Protein AF-0000000078035314 (afdb_homodimer)

Nearest PDB structures (foldseek):
  6imp-assembly2_B  TM=7.629E-01  e=1.984E-11  Vibrio vulnificus MO6-24/O
  6ii2-assembly4_D  TM=7.619E-01  e=1.037E-09  Vibrio vulnificus
  6ii2-assembly3_C  TM=6.905E-01  e=7.722E-10  Vibrio vulnificus
  6ii2-assembly2_B  TM=7.703E-01  e=7.285E-09  Vibrio vulnificus
  6ii2-assembly1_A  TM=7.257E-01  e=4.284E-08  Vibrio vulnificus

Foldseek 3Di:
DPCPPPPVNVVVVVVVVVVVVLVVLLVLCLPPVSVQCVAQVQVQAQQPPHDVQPCVVLPDDQQQKEWEWFAFPVGKIWIKIKGAQPQQCVVCVVVSNPDDGGYDDDPCPHPSLVLQQVDPQAAEEEEFEAGHHFCRHDCNVLLLNLQCVVPRNHYMYMYIDFDSHDPIHDGDDLVRLLRVSVRVVCCCCPVSVDAQLRYEYEYAERGLLSVLLNQLVQLPDPPHGHHLEYEYEQYAQWVLVLLCAFDDPLPRNSCVVCNVVVVVSVVSVVSNRHISNNLVSLLSSLLSQLPDPDQLRAYEYEYEYACQASGHHCVRVLSSLQSNLQSLDPVGDDSVRVVVVCVVDWAQDVQQAIKDKDDGSHYIYIYGYGHDQYRDRCSSDNVVNVSSVVSSVSSVVSD/DPCPPPPVNVVVVVVVVVVVVLVVLLVLCLDPVSVQCVAQVQVQAQQPPHDVQPCVVLPDDQQQKEWEWFAFPVGKIWIKIKGAQPQQCVVCVVVSNPDDGGYDDDPCPHPSLVLQQVDPQAAEEEEFEAGHHFCRHDCNVLLLNLQCVVPRNHYMYMYIDFDSHDPIHDGDDLVRLLRVSVRVVCCCCPVSVDAQLRYEYEYAERGLLSVLLNQLVQCPDPPHRHHLEYEYEQYAQWVLVLLCAFDDPLPRNSCVVCNVVVVSSVVSVVSNRHISNNLVSLLSSLLSQLPDPDQLRAYEYEYEYACQASGHHCVRVLSSLQSNQQSLDPVGDDSVRVVVVCVVDWAQDVQQAIKDKDDGSHYIYIYGYGHDQYRDRCSSDNVVNVSSVVSSVSSVVSD

pLDDT: mean 91.91, std 10.88, range [31.5, 98.94]

Organism: NCBI:txid1051616

Radius of gyration: 28.89 Å; Cα contacts (8 Å, |Δi|>4): 1685; chains: 2; bounding box: 53×87×94 Å

Sequence (798 aa):
MGSSHSPLAITFYVLAGSLASYATFIGLLTIPFFQNQVIYLNRVTLTWFQDVAIPERWGFLHNQVTPFTLDTSDGETLHAWHILPLGLYQKYEQRLVEEPSGIAPNISKTLGFELLRDDPDARLVIYLHGAAGTLGSGWRPASYRAMYAASPSNIHTVAIDYRGFGASTGTPSEEGLLTDALTLVNWALKEARIPPSRIVIFGQSLGTAVGIALTEYLAALPQPILLSGMVLVAPFADVELLTATYRVAGTIPLLDPLAHFPRLLALLNTFILSKWPSKDKLARFIRRVESLADDSARYHINIIHAEDDYDIPWSHSEQVFWHAVNAATPMGISFEDLEKEKENSKQHLGAGGWVATKQGNRGFIREEIVKWGLHDKVMSYPVVSLAILRAFEAGEAGKMGSSHSPLAITFYVLAGSLASYATFIGLLTIPFFQNQVIYLNRVTLTWFQDVAIPERWGFLHNQVTPFTLDTSDGETLHAWHILPLGLYQKYEQRLVEEPSGIAPNISKTLGFELLRDDPDARLVIYLHGAAGTLGSGWRPASYRAMYAASPSNIHTVAIDYRGFGASTGTPSEEGLLTDALTLVNWALKEARIPPSRIVIFGQSLGTAVGIALTEYLAALPQPILLSGMVLVAPFADVELLTATYRVAGTIPLLDPLAHFPRLLALLNTFILSKWPSKDKLARFIRRVESLADDSARYHINIIHAEDDYDIPWSHSEQVFWHAVNAATPMGISFEDLEKEKENSKQHLGAGGWVATKQGNRGFIREEIVKWGLHDKVMSYPVVSLAILRAFEAGEAGK

Solvent-accessible surface area (backbone atoms only — not comparable to full-atom values): 39384 Å² total; per-residue (Å²): 133,80,82,69,70,49,72,65,52,52,50,49,50,51,50,50,47,51,52,49,50,48,50,49,51,56,55,42,45,60,35,67,70,50,34,42,47,69,66,38,26,32,86,47,32,77,46,81,96,53,61,78,53,45,50,24,71,70,35,40,50,57,60,35,48,42,22,30,71,44,71,37,96,86,73,37,42,26,34,32,39,41,35,58,17,53,30,41,42,63,75,43,38,74,64,39,60,70,45,87,76,46,62,36,92,52,56,82,77,35,68,71,41,45,58,46,42,72,35,93,75,40,29,37,34,42,41,32,60,39,57,34,22,36,74,71,17,85,46,43,48,52,20,60,54,19,61,11,25,51,44,13,67,37,30,32,37,37,37,52,27,47,40,31,12,59,86,11,38,69,65,68,44,67,70,50,42,38,46,46,50,49,41,53,52,47,42,40,44,67,72,38,53,44,57,46,45,38,28,33,40,38,13,30,35,52,8,21,37,43,47,34,50,43,50,26,52,35,48,67,37,96,73,56,47,58,45,11,18,37,36,28,32,40,35,57,32,24,41,65,62,39,50,61,59,28,24,51,88,58,69,44,45,76,34,41,78,40,63,78,33,58,68,58,42,51,54,52,51,70,49,48,79,65,46,59,54,26,26,59,38,39,16,50,33,43,38,50,52,63,66,47,86,56,87,66,50,51,45,30,41,36,36,34,30,18,63,54,14,49,51,55,55,44,64,27,42,52,51,30,48,47,35,38,50,29,38,47,33,94,87,51,65,53,69,68,58,48,52,55,49,39,74,73,64,41,47,74,38,70,72,33,27,37,37,39,74,48,77,38,93,34,32,41,40,35,41,36,40,25,48,41,29,35,69,54,56,38,50,41,19,56,68,43,15,50,48,50,53,50,23,45,51,54,27,53,67,63,98,131,80,81,69,70,48,72,67,53,52,52,48,48,51,50,50,47,50,51,48,50,48,50,49,51,56,54,44,44,60,36,67,70,50,34,42,46,68,68,37,25,34,84,48,31,79,45,82,97,52,60,78,52,46,50,24,70,71,35,39,51,57,60,37,47,42,22,28,72,46,71,36,96,87,73,36,42,27,33,32,40,42,35,56,15,55,31,42,42,63,76,43,39,72,63,39,58,72,44,88,76,46,63,36,92,53,55,83,76,36,67,71,42,46,59,46,41,71,35,93,74,41,29,36,34,42,42,32,60,40,56,34,23,36,73,70,19,86,46,44,48,52,20,59,55,20,61,13,25,52,44,13,68,38,30,32,37,38,36,53,24,47,38,32,12,60,86,11,37,68,64,69,45,66,69,50,40,38,48,45,52,49,41,52,51,46,41,40,44,67,73,38,54,45,57,47,46,37,29,32,38,37,13,30,36,53,8,20,37,43,46,34,49,43,51,27,52,36,49,66,38,95,72,57,48,57,45,11,18,36,36,28,32,43,35,56,32,24,41,66,60,39,50,60,58,29,24,49,88,60,69,45,44,77,33,42,76,40,61,77,33,59,66,58,41,51,54,52,50,70,48,49,77,66,46,59,54,26,26,60,37,40,16,51,34,44,37,50,52,62,66,48,86,58,85,67,51,51,47,30,40,37,38,35,30,18,63,52,13,50,53,56,55,43,64,27,41,53,50,30,48,46,34,39,51,28,38,47,32,94,88,50,64,54,70,68,57,49,52,54,49,41,74,73,62,38,48,75,38,71,72,34,26,37,37,37,73,47,78,40,92,34,31,41,40,34,42,36,42,26,49,41,30,34,72,55,55,39,52,41,17,55,68,43,16,50,48,51,51,50,22,45,51,54,28,53,66,64,100

Secondary structure (DSSP, 8-state):
------HHHHHHHHHHHHHHHHHHHHHHTTSHHHHHHHHT-TT--S-TT--TT-GGGGT--TTTEEEEEEE-TTS-EEEEEEE--HHHHHHTHHHHHHS--SS-S-GGGSHHHHHHHS-TT-EEEEEE--SSS-TTSTTHHHHHHHHTTT-TTTEEEEEEPPTTSTT--S---HHHHHHHHHHHHHIIIIIS---GGGEEEEEETHHHHHHHHHHHHHHHSSS----SEEEEES--S-HHHHHHH-EETTTEETTHHHHT-HHHHHHHHHH------HHHHHHHHHHHHHH-S-TT--EEEEEEEETT-SSS-THHHHHHHHHHHHHH-TT---HHHHHHHHHHHPEE-GGG-EEEEEE-SSEEEEEEEESS-TTTGGGGSHHHHHHHHHHHHHHHHT-/------HHHHHHHHHHHHHHHHHHHHHHTTSHHHHHHHHT-TT--S-TT--TT-GGGGT--TTTEEEEEEE-TTS-EEEEEEE--HHHHHHTHHHHHHS--SS-S-GGGSHHHHHHHS-TT-EEEEEE--SSS-TTSTTHHHHHHHHTTT-TTTEEEEEEPPTTSTT--S---HHHHHHHHHHHHHIIIIIS---GGGEEEEEETHHHHHHHHHHHHHHHSSS----SEEEEES--S-HHHHHHH-EETTTEETTHHHHT-HHHHHHHHHH-S----HHHHHHHHHHHHHH-S-TT--EEEEEEEETT-SSS-THHHHHHHHHHHHHHSTT---HHHHHHHHHHH-EE-GGG-EEEEEE-SSEEEEEEEESS-TTTGGGGSHHHHHHHHHHHHHHHHT-

InterPro domains:
  IPR000073 Alpha/beta hydrolase fold-1 [PF12697] (125-295)
  IPR029058 Alpha/Beta hydrolase fold [G3DSA:3.40.50.1820] (60-331)
  IPR029058 Alpha/Beta hydrolase fold [SSF53474] (55-325)

Structure (mmCIF, N/CA/C/O backbone):
data_AF-0000000078035314-model_v1
#
loop_
_entity.id
_entity.type
_entity.pdbx_description
1 polymer 'AB hydrolase-1 domain-containing protein'
#
loop_
_atom_site.group_PDB
_atom_site.id
_atom_site.type_symbol
_atom_site.label_atom_id
_atom_site.label_alt_id
_atom_site.label_comp_id
_atom_site.label_asym_id
_atom_site.label_entity_id
_atom_site.label_seq_id
_atom_site.pdbx_PDB_ins_code
_atom_site.Cartn_x
_atom_site.Cartn_y
_atom_site.Cartn_z
_atom_site.occupancy
_atom_site.B_iso_or_equiv
_atom_site.auth_seq_id
_atom_site.auth_comp_id
_atom_site.auth_asym_id
_atom_site.auth_atom_id
_atom_site.pdbx_PDB_model_num
ATOM 1 N N . MET A 1 1 ? -21.938 37.531 -48.594 1 31.5 1 MET A N 1
ATOM 2 C CA . MET A 1 1 ? -20.625 38.062 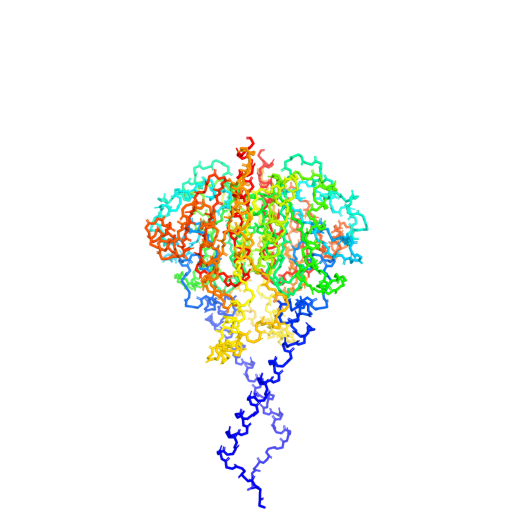-48.219 1 31.5 1 MET A CA 1
ATOM 3 C C . MET A 1 1 ? -20.281 37.688 -46.781 1 31.5 1 MET A C 1
ATOM 5 O O . MET A 1 1 ? -20.938 38.156 -45.844 1 31.5 1 MET A O 1
ATOM 9 N N . GLY A 1 2 ? -19.938 36.438 -46.469 1 44.94 2 GLY A N 1
ATOM 10 C CA . GLY A 1 2 ? -19.578 35.844 -45.188 1 44.94 2 GLY A CA 1
ATOM 11 C C . GLY A 1 2 ? -18.531 36.625 -44.438 1 44.94 2 GLY A C 1
ATOM 12 O O . GLY A 1 2 ? -17.469 36.938 -44.969 1 44.94 2 GLY A O 1
ATOM 13 N N . SER A 1 3 ? -18.938 37.656 -43.625 1 49.25 3 SER A N 1
ATOM 14 C CA . SER A 1 3 ? -18.031 38.5 -42.844 1 49.25 3 SER A CA 1
ATOM 15 C C . SER A 1 3 ? -16.891 37.688 -42.219 1 49.25 3 SER A C 1
ATOM 17 O O . SER A 1 3 ? -17.109 36.875 -41.344 1 49.25 3 SER A O 1
ATOM 19 N N . SER A 1 4 ? -16.062 37.25 -43.031 1 55.62 4 SER A N 1
ATOM 20 C CA . SER A 1 4 ? -14.781 36.688 -42.625 1 55.62 4 SER A CA 1
ATOM 21 C C . SER A 1 4 ? -14.094 37.562 -41.594 1 55.62 4 SER A C 1
ATOM 23 O O . SER A 1 4 ? -13.664 38.688 -41.906 1 55.62 4 SER A O 1
ATOM 25 N N . HIS A 1 5 ? -14.539 37.5 -40.438 1 66.12 5 HIS A N 1
ATOM 26 C CA . HIS A 1 5 ? -13.805 38.281 -39.438 1 66.12 5 HIS A CA 1
ATOM 27 C C . HIS A 1 5 ? -12.297 38.062 -39.594 1 66.12 5 HIS A C 1
ATOM 29 O O . HIS A 1 5 ? -11.836 36.938 -39.844 1 66.12 5 HIS A O 1
ATOM 35 N N . SER A 1 6 ? -11.562 39.062 -39.906 1 74.88 6 SER A N 1
ATOM 36 C CA . SER A 1 6 ? -10.109 39.125 -40.031 1 74.88 6 SER A CA 1
ATOM 37 C C . SER A 1 6 ? -9.43 38.406 -38.844 1 74.88 6 SER A C 1
ATOM 39 O O . SER A 1 6 ? -9.984 38.344 -37.75 1 74.88 6 SER A O 1
ATOM 41 N N . PRO A 1 7 ? -8.422 37.594 -39.156 1 80.88 7 PRO A N 1
ATOM 42 C CA . PRO A 1 7 ? -7.629 36.906 -38.125 1 80.88 7 PRO A CA 1
ATOM 43 C C . PRO A 1 7 ? -7.348 37.812 -36.938 1 80.88 7 PRO A C 1
ATOM 45 O O . PRO A 1 7 ? -7.34 37.344 -35.781 1 80.88 7 PRO A O 1
ATOM 48 N N . LEU A 1 8 ? -7.207 39.062 -37.156 1 83.88 8 LEU A N 1
ATOM 49 C CA . LEU A 1 8 ? -6.949 40 -36.094 1 83.88 8 LEU A CA 1
ATOM 50 C C . LEU A 1 8 ? -8.18 40.156 -35.188 1 83.88 8 LEU A C 1
ATOM 52 O O . LEU A 1 8 ? -8.062 40.281 -33.969 1 83.88 8 LEU A O 1
ATOM 56 N N . ALA A 1 9 ? -9.32 40.156 -35.812 1 84.06 9 ALA A N 1
ATOM 57 C CA . ALA A 1 9 ? -10.562 40.25 -35.062 1 84.06 9 ALA A CA 1
ATOM 58 C C . ALA A 1 9 ? -10.797 39.031 -34.188 1 84.06 9 ALA A C 1
ATOM 60 O O . ALA A 1 9 ? -11.227 39.125 -33.062 1 84.06 9 ALA A O 1
ATOM 61 N N . ILE A 1 10 ? -10.438 37.906 -34.719 1 86.31 10 ILE A N 1
ATOM 62 C CA . ILE A 1 10 ? -10.594 36.656 -33.969 1 86.31 10 ILE A CA 1
ATOM 63 C C . ILE A 1 10 ? -9.664 36.625 -32.781 1 86.31 10 ILE A C 1
ATOM 65 O O . ILE A 1 10 ? -10.07 36.281 -31.672 1 86.31 10 ILE A O 1
ATOM 69 N N . THR A 1 11 ? -8.445 37.062 -33 1 84.88 11 THR A N 1
ATOM 70 C CA . THR A 1 11 ? -7.473 37.156 -31.906 1 84.88 11 THR A CA 1
ATOM 71 C C . THR A 1 11 ? -7.961 38.094 -30.812 1 84.88 11 THR A C 1
ATOM 73 O O . THR A 1 11 ? -7.848 37.812 -29.625 1 84.88 11 THR A O 1
ATOM 76 N N . PHE A 1 12 ? -8.477 39.188 -31.25 1 85 12 PHE A N 1
ATOM 77 C CA . PHE A 1 12 ? -8.977 40.188 -30.297 1 85 12 PHE A CA 1
ATOM 78 C C . PHE A 1 12 ? -10.148 39.625 -29.516 1 85 12 PHE A C 1
ATOM 80 O O . PHE A 1 12 ? -10.242 39.812 -28.297 1 85 12 PHE A O 1
ATOM 87 N N . TYR A 1 13 ? -11.008 38.938 -30.109 1 85.19 13 TYR A N 1
ATOM 88 C CA . TYR A 1 13 ? -12.172 38.375 -29.438 1 85.19 13 TYR A CA 1
ATOM 89 C C . TYR A 1 13 ? -11.75 37.25 -28.469 1 85.19 13 TYR A C 1
ATOM 91 O O . TYR A 1 13 ? -12.305 37.125 -27.375 1 85.19 13 TYR A O 1
ATOM 99 N N . VAL A 1 14 ? -10.781 36.531 -28.875 1 84 14 VAL A N 1
ATOM 100 C CA . VAL A 1 14 ? -10.281 35.438 -28.016 1 84 14 VAL A CA 1
ATOM 101 C C . VAL A 1 14 ? -9.617 36.062 -26.781 1 84 14 VAL A C 1
ATOM 103 O O . VAL A 1 14 ? -9.836 35.594 -25.656 1 84 14 VAL A O 1
ATOM 106 N N . LEU A 1 15 ? -8.883 37.062 -27.016 1 83.12 15 LEU A N 1
ATOM 107 C CA . LEU A 1 15 ? -8.211 37.719 -25.891 1 83.12 15 LEU A CA 1
ATOM 108 C C . LEU A 1 15 ? -9.219 38.375 -24.969 1 83.12 15 LEU A C 1
ATOM 110 O O . LEU A 1 15 ? -9.102 38.281 -23.75 1 83.12 15 LEU A O 1
ATOM 114 N N . ALA A 1 16 ? -10.117 39.062 -25.594 1 84.31 16 ALA A N 1
ATOM 115 C CA . ALA A 1 16 ? -11.156 39.719 -24.797 1 84.31 16 ALA A CA 1
ATOM 116 C C . ALA A 1 16 ? -11.977 38.688 -24.031 1 84.31 16 ALA A C 1
ATOM 118 O O . ALA A 1 16 ? -12.336 38.906 -22.875 1 84.31 16 ALA A O 1
ATOM 119 N N . GLY A 1 17 ? -12.273 37.688 -24.656 1 83.88 17 GLY A N 1
ATOM 120 C CA . GLY A 1 17 ? -12.984 36.594 -24 1 83.88 17 GLY A CA 1
ATOM 121 C C . GLY A 1 17 ? -12.203 36 -22.844 1 83.88 17 GLY A C 1
ATOM 122 O O . GLY A 1 17 ? -12.766 35.719 -21.781 1 83.88 17 GLY A O 1
ATOM 123 N N . SER A 1 18 ? -10.961 35.781 -23.094 1 79.62 18 SER A N 1
ATOM 124 C CA . SER A 1 18 ? -10.102 35.219 -22.047 1 79.62 18 SER A CA 1
ATOM 125 C C . SER A 1 18 ? -10 36.188 -20.859 1 79.62 18 SER A C 1
ATOM 127 O O . SER A 1 18 ? -10.039 35.75 -19.703 1 79.62 18 SER A O 1
ATOM 129 N N . LEU A 1 19 ? -9.867 37.375 -21.156 1 80.38 19 LEU A N 1
ATOM 130 C CA . LEU A 1 19 ? -9.789 38.375 -20.109 1 80.38 19 LEU A CA 1
ATOM 131 C C . LEU A 1 19 ? -11.102 38.469 -19.328 1 80.38 19 LEU A C 1
ATOM 133 O O . LEU A 1 19 ? -11.094 38.594 -18.109 1 80.38 19 LEU A O 1
ATOM 137 N N . ALA A 1 20 ? -12.172 38.375 -20.031 1 84.81 20 ALA A N 1
ATOM 138 C CA . ALA A 1 20 ? -13.484 38.406 -19.375 1 84.81 20 ALA A CA 1
ATOM 139 C C . ALA A 1 20 ? -13.688 37.188 -18.5 1 84.81 20 ALA A C 1
ATOM 141 O O . ALA A 1 20 ? -14.227 37.281 -17.391 1 84.81 20 ALA A O 1
ATOM 142 N N . SER A 1 21 ? -13.328 36.125 -19.031 1 81.69 21 SER A N 1
ATOM 143 C CA . SER A 1 21 ? -13.43 34.906 -18.25 1 81.69 21 SER A CA 1
ATOM 144 C C . SER A 1 21 ? -12.578 34.938 -17 1 81.69 21 SER A C 1
ATOM 146 O O . SER A 1 21 ? -13 34.5 -15.93 1 81.69 21 SER A O 1
ATOM 148 N N . TYR A 1 22 ? -11.469 35.469 -17.172 1 78.06 22 TYR A N 1
ATOM 149 C CA . TYR A 1 22 ? -10.578 35.594 -16.031 1 78.06 22 TYR A CA 1
ATOM 150 C C . TYR A 1 22 ? -11.156 36.562 -15 1 78.06 22 TYR A C 1
ATOM 152 O O . TYR A 1 22 ? -11.125 36.312 -13.797 1 78.06 22 TYR A O 1
ATOM 160 N N . ALA A 1 23 ? -11.617 37.625 -15.469 1 80.44 23 ALA A N 1
ATOM 161 C CA . ALA A 1 23 ? -12.242 38.594 -14.57 1 80.44 23 ALA A CA 1
ATOM 162 C C . ALA A 1 23 ? -13.438 38 -13.852 1 80.44 23 ALA A C 1
ATOM 164 O O . ALA A 1 23 ? -13.648 38.25 -12.664 1 80.44 23 ALA A O 1
ATOM 165 N N . THR A 1 24 ? -14.18 37.281 -14.578 1 83.25 24 THR A N 1
ATOM 166 C CA . THR A 1 24 ? -15.32 36.594 -13.977 1 83.25 24 THR A CA 1
ATOM 167 C C . THR A 1 24 ? -14.852 35.594 -12.914 1 83.25 24 THR A C 1
ATOM 169 O O . THR A 1 24 ? -15.445 35.5 -11.836 1 83.25 24 THR A O 1
ATOM 172 N N . PHE A 1 25 ? -13.859 34.938 -13.266 1 78.38 25 PHE A N 1
ATOM 173 C CA . PHE A 1 25 ? -13.297 33.969 -12.32 1 78.38 25 PHE A CA 1
ATOM 174 C C . PHE A 1 25 ? -12.859 34.688 -11.039 1 78.38 25 PHE A C 1
ATOM 176 O O . PHE A 1 25 ? -13.188 34.25 -9.938 1 78.38 25 PHE A O 1
ATOM 183 N N . ILE A 1 26 ? -12.195 35.719 -11.156 1 77.75 26 ILE A N 1
ATOM 184 C CA . ILE A 1 26 ? -11.727 36.469 -10.008 1 77.75 26 ILE A CA 1
ATOM 185 C C . ILE A 1 26 ? -12.922 37.031 -9.227 1 77.75 26 ILE A C 1
ATOM 187 O O . ILE A 1 26 ? -12.906 37.031 -7.996 1 77.75 26 ILE A O 1
ATOM 191 N N . GLY A 1 27 ? -13.844 37.469 -9.977 1 81.25 27 GLY A N 1
ATOM 192 C CA . GLY A 1 27 ? -15.062 37.938 -9.336 1 81.25 27 GLY A CA 1
ATOM 193 C C . GLY A 1 27 ? -15.758 36.875 -8.523 1 81.25 27 GLY A C 1
ATOM 194 O O . GLY A 1 27 ? -16.203 37.125 -7.406 1 81.25 27 GLY A O 1
ATOM 195 N N . LEU A 1 28 ? -15.789 35.719 -9.086 1 83.38 28 LEU A N 1
ATOM 196 C CA . LEU A 1 28 ? -16.422 34.594 -8.406 1 83.38 28 LEU A CA 1
ATOM 197 C C . LEU A 1 28 ? -15.656 34.25 -7.129 1 83.38 28 LEU A C 1
ATOM 199 O O . LEU A 1 28 ? -16.266 33.812 -6.145 1 83.38 28 LEU A O 1
ATOM 203 N N . LEU A 1 29 ? -14.438 34.5 -7.105 1 80.69 29 LEU A N 1
ATOM 204 C CA . LEU A 1 29 ? -13.602 34.188 -5.953 1 80.69 29 LEU A CA 1
ATOM 205 C C . LEU A 1 29 ? -13.914 35.094 -4.781 1 80.69 29 LEU A C 1
ATOM 207 O O . LEU A 1 29 ? -13.516 34.812 -3.646 1 80.69 29 LEU A O 1
ATOM 211 N N . THR A 1 30 ? -14.648 36.125 -5.039 1 80.75 30 THR A N 1
ATOM 212 C CA . THR A 1 30 ? -15.016 37.031 -3.945 1 80.75 30 THR A CA 1
ATOM 213 C C . THR A 1 30 ? -16.281 36.531 -3.248 1 80.75 30 THR A C 1
ATOM 215 O O . THR A 1 30 ? -16.625 37 -2.16 1 80.75 30 THR A O 1
ATOM 218 N N . ILE A 1 31 ? -16.922 35.594 -3.842 1 84 31 ILE A N 1
ATOM 219 C CA . ILE A 1 31 ? -18.109 34.969 -3.266 1 84 31 ILE A CA 1
ATOM 220 C C . ILE A 1 31 ? -17.719 33.781 -2.396 1 84 31 ILE A C 1
ATOM 222 O O . ILE A 1 31 ? -17.047 32.875 -2.869 1 84 31 ILE A O 1
ATOM 226 N N . PRO A 1 32 ? -18.234 33.781 -1.136 1 82.19 32 PRO A N 1
ATOM 227 C CA . PRO A 1 32 ? -17.797 32.75 -0.181 1 82.19 32 PRO A CA 1
ATOM 228 C C . PRO A 1 32 ? -18.031 31.328 -0.685 1 82.19 32 PRO A C 1
ATOM 230 O O . PRO A 1 32 ? -17.188 30.453 -0.497 1 82.19 32 PRO A O 1
ATOM 233 N N . PHE A 1 33 ? -19.094 31.203 -1.307 1 81.88 33 PHE A N 1
ATOM 234 C CA . PHE A 1 33 ? -19.422 29.875 -1.81 1 81.88 33 PHE A CA 1
ATOM 235 C C . PHE A 1 33 ? -18.375 29.406 -2.809 1 81.88 33 PHE A C 1
ATOM 237 O O . PHE A 1 33 ? -17.891 28.281 -2.707 1 81.88 33 PHE A O 1
ATOM 244 N N . PHE A 1 34 ? -18.062 30.172 -3.758 1 83.88 34 PHE A N 1
ATOM 245 C CA . PHE A 1 34 ? -17.078 29.812 -4.781 1 83.88 34 PHE A CA 1
ATOM 246 C C . PHE A 1 34 ? -15.68 29.719 -4.191 1 83.88 34 PHE A C 1
ATOM 248 O O . PHE A 1 34 ? -14.891 28.859 -4.586 1 83.88 34 PHE A O 1
ATOM 255 N N . GLN A 1 35 ? -15.438 30.531 -3.221 1 82.06 35 GLN A N 1
ATOM 256 C CA . GLN A 1 35 ? -14.148 30.469 -2.531 1 82.06 35 GLN A CA 1
ATOM 257 C C . GLN A 1 35 ? -13.961 29.125 -1.848 1 82.06 35 GLN A C 1
ATOM 259 O O . GLN A 1 35 ? -12.891 28.516 -1.935 1 82.06 35 GLN A O 1
ATOM 264 N N . ASN A 1 36 ? -15.031 28.703 -1.211 1 84.06 36 ASN A N 1
ATOM 265 C CA . ASN A 1 36 ? -14.992 27.422 -0.517 1 84.06 36 ASN A CA 1
ATOM 266 C C . ASN A 1 36 ? -14.734 26.266 -1.484 1 84.06 36 ASN A C 1
ATOM 268 O O . ASN A 1 36 ? -14 25.344 -1.167 1 84.06 36 ASN A O 1
ATOM 272 N N . GLN A 1 37 ? -15.328 26.391 -2.561 1 84.75 37 GLN A N 1
ATOM 273 C CA . GLN A 1 37 ? -15.18 25.312 -3.518 1 84.75 37 GLN A CA 1
ATOM 274 C C . GLN A 1 37 ? -13.789 25.297 -4.141 1 84.75 37 GLN A C 1
ATOM 276 O O . GLN A 1 37 ? -13.289 24.25 -4.559 1 84.75 37 GLN A O 1
ATOM 281 N N . VAL A 1 38 ? -13.195 26.391 -4.145 1 80.75 38 VAL A N 1
ATOM 282 C CA . VAL A 1 38 ? -11.852 26.453 -4.703 1 80.75 38 VAL A CA 1
ATOM 283 C C . VAL A 1 38 ? -10.836 26 -3.652 1 80.75 38 VAL A C 1
ATOM 285 O O . VAL A 1 38 ? -9.852 25.328 -3.982 1 80.75 38 VAL A O 1
ATOM 288 N N . ILE A 1 39 ? -11.125 26.25 -2.432 1 85.69 39 ILE A N 1
ATOM 289 C CA . ILE A 1 39 ? -10.18 25.969 -1.359 1 85.69 39 ILE A CA 1
ATOM 290 C C . ILE A 1 39 ? -10.359 24.531 -0.889 1 85.69 39 ILE A C 1
ATOM 292 O O . ILE A 1 39 ? -9.383 23.797 -0.723 1 85.69 39 ILE A O 1
ATOM 296 N N . TYR A 1 40 ? -11.57 24.141 -0.719 1 92.38 40 TYR A N 1
ATOM 297 C CA . TYR A 1 40 ? -11.844 22.859 -0.078 1 92.38 40 TYR A CA 1
ATOM 298 C C . TYR A 1 40 ? -12.188 21.797 -1.111 1 92.38 40 TYR A C 1
ATOM 300 O O . TYR A 1 40 ? -11.969 20.609 -0.884 1 92.38 40 TYR A O 1
ATOM 308 N N . LEU A 1 41 ? -12.789 22.203 -2.244 1 91.56 41 LEU A N 1
ATOM 309 C CA . LEU A 1 41 ? -13.188 21.297 -3.312 1 91.56 41 LEU A CA 1
ATOM 310 C C . LEU A 1 41 ? -14.031 20.141 -2.766 1 91.56 41 LEU A C 1
ATOM 312 O O . LEU A 1 41 ? -13.875 19 -3.189 1 91.56 41 LEU A O 1
ATOM 316 N N . ASN A 1 42 ? -14.859 20.359 -1.784 1 92.06 42 ASN A N 1
ATOM 317 C CA . ASN A 1 42 ? -15.547 19.312 -1.048 1 92.06 42 ASN A CA 1
ATOM 318 C C . ASN A 1 42 ? -16.625 18.641 -1.897 1 92.06 42 ASN A C 1
ATOM 320 O O . ASN A 1 42 ? -17.062 17.531 -1.59 1 92.06 42 ASN A O 1
ATOM 324 N N . ARG A 1 43 ? -17.016 19.25 -3.016 1 89.81 43 ARG A N 1
ATOM 325 C CA . ARG A 1 43 ? -18.031 18.656 -3.879 1 89.81 43 ARG A CA 1
ATOM 326 C C . ARG A 1 43 ? -17.391 17.688 -4.879 1 89.81 43 ARG A C 1
ATOM 328 O O . ARG A 1 43 ? -18.094 16.922 -5.535 1 89.81 43 ARG A O 1
ATOM 335 N N . VAL A 1 44 ? -16.125 17.766 -4.965 1 91.38 44 VAL A N 1
ATOM 336 C CA . VAL A 1 44 ? -15.398 16.797 -5.789 1 91.38 44 VAL A CA 1
ATOM 337 C C . VAL A 1 44 ? -15.086 15.547 -4.969 1 91.38 44 VAL A C 1
ATOM 339 O O . VAL A 1 44 ? -14.008 15.43 -4.383 1 91.38 44 VAL A O 1
ATOM 342 N N . THR A 1 45 ? -15.922 14.586 -4.98 1 89.31 45 THR A N 1
ATOM 343 C CA . THR A 1 45 ? -15.852 13.469 -4.047 1 89.31 45 THR A CA 1
ATOM 344 C C . THR A 1 45 ? -14.898 12.391 -4.562 1 89.31 45 THR A C 1
ATOM 346 O O . THR A 1 45 ? -14.281 11.672 -3.773 1 89.31 45 THR A O 1
ATOM 349 N N . LEU A 1 46 ? -14.766 12.203 -5.891 1 85.38 46 LEU A N 1
ATOM 350 C CA . LEU A 1 46 ? -13.93 11.211 -6.547 1 85.38 46 LEU A CA 1
ATOM 351 C C . LEU A 1 46 ? -14.367 9.797 -6.18 1 85.38 46 LEU A C 1
ATOM 353 O O . LEU A 1 46 ? -13.602 8.844 -6.32 1 85.38 46 LEU A O 1
ATOM 357 N N . THR A 1 47 ? -15.414 9.5 -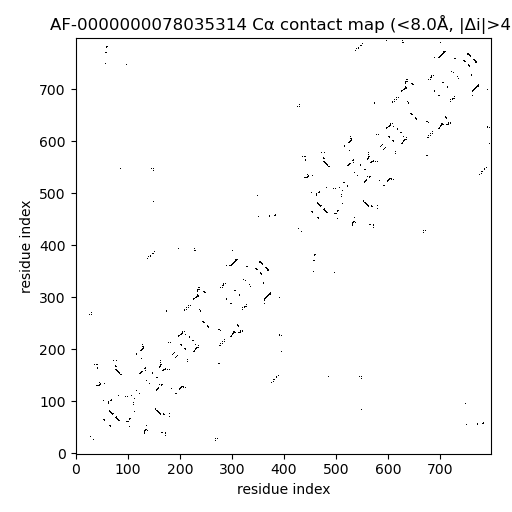5.531 1 89.69 47 THR A N 1
ATOM 358 C CA . THR A 1 47 ? -16.047 8.227 -5.227 1 89.69 47 THR A CA 1
ATOM 359 C C . THR A 1 47 ? -17.5 8.211 -5.707 1 89.69 47 THR A C 1
ATOM 361 O O . THR A 1 47 ? -18.375 7.699 -5.012 1 89.69 47 THR A O 1
ATOM 364 N N . TRP A 1 48 ? -17.641 8.781 -6.758 1 83.88 48 TRP A N 1
ATOM 365 C CA . TRP A 1 48 ? -18.984 8.875 -7.312 1 83.88 48 TRP A CA 1
ATOM 366 C C . TRP A 1 48 ? -19.594 7.488 -7.504 1 83.88 48 TRP A C 1
ATOM 368 O O . TRP A 1 48 ? -18.938 6.59 -8.047 1 83.88 48 TRP A O 1
ATOM 378 N N . PHE A 1 49 ? -20.734 7.238 -6.965 1 85 49 PHE A N 1
ATOM 379 C CA . PHE A 1 49 ? -21.531 6.023 -7.086 1 85 49 PHE A CA 1
ATOM 380 C C . PHE A 1 49 ? -20.969 4.918 -6.199 1 85 49 PHE A C 1
ATOM 382 O O . PHE A 1 49 ? -21.281 3.74 -6.395 1 85 49 PHE A O 1
ATOM 389 N N . GLN A 1 50 ? -20.094 5.371 -5.41 1 89.38 50 GLN A N 1
ATOM 390 C CA . GLN A 1 50 ? -19.547 4.414 -4.457 1 89.38 50 GLN A CA 1
ATOM 391 C C . GLN A 1 50 ? -19.953 4.762 -3.029 1 89.38 50 GLN A C 1
ATOM 393 O O . GLN A 1 50 ? -20.109 5.938 -2.689 1 89.38 50 GLN A O 1
ATOM 398 N N . ASP A 1 51 ? -20.172 3.758 -2.334 1 90.75 51 ASP A N 1
ATOM 399 C CA . ASP A 1 51 ? -20.594 3.92 -0.945 1 90.75 51 ASP A CA 1
ATOM 400 C C . ASP A 1 51 ? -19.406 3.791 0.006 1 90.75 51 ASP A C 1
ATOM 402 O O . ASP A 1 51 ? -18.891 2.689 0.221 1 90.75 51 ASP A O 1
ATOM 406 N N . VAL A 1 52 ? -19.031 4.883 0.658 1 93.06 52 VAL A N 1
ATOM 407 C CA . VAL A 1 52 ? -17.859 4.918 1.53 1 93.06 52 VAL A CA 1
ATOM 408 C C . VAL A 1 52 ? -18.125 4.109 2.797 1 93.06 52 VAL A C 1
ATOM 410 O O . VAL A 1 52 ? -17.219 3.836 3.574 1 93.06 52 VAL A O 1
ATOM 413 N N . ALA A 1 53 ? -19.328 3.623 2.938 1 93.88 53 ALA A N 1
ATOM 414 C CA . ALA A 1 53 ? -19.672 2.762 4.066 1 93.88 53 ALA A CA 1
ATOM 415 C C . ALA A 1 53 ? -19.266 1.314 3.791 1 93.88 53 ALA A C 1
ATOM 417 O O . ALA A 1 53 ? -19.391 0.456 4.668 1 93.88 53 ALA A O 1
ATOM 418 N N . ILE A 1 54 ? -18.766 1.023 2.664 1 96.12 54 ILE A N 1
ATOM 419 C CA . ILE A 1 54 ? -18.328 -0.312 2.277 1 96.12 54 ILE A CA 1
ATOM 420 C C . ILE A 1 54 ? -16.828 -0.288 1.963 1 96.12 54 ILE A C 1
ATOM 422 O O . ILE A 1 54 ? -16.438 -0.387 0.799 1 96.12 54 ILE A O 1
ATOM 426 N N . PRO A 1 55 ? -16.062 -0.259 2.984 1 97.25 55 PRO A N 1
ATOM 427 C CA . PRO A 1 55 ? -14.617 -0.095 2.789 1 97.25 55 PRO A CA 1
ATOM 428 C C . PRO A 1 55 ? -14 -1.226 1.969 1 97.25 55 PRO A C 1
ATOM 430 O O . PRO A 1 55 ? -12.914 -1.065 1.408 1 97.25 55 PRO A O 1
ATOM 433 N N . GLU A 1 56 ? -14.648 -2.385 1.844 1 97.19 56 GLU A N 1
ATOM 434 C CA . GLU A 1 56 ? -14.148 -3.506 1.053 1 97.19 56 GLU A CA 1
ATOM 435 C C . GLU A 1 56 ? -13.984 -3.117 -0.414 1 97.19 56 GLU A C 1
ATOM 437 O O . GLU A 1 56 ? -13.172 -3.701 -1.129 1 97.19 56 GLU A O 1
ATOM 442 N N . ARG A 1 57 ? -14.734 -2.109 -0.815 1 96.38 57 ARG A N 1
ATOM 443 C CA . ARG A 1 57 ? -14.633 -1.604 -2.18 1 96.38 57 ARG A CA 1
ATOM 444 C C . ARG A 1 57 ? -13.219 -1.128 -2.486 1 96.38 57 ARG A C 1
ATOM 446 O O . ARG A 1 57 ? -12.773 -1.182 -3.637 1 96.38 57 ARG A O 1
ATOM 453 N N . TRP A 1 58 ? -12.555 -0.728 -1.442 1 97.12 58 TRP A N 1
ATOM 454 C CA . TRP A 1 58 ? -11.203 -0.201 -1.629 1 97.12 58 TRP A CA 1
ATOM 455 C C . TRP A 1 58 ? -10.156 -1.203 -1.151 1 97.12 58 TRP A C 1
ATOM 457 O O . TRP A 1 58 ? -9.031 -0.826 -0.835 1 97.12 58 TRP A O 1
ATOM 467 N N . GLY A 1 59 ? -10.531 -2.445 -1.043 1 97.12 59 GLY A N 1
ATOM 468 C CA . GLY A 1 59 ? -9.586 -3.531 -0.843 1 97.12 59 GLY A CA 1
ATOM 469 C C . GLY A 1 59 ? -9.367 -3.873 0.619 1 97.12 59 GLY A C 1
ATOM 470 O O . GLY A 1 59 ? -8.484 -4.66 0.953 1 97.12 59 GLY A O 1
ATOM 471 N N . PHE A 1 60 ? -10.117 -3.295 1.478 1 98.44 60 PHE A N 1
ATOM 472 C CA . PHE A 1 60 ? -10 -3.686 2.877 1 98.44 60 PHE A CA 1
ATOM 473 C C . PHE A 1 60 ? -10.711 -5.012 3.131 1 98.44 60 PHE A C 1
ATOM 475 O O . PHE A 1 60 ? -11.617 -5.387 2.385 1 98.44 60 PHE A O 1
ATOM 482 N N . LEU A 1 61 ? -10.219 -5.711 4.156 1 98.44 61 LEU A N 1
ATOM 483 C CA . LEU A 1 61 ? -10.836 -6.969 4.57 1 98.44 61 LEU A CA 1
ATOM 484 C C . LEU A 1 61 ? -12.172 -6.715 5.262 1 98.44 61 LEU A C 1
ATOM 486 O O . LEU A 1 61 ? -12.43 -5.605 5.734 1 98.44 61 LEU A O 1
ATOM 490 N N . HIS A 1 62 ? -12.984 -7.77 5.258 1 97.69 62 HIS A N 1
ATOM 491 C CA . HIS A 1 62 ? -14.289 -7.707 5.918 1 97.69 62 HIS A CA 1
ATOM 492 C C . HIS A 1 62 ? -14.148 -7.266 7.371 1 97.69 62 HIS A C 1
ATOM 494 O O . HIS A 1 62 ? -13.508 -7.953 8.172 1 97.69 62 HIS A O 1
ATOM 500 N N . ASN A 1 63 ? -14.625 -6.082 7.707 1 97.75 63 ASN A N 1
ATOM 501 C CA . ASN A 1 63 ? -14.664 -5.504 9.047 1 97.75 63 ASN A CA 1
ATOM 502 C C . ASN A 1 63 ? -13.266 -5.086 9.508 1 97.75 63 ASN A C 1
ATOM 504 O O . ASN A 1 63 ? -13.039 -4.906 10.711 1 97.75 63 ASN A O 1
ATOM 508 N N . GLN A 1 64 ? -12.359 -4.996 8.555 1 98.5 64 GLN A N 1
ATOM 509 C CA . GLN A 1 64 ? -11.094 -4.359 8.922 1 98.5 64 GLN A CA 1
ATOM 510 C C . GLN A 1 64 ? -11.297 -2.875 9.219 1 98.5 64 GLN A C 1
ATOM 512 O O . GLN A 1 64 ? -10.633 -2.316 10.094 1 98.5 64 GLN A O 1
ATOM 517 N N . VAL A 1 65 ? -12.148 -2.26 8.422 1 98.69 65 VAL A N 1
ATOM 518 C CA . VAL A 1 65 ? -12.555 -0.868 8.602 1 98.69 65 VAL A CA 1
ATOM 519 C C . VAL A 1 65 ? -13.992 -0.807 9.102 1 98.69 65 VAL A C 1
ATOM 521 O O . VAL A 1 65 ? -14.891 -1.43 8.523 1 98.69 65 VAL A O 1
ATOM 524 N N . THR A 1 66 ? -14.203 -0.095 10.148 1 98.5 66 THR A N 1
ATOM 525 C CA . THR A 1 66 ? -15.555 0.126 10.664 1 98.5 66 THR A CA 1
ATOM 526 C C . THR A 1 66 ? -16 1.563 10.406 1 98.5 66 THR A C 1
ATOM 528 O O . THR A 1 66 ? -15.492 2.494 11.039 1 98.5 66 THR A O 1
ATOM 531 N N . PRO A 1 67 ? -16.906 1.719 9.492 1 98.5 67 PRO A N 1
ATOM 532 C CA . PRO A 1 67 ? -17.5 3.047 9.344 1 98.5 67 PRO A CA 1
ATOM 533 C C . PRO A 1 67 ? -18.438 3.398 10.5 1 98.5 67 PRO A C 1
ATOM 535 O O . PRO A 1 67 ? -19.141 2.527 11.016 1 98.5 67 PRO A O 1
ATOM 538 N N . PHE A 1 68 ? -18.406 4.629 10.906 1 98.56 68 PHE A N 1
ATOM 539 C CA . PHE A 1 68 ? -19.312 5.129 11.938 1 98.56 68 PHE A CA 1
ATOM 540 C C . PHE A 1 68 ? -19.484 6.637 11.82 1 98.56 68 PHE A C 1
ATOM 542 O O . PHE A 1 68 ? -19 7.25 10.867 1 98.56 68 PHE A O 1
ATOM 549 N N . THR A 1 69 ? -20.297 7.227 12.68 1 98.5 69 THR A N 1
ATOM 550 C CA . THR A 1 69 ? -20.547 8.664 12.625 1 98.5 69 THR A CA 1
ATOM 551 C C . THR A 1 69 ? -20.172 9.328 13.945 1 98.5 69 THR A C 1
ATOM 553 O O . THR A 1 69 ? -20.172 8.68 15 1 98.5 69 THR A O 1
ATOM 556 N N . LEU A 1 70 ? -19.75 10.547 13.883 1 98.38 70 LEU A N 1
ATOM 557 C CA . LEU A 1 70 ? -19.453 11.398 15.023 1 98.38 70 LEU A CA 1
ATOM 558 C C . LEU A 1 70 ? -20.25 12.695 14.961 1 98.38 70 LEU A C 1
ATOM 560 O O . LEU A 1 70 ? -20.312 13.344 13.906 1 98.38 70 LEU A O 1
ATOM 564 N N . ASP A 1 71 ? -20.812 13.047 16.031 1 98.44 71 ASP A N 1
ATOM 565 C CA . ASP A 1 71 ? -21.547 14.305 16.094 1 98.44 71 ASP A CA 1
ATOM 566 C C . ASP A 1 71 ? -20.672 15.414 16.688 1 98.44 71 ASP A C 1
ATOM 568 O O . ASP A 1 71 ? -20.016 15.219 17.703 1 98.44 71 ASP A O 1
ATOM 572 N N . THR A 1 72 ? -20.672 16.531 16.031 1 98.56 72 THR A N 1
ATOM 573 C CA . THR A 1 72 ? -19.891 17.672 16.516 1 98.56 72 THR A CA 1
ATOM 574 C C . THR A 1 72 ? -20.703 18.5 17.5 1 98.56 72 THR A C 1
ATOM 576 O O . THR A 1 72 ? -21.922 18.359 17.578 1 98.56 72 THR A O 1
ATOM 579 N N . SER A 1 73 ? -20 19.328 18.234 1 97.69 73 SER A N 1
ATOM 580 C CA . SER A 1 73 ? -20.625 20.141 19.266 1 97.69 73 SER A CA 1
ATOM 581 C C . SER A 1 73 ? -21.547 21.203 18.656 1 97.69 73 SER A C 1
ATOM 583 O O . SER A 1 73 ? -22.5 21.656 19.312 1 97.69 73 SER A O 1
ATOM 585 N N . ASP A 1 74 ? -21.312 21.516 17.422 1 98 74 ASP A N 1
ATOM 586 C CA . ASP A 1 74 ? -22.094 22.578 16.797 1 98 74 ASP A CA 1
ATOM 587 C C . ASP A 1 74 ? -23.141 22 15.852 1 98 74 ASP A C 1
ATOM 589 O O . ASP A 1 74 ? -23.656 22.719 14.977 1 98 74 ASP A O 1
ATOM 593 N N . GLY A 1 75 ? -23.422 20.734 15.891 1 98.12 75 GLY A N 1
ATOM 594 C CA . GLY A 1 75 ? -24.641 20.188 15.32 1 98.12 75 GLY A CA 1
ATOM 595 C C . GLY A 1 75 ? -24.422 19.438 14.023 1 98.12 75 GLY A C 1
ATOM 596 O O . GLY A 1 75 ? -25.375 19.031 13.359 1 98.12 75 GLY A O 1
ATOM 597 N N . GLU A 1 76 ? -23.188 19.219 13.562 1 98.69 76 GLU A N 1
ATOM 598 C CA . GLU A 1 76 ? -22.922 18.453 12.352 1 98.69 76 GLU A CA 1
ATOM 599 C C . GLU A 1 76 ? -22.656 16.984 12.672 1 98.69 76 GLU A C 1
ATOM 601 O O . GLU A 1 76 ? -22.344 16.641 13.812 1 98.69 76 GLU A O 1
ATOM 606 N N . THR A 1 77 ? -22.875 16.141 11.695 1 98.69 77 THR A N 1
ATOM 607 C CA . THR A 1 77 ? -22.547 14.727 11.773 1 98.69 77 THR A CA 1
ATOM 608 C C . THR A 1 77 ? -21.453 14.359 10.781 1 98.69 77 THR A C 1
ATOM 610 O O . THR A 1 77 ? -21.578 14.609 9.578 1 98.69 77 THR A O 1
ATOM 613 N N . LEU A 1 78 ? -20.406 13.797 11.305 1 98.75 78 LEU A N 1
ATOM 614 C CA . LEU A 1 78 ? -19.25 13.461 10.484 1 98.75 78 LEU A CA 1
ATOM 615 C C . LEU A 1 78 ? -19.203 11.961 10.211 1 98.75 78 LEU A C 1
ATOM 617 O O . LEU A 1 78 ? -19.484 11.148 11.102 1 98.75 78 LEU A O 1
ATOM 621 N N . HIS A 1 79 ? -18.922 11.617 8.984 1 98.31 79 HIS A N 1
ATOM 622 C CA . HIS A 1 79 ? -18.625 10.234 8.641 1 98.31 79 HIS A CA 1
ATOM 623 C C . HIS A 1 79 ? -17.188 9.875 8.969 1 98.31 79 HIS A C 1
ATOM 625 O O . HIS A 1 79 ? -16.266 10.633 8.641 1 98.31 79 HIS A O 1
ATOM 631 N N . ALA A 1 80 ? -17 8.688 9.586 1 98.75 80 ALA A N 1
ATOM 632 C CA . ALA A 1 80 ? -15.672 8.336 10.086 1 98.75 80 ALA A CA 1
ATOM 633 C C . ALA A 1 80 ? -15.344 6.871 9.781 1 98.75 80 ALA A C 1
ATOM 635 O O . ALA A 1 80 ? -16.25 6.062 9.562 1 98.75 80 ALA A O 1
ATOM 636 N N . TRP A 1 81 ? -14.086 6.547 9.641 1 98.81 81 TRP A N 1
ATOM 637 C CA . TRP A 1 81 ? -13.562 5.188 9.539 1 98.81 81 TRP A CA 1
ATOM 638 C C . TRP A 1 81 ? -12.633 4.875 10.695 1 98.81 81 TRP A C 1
ATOM 640 O O . TRP A 1 81 ? -11.734 5.66 11.016 1 98.81 81 TRP A O 1
ATOM 650 N N . HIS A 1 82 ? -12.867 3.818 11.406 1 98.88 82 HIS A N 1
ATOM 651 C CA . HIS A 1 82 ? -11.867 3.203 12.273 1 98.88 82 HIS A CA 1
ATOM 652 C C . HIS A 1 82 ? -11.18 2.035 11.57 1 98.88 82 HIS A C 1
ATOM 654 O O . HIS A 1 82 ? -11.836 1.063 11.188 1 98.88 82 HIS A O 1
ATOM 660 N N . ILE A 1 83 ? -9.914 2.07 11.406 1 98.81 83 ILE A N 1
ATOM 661 C CA . ILE A 1 83 ? -9.172 1.089 10.625 1 98.81 83 ILE A CA 1
ATOM 662 C C . ILE A 1 83 ? -8.242 0.292 11.539 1 98.81 83 ILE A C 1
ATOM 664 O O . ILE A 1 83 ? -7.398 0.866 12.227 1 98.81 83 ILE A O 1
ATOM 668 N N . LEU A 1 84 ? -8.352 -1.026 11.516 1 98.5 84 LEU A N 1
ATOM 669 C CA . LEU A 1 84 ? -7.504 -1.934 12.281 1 98.5 84 LEU A CA 1
ATOM 670 C C . LEU A 1 84 ? -6.191 -2.195 11.547 1 98.5 84 LEU A C 1
ATOM 672 O O . LEU A 1 84 ? -6.176 -2.344 10.32 1 98.5 84 LEU A O 1
ATOM 676 N N . PRO A 1 85 ? -5.086 -2.199 12.312 1 97.94 85 PRO A N 1
ATOM 677 C CA . PRO A 1 85 ? -3.867 -2.693 11.664 1 97.94 85 PRO A CA 1
ATOM 678 C C . PRO A 1 85 ? -3.959 -4.168 11.281 1 97.94 85 PRO A C 1
ATOM 680 O O . PRO A 1 85 ? -4.695 -4.93 11.914 1 97.94 85 PRO A O 1
ATOM 683 N N . LEU A 1 86 ? -3.256 -4.566 10.297 1 97.69 86 LEU A N 1
ATOM 684 C CA . LEU A 1 86 ? -3.42 -5.867 9.656 1 97.69 86 LEU A CA 1
ATOM 685 C C . LEU A 1 86 ? -3.061 -6.996 10.617 1 97.69 86 LEU A C 1
ATOM 687 O O . LEU A 1 86 ? -3.707 -8.047 10.617 1 97.69 86 LEU A O 1
ATOM 691 N N . GLY A 1 87 ? -1.938 -6.82 11.367 1 96.44 87 GLY A N 1
ATOM 692 C CA . GLY A 1 87 ? -1.565 -7.844 12.328 1 96.44 87 GLY A CA 1
ATOM 693 C C . GLY A 1 87 ? -2.646 -8.117 13.359 1 96.44 87 GLY A C 1
ATOM 694 O O . GLY A 1 87 ? -2.898 -9.273 13.711 1 96.44 87 GLY A O 1
ATOM 695 N N . LEU A 1 88 ? -3.219 -7.07 13.836 1 96.81 88 LEU A N 1
ATOM 696 C CA . LEU A 1 88 ? -4.309 -7.207 14.797 1 96.81 88 LEU A CA 1
ATOM 697 C C . LEU A 1 88 ? -5.523 -7.871 14.156 1 96.81 88 LEU A C 1
ATOM 699 O O . LEU A 1 88 ? -6.188 -8.703 14.773 1 96.81 88 LEU A O 1
ATOM 703 N N . TYR A 1 89 ? -5.879 -7.488 12.945 1 97.88 89 TYR A N 1
ATOM 704 C CA . TYR A 1 89 ? -6.973 -8.125 12.219 1 97.88 89 TYR A CA 1
ATOM 705 C C . TYR A 1 89 ? -6.75 -9.625 12.102 1 97.88 89 TYR A C 1
ATOM 707 O O . TYR A 1 89 ? -7.668 -10.422 12.328 1 97.88 89 TYR A O 1
ATOM 715 N N . GLN A 1 90 ? -5.551 -9.992 11.711 1 96.94 90 GLN A N 1
ATOM 716 C CA . GLN A 1 90 ? -5.219 -11.406 11.547 1 96.94 90 GLN A CA 1
ATOM 717 C C . GLN A 1 90 ? -5.465 -12.18 12.844 1 96.94 90 GLN A C 1
ATOM 719 O O . GLN A 1 90 ? -6.043 -13.266 12.82 1 96.94 90 GLN A O 1
ATOM 724 N N . LYS A 1 91 ? -5.027 -11.586 13.93 1 96.25 91 LYS A N 1
ATOM 725 C CA . LYS A 1 91 ? -5.141 -12.234 15.227 1 96.25 91 LYS A CA 1
ATOM 726 C C . LYS A 1 91 ? -6.602 -12.477 15.602 1 96.25 91 LYS A C 1
ATOM 728 O O . LYS A 1 91 ? -6.934 -13.477 16.234 1 96.25 91 LYS A O 1
ATOM 733 N N . TYR A 1 92 ? -7.488 -11.578 15.156 1 97.56 92 TYR A N 1
ATOM 734 C CA . TYR A 1 92 ? -8.875 -11.656 15.594 1 97.56 92 TYR A CA 1
ATOM 735 C C . TYR A 1 92 ? -9.812 -11.875 14.406 1 97.56 92 TYR A C 1
ATOM 737 O O . TYR A 1 92 ? -11 -11.547 14.477 1 97.56 92 TYR A O 1
ATOM 745 N N . GLU A 1 93 ? -9.32 -12.375 13.336 1 96.56 93 GLU A N 1
ATOM 746 C CA . GLU A 1 93 ? -10.031 -12.492 12.062 1 96.56 93 GLU A CA 1
ATOM 747 C C . GLU A 1 93 ? -11.344 -13.258 12.242 1 96.56 93 GLU A C 1
ATOM 749 O O . GLU A 1 93 ? -12.383 -12.828 11.734 1 96.56 93 GLU A O 1
ATOM 754 N N . GLN A 1 94 ? -11.352 -14.367 12.953 1 95.44 94 GLN A N 1
ATOM 755 C CA . GLN A 1 94 ? -12.539 -15.203 13.094 1 95.44 94 GLN A CA 1
ATOM 756 C C . GLN A 1 94 ? -13.672 -14.43 13.766 1 95.44 94 GLN A C 1
ATOM 758 O O . GLN A 1 94 ? -14.82 -14.484 13.312 1 95.44 94 GLN A O 1
ATOM 763 N N . ARG A 1 95 ? -13.336 -13.672 14.789 1 97.12 95 ARG A N 1
ATOM 764 C CA . ARG A 1 95 ? -14.344 -12.891 15.5 1 97.12 95 ARG A CA 1
ATOM 765 C C . ARG A 1 95 ? -14.82 -11.711 14.664 1 97.12 95 ARG A C 1
ATOM 767 O O . ARG A 1 95 ? -16 -11.359 14.688 1 97.12 95 ARG A O 1
ATOM 774 N N . LEU A 1 96 ? -13.898 -11.117 13.938 1 97.25 96 LEU A N 1
ATOM 775 C CA . LEU A 1 96 ? -14.227 -9.953 13.117 1 97.25 96 LEU A CA 1
ATOM 776 C C . LEU A 1 96 ? -15.156 -10.344 11.977 1 97.25 96 LEU A C 1
ATOM 778 O O . LEU A 1 96 ? -16.062 -9.594 11.625 1 97.25 96 LEU A O 1
ATOM 782 N N . VAL A 1 97 ? -14.883 -11.523 11.43 1 95 97 VAL A N 1
ATOM 783 C CA . VAL A 1 97 ? -15.672 -11.984 10.297 1 95 97 VAL A CA 1
ATOM 784 C C . VAL A 1 97 ? -17.109 -12.258 10.734 1 95 97 VAL A C 1
ATOM 786 O O . VAL A 1 97 ? -18.047 -12.109 9.953 1 95 97 VAL A O 1
ATOM 789 N N . GLU A 1 98 ? -17.312 -12.547 12.008 1 94.62 98 GLU A N 1
ATOM 790 C CA . GLU A 1 98 ? -18.625 -12.906 12.531 1 94.62 98 GLU A CA 1
ATOM 791 C C . GLU A 1 98 ? -19.438 -11.672 12.898 1 94.62 98 GLU A C 1
ATOM 793 O O . GLU A 1 98 ? -20.656 -11.742 13.07 1 94.62 98 GLU A O 1
ATOM 798 N N . GLU A 1 99 ? -18.781 -10.547 12.93 1 95.31 99 GLU A N 1
ATOM 799 C CA . GLU A 1 99 ? -19.469 -9.312 13.297 1 95.31 99 GLU A CA 1
ATOM 800 C C . GLU A 1 99 ? -20.25 -8.742 12.117 1 95.31 99 GLU A C 1
ATOM 802 O O . GLU A 1 99 ? -19.844 -8.922 10.961 1 95.31 99 GLU A O 1
ATOM 807 N N . PRO A 1 100 ? -21.328 -8.023 12.453 1 92.5 100 PRO A N 1
ATOM 808 C CA . PRO A 1 100 ? -22.016 -7.332 11.367 1 92.5 100 PRO A CA 1
ATOM 809 C C . PRO A 1 100 ? -21.156 -6.273 10.688 1 92.5 100 PRO A C 1
ATOM 811 O O . PRO A 1 100 ? -20.281 -5.688 11.328 1 92.5 100 PRO A O 1
ATOM 814 N N . SER A 1 101 ? -21.438 -6.105 9.398 1 92.31 101 SER A N 1
ATOM 815 C CA . SER A 1 101 ? -20.688 -5.102 8.641 1 92.31 101 SER A CA 1
ATOM 816 C C . SER A 1 101 ? -21.547 -3.877 8.352 1 92.31 101 SER A C 1
ATOM 818 O O . SER A 1 101 ? -22.766 -3.889 8.602 1 92.31 101 SER A O 1
ATOM 820 N N . GLY A 1 102 ? -20.906 -2.82 7.832 1 92.94 102 GLY A N 1
ATOM 821 C CA . GLY A 1 102 ? -21.609 -1.58 7.555 1 92.94 102 GLY A CA 1
ATOM 822 C C . GLY A 1 102 ? -21.359 -0.502 8.594 1 92.94 102 GLY A C 1
ATOM 823 O O . GLY A 1 102 ? -20.438 -0.625 9.414 1 92.94 102 GLY A O 1
ATOM 824 N N . ILE A 1 103 ? -22.125 0.555 8.477 1 96.94 103 ILE A N 1
ATOM 825 C CA . ILE A 1 103 ? -21.969 1.66 9.414 1 96.94 103 ILE A CA 1
ATOM 826 C C . ILE A 1 103 ? -22.375 1.203 10.82 1 96.94 103 ILE A C 1
ATOM 828 O O . ILE A 1 103 ? -23.5 0.753 11.031 1 96.94 103 ILE A O 1
ATOM 832 N N . ALA A 1 104 ? -21.453 1.276 11.727 1 97.56 104 ALA A N 1
ATOM 833 C CA . ALA A 1 104 ? -21.75 0.909 13.109 1 97.56 104 ALA A CA 1
ATOM 834 C C . ALA A 1 104 ? -22.688 1.928 13.75 1 97.56 104 ALA A C 1
ATOM 836 O O . ALA A 1 104 ? -22.359 3.113 13.844 1 97.56 104 ALA A O 1
ATOM 837 N N . PRO A 1 105 ? -23.828 1.479 14.172 1 95.69 105 PRO A N 1
ATOM 838 C CA . PRO A 1 105 ? -24.703 2.41 14.883 1 95.69 105 PRO A CA 1
ATOM 839 C C . PRO A 1 105 ? -24.078 2.955 16.156 1 95.69 105 PRO A C 1
ATOM 841 O O . PRO A 1 105 ? -24.281 4.117 16.516 1 95.69 105 PRO A O 1
ATOM 844 N N . ASN A 1 106 ? -23.375 2.051 16.797 1 97.19 106 ASN A N 1
ATOM 845 C CA . ASN A 1 106 ? -22.609 2.402 17.984 1 97.19 106 ASN A CA 1
ATOM 846 C C . ASN A 1 106 ? -21.188 1.817 17.938 1 97.19 106 ASN A C 1
ATOM 848 O O . ASN A 1 106 ? -21 0.644 18.25 1 97.19 106 ASN A O 1
ATOM 852 N N . ILE A 1 107 ? -20.219 2.674 17.641 1 98.12 107 ILE A N 1
ATOM 853 C CA . ILE A 1 107 ? -18.844 2.246 17.438 1 98.12 107 ILE A CA 1
ATOM 854 C C . ILE A 1 107 ? -18.328 1.569 18.703 1 98.12 107 ILE A C 1
ATOM 856 O O . ILE A 1 107 ? -17.5 0.652 18.625 1 98.12 107 ILE A O 1
ATOM 860 N N . SER A 1 108 ? -18.828 1.906 19.859 1 97.62 108 SER A N 1
ATOM 861 C CA . SER A 1 108 ? -18.312 1.402 21.125 1 97.62 108 SER A CA 1
ATOM 862 C C . SER A 1 108 ? -18.672 -0.066 21.328 1 97.62 108 SER A C 1
ATOM 864 O O . SER A 1 108 ? -18.125 -0.73 22.203 1 97.62 108 SER A O 1
ATOM 866 N N . LYS A 1 109 ? -19.516 -0.604 20.484 1 97.12 109 LYS A N 1
ATOM 867 C CA . LYS A 1 109 ? -19.969 -1.984 20.609 1 97.12 109 LYS A CA 1
ATOM 868 C C . LYS A 1 109 ? -19.25 -2.898 19.625 1 97.12 109 LYS A C 1
ATOM 870 O O . LYS A 1 109 ? -19.5 -4.102 19.578 1 97.12 109 LYS A O 1
ATOM 875 N N . THR A 1 110 ? -18.391 -2.375 18.891 1 98.06 110 THR A N 1
ATOM 876 C CA . THR A 1 110 ? -17.672 -3.164 17.891 1 98.06 110 THR A CA 1
ATOM 877 C C . THR A 1 110 ? -16.391 -3.742 18.484 1 98.06 110 THR A C 1
ATOM 879 O O . THR A 1 110 ? -15.789 -3.145 19.375 1 98.06 110 THR A O 1
ATOM 882 N N . LEU A 1 111 ? -15.984 -4.898 17.984 1 98.19 111 LEU A N 1
ATOM 883 C CA . LEU A 1 111 ? -14.75 -5.543 18.422 1 98.19 111 LEU A CA 1
ATOM 884 C C . LEU A 1 111 ? -13.547 -4.652 18.141 1 98.19 111 LEU A C 1
ATOM 886 O O . LEU A 1 111 ? -12.625 -4.562 18.953 1 98.19 111 LEU A O 1
ATOM 890 N N . GLY A 1 112 ? -13.531 -3.986 16.953 1 98.06 112 GLY A N 1
ATOM 891 C CA . GLY A 1 112 ? -12.43 -3.092 16.625 1 98.06 112 GLY A CA 1
ATOM 892 C C . GLY A 1 112 ? -12.211 -2.008 17.656 1 98.06 112 GLY A C 1
ATOM 893 O O . GLY A 1 112 ? -11.07 -1.714 18.031 1 98.06 112 GLY A O 1
ATOM 894 N N . PHE A 1 113 ? -13.297 -1.458 18.094 1 98.56 113 PHE A N 1
ATOM 895 C CA . PHE A 1 113 ? -13.219 -0.417 19.109 1 98.56 113 PHE A CA 1
ATOM 896 C C . PHE A 1 113 ? -12.711 -0.989 20.422 1 98.56 113 PHE A C 1
ATOM 898 O O . PHE A 1 113 ? -11.906 -0.361 21.109 1 98.56 113 PHE A O 1
ATOM 905 N N . GLU A 1 114 ? -13.172 -2.152 20.781 1 98.44 114 GLU A N 1
ATOM 906 C CA . GLU A 1 114 ? -12.719 -2.822 22 1 98.44 114 GLU A CA 1
ATOM 907 C C . GLU A 1 114 ? -11.203 -3.043 21.969 1 98.44 114 GLU A C 1
ATOM 909 O O . GLU A 1 114 ? -10.523 -2.818 22.969 1 98.44 114 GLU A O 1
ATOM 914 N N . LEU A 1 115 ? -10.727 -3.48 20.812 1 98.25 115 LEU A N 1
ATOM 915 C CA . LEU A 1 115 ? -9.305 -3.756 20.641 1 98.25 115 LEU A CA 1
ATOM 916 C C . LEU A 1 115 ? -8.492 -2.471 20.734 1 98.25 115 LEU A C 1
ATOM 918 O O . LEU A 1 115 ? -7.312 -2.504 21.094 1 98.25 115 LEU A O 1
ATOM 922 N N . LEU A 1 116 ? -9.094 -1.317 20.391 1 98.62 116 LEU A N 1
ATOM 923 C CA . LEU A 1 116 ? -8.461 -0.013 20.531 1 98.62 116 LEU A CA 1
ATOM 924 C C . LEU A 1 116 ? -8.484 0.457 21.969 1 98.62 116 LEU A C 1
ATOM 926 O O . LEU A 1 116 ? -7.441 0.766 22.547 1 98.62 116 LEU A O 1
ATOM 930 N N . ARG A 1 117 ? -9.594 0.476 22.578 1 98.56 117 ARG A N 1
ATOM 931 C CA . ARG A 1 117 ? -9.828 1.047 23.891 1 98.56 117 ARG A CA 1
ATOM 932 C C . ARG A 1 117 ? -9.125 0.235 24.969 1 98.56 117 ARG A C 1
ATOM 934 O O . ARG A 1 117 ? -8.562 0.8 25.922 1 98.56 117 ARG A O 1
ATOM 941 N N . ASP A 1 118 ? -9.133 -1.066 24.844 1 98.12 118 ASP A N 1
ATOM 942 C CA . ASP A 1 118 ? -8.766 -1.912 25.984 1 98.12 118 ASP A CA 1
ATOM 943 C C . ASP A 1 118 ? -7.312 -2.383 25.859 1 98.12 118 ASP A C 1
ATOM 945 O O . ASP A 1 118 ? -6.801 -3.049 26.766 1 98.12 118 ASP A O 1
ATOM 949 N N . ASP A 1 119 ? -6.648 -2.092 24.797 1 97.44 119 ASP A N 1
ATOM 950 C CA . ASP A 1 119 ? -5.234 -2.412 24.641 1 97.44 119 ASP A CA 1
ATOM 951 C C . ASP A 1 119 ? -4.355 -1.301 25.203 1 97.44 119 ASP A C 1
ATOM 953 O O . ASP A 1 119 ? -4.305 -0.199 24.656 1 97.44 119 ASP A O 1
ATOM 957 N N . PRO A 1 120 ? -3.604 -1.57 26.219 1 96.31 120 PRO A N 1
ATOM 958 C CA . PRO A 1 120 ? -2.762 -0.539 26.828 1 96.31 120 PRO A CA 1
ATOM 959 C C . PRO A 1 120 ? -1.627 -0.086 25.906 1 96.31 120 PRO A C 1
ATOM 961 O O . PRO A 1 120 ? -1.018 0.96 26.141 1 96.31 120 PRO A O 1
ATOM 964 N N . ASP A 1 121 ? -1.373 -0.863 24.844 1 95.19 121 ASP A N 1
ATOM 965 C CA . ASP A 1 121 ? -0.272 -0.53 23.938 1 95.19 121 ASP A CA 1
ATOM 966 C C . ASP A 1 121 ? -0.792 0.035 22.625 1 95.19 121 ASP A C 1
ATOM 968 O O . ASP A 1 121 ? -0.014 0.298 21.703 1 95.19 121 ASP A O 1
ATOM 972 N N . ALA A 1 122 ? -2.117 0.26 22.547 1 97.81 122 ALA A N 1
ATOM 973 C CA . ALA A 1 122 ? -2.701 0.76 21.312 1 97.81 122 ALA A CA 1
ATOM 974 C C . ALA A 1 122 ? -2.16 2.146 20.969 1 97.81 122 ALA A C 1
ATOM 976 O O . ALA A 1 122 ? -1.992 2.988 21.859 1 97.81 122 ALA A O 1
ATOM 977 N N . ARG A 1 123 ? -1.813 2.342 19.781 1 98.44 123 ARG A N 1
ATOM 978 C CA . ARG A 1 123 ? -1.429 3.625 19.203 1 98.44 123 ARG A CA 1
ATOM 979 C C . ARG A 1 123 ? -2.457 4.094 18.172 1 98.44 123 ARG A C 1
ATOM 981 O O . ARG A 1 123 ? -3.07 3.273 17.484 1 98.44 123 ARG A O 1
ATOM 988 N N . LEU A 1 124 ? -2.65 5.367 18.094 1 98.88 124 LEU A N 1
ATOM 989 C CA . LEU A 1 124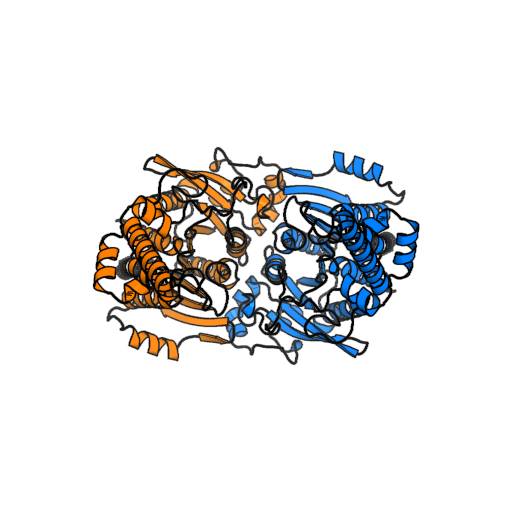 ? -3.713 5.859 17.219 1 98.88 124 LEU A CA 1
ATOM 990 C C . LEU A 1 124 ? -3.203 6.977 16.312 1 98.88 124 LEU A C 1
ATOM 992 O O . LEU A 1 124 ? -2.621 7.953 16.797 1 98.88 124 LEU A O 1
ATOM 996 N N . VAL A 1 125 ? -3.336 6.742 15.062 1 98.94 125 VAL A N 1
ATOM 997 C CA . VAL A 1 125 ? -3.129 7.812 14.086 1 98.94 125 VAL A CA 1
ATOM 998 C C . VAL A 1 125 ? -4.457 8.508 13.789 1 98.94 125 VAL A C 1
ATOM 1000 O O . VAL A 1 125 ? -5.441 7.852 13.438 1 98.94 125 VAL A O 1
ATOM 1003 N N . ILE A 1 126 ? -4.516 9.742 14.016 1 98.94 126 ILE A N 1
ATOM 1004 C CA . ILE A 1 126 ? -5.613 10.57 13.531 1 98.94 126 ILE A CA 1
ATOM 1005 C C . ILE A 1 126 ? -5.254 11.148 12.164 1 98.94 126 ILE A C 1
ATOM 1007 O O . ILE A 1 126 ? -4.359 11.992 12.047 1 98.94 126 ILE A O 1
ATOM 1011 N N . TYR A 1 127 ? -5.949 10.664 11.188 1 98.88 127 TYR A N 1
ATOM 1012 C CA . TYR A 1 127 ? -5.645 11.07 9.82 1 98.88 127 TYR A CA 1
ATOM 1013 C C . TYR A 1 127 ? -6.566 12.195 9.375 1 98.88 127 TYR A C 1
ATOM 1015 O O . TYR A 1 127 ? -7.793 12.078 9.469 1 98.88 127 TYR A O 1
ATOM 1023 N N . LEU A 1 128 ? -5.977 13.266 8.906 1 98.88 128 LEU A N 1
ATOM 1024 C CA . LEU A 1 128 ? -6.688 14.414 8.367 1 98.88 128 LEU A CA 1
ATOM 1025 C C . LEU A 1 128 ? -6.379 14.602 6.883 1 98.88 128 LEU A C 1
ATOM 1027 O O . LEU A 1 128 ? -5.254 14.945 6.52 1 98.88 128 LEU A O 1
ATOM 1031 N N . HIS A 1 129 ? -7.418 14.406 6.051 1 98.38 129 HIS A N 1
ATOM 1032 C CA . HIS A 1 129 ? -7.176 14.297 4.617 1 98.38 129 HIS A CA 1
ATOM 1033 C C . HIS A 1 129 ? -7.117 15.672 3.963 1 98.38 129 HIS A C 1
ATOM 1035 O O . HIS A 1 129 ? -7.48 16.672 4.586 1 98.38 129 HIS A O 1
ATOM 1041 N N . GLY A 1 130 ? -6.637 15.758 2.766 1 97.5 130 GLY A N 1
ATOM 1042 C CA . GLY A 1 130 ? -6.496 16.984 1.996 1 97.5 130 GLY A CA 1
ATOM 1043 C C . GLY A 1 130 ? -7.801 17.453 1.382 1 97.5 130 GLY A C 1
ATOM 1044 O O . GLY A 1 130 ? -8.867 16.906 1.679 1 97.5 130 GLY A O 1
ATOM 1045 N N . ALA A 1 131 ? -7.664 18.453 0.548 1 94.69 131 ALA A N 1
ATOM 1046 C CA . ALA A 1 131 ? -8.836 18.969 -0.151 1 94.69 131 ALA A CA 1
ATOM 1047 C C . ALA A 1 131 ? -9.422 17.922 -1.091 1 94.69 131 ALA A C 1
ATOM 1049 O O . ALA A 1 131 ? -8.742 16.969 -1.476 1 94.69 131 ALA A O 1
ATOM 1050 N N . ALA A 1 132 ? -10.688 18.094 -1.36 1 95 132 ALA A N 1
ATOM 1051 C CA . ALA A 1 132 ? -11.422 17.234 -2.283 1 95 132 ALA A CA 1
ATOM 1052 C C . ALA A 1 132 ? -11.492 15.805 -1.768 1 95 132 ALA A C 1
ATOM 1054 O O . ALA A 1 132 ? -10.758 15.438 -0.843 1 95 132 ALA A O 1
ATOM 1055 N N . GLY A 1 133 ? -12.391 15.086 -2.281 1 95.88 133 GLY A N 1
ATOM 1056 C CA . GLY A 1 133 ? -12.469 13.648 -2.072 1 95.88 133 GLY A CA 1
ATOM 1057 C C . GLY A 1 133 ? -13.203 13.273 -0.798 1 95.88 133 GLY A C 1
ATOM 1058 O O . GLY A 1 133 ? -13.891 14.102 -0.204 1 95.88 133 GLY A O 1
ATOM 1059 N N . THR A 1 134 ? -13.133 11.984 -0.502 1 97.38 134 THR A N 1
ATOM 1060 C CA . THR A 1 134 ? -13.68 11.336 0.687 1 97.38 134 THR A CA 1
ATOM 1061 C C . THR A 1 134 ? -12.648 10.406 1.318 1 97.38 134 THR A C 1
ATOM 1063 O O . THR A 1 134 ? -11.5 10.352 0.875 1 97.38 134 THR A O 1
ATOM 1066 N N . LEU A 1 135 ? -13.094 9.688 2.283 1 97.69 135 LEU A N 1
ATOM 1067 C CA . LEU A 1 135 ? -12.258 8.727 2.984 1 97.69 135 LEU A CA 1
ATOM 1068 C C . LEU A 1 135 ? -11.734 7.66 2.025 1 97.69 135 LEU A C 1
ATOM 1070 O O . LEU A 1 135 ? -10.68 7.066 2.266 1 97.69 135 LEU A O 1
ATOM 1074 N N . GLY A 1 136 ? -12.422 7.43 0.94 1 97.38 136 GLY A N 1
ATOM 1075 C CA . GLY A 1 136 ? -12.055 6.355 0.034 1 97.38 136 GLY A CA 1
ATOM 1076 C C . GLY A 1 136 ? -11.422 6.848 -1.252 1 97.38 136 GLY A C 1
ATOM 1077 O O . GLY A 1 136 ? -11.227 6.074 -2.193 1 97.38 136 GLY A O 1
ATOM 1078 N N . SER A 1 137 ? -11.039 8.133 -1.342 1 97.06 137 SER A N 1
ATOM 1079 C CA . SER A 1 137 ? -10.633 8.711 -2.619 1 97.06 137 SER A CA 1
ATOM 1080 C C . SER A 1 137 ? -9.133 8.586 -2.83 1 97.06 137 SER A C 1
ATOM 1082 O O . SER A 1 137 ? -8.352 8.734 -1.889 1 97.06 137 SER A O 1
ATOM 1084 N N . GLY A 1 138 ? -8.781 8.328 -4.082 1 95.75 138 GLY A N 1
ATOM 1085 C CA . GLY A 1 138 ? -7.391 8.438 -4.504 1 95.75 138 GLY A CA 1
ATOM 1086 C C . GLY A 1 138 ? -6.469 7.48 -3.775 1 95.75 138 GLY A C 1
ATOM 1087 O O . GLY A 1 138 ? -6.727 6.277 -3.723 1 95.75 138 GLY A O 1
ATOM 1088 N N . TRP A 1 139 ? -5.461 8.07 -3.156 1 97.19 139 TRP A N 1
ATOM 1089 C CA . TRP A 1 139 ? -4.398 7.297 -2.525 1 97.19 139 TRP A CA 1
ATOM 1090 C C . TRP A 1 139 ? -4.66 7.129 -1.032 1 97.19 139 TRP A C 1
ATOM 1092 O O . TRP A 1 139 ? -3.834 6.57 -0.309 1 97.19 139 TRP A O 1
ATOM 1102 N N . ARG A 1 140 ? -5.801 7.609 -0.565 1 98.44 140 ARG A N 1
ATOM 1103 C CA . ARG A 1 140 ? -6.098 7.574 0.864 1 98.44 140 ARG A CA 1
ATOM 1104 C C . ARG A 1 140 ? -6.215 6.137 1.364 1 98.44 140 ARG A C 1
ATOM 1106 O O . ARG A 1 140 ? -5.598 5.773 2.367 1 98.44 140 ARG A O 1
ATOM 1113 N N . PRO A 1 141 ? -6.895 5.219 0.642 1 98.31 141 PRO A N 1
ATOM 1114 C CA . PRO A 1 141 ? -6.926 3.84 1.133 1 98.31 141 PRO A CA 1
ATOM 1115 C C . PRO A 1 141 ? -5.535 3.215 1.224 1 98.31 141 PRO A C 1
ATOM 1117 O O . PRO A 1 141 ? -5.223 2.533 2.205 1 98.31 141 PRO A O 1
ATOM 1120 N N . ALA A 1 142 ? -4.711 3.459 0.183 1 98.19 142 ALA A N 1
ATOM 1121 C CA . ALA A 1 142 ? -3.344 2.949 0.231 1 98.19 142 ALA A CA 1
ATOM 1122 C C . ALA A 1 142 ? -2.561 3.582 1.378 1 98.19 142 ALA A C 1
ATOM 1124 O O . ALA A 1 142 ? -1.708 2.934 1.988 1 98.19 142 ALA A O 1
ATOM 1125 N N . SER A 1 143 ? -2.83 4.816 1.699 1 98.62 143 SER A N 1
ATOM 1126 C CA . SER A 1 143 ? -2.16 5.508 2.795 1 98.62 143 SER A CA 1
ATOM 1127 C C . SER A 1 143 ? -2.535 4.902 4.145 1 98.62 143 SER A C 1
ATOM 1129 O O . SER A 1 143 ? -1.695 4.805 5.043 1 98.62 143 SER A O 1
ATOM 1131 N N . TYR A 1 144 ? -3.811 4.492 4.305 1 98.75 144 TYR A N 1
ATOM 1132 C CA . TYR A 1 144 ? -4.234 3.836 5.535 1 98.75 144 TYR A CA 1
ATOM 1133 C C . TYR A 1 144 ? -3.426 2.568 5.785 1 98.75 144 TYR A C 1
ATOM 1135 O O . TYR A 1 144 ? -3.051 2.277 6.922 1 98.75 144 TYR A O 1
ATOM 1143 N N . ARG A 1 145 ? -3.117 1.881 4.711 1 98.38 145 ARG A N 1
ATOM 1144 C CA . ARG A 1 145 ? -2.348 0.646 4.82 1 98.38 145 ARG A CA 1
ATOM 1145 C C . ARG A 1 145 ? -0.89 0.938 5.164 1 98.38 145 ARG A C 1
ATOM 1147 O O . ARG A 1 145 ? -0.251 0.169 5.883 1 98.38 145 ARG A O 1
ATOM 1154 N N . ALA A 1 146 ? -0.389 2.068 4.688 1 98.25 146 ALA A N 1
ATOM 1155 C CA . ALA A 1 146 ? 0.989 2.465 4.965 1 98.25 146 ALA A CA 1
ATOM 1156 C C . ALA A 1 146 ? 1.169 2.834 6.438 1 98.25 146 ALA A C 1
ATOM 1158 O O . ALA A 1 146 ? 2.24 2.621 7.008 1 98.25 146 ALA A O 1
ATOM 1159 N N . MET A 1 147 ? 0.107 3.293 7.086 1 98.31 147 MET A N 1
ATOM 1160 C CA . MET A 1 147 ? 0.194 3.848 8.438 1 98.31 147 MET A CA 1
ATOM 1161 C C . MET A 1 147 ? 0.547 2.762 9.445 1 98.31 147 MET A C 1
ATOM 1163 O O . MET A 1 147 ? 1.23 3.029 10.438 1 98.31 147 MET A O 1
ATOM 1167 N N . TYR A 1 148 ? 0.141 1.51 9.148 1 97.44 148 TYR A N 1
ATOM 1168 C CA . TYR A 1 148 ? 0.43 0.456 10.117 1 97.44 148 TYR A CA 1
ATOM 1169 C C . TYR A 1 148 ? 1.509 -0.485 9.586 1 97.44 148 TYR A C 1
ATOM 1171 O O . TYR A 1 148 ? 1.857 -1.469 10.242 1 97.44 148 TYR A O 1
ATOM 1179 N N . ALA A 1 149 ? 2.084 -0.209 8.438 1 96.44 149 ALA A N 1
ATOM 1180 C CA . ALA A 1 149 ? 2.932 -1.164 7.727 1 96.44 149 ALA A CA 1
ATOM 1181 C C . ALA A 1 149 ? 4.195 -1.473 8.523 1 96.44 149 ALA A C 1
ATOM 1183 O O . ALA A 1 149 ? 4.719 -2.59 8.461 1 96.44 149 ALA A O 1
ATOM 1184 N N . ALA A 1 150 ? 4.664 -0.46 9.281 1 93.31 150 ALA A N 1
ATOM 1185 C CA . ALA A 1 150 ? 5.891 -0.66 10.055 1 93.31 150 ALA A CA 1
ATOM 1186 C C . ALA A 1 150 ? 5.594 -1.322 11.398 1 93.31 150 ALA A C 1
ATOM 1188 O O . ALA A 1 150 ? 6.477 -1.938 12 1 93.31 150 ALA A O 1
ATOM 1189 N N . SER A 1 151 ? 4.379 -1.189 11.867 1 93.69 151 SER A N 1
ATOM 1190 C CA . SER A 1 151 ? 3.918 -1.786 13.117 1 93.69 151 SER A CA 1
ATOM 1191 C C . SER A 1 151 ? 2.457 -2.209 13.016 1 93.69 151 SER A C 1
ATOM 1193 O O . SER A 1 151 ? 1.572 -1.525 13.539 1 93.69 151 SER A O 1
ATOM 1195 N N . PRO A 1 152 ? 2.27 -3.41 12.484 1 96.81 152 PRO A N 1
ATOM 1196 C CA . PRO A 1 152 ? 0.897 -3.818 12.172 1 96.81 152 PRO A CA 1
ATOM 1197 C C . PRO A 1 152 ? 0.159 -4.383 13.383 1 96.81 152 PRO A C 1
ATOM 1199 O O . PRO A 1 152 ? -1.024 -4.715 13.289 1 96.81 152 PRO A O 1
ATOM 1202 N N . SER A 1 153 ? 0.729 -4.352 14.57 1 95.62 153 SER A N 1
ATOM 1203 C CA . SER A 1 153 ? 0.127 -5.035 15.711 1 95.62 153 SER A CA 1
ATOM 1204 C C . SER A 1 153 ? -0.713 -4.078 16.547 1 95.62 153 SER A C 1
ATOM 1206 O O . SER A 1 153 ? -1.582 -4.508 17.312 1 95.62 153 SER A O 1
ATOM 1208 N N . ASN A 1 154 ? -0.433 -2.742 16.391 1 96.06 154 ASN A N 1
ATOM 1209 C CA . ASN A 1 154 ? -1.112 -1.938 17.406 1 96.06 154 ASN A CA 1
ATOM 1210 C C . ASN A 1 154 ? -1.348 -0.511 16.922 1 96.06 154 ASN A C 1
ATOM 1212 O O . ASN A 1 154 ? -1.698 0.367 17.703 1 96.06 154 ASN A O 1
ATOM 1216 N N . ILE A 1 155 ? -1.13 -0.183 15.68 1 98.25 155 ILE A N 1
ATOM 1217 C CA . ILE A 1 155 ? -1.369 1.17 15.188 1 98.25 155 ILE A CA 1
ATOM 1218 C C . ILE A 1 155 ? -2.736 1.239 14.508 1 98.25 155 ILE A C 1
ATOM 1220 O O . ILE A 1 155 ? -2.885 0.842 13.352 1 98.25 155 ILE A O 1
ATOM 1224 N N . HIS A 1 156 ? -3.67 1.751 15.227 1 98.81 156 HIS A N 1
ATOM 1225 C CA . HIS A 1 156 ? -4.992 2.035 14.68 1 98.81 156 HIS A CA 1
ATOM 1226 C C . HIS A 1 156 ? -5.012 3.369 13.938 1 98.81 156 HIS A C 1
ATOM 1228 O O . HIS A 1 156 ? -4.137 4.211 14.148 1 98.81 156 HIS A O 1
ATOM 1234 N N . THR A 1 157 ? -5.957 3.508 13.039 1 98.94 157 THR A N 1
ATOM 1235 C CA . THR A 1 157 ? -6.199 4.789 12.391 1 98.94 157 THR A CA 1
ATOM 1236 C C . THR A 1 157 ? -7.672 5.184 12.5 1 98.94 157 THR A C 1
ATOM 1238 O O . THR A 1 157 ? -8.555 4.34 12.352 1 98.94 157 THR A O 1
ATOM 1241 N N . VAL A 1 158 ? -7.918 6.402 12.812 1 98.88 158 VAL A N 1
ATOM 1242 C CA . VAL A 1 158 ? -9.258 6.973 12.664 1 98.88 158 VAL A CA 1
ATOM 1243 C C . VAL A 1 158 ? -9.203 8.195 11.758 1 98.88 158 VAL A C 1
ATOM 1245 O O . VAL A 1 158 ? -8.25 8.984 11.828 1 98.88 158 VAL A O 1
ATOM 1248 N N . ALA A 1 159 ? -10.125 8.242 10.906 1 98.75 159 ALA A N 1
ATOM 1249 C CA . ALA A 1 159 ? -10.219 9.336 9.938 1 98.75 159 ALA A CA 1
ATOM 1250 C C . ALA A 1 159 ? -11.664 9.812 9.797 1 98.75 159 ALA A C 1
ATOM 1252 O O . ALA A 1 159 ? -12.602 9.039 10.008 1 98.75 159 ALA A O 1
ATOM 1253 N N . ILE A 1 160 ? -11.852 11.062 9.367 1 98.62 160 ILE A N 1
ATOM 1254 C CA . ILE A 1 160 ? -13.188 11.602 9.141 1 98.62 160 ILE A CA 1
ATOM 1255 C C . ILE A 1 160 ? -13.227 12.32 7.793 1 98.62 160 ILE A C 1
ATOM 1257 O O . ILE A 1 160 ? -12.203 12.797 7.301 1 98.62 160 ILE A O 1
ATOM 1261 N N . ASP A 1 161 ? -14.383 12.312 7.203 1 98.5 161 ASP A N 1
ATOM 1262 C CA . ASP A 1 161 ? -14.719 13.398 6.285 1 98.5 161 ASP A CA 1
ATOM 1263 C C . ASP A 1 161 ? -15.156 14.641 7.047 1 98.5 161 ASP A C 1
ATOM 1265 O O . ASP A 1 161 ? -16.047 14.578 7.898 1 98.5 161 ASP A O 1
ATOM 1269 N N . TYR A 1 162 ? -14.477 15.719 6.727 1 98.38 162 TYR A N 1
ATOM 1270 C CA . TYR A 1 162 ? -14.883 16.969 7.363 1 98.38 162 TYR A CA 1
ATOM 1271 C C . TYR A 1 162 ? -16.328 17.328 7.008 1 98.38 162 TYR A C 1
ATOM 1273 O O . TYR A 1 162 ? -16.906 16.734 6.102 1 98.38 162 TYR A O 1
ATOM 1281 N N . ARG A 1 163 ? -16.859 18.328 7.816 1 98.5 163 ARG A N 1
ATOM 1282 C CA . ARG A 1 163 ? -18.172 18.844 7.453 1 98.5 163 ARG A CA 1
ATOM 1283 C C . ARG A 1 163 ? -18.219 19.266 5.984 1 98.5 163 ARG A C 1
ATOM 1285 O O . ARG A 1 163 ? -17.281 19.906 5.488 1 98.5 163 ARG A O 1
ATOM 1292 N N . GLY A 1 164 ? -19.25 18.766 5.352 1 96.62 164 GLY A N 1
ATOM 1293 C CA . GLY A 1 164 ? -19.438 19.109 3.951 1 96.62 164 GLY A CA 1
ATOM 1294 C C . GLY A 1 164 ? -18.781 18.141 2.998 1 96.62 164 GLY A C 1
ATOM 1295 O O . GLY A 1 164 ? -19.078 18.125 1.802 1 96.62 164 GLY A O 1
ATOM 1296 N N . PHE A 1 165 ? -17.891 17.312 3.393 1 96.75 165 PHE A N 1
ATOM 1297 C CA . PHE A 1 165 ? -17.219 16.312 2.562 1 96.75 165 PHE A CA 1
ATOM 1298 C C . PHE A 1 165 ? -17.938 14.977 2.625 1 96.75 165 PHE A C 1
ATOM 1300 O O . PHE A 1 165 ? -18.453 14.586 3.678 1 96.75 165 PHE A O 1
ATOM 1307 N N . GLY A 1 166 ? -17.875 14.297 1.523 1 94.25 166 GLY A N 1
ATOM 1308 C CA . GLY A 1 166 ? -18.469 12.961 1.49 1 94.25 166 GLY A CA 1
ATOM 1309 C C . GLY A 1 166 ? -19.891 12.922 2.01 1 94.25 166 GLY A C 1
ATOM 1310 O O . GLY A 1 166 ? -20.75 13.688 1.554 1 94.25 166 GLY A O 1
ATOM 1311 N N . ALA A 1 167 ? -20.062 12.07 3.066 1 94.19 167 ALA A N 1
ATOM 1312 C CA . ALA A 1 167 ? -21.406 11.891 3.611 1 94.19 167 ALA A CA 1
ATOM 1313 C C . ALA A 1 167 ? -21.609 12.742 4.859 1 94.19 167 ALA A C 1
ATOM 1315 O O . ALA A 1 167 ? -22.656 12.664 5.512 1 94.19 167 ALA A O 1
ATOM 1316 N N . SER A 1 168 ? -20.609 13.555 5.207 1 97.69 168 SER A N 1
ATOM 1317 C CA . SER A 1 168 ? -20.703 14.414 6.379 1 97.69 168 SER A CA 1
ATOM 1318 C C . SER A 1 168 ? -21.594 15.625 6.098 1 97.69 168 SER A C 1
ATOM 1320 O O . SER A 1 168 ? -21.609 16.156 4.98 1 97.69 168 SER A O 1
ATOM 1322 N N . THR A 1 169 ? -22.312 16.094 7.102 1 98.31 169 THR A N 1
ATOM 1323 C CA . THR A 1 169 ? -23.172 17.25 6.949 1 98.31 169 THR A CA 1
ATOM 1324 C C . THR A 1 169 ? -22.375 18.547 7.129 1 98.31 169 THR A C 1
ATOM 1326 O O . THR A 1 169 ? -21.234 18.516 7.578 1 98.31 169 THR A O 1
ATOM 1329 N N . GLY A 1 170 ? -22.984 19.656 6.633 1 97.19 170 GLY A N 1
ATOM 1330 C CA . GLY A 1 170 ? -22.422 20.969 6.895 1 97.19 170 GLY A CA 1
ATOM 1331 C C . GLY A 1 170 ? -21.641 21.531 5.719 1 97.19 170 GLY A C 1
ATOM 1332 O O . GLY A 1 170 ? -21.781 21.062 4.59 1 97.19 170 GLY A O 1
ATOM 1333 N N . THR A 1 171 ? -20.938 22.641 5.992 1 95.88 171 THR A N 1
ATOM 1334 C CA . THR A 1 171 ? -20.125 23.359 5.02 1 95.88 171 THR A CA 1
ATOM 1335 C C . THR A 1 171 ? -18.75 23.672 5.594 1 95.88 171 THR A C 1
ATOM 1337 O O . THR A 1 171 ? -18.625 24.062 6.758 1 95.88 171 THR A O 1
ATOM 1340 N N . PRO A 1 172 ? -17.797 23.484 4.805 1 96.38 172 PRO A N 1
ATOM 1341 C CA . PRO A 1 172 ? -16.438 23.656 5.324 1 96.38 172 PRO A CA 1
ATOM 1342 C C . PRO A 1 172 ? -16.094 25.109 5.629 1 96.38 172 PRO A C 1
ATOM 1344 O O . PRO A 1 172 ? -16.562 26.016 4.941 1 96.38 172 PRO A O 1
ATOM 1347 N N . SER A 1 173 ? -15.344 25.344 6.594 1 94.69 173 SER A N 1
ATOM 1348 C CA . SER A 1 173 ? -14.703 26.578 7.016 1 94.69 173 SER A CA 1
ATOM 1349 C C . SER A 1 173 ? -13.508 26.312 7.922 1 94.69 173 SER A C 1
ATOM 1351 O O . SER A 1 173 ? -13.32 25.188 8.391 1 94.69 173 SER A O 1
ATOM 1353 N N . GLU A 1 174 ? -12.672 27.266 8.078 1 95.31 174 GLU A N 1
ATOM 1354 C CA . GLU A 1 174 ? -11.508 27.109 8.953 1 95.31 174 GLU A CA 1
ATOM 1355 C C . GLU A 1 174 ? -11.93 26.719 10.367 1 95.31 174 GLU A C 1
ATOM 1357 O O . GLU A 1 174 ? -11.414 25.75 10.922 1 95.31 174 GLU A O 1
ATOM 1362 N N . GLU A 1 175 ? -12.883 27.453 10.93 1 96.31 175 GLU A N 1
ATOM 1363 C CA . GLU A 1 175 ? -13.367 27.156 12.273 1 96.31 175 GLU A CA 1
ATOM 1364 C C . GLU A 1 175 ? -14.109 25.812 12.312 1 96.31 175 GLU A C 1
ATOM 1366 O O . GLU A 1 175 ? -14.008 25.078 13.297 1 96.31 175 GLU A O 1
ATOM 1371 N N . GLY A 1 176 ? -14.859 25.562 11.273 1 97.81 176 GLY A N 1
ATOM 1372 C CA . GLY A 1 176 ? -15.602 24.312 11.203 1 97.81 176 GLY A CA 1
ATOM 1373 C C . GLY A 1 176 ? -14.703 23.094 11.18 1 97.81 176 GLY A C 1
ATOM 1374 O O . GLY A 1 176 ? -14.938 22.141 11.922 1 97.81 176 GLY A O 1
ATOM 1375 N N . LEU A 1 177 ? -13.68 23.141 10.359 1 98.56 177 LEU A N 1
ATOM 1376 C CA . LEU A 1 177 ? -12.781 22 10.258 1 98.56 177 LEU A CA 1
ATOM 1377 C C . LEU A 1 177 ? -11.992 21.812 11.547 1 98.56 177 LEU A C 1
ATOM 1379 O O . LEU A 1 177 ? -11.68 20.672 11.93 1 98.56 177 LEU A O 1
ATOM 1383 N N . LEU A 1 178 ? -11.625 22.891 12.211 1 98.56 178 LEU A N 1
ATOM 1384 C CA . LEU A 1 178 ? -11.008 22.766 13.523 1 98.56 178 LEU A CA 1
ATOM 1385 C C . LEU A 1 178 ? -11.945 22.062 14.508 1 98.56 178 LEU A C 1
ATOM 1387 O O . LEU A 1 178 ? -11.523 21.188 15.266 1 98.56 178 LEU A O 1
ATOM 1391 N N . THR A 1 179 ? -13.227 22.453 14.469 1 98.81 179 THR A N 1
ATOM 1392 C CA . THR A 1 179 ? -14.227 21.812 15.328 1 98.81 179 THR A CA 1
ATOM 1393 C C . THR A 1 179 ? -14.336 20.328 15.023 1 98.81 179 THR A C 1
ATOM 1395 O O . THR A 1 179 ? -14.461 19.516 15.938 1 98.81 179 THR A O 1
ATOM 1398 N N . ASP A 1 180 ? -14.352 20.016 13.75 1 98.94 180 ASP A N 1
ATOM 1399 C CA . ASP A 1 180 ? -14.406 18.625 13.336 1 98.94 180 ASP A CA 1
ATOM 1400 C C . ASP A 1 180 ? -13.211 17.844 13.891 1 98.94 180 ASP A C 1
ATOM 1402 O O . ASP A 1 180 ? -13.375 16.75 14.43 1 98.94 180 ASP A O 1
ATOM 1406 N N . ALA A 1 181 ? -12.008 18.406 13.758 1 98.94 181 ALA A N 1
ATOM 1407 C CA . ALA A 1 181 ? -10.797 17.75 14.25 1 98.94 181 ALA A CA 1
ATOM 1408 C C . ALA A 1 181 ? -10.828 17.609 15.773 1 98.94 181 ALA A C 1
ATOM 1410 O O . ALA A 1 181 ? -10.398 16.594 16.312 1 98.94 181 ALA A O 1
ATOM 1411 N N . LEU A 1 182 ? -11.312 18.641 16.422 1 98.81 182 LEU A N 1
ATOM 1412 C CA . LEU A 1 182 ? -11.438 18.594 17.875 1 98.81 182 LEU A CA 1
ATOM 1413 C C . LEU A 1 182 ? -12.422 17.5 18.297 1 98.81 182 LEU A C 1
ATOM 1415 O O . LEU A 1 182 ? -12.211 16.844 19.312 1 98.81 182 LEU A O 1
ATOM 1419 N N . THR A 1 183 ? -13.469 17.359 17.547 1 98.88 183 THR A N 1
ATOM 1420 C CA . THR A 1 183 ? -14.438 16.312 17.828 1 98.88 183 THR A CA 1
ATOM 1421 C C . THR A 1 183 ? -13.773 14.938 17.766 1 98.88 183 THR A C 1
ATOM 1423 O O . THR A 1 183 ? -13.977 14.094 18.641 1 98.88 183 THR A O 1
ATOM 1426 N N . LEU A 1 184 ? -13 14.758 16.781 1 98.88 184 LEU A N 1
ATOM 1427 C CA . LEU A 1 184 ? -12.32 13.484 16.578 1 98.88 184 LEU A CA 1
ATOM 1428 C C . LEU A 1 184 ? -11.305 13.219 17.688 1 98.88 184 LEU A C 1
ATOM 1430 O O . LEU A 1 184 ? -11.234 12.117 18.219 1 98.88 184 LEU A O 1
ATOM 1434 N N . VAL A 1 185 ? -10.492 14.203 18.016 1 98.81 185 VAL A N 1
ATOM 1435 C CA . VAL A 1 185 ? -9.461 14.016 19.031 1 98.81 185 VAL A CA 1
ATOM 1436 C C . VAL A 1 185 ? -10.109 13.805 20.406 1 98.81 185 VAL A C 1
ATOM 1438 O O . VAL A 1 185 ? -9.633 13 21.203 1 98.81 185 VAL A O 1
ATOM 1441 N N . ASN A 1 186 ? -11.18 14.508 20.656 1 98.62 186 ASN A N 1
ATOM 1442 C CA . ASN A 1 186 ? -11.891 14.305 21.922 1 98.62 186 ASN A CA 1
ATOM 1443 C C . ASN A 1 186 ? -12.477 12.898 22.016 1 98.62 186 ASN A C 1
ATOM 1445 O O . ASN A 1 186 ? -12.461 12.289 23.078 1 98.62 186 ASN A O 1
ATOM 1449 N N . TRP A 1 187 ? -13.016 12.445 20.906 1 98.81 187 TRP A N 1
ATOM 1450 C CA . TRP A 1 187 ? -13.469 11.062 20.859 1 98.81 187 TRP A CA 1
ATOM 1451 C C . TRP A 1 187 ? -12.344 10.102 21.203 1 98.81 187 TRP A C 1
ATOM 1453 O O . TRP A 1 187 ? -12.531 9.164 21.984 1 98.81 187 TRP A O 1
ATOM 1463 N N . ALA A 1 188 ? -11.164 10.297 20.656 1 98.88 188 ALA A N 1
ATOM 1464 C CA . ALA A 1 188 ? -10 9.453 20.906 1 98.88 188 ALA A CA 1
ATOM 1465 C C . ALA A 1 188 ? -9.594 9.492 22.375 1 98.88 188 ALA A C 1
ATOM 1467 O O . ALA A 1 188 ? -9.328 8.453 22.984 1 98.88 188 ALA A O 1
ATOM 1468 N N . LEU A 1 189 ? -9.609 10.703 22.922 1 98.62 189 LEU A N 1
ATOM 1469 C CA . LEU A 1 189 ? -9.125 10.914 24.281 1 98.62 189 LEU A CA 1
ATOM 1470 C C . LEU A 1 189 ? -10.148 10.414 25.312 1 98.62 189 LEU A C 1
ATOM 1472 O O . LEU A 1 189 ? -9.781 9.773 26.297 1 98.62 189 LEU A O 1
ATOM 1476 N N . LYS A 1 190 ? -11.383 10.664 25.047 1 98.25 190 LYS A N 1
ATOM 1477 C CA . LYS A 1 190 ? -12.383 10.461 26.094 1 98.25 190 LYS A CA 1
ATOM 1478 C C . LYS A 1 190 ? -13.133 9.148 25.891 1 98.25 190 LYS A C 1
ATOM 1480 O O . LYS A 1 190 ? -13.375 8.414 26.859 1 98.25 190 LYS A O 1
ATOM 1485 N N . GLU A 1 191 ? -13.508 8.867 24.719 1 98.06 191 GLU A N 1
ATOM 1486 C CA . GLU A 1 191 ? -14.273 7.656 24.453 1 98.06 191 GLU A CA 1
ATOM 1487 C C . GLU A 1 191 ? -13.359 6.453 24.266 1 98.06 191 GLU A C 1
ATOM 1489 O O . GLU A 1 191 ? -13.516 5.426 24.922 1 98.06 191 GLU A O 1
ATOM 1494 N N . ALA A 1 192 ? -12.391 6.598 23.391 1 98.56 192 ALA A N 1
ATOM 1495 C CA . ALA A 1 192 ? -11.453 5.504 23.141 1 98.56 192 ALA A CA 1
ATOM 1496 C C . ALA A 1 192 ? -10.398 5.438 24.25 1 98.56 192 ALA A C 1
ATOM 1498 O O . ALA A 1 192 ? -9.695 4.434 24.375 1 98.56 192 ALA A O 1
ATOM 1499 N N . ARG A 1 193 ? -10.227 6.484 24.984 1 98.25 193 ARG A N 1
ATOM 1500 C CA . ARG A 1 193 ? -9.383 6.539 26.172 1 98.25 193 ARG A CA 1
ATOM 1501 C C . ARG A 1 193 ? -7.918 6.324 25.812 1 98.25 193 ARG A C 1
ATOM 1503 O O . ARG A 1 193 ? -7.195 5.609 26.516 1 98.25 193 ARG A O 1
ATOM 1510 N N . ILE A 1 194 ? -7.516 6.844 24.688 1 98.56 194 ILE A N 1
ATOM 1511 C CA . ILE A 1 194 ? -6.113 6.793 24.297 1 98.56 194 ILE A CA 1
ATOM 1512 C C . ILE A 1 194 ? -5.371 8 24.859 1 98.56 194 ILE A C 1
ATOM 1514 O O . ILE A 1 194 ? -5.773 9.148 24.625 1 98.56 194 ILE A O 1
ATOM 1518 N N . PRO A 1 195 ? -4.34 7.758 25.625 1 97.62 195 PRO A N 1
ATOM 1519 C CA . PRO A 1 195 ? -3.596 8.922 26.109 1 97.62 195 PRO A CA 1
ATOM 1520 C C . PRO A 1 195 ? -2.963 9.734 24.984 1 97.62 195 PRO A C 1
ATOM 1522 O O . PRO A 1 195 ? -2.596 9.18 23.953 1 97.62 195 PRO A O 1
ATOM 1525 N N . PRO A 1 196 ? -2.807 11.023 25.188 1 97.44 196 PRO A N 1
ATOM 1526 C CA . PRO A 1 196 ? -2.246 11.883 24.156 1 97.44 196 PRO A CA 1
ATOM 1527 C C . PRO A 1 196 ? -0.88 11.406 23.656 1 97.44 196 PRO A C 1
ATOM 1529 O O . PRO A 1 196 ? -0.563 11.547 22.484 1 97.44 196 PRO A O 1
ATOM 1532 N N . SER A 1 197 ? -0.059 10.758 24.516 1 96.62 197 SER A N 1
ATOM 1533 C CA . SER A 1 197 ? 1.299 10.336 24.188 1 96.62 197 SER A CA 1
ATOM 1534 C C . SER A 1 197 ? 1.293 9.18 23.188 1 96.62 197 SER A C 1
ATOM 1536 O O . SER A 1 197 ? 2.34 8.812 22.656 1 96.62 197 SER A O 1
ATOM 1538 N N . ARG A 1 198 ? 0.109 8.664 22.859 1 98 198 ARG A N 1
ATOM 1539 C CA . ARG A 1 198 ? 0.002 7.562 21.906 1 98 198 ARG A CA 1
ATOM 1540 C C . ARG A 1 198 ? -0.876 7.945 20.719 1 98 198 ARG A C 1
ATOM 1542 O O . ARG A 1 198 ? -1.449 7.078 20.062 1 98 198 ARG A O 1
ATOM 1549 N N . ILE A 1 199 ? -1.028 9.234 20.484 1 98.69 199 ILE A N 1
ATOM 1550 C CA . ILE A 1 199 ? -1.784 9.75 19.344 1 98.69 199 ILE A CA 1
ATOM 1551 C C . ILE A 1 199 ? -0.864 10.555 18.438 1 98.69 199 ILE A C 1
ATOM 1553 O O . ILE A 1 199 ? -0.14 11.438 18.891 1 98.69 199 ILE A O 1
ATOM 1557 N N . VAL A 1 200 ? -0.811 10.211 17.234 1 98.88 200 VAL A N 1
ATOM 1558 C CA . VAL A 1 200 ? -0.073 10.945 16.203 1 98.88 200 VAL A CA 1
ATOM 1559 C C . VAL A 1 200 ? -1.049 11.547 15.195 1 98.88 200 VAL A C 1
ATOM 1561 O O . VAL A 1 200 ? -2.014 10.898 14.789 1 98.88 200 VAL A O 1
ATOM 1564 N N . ILE A 1 201 ? -0.843 12.828 14.852 1 98.88 201 ILE A N 1
ATOM 1565 C CA . ILE A 1 201 ? -1.599 13.461 13.773 1 98.88 201 ILE A CA 1
ATOM 1566 C C . ILE A 1 201 ? -0.883 13.25 12.445 1 98.88 201 ILE A C 1
ATOM 1568 O O . ILE A 1 201 ? 0.311 13.531 12.32 1 98.88 201 ILE A O 1
ATOM 1572 N N . PHE A 1 202 ? -1.553 12.664 11.562 1 98.94 202 PHE A N 1
ATOM 1573 C CA . PHE A 1 202 ? -1.076 12.594 10.188 1 98.94 202 PHE A CA 1
ATOM 1574 C C . PHE A 1 202 ? -1.961 13.422 9.266 1 98.94 202 PHE A C 1
ATOM 1576 O O . PHE A 1 202 ? -3.119 13.07 9.023 1 98.94 202 PHE A O 1
ATOM 1583 N N . GLY A 1 203 ? -1.415 14.531 8.734 1 98.88 203 GLY A N 1
ATOM 1584 C CA . GLY A 1 203 ? -2.146 15.391 7.812 1 98.88 203 GLY A CA 1
ATOM 1585 C C . GLY A 1 203 ? -1.521 15.461 6.434 1 98.88 203 GLY A C 1
ATOM 1586 O O . GLY A 1 203 ? -0.296 15.469 6.301 1 98.88 203 GLY A O 1
ATOM 1587 N N . GLN A 1 204 ? -2.32 15.539 5.426 1 98.56 204 GLN A N 1
ATOM 1588 C CA . GLN A 1 204 ? -1.874 15.734 4.051 1 98.56 204 GLN A CA 1
ATOM 1589 C C . GLN A 1 204 ? -2.531 16.969 3.43 1 98.56 204 GLN A C 1
ATOM 1591 O O . GLN A 1 204 ? -3.748 17.141 3.525 1 98.56 204 GLN A O 1
ATOM 1596 N N . SER A 1 205 ? -1.734 17.859 2.797 1 96.88 205 SER A N 1
ATOM 1597 C CA . SER A 1 205 ? -2.24 19.047 2.111 1 96.88 205 SER A CA 1
ATOM 1598 C C . SER A 1 205 ? -3.141 19.875 3.025 1 96.88 205 SER A C 1
ATOM 1600 O O . SER A 1 205 ? -2.715 20.312 4.098 1 96.88 205 SER A O 1
ATOM 1602 N N . LEU A 1 206 ? -4.449 20.031 2.816 1 97.31 206 LEU A N 1
ATOM 1603 C CA . LEU A 1 206 ? -5.375 20.75 3.693 1 97.31 206 LEU A CA 1
ATOM 1604 C C . LEU A 1 206 ? -5.336 20.172 5.105 1 97.31 206 LEU A C 1
ATOM 1606 O O . LEU A 1 206 ? -5.453 20.906 6.086 1 97.31 206 LEU A O 1
ATOM 1610 N N . GLY A 1 207 ? -5.184 18.859 5.18 1 98.62 207 GLY A N 1
ATOM 1611 C CA . GLY A 1 207 ? -5.145 18.188 6.465 1 98.62 207 GLY A CA 1
ATOM 1612 C C . GLY A 1 207 ? -3.979 18.609 7.332 1 98.62 207 GLY A C 1
ATOM 1613 O O . GLY A 1 207 ? -4.055 18.562 8.562 1 98.62 207 GLY A O 1
ATOM 1614 N N . THR A 1 208 ? -2.869 19.031 6.707 1 98.75 208 THR A N 1
ATOM 1615 C CA . THR A 1 208 ? -1.747 19.531 7.488 1 98.75 208 THR A CA 1
ATOM 1616 C C . THR A 1 208 ? -2.131 20.812 8.211 1 98.75 208 THR A C 1
ATOM 1618 O O . THR A 1 208 ? -1.765 21.016 9.375 1 98.75 208 THR A O 1
ATOM 1621 N N . ALA A 1 209 ? -2.852 21.672 7.527 1 98.56 209 ALA A N 1
ATOM 1622 C CA . ALA A 1 209 ? -3.307 22.922 8.133 1 98.56 209 ALA A CA 1
ATOM 1623 C C . ALA A 1 209 ? -4.266 22.656 9.289 1 98.56 209 ALA A C 1
ATOM 1625 O O . ALA A 1 209 ? -4.172 23.281 10.344 1 98.56 209 ALA A O 1
ATOM 1626 N N . VAL A 1 210 ? -5.164 21.719 9.07 1 98.81 210 VAL A N 1
ATOM 1627 C CA . VAL A 1 210 ? -6.117 21.359 10.109 1 98.81 210 VAL A CA 1
ATOM 1628 C C . VAL A 1 210 ? -5.375 20.766 11.305 1 98.81 210 VAL A C 1
ATOM 1630 O O . VAL A 1 210 ? -5.66 21.109 12.453 1 98.81 210 VAL A O 1
ATOM 1633 N N . GLY A 1 211 ? -4.453 19.859 11.047 1 98.88 211 GLY A N 1
ATOM 1634 C CA . GLY A 1 211 ? -3.666 19.25 12.102 1 98.88 211 GLY A CA 1
ATOM 1635 C C . GLY A 1 211 ? -2.854 20.25 12.898 1 98.88 211 GLY A C 1
ATOM 1636 O O . GLY A 1 211 ? -2.793 20.156 14.133 1 98.88 211 GLY A O 1
ATOM 1637 N N . ILE A 1 212 ? -2.213 21.188 12.219 1 98.88 212 ILE A N 1
ATOM 1638 C CA . ILE A 1 212 ? -1.428 22.234 12.875 1 98.88 212 ILE A CA 1
ATOM 1639 C C . ILE A 1 212 ? -2.336 23.078 13.758 1 98.88 212 ILE A C 1
ATOM 1641 O O . ILE A 1 212 ? -2.002 23.359 14.914 1 98.88 212 ILE A O 1
ATOM 1645 N N . ALA A 1 213 ? -3.48 23.438 13.234 1 98.75 213 ALA A N 1
ATOM 1646 C CA . ALA A 1 213 ? -4.434 24.234 14.008 1 98.75 213 ALA A CA 1
ATOM 1647 C C . ALA A 1 213 ? -4.895 23.484 15.25 1 98.75 213 ALA A C 1
ATOM 1649 O O . ALA A 1 213 ? -4.996 24.062 16.328 1 98.75 213 ALA A O 1
ATOM 1650 N N . LEU A 1 214 ? -5.207 22.25 15.047 1 98.88 214 LEU A N 1
ATOM 1651 C CA . LEU A 1 214 ? -5.652 21.406 16.141 1 98.88 214 LEU A CA 1
ATOM 1652 C C . LEU A 1 214 ? -4.594 21.328 17.234 1 98.88 214 LEU A C 1
ATOM 1654 O O . LEU A 1 214 ? -4.906 21.5 18.422 1 98.88 214 LEU A O 1
ATOM 1658 N N . THR A 1 215 ? -3.367 21.047 16.844 1 98.62 215 THR A N 1
ATOM 1659 C CA . THR A 1 215 ? -2.289 20.875 17.812 1 98.62 215 THR A CA 1
ATOM 1660 C C . THR A 1 215 ? -1.985 22.188 18.531 1 98.62 215 THR A C 1
ATOM 1662 O O . THR A 1 215 ? -1.708 22.188 19.734 1 98.62 215 THR A O 1
ATOM 1665 N N . GLU A 1 216 ? -1.994 23.281 17.766 1 98.69 216 GLU A N 1
ATOM 1666 C CA . GLU A 1 216 ? -1.821 24.594 18.391 1 98.69 216 GLU A CA 1
ATOM 1667 C C . GLU A 1 216 ? -2.896 24.844 19.438 1 98.69 216 GLU A C 1
ATOM 1669 O O . GLU A 1 216 ? -2.598 25.328 20.547 1 98.69 216 GLU A O 1
ATOM 1674 N N . TYR A 1 217 ? -4.133 24.562 19.094 1 98.62 217 TYR A N 1
ATOM 1675 C CA . TYR A 1 217 ? -5.262 24.766 20 1 98.62 217 TYR A CA 1
ATOM 1676 C C . TYR A 1 217 ? -5.086 23.953 21.266 1 98.62 217 TYR A C 1
ATOM 1678 O O . TYR A 1 217 ? -5.25 24.484 22.375 1 98.62 217 TYR A O 1
ATOM 1686 N N . LEU A 1 218 ? -4.777 22.719 21.156 1 98.69 218 LEU A N 1
ATOM 1687 C CA . LEU A 1 218 ? -4.629 21.812 22.281 1 98.69 218 LEU A CA 1
ATOM 1688 C C . LEU A 1 218 ? -3.508 22.281 23.203 1 98.69 218 LEU A C 1
ATOM 1690 O O . LEU A 1 218 ? -3.637 22.219 24.438 1 98.69 218 LEU A O 1
ATOM 1694 N N . ALA A 1 219 ? -2.424 22.75 22.609 1 98.06 219 ALA A N 1
ATOM 1695 C CA . ALA A 1 219 ? -1.274 23.203 23.391 1 98.06 219 ALA A CA 1
ATOM 1696 C C . ALA A 1 219 ? -1.588 24.5 24.125 1 98.06 219 ALA A C 1
ATOM 1698 O O . ALA A 1 219 ? -0.991 24.797 25.172 1 98.06 219 ALA A O 1
ATOM 1699 N N . ALA A 1 220 ? -2.514 25.281 23.609 1 97.56 220 ALA A N 1
ATOM 1700 C CA . ALA A 1 220 ? -2.838 26.609 24.156 1 97.56 220 ALA A CA 1
ATOM 1701 C C . ALA A 1 220 ? -3.838 26.5 25.297 1 97.56 220 ALA A C 1
ATOM 1703 O O . ALA A 1 220 ? -4.094 27.484 26 1 97.56 220 ALA A O 1
ATOM 1704 N N . LEU A 1 221 ? -4.375 25.359 25.5 1 97.38 221 LEU A N 1
ATOM 1705 C CA . LEU A 1 221 ? -5.309 25.156 26.609 1 97.38 221 LEU A CA 1
ATOM 1706 C C . LEU A 1 221 ? -4.637 25.438 27.938 1 97.38 221 LEU A C 1
ATOM 1708 O O . LEU A 1 221 ? -3.408 25.391 28.047 1 97.38 221 LEU A O 1
ATOM 1712 N N . PRO A 1 222 ? -5.434 25.766 28.984 1 95.62 222 PRO A N 1
ATOM 1713 C CA . PRO A 1 222 ? -4.844 25.984 30.312 1 95.62 222 PRO A CA 1
ATOM 1714 C C . PRO A 1 222 ? -4.016 24.797 30.797 1 95.62 222 PRO A C 1
ATOM 1716 O O . PRO A 1 222 ? -2.924 24.984 31.344 1 95.62 222 PRO A O 1
ATOM 1719 N N . GLN A 1 223 ? -4.609 23.672 30.625 1 95.69 223 GLN A N 1
ATOM 1720 C CA . GLN A 1 223 ? -3.838 22.438 30.75 1 95.69 223 GLN A CA 1
ATOM 1721 C C . GLN A 1 223 ? -3.486 21.875 29.375 1 95.69 223 GLN A C 1
ATOM 1723 O O . GLN A 1 223 ? -4.297 21.188 28.75 1 95.69 223 GLN A O 1
ATOM 1728 N N . PRO A 1 224 ? -2.287 22.141 29 1 97.31 224 PRO A N 1
ATOM 1729 C CA . PRO A 1 224 ? -1.915 21.781 27.625 1 97.31 224 PRO A CA 1
ATOM 1730 C C . PRO A 1 224 ? -2.02 20.281 27.375 1 97.31 224 PRO A C 1
ATOM 1732 O O . PRO A 1 224 ? -1.685 19.469 28.234 1 97.31 224 PRO A O 1
ATOM 1735 N N . ILE A 1 225 ? -2.516 19.953 26.266 1 97.88 225 ILE A N 1
ATOM 1736 C CA . ILE A 1 225 ? -2.51 18.578 25.766 1 97.88 225 ILE A CA 1
ATOM 1737 C C . ILE A 1 225 ? -1.507 18.453 24.625 1 97.88 225 ILE A C 1
ATOM 1739 O O . ILE A 1 225 ? -1.66 19.094 23.578 1 97.88 225 ILE A O 1
ATOM 1743 N N . LEU A 1 226 ? -0.495 17.688 24.859 1 97.75 226 LEU A N 1
ATOM 1744 C CA . LEU A 1 226 ? 0.532 17.453 23.844 1 97.75 226 LEU A CA 1
ATOM 1745 C C . LEU A 1 226 ? 0.448 16.031 23.297 1 97.75 226 LEU A C 1
ATOM 1747 O O . LEU A 1 226 ? 0.54 15.07 24.062 1 97.75 226 LEU A O 1
ATOM 1751 N N . LEU A 1 227 ? 0.226 15.938 22.016 1 98.06 227 LEU A N 1
ATOM 1752 C CA . LEU A 1 227 ? 0.181 14.633 21.359 1 98.06 227 LEU A CA 1
ATOM 1753 C C . LEU A 1 227 ? 1.588 14.125 21.062 1 98.06 227 LEU A C 1
ATOM 1755 O O . LEU A 1 227 ? 2.568 14.844 21.266 1 98.06 227 LEU A O 1
ATOM 1759 N N . SER A 1 228 ? 1.692 12.875 20.609 1 97.81 228 SER A N 1
ATOM 1760 C CA . SER A 1 228 ? 2.984 12.219 20.422 1 97.81 228 SER A CA 1
ATOM 1761 C C . SER A 1 228 ? 3.783 12.898 19.297 1 97.81 228 SER A C 1
ATOM 1763 O O . SER A 1 228 ? 5.016 12.93 19.344 1 97.81 228 SER A O 1
ATOM 1765 N N . GLY A 1 229 ? 3.094 13.375 18.297 1 98.19 229 GLY A N 1
ATOM 1766 C CA . GLY A 1 229 ? 3.766 14.047 17.203 1 98.19 229 GLY A CA 1
ATOM 1767 C C . GLY A 1 229 ? 2.85 14.336 16.031 1 98.19 229 GLY A C 1
ATOM 1768 O O . GLY A 1 229 ? 1.646 14.07 16.094 1 98.19 229 GLY A O 1
ATOM 1769 N N . MET A 1 230 ? 3.475 14.938 14.977 1 98.5 230 MET A N 1
ATOM 1770 C CA . MET A 1 230 ? 2.762 15.266 13.75 1 98.5 230 MET A CA 1
ATOM 1771 C C . MET A 1 230 ? 3.562 14.836 12.523 1 98.5 230 MET A C 1
ATOM 1773 O O . MET A 1 230 ? 4.781 15.008 12.484 1 98.5 230 MET A O 1
ATOM 1777 N N . VAL A 1 231 ? 2.902 14.234 11.641 1 98.88 231 VAL A N 1
ATOM 1778 C CA . VAL A 1 231 ? 3.428 13.969 10.305 1 98.88 231 VAL A CA 1
ATOM 1779 C C . VAL A 1 231 ? 2.67 14.805 9.281 1 98.88 231 VAL A C 1
ATOM 1781 O O . VAL A 1 231 ? 1.473 14.594 9.062 1 98.88 231 VAL A O 1
ATOM 1784 N N . LEU A 1 232 ? 3.338 15.766 8.711 1 98.94 232 LEU A N 1
ATOM 1785 C CA . LEU A 1 232 ? 2.76 16.703 7.758 1 98.94 232 LEU A CA 1
ATOM 1786 C C . LEU A 1 232 ? 3.266 16.438 6.344 1 98.94 232 LEU A C 1
ATOM 1788 O O . LEU A 1 232 ? 4.445 16.641 6.051 1 98.94 232 LEU A O 1
ATOM 1792 N N . VAL A 1 233 ? 2.379 16 5.496 1 98.88 233 VAL A N 1
ATOM 1793 C CA . VAL A 1 233 ? 2.773 15.68 4.125 1 98.88 233 VAL A CA 1
ATOM 1794 C C . VAL A 1 233 ? 2.24 16.75 3.174 1 98.88 233 VAL A C 1
ATOM 1796 O O . VAL A 1 233 ? 1.032 17 3.121 1 98.88 233 VAL A O 1
ATOM 1799 N N . ALA A 1 234 ? 3.117 17.391 2.475 1 98.31 234 ALA A N 1
ATOM 1800 C CA . ALA A 1 234 ? 2.824 18.406 1.473 1 98.31 234 ALA A CA 1
ATOM 1801 C C . ALA A 1 234 ? 2.07 19.578 2.088 1 98.31 234 ALA A C 1
ATOM 1803 O O . ALA A 1 234 ? 1.026 19.984 1.576 1 98.31 234 ALA A O 1
ATOM 1804 N N . PRO A 1 235 ? 2.578 20.047 3.188 1 98.12 235 PRO A N 1
ATOM 1805 C CA . PRO A 1 235 ? 1.935 21.219 3.775 1 98.12 235 PRO A CA 1
ATOM 1806 C C . PRO A 1 235 ? 2.098 22.469 2.916 1 98.12 235 PRO A C 1
ATOM 1808 O O . PRO A 1 235 ? 2.941 22.5 2.016 1 98.12 235 PRO A O 1
ATOM 1811 N N . PHE A 1 236 ? 1.237 23.391 3.172 1 94.44 236 PHE A N 1
ATOM 1812 C CA . PHE A 1 236 ? 1.402 24.734 2.613 1 94.44 236 PHE A CA 1
ATOM 1813 C C . PHE A 1 236 ? 1.525 25.766 3.721 1 94.44 236 PHE A C 1
ATOM 1815 O O . PHE A 1 236 ? 1.11 25.531 4.855 1 94.44 236 PHE A O 1
ATOM 1822 N N . ALA A 1 237 ? 2.16 26.828 3.389 1 93.25 237 ALA A N 1
ATOM 1823 C CA . ALA A 1 237 ? 2.453 27.859 4.391 1 93.25 237 ALA A CA 1
ATOM 1824 C C . ALA A 1 237 ? 1.185 28.594 4.812 1 93.25 237 ALA A C 1
ATOM 1826 O O . ALA A 1 237 ? 0.957 28.812 6.004 1 93.25 237 ALA A O 1
ATOM 1827 N N . ASP A 1 238 ? 0.469 29.031 3.873 1 91.19 238 ASP A N 1
ATOM 1828 C CA . ASP A 1 238 ? -0.834 29.656 4.031 1 91.19 238 ASP A CA 1
ATOM 1829 C C . ASP A 1 238 ? -1.562 29.766 2.693 1 91.19 238 ASP A C 1
ATOM 1831 O O . ASP A 1 238 ? -0.985 29.469 1.643 1 91.19 238 ASP A O 1
ATOM 1835 N N . VAL A 1 239 ? -2.826 30.094 2.791 1 85.19 239 VAL A N 1
ATOM 1836 C CA . VAL A 1 239 ? -3.645 30.109 1.582 1 85.19 239 VAL A CA 1
ATOM 1837 C C . VAL A 1 239 ? -3.197 31.266 0.672 1 85.19 239 VAL A C 1
ATOM 1839 O O . VAL A 1 239 ? -3.223 31.125 -0.554 1 85.19 239 VAL A O 1
ATOM 1842 N N . GLU A 1 240 ? -2.814 32.312 1.28 1 80.25 240 GLU A N 1
ATOM 1843 C CA . GLU A 1 240 ? -2.355 33.438 0.477 1 80.25 240 GLU A CA 1
ATOM 1844 C C . GLU A 1 240 ? -1.206 33.031 -0.441 1 80.25 240 GLU A C 1
ATOM 1846 O O . GLU A 1 240 ? -1.253 33.281 -1.648 1 80.25 240 GLU A O 1
ATOM 1851 N N . LEU A 1 241 ? -0.235 32.438 0.151 1 76 241 LEU A N 1
ATOM 1852 C CA . LEU A 1 241 ? 0.903 31.984 -0.638 1 76 241 LEU A CA 1
ATOM 1853 C C . LEU A 1 241 ? 0.488 30.859 -1.596 1 76 241 LEU A C 1
ATOM 1855 O O . LEU A 1 241 ? 1.01 30.781 -2.709 1 76 241 LEU A O 1
ATOM 1859 N N . LEU A 1 242 ? -0.411 30.062 -1.179 1 80.12 242 LEU A N 1
ATOM 1860 C CA . LEU A 1 242 ? -0.896 28.969 -2.004 1 80.12 242 LEU A CA 1
ATOM 1861 C C . LEU A 1 242 ? -1.558 29.5 -3.275 1 80.12 242 LEU A C 1
ATOM 1863 O O . LEU A 1 242 ? -1.333 28.953 -4.363 1 80.12 242 LEU A O 1
ATOM 1867 N N . THR A 1 243 ? -2.383 30.453 -3.135 1 76.31 243 THR A N 1
ATOM 1868 C CA . THR A 1 243 ? -3.088 31.031 -4.277 1 76.31 243 THR A CA 1
ATOM 1869 C C . THR A 1 243 ? -2.104 31.656 -5.262 1 76.31 243 THR A C 1
ATOM 1871 O O . THR A 1 243 ? -2.338 31.641 -6.473 1 76.31 243 THR A O 1
ATOM 1874 N N . ALA A 1 244 ? -1.057 32.062 -4.73 1 72.06 244 ALA A N 1
ATOM 1875 C CA . ALA A 1 244 ? -0.042 32.688 -5.57 1 72.06 244 ALA A CA 1
ATOM 1876 C C . ALA A 1 244 ? 0.76 31.641 -6.34 1 72.06 244 ALA A C 1
ATOM 1878 O O . ALA A 1 244 ? 1.312 31.922 -7.402 1 72.06 244 ALA A O 1
ATOM 1879 N N . THR A 1 245 ? 0.716 30.453 -5.812 1 72.62 245 THR A N 1
ATOM 1880 C CA . THR A 1 245 ? 1.652 29.484 -6.379 1 72.62 245 THR A CA 1
ATOM 1881 C C . THR A 1 245 ? 0.91 28.281 -6.941 1 72.62 245 THR A C 1
ATOM 1883 O O . THR A 1 245 ? 1.493 27.469 -7.664 1 72.62 245 THR A O 1
ATOM 1886 N N . TYR A 1 246 ? -0.292 28.203 -6.648 1 69.75 246 TYR A N 1
ATOM 1887 C CA . TYR A 1 246 ? -1.042 27.016 -7.027 1 69.75 246 TYR A CA 1
ATOM 1888 C C . TYR A 1 246 ? -1.16 26.906 -8.547 1 69.75 246 TYR A C 1
ATOM 1890 O O . TYR A 1 246 ? -1.366 27.906 -9.234 1 69.75 246 TYR A O 1
ATOM 1898 N N . ARG A 1 247 ? -0.907 25.75 -9.086 1 64.44 247 ARG A N 1
ATOM 1899 C CA . ARG A 1 247 ? -0.952 25.484 -10.516 1 64.44 247 ARG A CA 1
ATOM 1900 C C . ARG A 1 247 ? -2.027 24.453 -10.844 1 64.44 247 ARG A C 1
ATOM 1902 O O . ARG A 1 247 ? -2.139 23.422 -10.172 1 64.44 247 ARG A O 1
ATOM 1909 N N . VAL A 1 248 ? -2.791 24.891 -11.641 1 57.5 248 VAL A N 1
ATOM 1910 C CA . VAL A 1 248 ? -3.746 23.906 -12.141 1 57.5 248 VAL A CA 1
ATOM 1911 C C . VAL A 1 248 ? -3.074 23.016 -13.18 1 57.5 248 VAL A C 1
ATOM 1913 O O . VAL A 1 248 ? -2.482 23.516 -14.148 1 57.5 248 VAL A O 1
ATOM 1916 N N . ALA A 1 249 ? -3.236 21.875 -13.031 1 51.94 249 ALA A N 1
ATOM 1917 C CA . ALA A 1 249 ? -2.703 20.844 -13.914 1 51.94 249 ALA A CA 1
ATOM 1918 C C . ALA A 1 249 ? -1.199 21.016 -14.109 1 51.94 249 ALA A C 1
ATOM 1920 O O . ALA A 1 249 ? -0.678 20.781 -15.203 1 51.94 249 ALA A O 1
ATOM 1921 N N . GLY A 1 250 ? -0.574 21.5 -13.188 1 53.97 250 GLY A N 1
ATOM 1922 C CA . GLY A 1 250 ? 0.875 21.609 -13.227 1 53.97 250 GLY A CA 1
ATOM 1923 C C . GLY A 1 250 ? 1.363 22.719 -14.148 1 53.97 250 GLY A C 1
ATOM 1924 O O . GLY A 1 250 ? 2.57 22.906 -14.305 1 53.97 250 GLY A O 1
ATOM 1925 N N . THR A 1 251 ? 0.49 23.312 -14.828 1 53.88 251 THR A N 1
ATOM 1926 C CA . THR A 1 251 ? 0.958 24.156 -15.922 1 53.88 251 THR A CA 1
ATOM 1927 C C . THR A 1 251 ? 0.546 25.609 -15.695 1 53.88 251 THR A C 1
ATOM 1929 O O . THR A 1 251 ? 1.311 26.531 -15.984 1 53.88 251 THR A O 1
ATOM 1932 N N . ILE A 1 252 ? -0.8 25.781 -15.32 1 55.06 252 ILE A N 1
ATOM 1933 C CA . ILE A 1 252 ? -1.284 27.156 -15.359 1 55.06 252 ILE A CA 1
ATOM 1934 C C . ILE A 1 252 ? -1.45 27.688 -13.938 1 55.06 252 ILE A C 1
ATOM 1936 O O . ILE A 1 252 ? -2.295 27.203 -13.18 1 55.06 252 ILE A O 1
ATOM 1940 N N . PRO A 1 253 ? -0.536 28.531 -13.664 1 61.53 253 PRO A N 1
ATOM 1941 C CA . PRO A 1 253 ? -0.777 29.156 -12.367 1 61.53 253 PRO A CA 1
ATOM 1942 C C . PRO A 1 253 ? -2.092 29.938 -12.32 1 61.53 253 PRO A C 1
ATOM 1944 O O . PRO A 1 253 ? -2.334 30.797 -13.172 1 61.53 253 PRO A O 1
ATOM 1947 N N . LEU A 1 254 ? -2.973 29.453 -11.477 1 63 254 LEU A N 1
ATOM 1948 C CA . LEU A 1 254 ? -4.328 30 -11.438 1 63 254 LEU A CA 1
ATOM 1949 C C . LEU A 1 254 ? -4.305 31.516 -11.32 1 63 254 LEU A C 1
ATOM 1951 O O . LEU A 1 254 ? -5.004 32.219 -12.055 1 63 254 LEU A O 1
ATOM 1955 N N . LEU A 1 255 ? -3.346 32.031 -10.461 1 64.25 255 LEU A N 1
ATOM 1956 C CA . LEU A 1 255 ? -3.396 33.469 -10.219 1 64.25 255 LEU A CA 1
ATOM 1957 C C . LEU A 1 255 ? -2.135 34.156 -10.742 1 64.25 255 LEU A C 1
ATOM 1959 O O . LEU A 1 255 ? -1.851 35.281 -10.375 1 64.25 255 LEU A O 1
ATOM 1963 N N . ASP A 1 256 ? -1.455 33.438 -11.625 1 64.44 256 ASP A N 1
ATOM 1964 C CA . ASP A 1 256 ? -0.198 33.938 -12.164 1 64.44 256 ASP A CA 1
ATOM 1965 C C . ASP A 1 256 ? -0.396 35.312 -12.828 1 64.44 256 ASP A C 1
ATOM 1967 O O . ASP A 1 256 ? 0.394 36.219 -12.617 1 64.44 256 ASP A O 1
ATOM 1971 N N . PRO A 1 257 ? -1.369 35.406 -13.617 1 63.5 257 PRO A N 1
ATOM 1972 C CA . PRO A 1 257 ? -1.514 36.75 -14.227 1 63.5 257 PRO A CA 1
ATOM 1973 C C . PRO A 1 257 ? -1.705 37.844 -13.195 1 63.5 257 PRO A C 1
ATOM 1975 O O . PRO A 1 257 ? -1.213 38.969 -13.383 1 63.5 257 PRO A O 1
ATOM 1978 N N . LEU A 1 258 ? -2.346 37.469 -12.156 1 64.75 258 LEU A N 1
ATOM 1979 C CA . LEU A 1 258 ? -2.58 38.438 -11.109 1 64.75 258 LEU A CA 1
ATOM 1980 C C . LEU A 1 258 ? -1.301 38.719 -10.32 1 64.75 258 LEU A C 1
ATOM 1982 O O . LEU A 1 258 ? -1.15 39.781 -9.727 1 64.75 258 LEU A O 1
ATOM 1986 N N . ALA A 1 259 ? -0.47 37.688 -10.383 1 64.56 259 ALA A N 1
ATOM 1987 C CA . ALA A 1 259 ? 0.782 37.812 -9.648 1 64.56 259 ALA A CA 1
ATOM 1988 C C . ALA A 1 259 ? 1.616 38.969 -10.203 1 64.56 259 ALA A C 1
ATOM 1990 O O . ALA A 1 259 ? 2.449 39.531 -9.484 1 64.56 259 ALA A O 1
ATOM 1991 N N . HIS A 1 260 ? 1.285 39.344 -11.391 1 65.94 260 HIS A N 1
ATOM 1992 C CA . HIS A 1 260 ? 1.989 40.438 -12.008 1 65.94 260 HIS A CA 1
ATOM 1993 C C . HIS A 1 260 ? 1.398 41.781 -11.562 1 65.94 260 HIS A C 1
ATOM 1995 O O . HIS A 1 260 ? 1.959 42.844 -11.852 1 65.94 260 HIS A O 1
ATOM 2001 N N . PHE A 1 261 ? 0.38 41.625 -10.867 1 70.12 261 PHE A N 1
ATOM 2002 C CA . PHE A 1 261 ? -0.258 42.812 -10.305 1 70.12 261 PHE A CA 1
ATOM 2003 C C . PHE A 1 261 ? -0.424 42.688 -8.797 1 70.12 261 PHE A C 1
ATOM 2005 O O . PHE A 1 261 ? -1.517 42.375 -8.312 1 70.12 261 PHE A O 1
ATOM 2012 N N . PRO A 1 262 ? 0.561 42.969 -8.109 1 71.31 262 PRO A N 1
ATOM 2013 C CA . PRO A 1 262 ? 0.595 42.719 -6.668 1 71.31 262 PRO A CA 1
ATOM 2014 C C . PRO A 1 262 ? -0.574 43.375 -5.93 1 71.31 262 PRO A C 1
ATOM 2016 O O . PRO A 1 262 ? -1.08 42.781 -4.957 1 71.31 262 PRO A O 1
ATOM 2019 N N . ARG A 1 263 ? -0.985 44.5 -6.367 1 76.31 263 ARG A N 1
ATOM 2020 C CA . ARG A 1 263 ? -2.096 45.188 -5.707 1 76.31 263 ARG A CA 1
ATOM 2021 C C . ARG A 1 263 ? -3.395 44.406 -5.879 1 76.31 263 ARG A C 1
ATOM 2023 O O . ARG A 1 263 ? -4.203 44.312 -4.953 1 76.31 263 ARG A O 1
ATOM 2030 N N . LEU A 1 264 ? -3.523 43.938 -7.035 1 73.19 264 LEU A N 1
ATOM 2031 C CA . LEU A 1 264 ? -4.734 43.188 -7.293 1 73.19 264 LEU A CA 1
ATOM 2032 C C . LEU A 1 264 ? -4.719 41.875 -6.516 1 73.19 264 LEU A C 1
ATOM 2034 O O . LEU A 1 264 ? -5.754 41.438 -6.004 1 73.19 264 LEU A O 1
ATOM 2038 N N . LEU A 1 265 ? -3.566 41.312 -6.453 1 73 265 LEU A N 1
ATOM 2039 C CA . LEU A 1 265 ? -3.438 40.062 -5.676 1 73 265 LEU A CA 1
ATOM 2040 C C . LEU A 1 265 ? -3.711 40.344 -4.199 1 73 265 LEU A C 1
ATOM 2042 O O . LEU A 1 265 ? -4.375 39.531 -3.537 1 73 265 LEU A O 1
ATOM 2046 N N . ALA A 1 266 ? -3.191 41.438 -3.797 1 74.69 266 ALA A N 1
ATOM 2047 C CA . ALA A 1 266 ? -3.43 41.812 -2.41 1 74.69 266 ALA A CA 1
ATOM 2048 C C . ALA A 1 266 ? -4.918 42.031 -2.148 1 74.69 266 ALA A C 1
ATOM 2050 O O . ALA A 1 266 ? -5.43 41.656 -1.089 1 74.69 266 ALA A O 1
ATOM 2051 N N . LEU A 1 267 ? -5.52 42.656 -3.051 1 74.62 267 LEU A N 1
ATOM 2052 C CA . LEU A 1 267 ? -6.957 42.906 -2.934 1 74.62 267 LEU A CA 1
ATOM 2053 C C . LEU A 1 267 ? -7.715 41.562 -2.891 1 74.62 267 LEU A C 1
ATOM 2055 O O . LEU A 1 267 ? -8.625 41.406 -2.078 1 74.62 267 LEU A O 1
ATOM 2059 N N . LEU A 1 268 ? -7.328 40.719 -3.711 1 74.69 268 LEU A N 1
ATOM 2060 C CA . LEU A 1 268 ? -7.965 39.406 -3.736 1 74.69 268 LEU A CA 1
ATOM 2061 C C . LEU A 1 268 ? -7.777 38.688 -2.406 1 74.69 268 LEU A C 1
ATOM 2063 O O . LEU A 1 268 ? -8.703 38.031 -1.913 1 74.69 268 LEU A O 1
ATOM 2067 N N . ASN A 1 269 ? -6.641 38.844 -1.874 1 78.06 269 ASN A N 1
ATOM 2068 C CA . ASN A 1 269 ? -6.305 38.156 -0.626 1 78.06 269 ASN A CA 1
ATOM 2069 C C . ASN A 1 269 ? -7.152 38.656 0.535 1 78.06 269 ASN A C 1
ATOM 2071 O O . ASN A 1 269 ? -7.387 37.938 1.505 1 78.06 269 ASN A O 1
ATOM 2075 N N . THR A 1 270 ? -7.547 39.875 0.402 1 77.38 270 THR A N 1
ATOM 2076 C CA . THR A 1 270 ? -8.398 40.406 1.456 1 77.38 270 THR A CA 1
ATOM 2077 C C . THR A 1 270 ? -9.773 39.75 1.441 1 77.38 270 THR A C 1
ATOM 2079 O O . THR A 1 270 ? -10.477 39.75 2.449 1 77.38 270 THR A O 1
ATOM 2082 N N . PHE A 1 271 ? -10.086 39.188 0.373 1 78.38 271 PHE A N 1
ATOM 2083 C CA . PHE A 1 271 ? -11.414 38.594 0.228 1 78.38 271 PHE A CA 1
ATOM 2084 C C . PHE A 1 271 ? -11.398 37.125 0.607 1 78.38 271 PHE A C 1
ATOM 2086 O O . PHE A 1 271 ? -12.445 36.5 0.822 1 78.38 271 PHE A O 1
ATOM 2093 N N . ILE A 1 272 ? -10.188 36.688 0.756 1 80.12 272 ILE A N 1
ATOM 2094 C CA . ILE A 1 272 ? -10.078 35.281 1.074 1 80.12 272 ILE A CA 1
ATOM 2095 C C . ILE A 1 272 ? -10.445 35.031 2.539 1 80.12 272 ILE A C 1
ATOM 2097 O O . ILE A 1 272 ? -9.805 35.594 3.438 1 80.12 272 ILE A O 1
ATOM 2101 N N . LEU A 1 273 ? -11.43 34.25 2.785 1 81.88 273 LEU A N 1
ATOM 2102 C CA . LEU A 1 273 ? -11.945 34 4.125 1 81.88 273 LEU A CA 1
ATOM 2103 C C . LEU A 1 273 ? -11.094 32.969 4.863 1 81.88 273 LEU A C 1
ATOM 2105 O O . LEU A 1 273 ? -10.719 33.188 6.016 1 81.88 273 LEU A O 1
ATOM 2109 N N . SER A 1 274 ? -10.867 31.906 4.219 1 88.06 274 SER A N 1
ATOM 2110 C CA . SER A 1 274 ? -10.016 30.875 4.805 1 88.06 274 SER A CA 1
ATOM 2111 C C . SER A 1 274 ? -8.539 31.203 4.625 1 88.06 274 SER A C 1
ATOM 2113 O O . SER A 1 274 ? -8.031 31.219 3.504 1 88.06 274 SER A O 1
ATOM 2115 N N . LYS A 1 275 ? -7.836 31.438 5.707 1 89.69 275 LYS A N 1
ATOM 2116 C CA . LYS A 1 275 ? -6.445 31.859 5.621 1 89.69 275 LYS A CA 1
ATOM 2117 C C . LYS A 1 275 ? -5.492 30.703 5.895 1 89.69 275 LYS A C 1
ATOM 2119 O O . LYS A 1 275 ? -4.426 30.609 5.277 1 89.69 275 LYS A O 1
ATOM 2124 N N . TRP A 1 276 ? -5.816 29.812 6.812 1 92.62 276 TRP A N 1
ATOM 2125 C CA . TRP A 1 276 ? -4.996 28.688 7.254 1 92.62 276 TRP A CA 1
ATOM 2126 C C . TRP A 1 276 ? -3.535 29.109 7.391 1 92.62 276 TRP A C 1
ATOM 2128 O O . TRP A 1 276 ? -2.666 28.594 6.68 1 92.62 276 TRP A O 1
ATOM 2138 N N . PRO A 1 277 ? -3.268 30 8.328 1 95.38 277 PRO A N 1
ATOM 2139 C CA . PRO A 1 277 ? -1.887 30.453 8.531 1 95.38 277 PRO A CA 1
ATOM 2140 C C . PRO A 1 277 ? -1.008 29.391 9.188 1 95.38 277 PRO A C 1
ATOM 2142 O O . PRO A 1 277 ? -0.508 29.594 10.289 1 95.38 277 PRO A O 1
ATOM 2145 N N . SER A 1 278 ? -0.74 28.312 8.438 1 97 278 SER A N 1
ATOM 2146 C CA . SER A 1 278 ? -0.094 27.094 8.945 1 97 278 SER A CA 1
ATOM 2147 C C . SER A 1 278 ? 1.293 27.406 9.5 1 97 278 SER A C 1
ATOM 2149 O O . SER A 1 278 ? 1.651 26.938 10.578 1 97 278 SER A O 1
ATOM 2151 N N . LYS A 1 279 ? 2.104 28.188 8.742 1 96.88 279 LYS A N 1
ATOM 2152 C CA . LYS A 1 279 ? 3.461 28.484 9.195 1 96.88 279 LYS A CA 1
ATOM 2153 C C . LYS A 1 279 ? 3.451 29.234 10.523 1 96.88 279 LYS A C 1
ATOM 2155 O O . LYS A 1 279 ? 4.242 28.938 11.414 1 96.88 279 LYS A O 1
ATOM 2160 N N . ASP A 1 280 ? 2.521 30.141 10.68 1 97.44 280 ASP A N 1
ATOM 2161 C CA . ASP A 1 280 ? 2.439 30.922 11.906 1 97.44 280 ASP A CA 1
ATOM 2162 C C . ASP A 1 280 ? 1.904 30.094 13.062 1 97.44 280 ASP A C 1
ATOM 2164 O O . ASP A 1 280 ? 2.393 30.188 14.195 1 97.44 280 ASP A O 1
ATOM 2168 N N . LYS A 1 281 ? 0.893 29.328 12.789 1 98.25 281 LYS A N 1
ATOM 2169 C CA . LYS A 1 281 ? 0.3 28.484 13.828 1 98.25 281 LYS A CA 1
ATOM 2170 C C . LYS A 1 281 ? 1.292 27.438 14.32 1 98.25 281 LYS A C 1
ATOM 2172 O O . LYS A 1 281 ? 1.334 27.125 15.516 1 98.25 281 LYS A O 1
ATOM 2177 N N . LEU A 1 282 ? 2.029 26.859 13.398 1 98.69 282 LEU A N 1
ATOM 2178 C CA . LEU A 1 282 ? 3.047 25.891 13.789 1 98.69 282 LEU A CA 1
ATOM 2179 C C . LEU A 1 282 ? 4.109 26.547 14.672 1 98.69 282 LEU A C 1
ATOM 2181 O O . LEU A 1 282 ? 4.539 25.953 15.664 1 98.69 282 LEU A O 1
ATOM 2185 N N . ALA A 1 283 ? 4.5 27.766 14.289 1 98.25 283 ALA A N 1
ATOM 2186 C CA . ALA A 1 283 ? 5.484 28.5 15.078 1 98.25 283 ALA A CA 1
ATOM 2187 C C . ALA A 1 283 ? 4.957 28.781 16.484 1 98.25 283 ALA A C 1
ATOM 2189 O O . ALA A 1 283 ? 5.684 28.625 17.469 1 98.25 283 ALA A O 1
ATOM 2190 N N . ARG A 1 284 ? 3.719 29.203 16.531 1 98.25 284 ARG A N 1
ATOM 2191 C CA . ARG A 1 284 ? 3.129 29.5 17.828 1 98.25 284 ARG A CA 1
ATOM 2192 C C . ARG A 1 284 ? 3.045 28.234 18.688 1 98.25 284 ARG A C 1
ATOM 2194 O O . ARG A 1 284 ? 3.273 28.297 19.906 1 98.25 284 ARG A O 1
ATOM 2201 N N . PHE A 1 285 ? 2.689 27.141 18.109 1 98.56 285 PHE A N 1
ATOM 2202 C CA . PHE A 1 285 ? 2.658 25.859 18.812 1 98.56 285 PHE A CA 1
ATOM 2203 C C . PHE A 1 285 ? 4.02 25.531 19.406 1 98.56 285 PHE A C 1
ATOM 2205 O O . PHE A 1 285 ? 4.129 25.234 20.594 1 98.56 285 PHE A O 1
ATOM 2212 N N . ILE A 1 286 ? 5.062 25.641 18.578 1 98.25 286 ILE A N 1
ATOM 2213 C CA . ILE A 1 286 ? 6.414 25.281 19 1 98.25 286 ILE A CA 1
ATOM 2214 C C . ILE A 1 286 ? 6.871 26.219 20.125 1 98.25 286 ILE A C 1
ATOM 2216 O O . ILE A 1 286 ? 7.414 25.766 21.141 1 98.25 286 ILE A O 1
ATOM 2220 N N . ARG A 1 287 ? 6.602 27.531 19.984 1 97.38 287 ARG A N 1
ATOM 2221 C CA . ARG A 1 287 ? 6.977 28.5 21 1 97.38 287 ARG A CA 1
ATOM 2222 C C . ARG A 1 287 ? 6.27 28.203 22.328 1 97.38 287 ARG A C 1
ATOM 2224 O O . ARG A 1 287 ? 6.848 28.359 23.406 1 97.38 287 ARG A O 1
ATOM 2231 N N . ARG A 1 288 ? 5.039 27.844 22.203 1 97.56 288 ARG A N 1
ATOM 2232 C CA . ARG A 1 288 ? 4.273 27.484 23.391 1 97.56 288 ARG A CA 1
ATOM 2233 C C . ARG A 1 288 ? 4.906 26.312 24.109 1 97.56 288 ARG A C 1
ATOM 2235 O O . ARG A 1 288 ? 5.102 26.359 25.328 1 97.56 288 ARG A O 1
ATOM 2242 N N . VAL A 1 289 ? 5.227 25.266 23.406 1 97.44 289 VAL A N 1
ATOM 2243 C CA . VAL A 1 289 ? 5.781 24.062 24.016 1 97.44 289 VAL A CA 1
ATOM 2244 C C . VAL A 1 289 ? 7.152 24.359 24.609 1 97.44 289 VAL A C 1
ATOM 2246 O O . VAL A 1 289 ? 7.469 23.938 25.719 1 97.44 289 VAL A O 1
ATOM 2249 N N . GLU A 1 290 ? 7.957 25.172 23.875 1 95.75 290 GLU A N 1
ATOM 2250 C CA . GLU A 1 290 ? 9.297 25.547 24.328 1 95.75 290 GLU A CA 1
ATOM 2251 C C . GLU A 1 290 ? 9.234 26.344 25.625 1 95.75 290 GLU A C 1
ATOM 2253 O O . GLU A 1 290 ? 10.172 26.312 26.438 1 95.75 290 GLU A O 1
ATOM 2258 N N . SER A 1 291 ? 8.117 26.984 25.875 1 94.88 291 SER A N 1
ATOM 2259 C CA . SER A 1 291 ? 8.016 27.875 27.016 1 94.88 291 SER A CA 1
ATOM 2260 C C . SER A 1 291 ? 7.359 27.188 28.203 1 94.88 291 SER A C 1
ATOM 2262 O O . SER A 1 291 ? 7.277 27.766 29.297 1 94.88 291 SER A O 1
ATOM 2264 N N . LEU A 1 292 ? 6.871 25.969 28 1 95.31 292 LEU A N 1
ATOM 2265 C CA . LEU A 1 292 ? 6.176 25.281 29.078 1 95.31 292 LEU A CA 1
ATOM 2266 C C . LEU A 1 292 ? 7.129 24.938 30.219 1 95.31 292 LEU A C 1
ATOM 2268 O O . LEU A 1 292 ? 8.289 24.609 29.984 1 95.31 292 LEU A O 1
ATOM 2272 N N . ALA A 1 293 ? 6.684 25 31.469 1 91.56 293 ALA A N 1
ATOM 2273 C CA . ALA A 1 293 ? 7.48 24.688 32.656 1 91.56 293 ALA A CA 1
ATOM 2274 C C . ALA A 1 293 ? 7.66 23.188 32.812 1 91.56 293 ALA A C 1
ATOM 2276 O O . ALA A 1 293 ? 8.633 22.734 33.438 1 91.56 293 ALA A O 1
ATOM 2277 N N . ASP A 1 294 ? 6.723 22.484 32.281 1 90.19 294 ASP A N 1
ATOM 2278 C CA . ASP A 1 294 ? 6.758 21.016 32.375 1 90.19 294 ASP A CA 1
ATOM 2279 C C . ASP A 1 294 ? 7.918 20.453 31.562 1 90.19 294 ASP A C 1
ATOM 2281 O O . ASP A 1 294 ? 7.914 20.531 30.328 1 90.19 294 ASP A O 1
ATOM 2285 N N . ASP A 1 295 ? 8.828 19.734 32.156 1 86.75 295 ASP A N 1
ATOM 2286 C CA . ASP A 1 295 ? 10.039 19.234 31.531 1 86.75 295 ASP A CA 1
ATOM 2287 C C . ASP A 1 295 ? 9.734 18.047 30.625 1 86.75 295 ASP A C 1
ATOM 2289 O O . ASP A 1 295 ? 10.57 17.656 29.797 1 86.75 295 ASP A O 1
ATOM 2293 N N . SER A 1 296 ? 8.531 17.578 30.766 1 87.94 296 SER A N 1
ATOM 2294 C CA . SER A 1 296 ? 8.18 16.406 29.969 1 87.94 296 SER A CA 1
ATOM 2295 C C . SER A 1 296 ? 7.504 16.812 28.656 1 87.94 296 SER A C 1
ATOM 2297 O O . SER A 1 296 ? 7.285 15.977 27.781 1 87.94 296 SER A O 1
ATOM 2299 N N . ALA A 1 297 ? 7.254 18.109 28.531 1 93.12 297 ALA A N 1
ATOM 2300 C CA . ALA A 1 297 ? 6.613 18.594 27.312 1 93.12 297 ALA A CA 1
ATOM 2301 C C . ALA A 1 297 ? 7.52 18.391 26.094 1 93.12 297 ALA A C 1
ATOM 2303 O O . ALA A 1 297 ? 8.711 18.703 26.141 1 93.12 297 ALA A O 1
ATOM 2304 N N . ARG A 1 298 ? 6.965 17.75 25.109 1 94.75 298 ARG A N 1
ATOM 2305 C CA . ARG A 1 298 ? 7.734 17.469 23.906 1 94.75 298 ARG A CA 1
ATOM 2306 C C . ARG A 1 298 ? 6.887 17.672 22.656 1 94.75 298 ARG A C 1
ATOM 2308 O O . ARG A 1 298 ? 5.656 17.625 22.719 1 94.75 298 ARG A O 1
ATOM 2315 N N . TYR A 1 299 ? 7.562 18 21.625 1 97.12 299 TYR A N 1
ATOM 2316 C CA . TYR A 1 299 ? 6.938 17.969 20.297 1 97.12 299 TYR A CA 1
ATOM 2317 C C . TYR A 1 299 ? 7.801 17.203 19.312 1 97.12 299 TYR A C 1
ATOM 2319 O O . TYR A 1 299 ? 9.016 17.094 19.484 1 97.12 299 TYR A O 1
ATOM 2327 N N . HIS A 1 300 ? 7.262 16.531 18.391 1 98.19 300 HIS A N 1
ATOM 2328 C CA . HIS A 1 300 ? 7.883 15.812 17.297 1 98.19 300 HIS A CA 1
ATOM 2329 C C . HIS A 1 300 ? 7.176 16.109 15.977 1 98.19 300 HIS A C 1
ATOM 2331 O O . HIS A 1 300 ? 6.02 15.711 15.789 1 98.19 300 HIS A O 1
ATOM 2337 N N . ILE A 1 301 ? 7.852 16.766 15.055 1 98.75 301 ILE A N 1
ATOM 2338 C CA . ILE A 1 301 ? 7.223 17.219 13.82 1 98.75 301 ILE A CA 1
ATOM 2339 C C . ILE A 1 301 ? 7.996 16.688 12.617 1 98.75 301 ILE A C 1
ATOM 2341 O O . ILE A 1 301 ? 9.203 16.906 12.492 1 98.75 301 ILE A O 1
ATOM 2345 N N . ASN A 1 302 ? 7.355 15.914 11.797 1 98.69 302 ASN A N 1
ATOM 2346 C CA . ASN A 1 302 ? 7.898 15.445 10.531 1 98.69 302 ASN A CA 1
ATOM 2347 C C . ASN A 1 302 ? 7.211 16.109 9.344 1 98.69 302 ASN A C 1
ATOM 2349 O O . ASN A 1 302 ? 5.996 15.992 9.18 1 98.69 302 ASN A O 1
ATOM 2353 N N . ILE A 1 303 ? 7.973 16.797 8.555 1 98.88 303 ILE A N 1
ATOM 2354 C CA . ILE A 1 303 ? 7.477 17.422 7.332 1 98.88 303 ILE A CA 1
ATOM 2355 C C . ILE A 1 303 ? 8.008 16.672 6.117 1 98.88 303 ILE A C 1
ATOM 2357 O O . ILE A 1 303 ? 9.227 16.562 5.934 1 98.88 303 ILE A O 1
ATOM 2361 N N . ILE A 1 304 ? 7.141 16.156 5.316 1 98.88 304 ILE A N 1
ATOM 2362 C CA . ILE A 1 304 ? 7.52 15.383 4.137 1 98.88 304 ILE A CA 1
ATOM 2363 C C . ILE A 1 304 ? 6.922 16.016 2.885 1 98.88 304 ILE A C 1
ATOM 2365 O O . ILE A 1 304 ? 5.766 16.438 2.887 1 98.88 304 ILE A O 1
ATOM 2369 N N . HIS A 1 305 ? 7.691 16.109 1.848 1 98.88 305 HIS A N 1
ATOM 2370 C CA . HIS A 1 305 ? 7.215 16.672 0.583 1 98.88 305 HIS A CA 1
ATOM 2371 C C . HIS A 1 305 ? 7.957 16.047 -0.599 1 98.88 305 HIS A C 1
ATOM 2373 O O . HIS A 1 305 ? 9.156 15.766 -0.504 1 98.88 305 HIS A O 1
ATOM 2379 N N . ALA A 1 306 ? 7.254 15.805 -1.69 1 98.62 306 ALA A N 1
ATOM 2380 C CA . ALA A 1 306 ? 7.887 15.281 -2.898 1 98.62 306 ALA A CA 1
ATOM 2381 C C . ALA A 1 306 ? 8.289 16.406 -3.84 1 98.62 306 ALA A C 1
ATOM 2383 O O . ALA A 1 306 ? 7.551 17.391 -4.008 1 98.62 306 ALA A O 1
ATOM 2384 N N . GLU A 1 307 ? 9.391 16.266 -4.473 1 98 307 GLU A N 1
ATOM 2385 C CA . GLU A 1 307 ? 9.867 17.281 -5.418 1 98 307 GLU A CA 1
ATOM 2386 C C . GLU A 1 307 ? 8.961 17.344 -6.645 1 98 307 GLU A C 1
ATOM 2388 O O . GLU A 1 307 ? 8.805 18.406 -7.246 1 98 307 GLU A O 1
ATOM 2393 N N . ASP A 1 308 ? 8.367 16.266 -6.969 1 96.5 308 ASP A N 1
ATOM 2394 C CA . ASP A 1 308 ? 7.57 16.219 -8.195 1 96.5 308 ASP A CA 1
ATOM 2395 C C . ASP A 1 308 ? 6.098 16.5 -7.898 1 96.5 308 ASP A C 1
ATOM 2397 O O . ASP A 1 308 ? 5.219 16.062 -8.648 1 96.5 308 ASP A O 1
ATOM 2401 N N . ASP A 1 309 ? 5.824 17.125 -6.773 1 95.75 309 ASP A N 1
ATOM 2402 C CA . ASP A 1 309 ? 4.484 17.625 -6.484 1 95.75 309 ASP A CA 1
ATOM 2403 C C . ASP A 1 309 ? 4.102 18.766 -7.422 1 95.75 309 ASP A C 1
ATOM 2405 O O . ASP A 1 309 ? 4.641 19.859 -7.32 1 95.75 309 ASP A O 1
ATOM 2409 N N . TYR A 1 310 ? 3.125 18.531 -8.266 1 89.75 310 TYR A N 1
ATOM 2410 C CA . TYR A 1 310 ? 2.742 19.531 -9.258 1 89.75 310 TYR A CA 1
ATOM 2411 C C . TYR A 1 310 ? 1.616 20.406 -8.727 1 89.75 310 TYR A C 1
ATOM 2413 O O . TYR A 1 310 ? 1.314 21.453 -9.312 1 89.75 310 TYR A O 1
ATOM 2421 N N . ASP A 1 311 ? 1.047 20 -7.621 1 88.31 311 ASP A N 1
ATOM 2422 C CA . ASP A 1 311 ? -0.075 20.766 -7.074 1 88.31 311 ASP A CA 1
ATOM 2423 C C . ASP A 1 311 ? 0.413 21.891 -6.164 1 88.31 311 ASP A C 1
ATOM 2425 O O . ASP A 1 311 ? -0.058 23.016 -6.266 1 88.31 311 ASP A O 1
ATOM 2429 N N . ILE A 1 312 ? 1.252 21.562 -5.242 1 92 312 ILE A N 1
ATOM 2430 C CA . ILE A 1 312 ? 1.867 22.5 -4.32 1 92 312 ILE A CA 1
ATOM 2431 C C . ILE A 1 312 ? 3.383 22.312 -4.32 1 92 312 ILE A C 1
ATOM 2433 O O . ILE A 1 312 ? 3.883 21.281 -3.883 1 92 312 ILE A O 1
ATOM 2437 N N . PRO A 1 313 ? 4.059 23.328 -4.742 1 92.88 313 PRO A N 1
ATOM 2438 C CA . PRO A 1 313 ? 5.516 23.203 -4.762 1 92.88 313 PRO A CA 1
ATOM 2439 C C . PRO A 1 313 ? 6.105 22.922 -3.381 1 92.88 313 PRO A C 1
ATOM 2441 O O . PRO A 1 313 ? 5.637 23.484 -2.387 1 92.88 313 PRO A O 1
ATOM 2444 N N . TRP A 1 314 ? 7.121 22.062 -3.332 1 95.31 314 TRP A N 1
ATOM 2445 C CA . TRP A 1 314 ? 7.695 21.656 -2.055 1 95.31 314 TRP A CA 1
ATOM 2446 C C . TRP A 1 314 ? 8.383 22.828 -1.363 1 95.31 314 TRP A C 1
ATOM 2448 O O . TRP A 1 314 ? 8.727 22.734 -0.182 1 95.31 314 TRP A O 1
ATOM 2458 N N . SER A 1 315 ? 8.516 24.047 -1.995 1 93.62 315 SER A N 1
ATOM 2459 C CA . SER A 1 315 ? 9.023 25.25 -1.356 1 93.62 315 SER A CA 1
ATOM 2460 C C . SER A 1 315 ? 8.141 25.672 -0.183 1 93.62 315 SER A C 1
ATOM 2462 O O . SER A 1 315 ? 8.609 26.328 0.748 1 93.62 315 SER A O 1
ATOM 2464 N N . HIS A 1 316 ? 6.902 25.312 -0.263 1 94.62 316 HIS A N 1
ATOM 2465 C CA . HIS A 1 316 ? 6.016 25.578 0.865 1 94.62 316 HIS A CA 1
ATOM 2466 C C . HIS A 1 316 ? 6.488 24.859 2.121 1 94.62 316 HIS A C 1
ATOM 2468 O O . HIS A 1 316 ? 6.414 25.406 3.223 1 94.62 316 HIS A O 1
ATOM 2474 N N . SER A 1 317 ? 6.934 23.609 1.915 1 97.12 317 SER A N 1
ATOM 2475 C CA . SER A 1 317 ? 7.461 22.844 3.047 1 97.12 317 SER A CA 1
ATOM 2476 C C . SER A 1 317 ? 8.727 23.5 3.6 1 97.12 317 SER A C 1
ATOM 2478 O O . SER A 1 317 ? 8.977 23.453 4.809 1 97.12 317 SER A O 1
ATOM 2480 N N . GLU A 1 318 ? 9.5 24.141 2.734 1 96.19 318 GLU A N 1
ATOM 2481 C CA . GLU A 1 318 ? 10.68 24.859 3.189 1 96.19 318 GLU A CA 1
ATOM 2482 C C . GLU A 1 318 ? 10.305 26.031 4.082 1 96.19 318 GLU A C 1
ATOM 2484 O O . GLU A 1 318 ? 10.945 26.281 5.105 1 96.19 318 GLU A O 1
ATOM 2489 N N . GLN A 1 319 ? 9.258 26.703 3.697 1 95.88 319 GLN A N 1
ATOM 2490 C CA . GLN A 1 319 ? 8.773 27.828 4.492 1 95.88 319 GLN A CA 1
ATOM 2491 C C . GLN A 1 319 ? 8.227 27.359 5.836 1 95.88 319 GLN A C 1
ATOM 2493 O O . GLN A 1 319 ? 8.516 27.953 6.875 1 95.88 319 GLN A O 1
ATOM 2498 N N . VAL A 1 320 ? 7.426 26.297 5.777 1 98 320 VAL A N 1
ATOM 2499 C CA . VAL A 1 320 ? 6.863 25.75 7.004 1 98 320 VAL A CA 1
ATOM 2500 C C . VAL A 1 320 ? 7.988 25.297 7.93 1 98 320 VAL A C 1
ATOM 2502 O O . VAL A 1 320 ? 7.961 25.578 9.133 1 98 320 VAL A O 1
ATOM 2505 N N . PHE A 1 321 ? 9 24.625 7.398 1 98.38 321 PHE A N 1
ATOM 2506 C CA . PHE A 1 321 ? 10.141 24.156 8.164 1 98.38 321 PHE A CA 1
ATOM 2507 C C . PHE A 1 321 ? 10.906 25.328 8.781 1 98.38 321 PHE A C 1
ATOM 2509 O O . PHE A 1 321 ? 11.273 25.281 9.953 1 98.38 321 PHE A O 1
ATOM 2516 N N . TRP A 1 322 ? 11.141 26.344 7.988 1 98.12 322 TRP A N 1
ATOM 2517 C CA . TRP A 1 322 ? 11.875 27.5 8.484 1 98.12 322 TRP A CA 1
ATOM 2518 C C . TRP A 1 322 ? 11.148 28.141 9.664 1 98.12 322 TRP A C 1
ATOM 2520 O O . TRP A 1 322 ? 11.773 28.484 10.672 1 98.12 322 TRP A O 1
ATOM 2530 N N . HIS A 1 323 ? 9.852 28.344 9.57 1 97.69 323 HIS A N 1
ATOM 2531 C CA . HIS A 1 323 ? 9.094 28.969 10.648 1 97.69 323 HIS A CA 1
ATOM 2532 C C . HIS A 1 323 ? 9.117 28.094 11.906 1 97.69 323 HIS A C 1
ATOM 2534 O O . HIS A 1 323 ? 9.172 28.625 13.023 1 97.69 323 HIS A O 1
ATOM 2540 N N . ALA A 1 324 ? 9.062 26.781 11.703 1 98.25 324 ALA A N 1
ATOM 2541 C CA . ALA A 1 324 ? 9.148 25.844 12.82 1 98.25 324 ALA A CA 1
ATOM 2542 C C . ALA A 1 324 ? 10.508 25.953 13.516 1 98.25 324 ALA A C 1
ATOM 2544 O O . ALA A 1 324 ? 10.57 26.094 14.742 1 98.25 324 ALA A O 1
ATOM 2545 N N . VAL A 1 325 ? 11.555 25.922 12.688 1 97.88 325 VAL A N 1
ATOM 2546 C CA . VAL A 1 325 ? 12.914 25.953 13.227 1 97.88 325 VAL A CA 1
ATOM 2547 C C . VAL A 1 325 ? 13.156 27.297 13.914 1 97.88 325 VAL A C 1
ATOM 2549 O O . VAL A 1 325 ? 13.758 27.344 14.992 1 97.88 325 VAL A O 1
ATOM 2552 N N . ASN A 1 326 ? 12.695 28.359 13.258 1 97.5 326 ASN A N 1
ATOM 2553 C CA . ASN A 1 326 ? 12.859 29.688 13.836 1 97.5 326 ASN A CA 1
ATOM 2554 C C . ASN A 1 326 ? 12.172 29.797 15.195 1 97.5 326 ASN A C 1
ATOM 2556 O O . ASN A 1 326 ? 12.688 30.469 16.094 1 97.5 326 ASN A O 1
ATOM 2560 N N . ALA A 1 327 ? 11.062 29.219 15.32 1 97.38 327 ALA A N 1
ATOM 2561 C CA . ALA A 1 327 ? 10.32 29.234 16.578 1 97.38 327 ALA A CA 1
ATOM 2562 C C . ALA A 1 327 ? 11.039 28.438 17.656 1 97.38 327 ALA A C 1
ATOM 2564 O O . ALA A 1 327 ? 10.922 28.734 18.844 1 97.38 327 ALA A O 1
ATOM 2565 N N . ALA A 1 328 ? 11.789 27.438 17.281 1 96.38 328 ALA A N 1
ATOM 2566 C CA . ALA A 1 328 ? 12.492 26.562 18.203 1 96.38 328 ALA A CA 1
ATOM 2567 C C . ALA A 1 328 ? 13.859 27.125 18.578 1 96.38 328 ALA A C 1
ATOM 2569 O O . ALA A 1 328 ? 14.531 26.609 19.469 1 96.38 328 ALA A O 1
ATOM 2570 N N . THR A 1 329 ? 14.234 28.219 17.859 1 93.5 329 THR A N 1
ATOM 2571 C CA . THR A 1 329 ? 15.562 28.797 18.047 1 93.5 329 THR A CA 1
ATOM 2572 C C . THR A 1 329 ? 15.469 30.109 18.828 1 93.5 329 THR A C 1
ATOM 2574 O O . THR A 1 329 ? 14.945 31.109 18.328 1 93.5 329 THR A O 1
ATOM 2577 N N . PRO A 1 330 ? 15.906 30.203 20.062 1 87.75 330 PRO A N 1
ATOM 2578 C CA . PRO A 1 330 ? 15.773 31.359 20.938 1 87.75 330 PRO A CA 1
ATOM 2579 C C . PRO A 1 330 ? 16.188 32.656 20.25 1 87.75 330 PRO A C 1
ATOM 2581 O O . PRO A 1 330 ? 15.5 33.688 20.359 1 87.75 330 PRO A O 1
ATOM 2584 N N . MET A 1 331 ? 17.359 32.781 19.516 1 88.88 331 MET A N 1
ATOM 2585 C CA . MET A 1 331 ? 17.812 34 18.891 1 88.88 331 MET A CA 1
ATOM 2586 C C . MET A 1 331 ? 17.297 34.125 17.469 1 88.88 331 MET A C 1
ATOM 2588 O O . MET A 1 331 ? 17.531 35.125 16.781 1 88.88 331 MET A O 1
ATOM 2592 N N . GLY A 1 332 ? 16.484 33.188 17.094 1 90.06 332 GLY A N 1
ATOM 2593 C CA . GLY A 1 332 ? 15.961 33.156 15.734 1 90.06 332 GLY A CA 1
ATOM 2594 C C . GLY A 1 332 ? 17.016 32.812 14.695 1 90.06 332 GLY A C 1
ATOM 2595 O O . GLY A 1 332 ? 18.219 32.781 15.008 1 90.06 332 GLY A O 1
ATOM 2596 N N . ILE A 1 333 ? 16.594 32.562 13.492 1 94.12 333 ILE A N 1
ATOM 2597 C CA . ILE A 1 333 ? 17.484 32.281 12.383 1 94.12 333 ILE A CA 1
ATOM 2598 C C . ILE A 1 333 ? 16.859 32.75 11.07 1 94.12 333 ILE A C 1
ATOM 2600 O O . ILE A 1 333 ? 15.656 32.625 10.867 1 94.12 333 ILE A O 1
ATOM 2604 N N . SER A 1 334 ? 17.656 33.406 10.258 1 95.56 334 SER A N 1
ATOM 2605 C CA . SER A 1 334 ? 17.156 33.812 8.961 1 95.56 334 SER A CA 1
ATOM 2606 C C . SER A 1 334 ? 16.953 32.625 8.016 1 95.56 334 SER A C 1
ATOM 2608 O O . SER A 1 334 ? 17.547 31.562 8.227 1 95.56 334 SER A O 1
ATOM 2610 N N . PHE A 1 335 ? 16.141 32.844 7.039 1 94.81 335 PHE A N 1
ATOM 2611 C CA . PHE A 1 335 ? 15.93 31.812 6.039 1 94.81 335 PHE A CA 1
ATOM 2612 C C . PHE A 1 335 ? 17.234 31.438 5.355 1 94.81 335 PHE A C 1
ATOM 2614 O O . PHE A 1 335 ? 17.531 30.266 5.164 1 94.81 335 PHE A O 1
ATOM 2621 N N . GLU A 1 336 ? 18.031 32.375 4.988 1 94.88 336 GLU A N 1
ATOM 2622 C CA . GLU A 1 336 ? 19.297 32.188 4.289 1 94.88 336 GLU A CA 1
ATOM 2623 C C . GLU A 1 336 ? 20.281 31.406 5.156 1 94.88 336 GLU A C 1
ATOM 2625 O O . GLU A 1 336 ? 20.969 30.5 4.668 1 94.88 336 GLU A O 1
ATOM 2630 N N . ASP A 1 337 ? 20.344 31.766 6.41 1 95.38 337 ASP A N 1
ATOM 2631 C CA . ASP A 1 337 ? 21.266 31.078 7.32 1 95.38 337 ASP A CA 1
ATOM 2632 C C . ASP A 1 337 ? 20.859 29.625 7.52 1 95.38 337 ASP A C 1
ATOM 2634 O O . ASP A 1 337 ? 21.719 28.75 7.617 1 95.38 337 ASP A O 1
ATOM 2638 N N . LEU A 1 338 ? 19.547 29.453 7.609 1 95.75 338 LEU A N 1
ATOM 2639 C CA . LEU A 1 338 ? 19.078 28.078 7.754 1 95.75 338 LEU A CA 1
ATOM 2640 C C . LEU A 1 338 ? 19.406 27.25 6.52 1 95.75 338 LEU A C 1
ATOM 2642 O O . LEU A 1 338 ? 19.797 26.094 6.637 1 95.75 338 LEU A O 1
ATOM 2646 N N . GLU A 1 339 ? 19.25 27.812 5.352 1 94.94 339 GLU A N 1
ATOM 2647 C CA . GLU A 1 339 ? 19.562 27.109 4.117 1 94.94 339 GLU A CA 1
ATOM 2648 C C . GLU A 1 339 ? 21.047 26.75 4.062 1 94.94 339 GLU A C 1
ATOM 2650 O O . GLU A 1 339 ? 21.422 25.672 3.588 1 94.94 339 GLU A O 1
ATOM 2655 N N . LYS A 1 340 ? 21.859 27.625 4.543 1 94.75 340 LYS A N 1
ATOM 2656 C CA . LYS A 1 340 ? 23.297 27.344 4.609 1 94.75 340 LYS A CA 1
ATOM 2657 C C . LYS A 1 340 ? 23.578 26.219 5.59 1 94.75 340 LYS A C 1
ATOM 2659 O O . LYS A 1 340 ? 24.406 25.344 5.305 1 94.75 340 LYS A O 1
ATOM 2664 N N . GLU A 1 341 ? 22.922 26.297 6.676 1 93.12 341 GLU A N 1
ATOM 2665 C CA . GLU A 1 341 ? 23.062 25.219 7.656 1 93.12 341 GLU A CA 1
ATOM 2666 C C . GLU A 1 341 ? 22.625 23.875 7.086 1 93.12 341 GLU A C 1
ATOM 2668 O O . GLU A 1 341 ? 23.281 22.859 7.309 1 93.12 341 GLU A O 1
ATOM 2673 N N . LYS A 1 342 ? 21.531 23.875 6.41 1 93 342 LYS A N 1
ATOM 2674 C CA . LYS A 1 342 ? 21 22.656 5.809 1 93 342 LYS A CA 1
ATOM 2675 C C . LYS A 1 342 ? 21.984 22.062 4.797 1 93 342 LYS A C 1
ATOM 2677 O O . LYS A 1 342 ? 22.156 20.844 4.719 1 93 342 LYS A O 1
ATOM 2682 N N . GLU A 1 343 ? 22.516 22.906 3.984 1 91.44 343 GLU A N 1
ATOM 2683 C CA . GLU A 1 343 ? 23.438 22.453 2.959 1 91.44 343 GLU A CA 1
ATOM 2684 C C . GLU A 1 343 ? 24.625 21.703 3.576 1 91.44 343 GLU A C 1
ATOM 2686 O O . GLU A 1 343 ? 25.156 20.766 2.977 1 91.44 343 GLU A O 1
ATOM 2691 N N . ASN A 1 344 ? 24.922 22.062 4.805 1 90.44 344 ASN A N 1
ATOM 2692 C CA . ASN A 1 344 ? 26.094 21.5 5.457 1 90.44 344 ASN A CA 1
ATOM 2693 C C . ASN A 1 344 ? 25.734 20.266 6.277 1 90.44 344 ASN A C 1
ATOM 2695 O O . ASN A 1 344 ? 26.578 19.406 6.535 1 90.44 344 ASN A O 1
ATOM 2699 N N . SER A 1 345 ? 24.453 20.188 6.617 1 91.31 345 SER A N 1
ATOM 2700 C CA . SER A 1 345 ? 24.156 19.172 7.637 1 91.31 345 SER A CA 1
ATOM 2701 C C . SER A 1 345 ? 23.094 18.203 7.148 1 91.31 345 SER A C 1
ATOM 2703 O O . SER A 1 345 ? 22.891 17.141 7.762 1 91.31 345 SER A O 1
ATOM 2705 N N . LYS A 1 346 ? 22.516 18.469 6.07 1 94.25 346 LYS A N 1
ATOM 2706 C CA . LYS A 1 346 ? 21.438 17.562 5.656 1 94.25 346 LYS A CA 1
ATOM 2707 C C . LYS A 1 346 ? 22 16.203 5.234 1 94.25 346 LYS A C 1
ATOM 2709 O O . LYS A 1 346 ? 23.141 16.109 4.781 1 94.25 346 LYS A O 1
ATOM 2714 N N . GLN A 1 347 ? 21.25 15.195 5.441 1 95.56 347 GLN A N 1
ATOM 2715 C CA . GLN A 1 347 ? 21.578 13.836 5.012 1 95.56 347 GLN A CA 1
ATOM 2716 C C . GLN A 1 347 ? 21.094 13.586 3.586 1 95.56 347 GLN A C 1
ATOM 2718 O O . GLN A 1 347 ? 19.891 13.617 3.316 1 95.56 347 GLN A O 1
ATOM 2723 N N . HIS A 1 348 ? 22.047 13.352 2.705 1 94.94 348 HIS A N 1
ATOM 2724 C CA . HIS A 1 348 ? 21.719 13.047 1.317 1 94.94 348 HIS A CA 1
ATOM 2725 C C . HIS A 1 348 ? 21.406 11.562 1.137 1 94.94 348 HIS A C 1
ATOM 2727 O O . HIS A 1 348 ? 22.141 10.703 1.63 1 94.94 348 HIS A O 1
ATOM 2733 N N . LEU A 1 349 ? 20.344 11.281 0.45 1 96.25 349 LEU A N 1
ATOM 2734 C CA . LEU A 1 349 ? 19.891 9.906 0.262 1 96.25 349 LEU A CA 1
ATOM 2735 C C . LEU A 1 349 ? 19.875 9.539 -1.218 1 96.25 349 LEU A C 1
ATOM 2737 O O . LEU A 1 349 ? 19.016 8.773 -1.661 1 96.25 349 LEU A O 1
ATOM 2741 N N . GLY A 1 350 ? 20.703 10.18 -1.998 1 93.88 350 GLY A N 1
ATOM 2742 C CA . GLY A 1 350 ? 20.734 9.898 -3.426 1 93.88 350 GLY A CA 1
ATOM 2743 C C . GLY A 1 350 ? 19.406 10.117 -4.105 1 93.88 350 GLY A C 1
ATOM 2744 O O . GLY A 1 350 ? 18.797 11.188 -3.967 1 93.88 350 GLY A O 1
ATOM 2745 N N . ALA A 1 351 ? 18.922 9.016 -4.719 1 96.38 351 ALA A N 1
ATOM 2746 C CA . ALA A 1 351 ? 17.656 9.094 -5.441 1 96.38 351 ALA A CA 1
ATOM 2747 C C . ALA A 1 351 ? 16.469 9.195 -4.469 1 96.38 351 ALA A C 1
ATOM 2749 O O . ALA A 1 351 ? 15.352 9.5 -4.879 1 96.38 351 ALA A O 1
ATOM 2750 N N . GLY A 1 352 ? 16.75 9.023 -3.184 1 96.69 352 GLY A N 1
ATOM 2751 C CA . GLY A 1 352 ? 15.711 9.102 -2.178 1 96.69 352 GLY A CA 1
ATOM 2752 C C . GLY A 1 352 ? 15.445 10.523 -1.704 1 96.69 352 GLY A C 1
ATOM 2753 O O . GLY A 1 352 ? 14.508 10.766 -0.941 1 96.69 352 GLY A O 1
ATOM 2754 N N . GLY A 1 353 ? 16.297 11.469 -2.102 1 97.75 353 GLY A N 1
ATOM 2755 C CA . GLY A 1 353 ? 16.156 12.852 -1.67 1 97.75 353 GLY A CA 1
ATOM 2756 C C . GLY A 1 353 ? 17.109 13.227 -0.547 1 97.75 353 GLY A C 1
ATOM 2757 O O . GLY A 1 353 ? 18.312 12.961 -0.626 1 97.75 353 GLY A O 1
ATOM 2758 N N . TRP A 1 354 ? 16.531 13.953 0.425 1 97.69 354 TRP A N 1
ATOM 2759 C CA . TRP A 1 354 ? 17.391 14.375 1.525 1 97.69 354 TRP A CA 1
ATOM 2760 C C . TRP A 1 354 ? 16.578 14.656 2.781 1 97.69 354 TRP A C 1
ATOM 2762 O O . TRP A 1 354 ? 15.344 14.766 2.715 1 97.69 354 TRP A O 1
ATOM 2772 N N . VAL A 1 355 ? 17.219 14.68 3.893 1 97.88 355 VAL A N 1
ATOM 2773 C CA . VAL A 1 355 ? 16.609 14.906 5.199 1 97.88 355 VAL A CA 1
ATOM 2774 C C . VAL A 1 355 ? 17.375 15.984 5.957 1 97.88 355 VAL A C 1
ATOM 2776 O O . VAL A 1 355 ? 18.609 16 5.938 1 97.88 355 VAL A O 1
ATOM 2779 N N . ALA A 1 356 ? 16.672 16.922 6.504 1 97.75 356 ALA A N 1
ATOM 2780 C CA . ALA A 1 356 ? 17.219 17.906 7.434 1 97.75 356 ALA A CA 1
ATOM 2781 C C . ALA A 1 356 ? 16.5 17.859 8.773 1 97.75 356 ALA A C 1
ATOM 2783 O O . ALA A 1 356 ? 15.281 17.703 8.828 1 97.75 356 ALA A O 1
ATOM 2784 N N . THR A 1 357 ? 17.234 17.969 9.812 1 96.62 357 THR A N 1
ATOM 2785 C CA . THR A 1 357 ? 16.641 17.891 11.148 1 96.62 357 THR A CA 1
ATOM 2786 C C . THR A 1 357 ? 17.109 19.078 12.008 1 96.62 357 THR A C 1
ATOM 2788 O O . THR A 1 357 ? 18.172 19.641 11.75 1 96.62 357 THR A O 1
ATOM 2791 N N . LYS A 1 358 ? 16.281 19.516 12.875 1 95.56 358 LYS A N 1
ATOM 2792 C CA . LYS A 1 358 ? 16.609 20.516 13.898 1 95.56 358 LYS A CA 1
ATOM 2793 C C . LYS A 1 358 ? 16.094 20.062 15.273 1 95.56 358 LYS A C 1
ATOM 2795 O O . LYS A 1 358 ? 14.93 19.719 15.43 1 95.56 358 LYS A O 1
ATOM 2800 N N . GLN A 1 359 ? 16.984 20 16.156 1 93.62 359 GLN A N 1
ATOM 2801 C CA . GLN A 1 359 ? 16.641 19.688 17.547 1 93.62 359 GLN A CA 1
ATOM 2802 C C . GLN A 1 359 ? 16.406 20.953 18.359 1 93.62 359 GLN A C 1
ATOM 2804 O O . GLN A 1 359 ? 17.266 21.828 18.422 1 93.62 359 GLN A O 1
ATOM 2809 N N . GLY A 1 360 ? 15.18 21.141 18.844 1 91.56 360 GLY A N 1
ATOM 2810 C CA . GLY A 1 360 ? 14.906 22.188 19.812 1 91.56 360 GLY A CA 1
ATOM 2811 C C . GLY A 1 360 ? 15.133 21.734 21.25 1 91.56 360 GLY A C 1
ATOM 2812 O O . GLY A 1 360 ? 15.648 20.641 21.484 1 91.56 360 GLY A O 1
ATOM 2813 N N . ASN A 1 361 ? 14.82 22.578 22.188 1 91.94 361 ASN A N 1
ATOM 2814 C CA . ASN A 1 361 ? 14.969 22.219 23.594 1 91.94 361 ASN A CA 1
ATOM 2815 C C . ASN A 1 361 ? 13.961 21.156 24 1 91.94 361 ASN A C 1
ATOM 2817 O O . ASN A 1 361 ? 14.242 20.328 24.875 1 91.94 361 ASN A O 1
ATOM 2821 N N . ARG A 1 362 ? 12.75 21.281 23.359 1 92.69 362 ARG A N 1
ATOM 2822 C CA . ARG A 1 362 ? 11.656 20.406 23.797 1 92.69 362 ARG A CA 1
ATOM 2823 C C . ARG A 1 362 ? 11.211 19.484 22.672 1 92.69 362 ARG A C 1
ATOM 2825 O O . ARG A 1 362 ? 10.203 18.781 22.781 1 92.69 362 ARG A O 1
ATOM 2832 N N . GLY A 1 363 ? 11.922 19.5 21.609 1 94.06 363 GLY A N 1
ATOM 2833 C CA . GLY A 1 363 ? 11.383 18.625 20.562 1 94.06 363 GLY A CA 1
ATOM 2834 C C . GLY A 1 363 ? 12.273 18.531 19.344 1 94.06 363 GLY A C 1
ATOM 2835 O O . GLY A 1 363 ? 13.43 18.938 19.375 1 94.06 363 GLY A O 1
ATOM 2836 N N . PHE A 1 364 ? 11.672 17.844 18.406 1 95.38 364 PHE A N 1
ATOM 2837 C CA . PHE A 1 364 ? 12.398 17.453 17.203 1 95.38 364 PHE A CA 1
ATOM 2838 C C . PHE A 1 364 ? 11.617 17.828 15.945 1 95.38 364 PHE A C 1
ATOM 2840 O O . PHE A 1 364 ? 10.406 17.594 15.875 1 95.38 364 PHE A O 1
ATOM 2847 N N . ILE A 1 365 ? 12.289 18.578 14.984 1 98.25 365 ILE A N 1
ATOM 2848 C CA . ILE A 1 365 ? 11.695 18.953 13.703 1 98.25 365 ILE A CA 1
ATOM 2849 C C . ILE A 1 365 ? 12.492 18.328 12.562 1 98.25 365 ILE A C 1
ATOM 2851 O O . ILE A 1 365 ? 13.711 18.5 12.477 1 98.25 365 ILE A O 1
ATOM 2855 N N . ARG A 1 366 ? 11.797 17.609 11.727 1 98 366 ARG A N 1
ATOM 2856 C CA . ARG A 1 366 ? 12.43 16.891 10.625 1 98 366 ARG A CA 1
ATOM 2857 C C . ARG A 1 366 ? 11.766 17.25 9.297 1 98 366 ARG A C 1
ATOM 2859 O O . ARG A 1 366 ? 10.539 17.25 9.188 1 98 366 ARG A O 1
ATOM 2866 N N . GLU A 1 367 ? 12.547 17.672 8.336 1 98.5 367 GLU A N 1
ATOM 2867 C CA . GLU A 1 367 ? 12.109 17.891 6.961 1 98.5 367 GLU A CA 1
ATOM 2868 C C . GLU A 1 367 ? 12.68 16.812 6.031 1 98.5 367 GLU A C 1
ATOM 2870 O O . GLU A 1 367 ? 13.891 16.609 6 1 98.5 367 GLU A O 1
ATOM 2875 N N . GLU A 1 368 ? 11.859 16.141 5.402 1 98.5 368 GLU A N 1
ATOM 2876 C CA . GLU A 1 368 ? 12.266 15.102 4.465 1 98.5 368 GLU A CA 1
ATOM 2877 C C . GLU A 1 368 ? 11.68 15.352 3.076 1 98.5 368 GLU A C 1
ATOM 2879 O O . GLU A 1 368 ? 10.477 15.211 2.867 1 98.5 368 GLU A O 1
ATOM 2884 N N . ILE A 1 369 ? 12.555 15.703 2.154 1 98.62 369 ILE A N 1
ATOM 2885 C CA . ILE A 1 369 ? 12.164 15.961 0.772 1 98.62 369 ILE A CA 1
ATOM 2886 C C . ILE A 1 369 ? 12.531 14.758 -0.097 1 98.62 369 ILE A C 1
ATOM 2888 O O . ILE A 1 369 ? 13.711 14.422 -0.229 1 98.62 369 ILE A O 1
ATOM 2892 N N . VAL A 1 370 ? 11.531 14.125 -0.667 1 98.62 370 VAL A N 1
ATOM 2893 C CA . VAL A 1 370 ? 11.75 12.969 -1.534 1 98.62 370 VAL A CA 1
ATOM 2894 C C . VAL A 1 370 ? 11.641 13.391 -2.996 1 98.62 370 VAL A C 1
ATOM 2896 O O . VAL A 1 370 ? 11.016 14.406 -3.311 1 98.62 370 VAL A O 1
ATOM 2899 N N . LYS A 1 371 ? 12.203 12.617 -3.885 1 97.94 371 LYS A N 1
ATOM 2900 C CA . LYS A 1 371 ? 12.25 13.008 -5.289 1 97.94 371 LYS A CA 1
ATOM 2901 C C . LYS A 1 371 ? 10.93 12.727 -5.988 1 97.94 371 LYS A C 1
ATOM 2903 O O . LYS A 1 371 ? 10.523 13.453 -6.895 1 97.94 371 LYS A O 1
ATOM 2908 N N . TRP A 1 372 ? 10.312 11.633 -5.539 1 97.31 372 TRP A N 1
ATOM 2909 C CA . TRP A 1 372 ? 9.094 11.195 -6.219 1 97.31 372 TRP A CA 1
ATOM 2910 C C . TRP A 1 372 ? 7.98 10.93 -5.215 1 97.31 372 TRP A C 1
ATOM 2912 O O . TRP A 1 372 ? 8.242 10.531 -4.074 1 97.31 372 TRP A O 1
ATOM 2922 N N . GLY A 1 373 ? 6.742 11.102 -5.633 1 97.62 373 GLY A N 1
ATOM 2923 C CA . GLY A 1 373 ? 5.594 10.789 -4.797 1 97.62 373 GLY A CA 1
ATOM 2924 C C . GLY A 1 373 ? 4.391 11.672 -5.086 1 97.62 373 GLY A C 1
ATOM 2925 O O . GLY A 1 373 ? 3.322 11.484 -4.504 1 97.62 373 GLY A O 1
ATOM 2926 N N . LEU A 1 374 ? 4.598 12.664 -6.02 1 97.06 374 LEU A N 1
ATOM 2927 C CA . LEU A 1 374 ? 3.527 13.586 -6.367 1 97.06 374 LEU A CA 1
ATOM 2928 C C . LEU A 1 374 ? 2.902 14.195 -5.117 1 97.06 374 LEU A C 1
ATOM 2930 O O . LEU A 1 374 ? 3.549 14.273 -4.07 1 97.06 374 LEU A O 1
ATOM 2934 N N . HIS A 1 375 ? 1.739 14.797 -5.238 1 96.12 375 HIS A N 1
ATOM 2935 C CA . HIS A 1 375 ? 1.106 15.523 -4.141 1 96.12 375 HIS A CA 1
ATOM 2936 C C . HIS A 1 375 ? 0.509 14.562 -3.117 1 96.12 375 HIS A C 1
ATOM 2938 O O . HIS A 1 375 ? 0.482 14.859 -1.922 1 96.12 375 HIS A O 1
ATOM 2944 N N . ASP A 1 376 ? 0.027 13.391 -3.65 1 96.81 376 ASP A N 1
ATOM 2945 C CA . ASP A 1 376 ? -0.777 12.531 -2.781 1 96.81 376 ASP A CA 1
ATOM 2946 C C . ASP A 1 376 ? -0.181 11.133 -2.684 1 96.81 376 ASP A C 1
ATOM 2948 O O . ASP A 1 376 ? -0.375 10.438 -1.683 1 96.81 376 ASP A O 1
ATOM 2952 N N . LYS A 1 377 ? 0.5 10.703 -3.734 1 97.81 377 LYS A N 1
ATOM 2953 C CA . LYS A 1 377 ? 0.964 9.32 -3.803 1 97.81 377 LYS A CA 1
ATOM 2954 C C . LYS A 1 377 ? 1.967 9.023 -2.691 1 97.81 377 LYS A C 1
ATOM 2956 O O . LYS A 1 377 ? 2.006 7.906 -2.166 1 97.81 377 LYS A O 1
ATOM 2961 N N . VAL A 1 378 ? 2.756 9.984 -2.256 1 98.56 378 VAL A N 1
ATOM 2962 C CA . VAL A 1 378 ? 3.811 9.867 -1.255 1 98.56 378 VAL A CA 1
ATOM 2963 C C . VAL A 1 378 ? 3.217 9.391 0.07 1 98.56 378 VAL A C 1
ATOM 2965 O O . VAL A 1 378 ? 3.893 8.727 0.86 1 98.56 378 VAL A O 1
ATOM 2968 N N . MET A 1 379 ? 1.914 9.57 0.301 1 98.56 379 MET A N 1
ATOM 2969 C CA . MET A 1 379 ? 1.255 9.18 1.545 1 98.56 379 MET A CA 1
ATOM 2970 C C . MET A 1 379 ? 1.29 7.668 1.729 1 98.56 379 MET A C 1
ATOM 2972 O O . MET A 1 379 ? 1.256 7.176 2.859 1 98.56 379 MET A O 1
ATOM 2976 N N . SER A 1 380 ? 1.371 6.98 0.588 1 98.44 380 SER A N 1
ATOM 2977 C CA . SER A 1 380 ? 1.289 5.523 0.626 1 98.44 380 SER A CA 1
ATOM 2978 C C . SER A 1 380 ? 2.676 4.891 0.641 1 98.44 380 SER A C 1
ATOM 2980 O O . SER A 1 380 ? 2.809 3.67 0.551 1 98.44 380 SER A O 1
ATOM 2982 N N . TYR A 1 381 ? 3.779 5.727 0.738 1 98.62 381 TYR A N 1
ATOM 2983 C CA . TYR A 1 381 ? 5.148 5.234 0.651 1 98.62 381 TYR A CA 1
ATOM 2984 C C . TYR A 1 381 ? 5.719 4.957 2.037 1 98.62 381 TYR A C 1
ATOM 2986 O O . TYR A 1 381 ? 5.223 5.484 3.035 1 98.62 381 TYR A O 1
ATOM 2994 N N . PRO A 1 382 ? 6.758 4.172 2.107 1 98.62 382 PRO A N 1
ATOM 2995 C CA . PRO A 1 382 ? 7.41 3.809 3.369 1 98.62 382 PRO A CA 1
ATOM 2996 C C . PRO A 1 382 ? 7.93 5.023 4.133 1 98.62 382 PRO A C 1
ATOM 2998 O O . PRO A 1 382 ? 8.016 4.992 5.363 1 98.62 382 PRO A O 1
ATOM 3001 N N . VAL A 1 383 ? 8.219 6.141 3.463 1 98.62 383 VAL A N 1
ATOM 3002 C CA . VAL A 1 383 ? 8.719 7.332 4.137 1 98.62 383 VAL A CA 1
ATOM 3003 C C . VAL A 1 383 ? 7.688 7.82 5.152 1 98.62 383 VAL A C 1
ATOM 3005 O O . VAL A 1 383 ? 8.047 8.273 6.242 1 98.62 383 VAL A O 1
ATOM 3008 N N . VAL A 1 384 ? 6.43 7.668 4.836 1 98.69 384 VAL A N 1
ATOM 3009 C CA . VAL A 1 384 ? 5.359 8.094 5.734 1 98.69 384 VAL A CA 1
ATOM 3010 C C . VAL A 1 384 ? 5.195 7.07 6.855 1 98.69 384 VAL A C 1
ATOM 3012 O O . VAL A 1 384 ? 5.008 7.441 8.016 1 98.69 384 VAL A O 1
ATOM 3015 N N . SER A 1 385 ? 5.289 5.781 6.504 1 98.56 385 SER A N 1
ATOM 3016 C CA . SER A 1 385 ? 5.215 4.727 7.512 1 98.56 385 SER A CA 1
ATOM 3017 C C . SER A 1 385 ? 6.254 4.938 8.609 1 98.56 385 SER A C 1
ATOM 3019 O O . SER A 1 385 ? 5.938 4.836 9.797 1 98.56 385 SER A O 1
ATOM 3021 N N . LEU A 1 386 ? 7.426 5.266 8.234 1 97.88 386 LEU A N 1
ATOM 3022 C CA . LEU A 1 386 ? 8.516 5.434 9.188 1 97.88 386 LEU A CA 1
ATOM 3023 C C . LEU A 1 386 ? 8.336 6.711 10 1 97.88 386 LEU A C 1
ATOM 3025 O O . LEU A 1 386 ? 8.68 6.754 11.188 1 97.88 386 LEU A O 1
ATOM 3029 N N . ALA A 1 387 ? 7.879 7.766 9.312 1 98.44 387 ALA A N 1
ATOM 3030 C CA . ALA A 1 387 ? 7.637 9.016 10.023 1 98.44 387 ALA A CA 1
ATOM 3031 C C . ALA A 1 387 ? 6.621 8.82 11.141 1 98.44 387 ALA A C 1
ATOM 3033 O O . ALA A 1 387 ? 6.785 9.367 12.234 1 98.44 387 ALA A O 1
ATOM 3034 N N . ILE A 1 388 ? 5.582 8.047 10.883 1 98.44 388 ILE A N 1
ATOM 3035 C CA . ILE A 1 388 ? 4.551 7.77 11.875 1 98.44 388 ILE A CA 1
ATOM 3036 C C . ILE A 1 388 ? 5.148 6.961 13.023 1 98.44 388 ILE A C 1
ATOM 3038 O O . ILE A 1 388 ? 4.93 7.281 14.195 1 98.44 388 ILE A O 1
ATOM 3042 N N . LEU A 1 389 ? 5.906 5.984 12.68 1 97.19 389 LEU A N 1
ATOM 3043 C CA . LEU A 1 389 ? 6.535 5.164 13.711 1 97.19 389 LEU A CA 1
ATOM 3044 C C . LEU A 1 389 ? 7.457 6.008 14.586 1 97.19 389 LEU A C 1
ATOM 3046 O O . LEU A 1 389 ? 7.445 5.879 15.812 1 97.19 389 LEU A O 1
ATOM 3050 N N . ARG A 1 390 ? 8.242 6.891 13.969 1 95.69 390 ARG A N 1
ATOM 305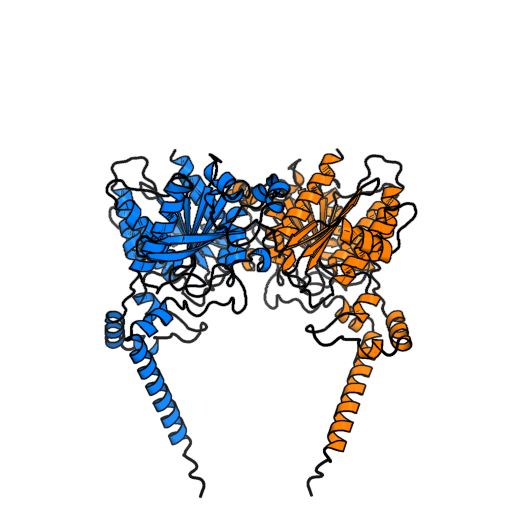1 C CA . ARG A 1 390 ? 9.156 7.758 14.711 1 95.69 390 ARG A CA 1
ATOM 3052 C C . ARG A 1 390 ? 8.391 8.695 15.641 1 95.69 390 ARG A C 1
ATOM 3054 O O . ARG A 1 390 ? 8.836 8.977 16.75 1 95.69 390 ARG A O 1
ATOM 3061 N N . ALA A 1 391 ? 7.273 9.164 15.141 1 97.44 391 ALA A N 1
ATOM 3062 C CA . ALA A 1 391 ? 6.445 10.055 15.953 1 97.44 391 ALA A CA 1
ATOM 3063 C C . ALA A 1 391 ? 5.93 9.344 17.203 1 97.44 391 ALA A C 1
ATOM 3065 O O . ALA A 1 391 ? 5.84 9.945 18.266 1 97.44 391 ALA A O 1
ATOM 3066 N N . PHE A 1 392 ? 5.59 8.047 17.094 1 97 392 PHE A N 1
ATOM 3067 C CA . PHE A 1 392 ? 5.137 7.277 18.25 1 97 392 PHE A CA 1
ATOM 3068 C C . PHE A 1 392 ? 6.293 7.004 19.203 1 97 392 PHE A C 1
ATOM 3070 O O . PHE A 1 392 ? 6.121 7.059 20.422 1 97 392 PHE A O 1
ATOM 3077 N N . GLU A 1 393 ? 7.457 6.699 18.656 1 92.75 393 GLU A N 1
ATOM 3078 C CA . GLU A 1 393 ? 8.617 6.375 19.484 1 92.75 393 GLU A CA 1
ATOM 3079 C C . GLU A 1 393 ? 9.094 7.598 20.266 1 92.75 393 GLU A C 1
ATOM 3081 O O . GLU A 1 393 ? 9.602 7.465 21.375 1 92.75 393 GLU A O 1
ATOM 3086 N N . ALA A 1 394 ? 8.938 8.75 19.703 1 86.44 394 ALA A N 1
ATOM 3087 C CA . ALA A 1 394 ? 9.297 10 20.391 1 86.44 394 ALA A CA 1
ATOM 3088 C C . ALA A 1 394 ? 8.43 10.227 21.609 1 86.44 394 ALA A C 1
ATOM 3090 O O . ALA A 1 394 ? 8.914 10.688 22.656 1 86.44 394 ALA A O 1
ATOM 3091 N N . GLY A 1 395 ? 7.211 9.875 21.547 1 78.69 395 GLY A N 1
ATOM 3092 C CA . GLY A 1 395 ? 6.297 10.047 22.656 1 78.69 395 GLY A CA 1
ATOM 3093 C C . GLY A 1 395 ? 6.566 9.086 23.812 1 78.69 395 GLY A C 1
ATOM 3094 O O . GLY A 1 395 ? 6.32 9.422 24.969 1 78.69 395 GLY A O 1
ATOM 3095 N N . GLU A 1 396 ? 7.102 7.969 23.469 1 74.62 396 GLU A N 1
ATOM 3096 C CA . GLU A 1 396 ? 7.352 6.945 24.484 1 74.62 396 GLU A CA 1
ATOM 3097 C C . GLU A 1 396 ? 8.672 7.191 25.203 1 74.62 396 GLU A C 1
ATOM 3099 O O . GLU A 1 396 ? 8.852 6.77 26.344 1 74.62 396 GLU A O 1
ATOM 3104 N N . ALA A 1 397 ? 9.625 7.75 24.531 1 63.41 397 ALA A N 1
ATOM 3105 C CA . ALA A 1 397 ? 10.93 8.016 25.141 1 63.41 397 ALA A CA 1
ATOM 3106 C C . ALA A 1 397 ? 10.82 9.102 26.203 1 63.41 397 ALA A C 1
ATOM 3108 O O . ALA A 1 397 ? 11.648 9.156 27.125 1 63.41 397 ALA A O 1
ATOM 3109 N N . GLY A 1 398 ? 9.891 9.898 25.984 1 51.75 398 GLY A N 1
ATOM 3110 C CA . GLY A 1 398 ? 9.703 10.977 26.938 1 51.75 398 GLY A CA 1
ATOM 3111 C C . GLY A 1 398 ? 9.031 10.516 28.219 1 51.75 398 GLY A C 1
ATOM 3112 O O . GLY A 1 398 ? 8.844 11.312 29.141 1 51.75 398 GLY A O 1
ATOM 3113 N N . LYS A 1 399 ? 8.633 9.188 28.188 1 52.19 399 LYS A N 1
ATOM 3114 C CA . LYS A 1 399 ? 8.07 8.625 29.406 1 52.19 399 LYS A CA 1
ATOM 3115 C C . LYS A 1 399 ? 9.148 7.926 30.234 1 52.19 399 LYS A C 1
ATOM 3117 O O . LYS A 1 399 ? 10.016 7.25 29.688 1 52.19 399 LYS A O 1
ATOM 3122 N N . MET B 1 1 ? -17.453 13.883 -61.344 1 31.66 1 MET B N 1
ATOM 3123 C CA . MET B 1 1 ? -18.438 12.945 -60.812 1 31.66 1 MET B CA 1
ATOM 3124 C C . MET B 1 1 ? -17.844 12.109 -59.688 1 31.66 1 MET B C 1
ATOM 3126 O O . MET B 1 1 ? -16.953 11.289 -59.938 1 31.66 1 MET B O 1
ATOM 3130 N N . GLY B 1 2 ? -17.594 12.633 -58.5 1 45.28 2 GLY B N 1
ATOM 3131 C CA . GLY B 1 2 ? -17.031 12.039 -57.281 1 45.28 2 GLY B CA 1
ATOM 3132 C C . GLY B 1 2 ? -17.688 10.727 -56.906 1 45.28 2 GLY B C 1
ATOM 3133 O O . GLY B 1 2 ? -18.922 10.656 -56.812 1 45.28 2 GLY B O 1
ATOM 3134 N N . SER B 1 3 ? -17.188 9.57 -57.438 1 49.34 3 SER B N 1
ATOM 3135 C CA . SER B 1 3 ? -17.734 8.242 -57.156 1 49.34 3 SER B CA 1
ATOM 3136 C C . SER B 1 3 ? -18.125 8.109 -55.688 1 49.34 3 SER B C 1
ATOM 3138 O O . SER B 1 3 ? -17.266 8.125 -54.812 1 49.34 3 SER B O 1
ATOM 3140 N N . SER B 1 4 ? -19.125 8.742 -55.344 1 56 4 SER B N 1
ATOM 3141 C CA . SER B 1 4 ? -19.797 8.531 -54.062 1 56 4 SER B CA 1
ATOM 3142 C C . SER B 1 4 ? -20.016 7.047 -53.781 1 56 4 SER B C 1
ATOM 3144 O O . SER B 1 4 ? -20.828 6.402 -54.469 1 56 4 SER B O 1
ATOM 3146 N N . HIS B 1 5 ? -19.016 6.391 -53.438 1 67.44 5 HIS B N 1
ATOM 3147 C CA . HIS B 1 5 ? -19.281 5 -53.094 1 67.44 5 HIS B CA 1
ATOM 3148 C C . HIS B 1 5 ? -20.516 4.883 -52.188 1 67.44 5 HIS B C 1
ATOM 3150 O O . HIS B 1 5 ? -20.734 5.707 -51.312 1 67.44 5 HIS B O 1
ATOM 3156 N N . SER B 1 6 ? -21.516 4.211 -52.625 1 74.56 6 SER B N 1
ATOM 3157 C CA . SER B 1 6 ? -22.766 3.912 -51.938 1 74.56 6 SER B CA 1
ATOM 3158 C C . SER B 1 6 ? -22.5 3.408 -50.531 1 74.56 6 SER B C 1
ATOM 3160 O O . SER B 1 6 ? -21.438 2.826 -50.25 1 74.56 6 SER B O 1
ATOM 3162 N N . PRO B 1 7 ? -23.281 3.926 -49.562 1 81.5 7 PRO B N 1
ATOM 3163 C CA . PRO B 1 7 ? -23.188 3.467 -48.188 1 81.5 7 PRO B CA 1
ATOM 3164 C C . PRO B 1 7 ? -22.984 1.956 -48.062 1 81.5 7 PRO B C 1
ATOM 3166 O O . PRO B 1 7 ? -22.266 1.484 -47.188 1 81.5 7 PRO B O 1
ATOM 3169 N N . LEU B 1 8 ? -23.531 1.251 -48.969 1 84.12 8 LEU B N 1
ATOM 3170 C CA . LEU B 1 8 ? -23.391 -0.202 -49 1 84.12 8 LEU B CA 1
ATOM 3171 C C . LEU B 1 8 ? -21.969 -0.614 -49.344 1 84.12 8 LEU B C 1
ATOM 3173 O O . LEU B 1 8 ? -21.438 -1.575 -48.781 1 84.12 8 LEU B O 1
ATOM 3177 N N . ALA B 1 9 ? -21.406 0.107 -50.219 1 83.56 9 ALA B N 1
ATOM 3178 C CA . ALA B 1 9 ? -20.031 -0.188 -50.594 1 83.56 9 ALA B CA 1
ATOM 3179 C C . ALA B 1 9 ? -19.062 0.112 -49.469 1 83.56 9 ALA B C 1
ATOM 3181 O O . ALA B 1 9 ? -18.125 -0.653 -49.219 1 83.56 9 ALA B O 1
ATOM 3182 N N . ILE B 1 10 ? -19.344 1.126 -48.75 1 85.81 10 ILE B N 1
ATOM 3183 C CA . ILE B 1 10 ? -18.516 1.489 -47.594 1 85.81 10 ILE B CA 1
ATOM 3184 C C . ILE B 1 10 ? -18.609 0.414 -46.531 1 85.81 10 ILE B C 1
ATOM 3186 O O . ILE B 1 10 ? -17.594 -0.011 -45.969 1 85.81 10 ILE B O 1
ATOM 3190 N N . THR B 1 11 ? -19.812 -0.036 -46.281 1 84.31 11 THR B N 1
ATOM 3191 C CA . THR B 1 11 ? -20.031 -1.099 -45.281 1 84.31 11 THR B CA 1
ATOM 3192 C C . THR B 1 11 ? -19.281 -2.369 -45.719 1 84.31 11 THR B C 1
ATOM 3194 O O . THR B 1 11 ? -18.656 -3.027 -44.875 1 84.31 11 THR B O 1
ATOM 3197 N N . PHE B 1 12 ? -19.391 -2.652 -46.938 1 84.25 12 PHE B N 1
ATOM 3198 C CA . PHE B 1 12 ? -18.719 -3.846 -47.438 1 84.25 12 PHE B CA 1
ATOM 3199 C C . PHE B 1 12 ? -17.203 -3.717 -47.312 1 84.25 12 PHE B C 1
ATOM 3201 O O . PHE B 1 12 ? -16.531 -4.668 -46.906 1 84.25 12 PHE B O 1
ATOM 3208 N N . TYR B 1 13 ? -16.672 -2.617 -47.562 1 84.81 13 TYR B N 1
ATOM 3209 C CA . TYR B 1 13 ? -15.227 -2.412 -47.469 1 84.81 13 TYR B CA 1
ATOM 3210 C C . TYR B 1 13 ? -14.773 -2.449 -46.031 1 84.81 13 TYR B C 1
ATOM 3212 O O . TYR B 1 13 ? -13.703 -2.992 -45.719 1 84.81 13 TYR B O 1
ATOM 3220 N N . VAL B 1 14 ? -15.586 -1.929 -45.188 1 83.5 14 VAL B N 1
ATOM 3221 C CA . VAL B 1 14 ? -15.25 -1.944 -43.781 1 83.5 14 VAL B CA 1
ATOM 3222 C C . VAL B 1 14 ? -15.273 -3.381 -43.25 1 83.5 14 VAL B C 1
ATOM 3224 O O . VAL B 1 14 ? -14.375 -3.793 -42.5 1 83.5 14 VAL B O 1
ATOM 3227 N N . LEU B 1 15 ? -16.234 -4.066 -43.656 1 82.5 15 LEU B N 1
ATOM 3228 C CA . LEU B 1 15 ? -16.344 -5.457 -43.219 1 82.5 15 LEU B CA 1
ATOM 3229 C C . LEU B 1 15 ? -15.195 -6.289 -43.781 1 82.5 15 LEU B C 1
ATOM 3231 O O . LEU B 1 15 ? -14.609 -7.105 -43.094 1 82.5 15 LEU B O 1
ATOM 3235 N N . ALA B 1 16 ? -14.992 -6.07 -45.031 1 83.75 16 ALA B N 1
ATOM 3236 C CA . ALA B 1 16 ? -13.891 -6.781 -45.688 1 83.75 16 ALA B CA 1
ATOM 3237 C C . ALA B 1 16 ? -12.555 -6.418 -45.031 1 83.75 16 ALA B C 1
ATOM 3239 O O . ALA B 1 16 ? -11.703 -7.281 -44.812 1 83.75 16 ALA B O 1
ATOM 3240 N N . GLY B 1 17 ? -12.398 -5.23 -44.812 1 82.88 17 GLY B N 1
ATOM 3241 C CA . GLY B 1 17 ? -11.203 -4.781 -44.125 1 82.88 17 GLY B CA 1
ATOM 3242 C C . GLY B 1 17 ? -11.055 -5.383 -42.719 1 82.88 17 GLY B C 1
ATOM 3243 O O . GLY B 1 17 ? -9.961 -5.812 -42.344 1 82.88 17 GLY B O 1
ATOM 3244 N N . SER B 1 18 ? -12.141 -5.395 -42.031 1 79.06 18 SER B N 1
ATOM 3245 C CA . SER B 1 18 ? -12.133 -5.977 -40.688 1 79.06 18 SER B CA 1
ATOM 3246 C C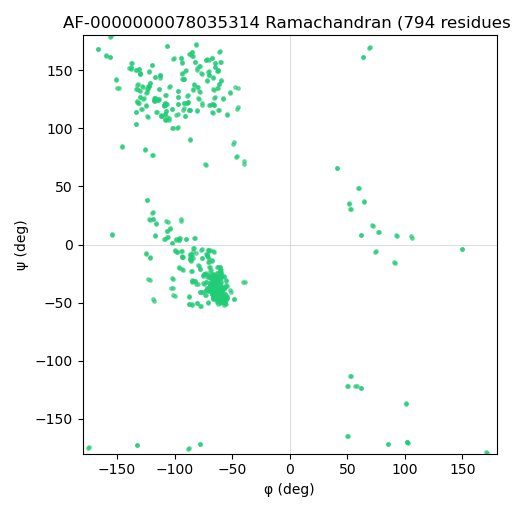 . SER B 1 18 ? -11.805 -7.465 -40.75 1 79.06 18 SER B C 1
ATOM 3248 O O . SER B 1 18 ? -11.047 -7.969 -39.906 1 79.06 18 SER B O 1
ATOM 3250 N N . LEU B 1 19 ? -12.375 -8.086 -41.656 1 79.94 19 LEU B N 1
ATOM 3251 C CA . LEU B 1 19 ? -12.117 -9.516 -41.812 1 79.94 19 LEU B CA 1
ATOM 3252 C C . LEU B 1 19 ? -10.664 -9.773 -42.188 1 79.94 19 LEU B C 1
ATOM 3254 O O . LEU B 1 19 ? -10.047 -10.719 -41.688 1 79.94 19 LEU B O 1
ATOM 3258 N N . ALA B 1 20 ? -10.172 -8.961 -43.062 1 84.12 20 ALA B N 1
ATOM 3259 C CA . ALA B 1 20 ? -8.773 -9.094 -43.469 1 84.12 20 ALA B CA 1
ATOM 3260 C C . ALA B 1 20 ? -7.828 -8.828 -42.312 1 84.12 20 ALA B C 1
ATOM 3262 O O . ALA B 1 20 ? -6.824 -9.531 -42.125 1 84.12 20 ALA B O 1
ATOM 3263 N N . SER B 1 21 ? -8.141 -7.84 -41.625 1 81 21 SER B N 1
ATOM 3264 C CA . SER B 1 21 ? -7.328 -7.52 -40.438 1 81 21 SER B CA 1
ATOM 3265 C C . SER B 1 21 ? -7.352 -8.656 -39.438 1 81 21 SER B C 1
ATOM 3267 O O . SER B 1 21 ? -6.324 -8.992 -38.844 1 81 21 SER B O 1
ATOM 3269 N N . TYR B 1 22 ? -8.461 -9.156 -39.281 1 77.56 22 TYR B N 1
ATOM 3270 C CA . TYR B 1 22 ? -8.602 -10.281 -38.344 1 77.56 22 TYR B CA 1
ATOM 3271 C C . TYR B 1 22 ? -7.824 -11.492 -38.844 1 77.56 22 TYR B C 1
ATOM 3273 O O . TYR B 1 22 ? -7.141 -12.164 -38.062 1 77.56 22 TYR B O 1
ATOM 3281 N N . ALA B 1 23 ? -7.953 -11.75 -40.062 1 79.56 23 ALA B N 1
ATOM 3282 C CA . ALA B 1 23 ? -7.223 -12.867 -40.656 1 79.56 23 ALA B CA 1
ATOM 3283 C C . ALA B 1 23 ? -5.715 -12.656 -40.531 1 79.56 23 ALA B C 1
ATOM 3285 O O . ALA B 1 23 ? -4.969 -13.602 -40.25 1 79.56 23 ALA B O 1
ATOM 3286 N N . THR B 1 24 ? -5.344 -11.477 -40.781 1 82.38 24 THR B N 1
ATOM 3287 C CA . THR B 1 24 ? -3.932 -11.148 -40.594 1 82.38 24 THR B CA 1
ATOM 3288 C C . THR B 1 24 ? -3.488 -11.344 -39.156 1 82.38 24 THR B C 1
ATOM 3290 O O . THR B 1 24 ? -2.41 -11.891 -38.906 1 82.38 24 THR B O 1
ATOM 3293 N N . PHE B 1 25 ? -4.309 -10.906 -38.312 1 77.75 25 PHE B N 1
ATOM 3294 C CA . PHE B 1 25 ? -4.016 -11.078 -36.906 1 77.75 25 PHE B CA 1
ATOM 3295 C C . PHE B 1 25 ? -3.854 -12.555 -36.562 1 77.75 25 PHE B C 1
ATOM 3297 O O . PHE B 1 25 ? -2.883 -12.938 -35.906 1 77.75 25 PHE B O 1
ATOM 3304 N N . ILE B 1 26 ? -4.699 -13.32 -36.969 1 77.19 26 ILE B N 1
ATOM 3305 C CA . ILE B 1 26 ? -4.652 -14.75 -36.719 1 77.19 26 ILE B CA 1
ATOM 3306 C C . ILE B 1 26 ? -3.406 -15.352 -37.375 1 77.19 26 ILE B C 1
ATOM 3308 O O . ILE B 1 26 ? -2.758 -16.234 -36.781 1 77.19 26 ILE B O 1
ATOM 3312 N N . GLY B 1 27 ? -3.18 -14.898 -38.531 1 80.44 27 GLY B N 1
ATOM 3313 C CA . GLY B 1 27 ? -1.971 -15.352 -39.219 1 80.44 27 GLY B CA 1
ATOM 3314 C C . GLY B 1 27 ? -0.703 -15.016 -38.438 1 80.44 27 GLY B C 1
ATOM 3315 O O . GLY B 1 27 ? 0.198 -15.844 -38.344 1 80.44 27 GLY B O 1
ATOM 3316 N N . LEU B 1 28 ? -0.707 -13.852 -37.938 1 82.75 28 LEU B N 1
ATOM 3317 C CA . LEU B 1 28 ? 0.45 -13.414 -37.156 1 82.75 28 LEU B CA 1
ATOM 3318 C C . LEU B 1 28 ? 0.617 -14.266 -35.906 1 82.75 28 LEU B C 1
ATOM 3320 O O . LEU B 1 28 ? 1.74 -14.492 -35.438 1 82.75 28 LEU B O 1
ATOM 3324 N N . LEU B 1 29 ? -0.417 -14.758 -35.406 1 80.38 29 LEU B N 1
ATOM 3325 C CA . LEU B 1 29 ? -0.385 -15.555 -34.188 1 80.38 29 LEU B CA 1
ATOM 3326 C C . LEU B 1 29 ? 0.258 -16.906 -34.438 1 80.38 29 LEU B C 1
ATOM 3328 O O . LEU B 1 29 ? 0.611 -17.625 -33.5 1 80.38 29 LEU B O 1
ATOM 3332 N N . THR B 1 30 ? 0.465 -17.234 -35.688 1 80.06 30 THR B N 1
ATOM 3333 C CA . THR B 1 30 ? 1.127 -18.5 -36 1 80.06 30 THR B CA 1
ATOM 3334 C C . THR B 1 30 ? 2.645 -18.328 -35.969 1 80.06 30 THR B C 1
ATOM 3336 O O . THR B 1 30 ? 3.385 -19.312 -35.969 1 80.06 30 THR B O 1
ATOM 3339 N N . ILE B 1 31 ? 3.074 -17.125 -35.969 1 83.25 31 ILE B N 1
ATOM 3340 C CA . ILE B 1 31 ? 4.496 -16.812 -35.875 1 83.25 31 ILE B CA 1
ATOM 3341 C C . ILE B 1 31 ? 4.938 -16.703 -34.438 1 83.25 31 ILE B C 1
ATOM 3343 O O . ILE B 1 31 ? 4.379 -15.922 -33.656 1 83.25 31 ILE B O 1
ATOM 3347 N N . PRO B 1 32 ? 6.031 -17.438 -34.094 1 81.56 32 PRO B N 1
ATOM 3348 C CA . PRO B 1 32 ? 6.445 -17.531 -32.688 1 81.56 32 PRO B CA 1
ATOM 3349 C C . PRO B 1 32 ? 6.727 -16.156 -32.062 1 81.56 32 PRO B C 1
ATOM 3351 O O . PRO B 1 32 ? 6.363 -15.914 -30.922 1 81.56 32 PRO B O 1
ATOM 3354 N N . PHE B 1 33 ? 7.289 -15.367 -32.844 1 81.75 33 PHE B N 1
ATOM 3355 C CA . PHE B 1 33 ? 7.613 -14.039 -32.344 1 81.75 33 PHE B CA 1
ATOM 3356 C C . PHE B 1 33 ? 6.348 -13.297 -31.922 1 81.75 33 PHE B C 1
ATOM 3358 O O . PHE B 1 33 ? 6.285 -12.734 -30.828 1 81.75 33 PHE B O 1
ATOM 3365 N N . PHE B 1 34 ? 5.379 -13.25 -32.75 1 83.38 34 PHE B N 1
ATOM 3366 C CA . PHE B 1 34 ? 4.137 -12.539 -32.469 1 83.38 34 PHE B CA 1
ATOM 3367 C C . PHE B 1 34 ? 3.35 -13.242 -31.375 1 83.38 34 PHE B C 1
ATOM 3369 O O . PHE B 1 34 ? 2.713 -12.594 -30.547 1 83.38 34 PHE B O 1
ATOM 3376 N N . GLN B 1 35 ? 3.465 -14.523 -31.328 1 81.56 35 GLN B N 1
ATOM 3377 C CA . GLN B 1 35 ? 2.818 -15.281 -30.266 1 81.56 35 GLN B CA 1
ATOM 3378 C C . GLN B 1 35 ? 3.371 -14.891 -28.906 1 81.56 35 GLN B C 1
ATOM 3380 O O . GLN B 1 35 ? 2.611 -14.695 -27.953 1 81.56 35 GLN B O 1
ATOM 3385 N N . ASN B 1 36 ? 4.684 -14.789 -28.891 1 83.44 36 ASN B N 1
ATOM 3386 C CA . ASN B 1 36 ? 5.34 -14.422 -27.641 1 83.44 36 ASN B CA 1
ATOM 3387 C C . ASN B 1 36 ? 4.906 -13.031 -27.172 1 83.44 36 ASN B C 1
ATOM 3389 O O . ASN B 1 36 ? 4.723 -12.812 -25.969 1 83.44 36 ASN B O 1
ATOM 3393 N N . GLN B 1 37 ? 4.758 -12.219 -28.094 1 84.38 37 GLN B N 1
ATOM 3394 C CA . GLN B 1 37 ? 4.391 -10.859 -27.719 1 84.38 37 GLN B CA 1
ATOM 3395 C C . GLN B 1 37 ? 2.938 -10.789 -27.266 1 84.38 37 GLN B C 1
ATOM 3397 O O . GLN B 1 37 ? 2.574 -9.914 -26.469 1 84.38 37 GLN B O 1
ATOM 3402 N N . VAL B 1 38 ? 2.197 -11.68 -27.719 1 80 38 VAL B N 1
ATOM 3403 C CA . VAL B 1 38 ? 0.799 -11.672 -27.297 1 80 38 VAL B CA 1
ATOM 3404 C C . VAL B 1 38 ? 0.667 -12.352 -25.938 1 80 38 VAL B C 1
ATOM 3406 O O . VAL B 1 38 ? -0.135 -11.922 -25.094 1 80 38 VAL B O 1
ATOM 3409 N N . ILE B 1 39 ? 1.494 -13.297 -25.688 1 85.44 39 ILE B N 1
ATOM 3410 C CA . ILE B 1 39 ? 1.384 -14.086 -24.453 1 85.44 39 ILE B CA 1
ATOM 3411 C C . ILE B 1 39 ? 2.145 -13.398 -23.328 1 85.44 39 ILE B C 1
ATOM 3413 O O . ILE B 1 39 ? 1.632 -13.273 -22.219 1 85.44 39 ILE B O 1
ATOM 3417 N N . TYR B 1 40 ? 3.311 -12.945 -23.641 1 92.12 40 TYR B N 1
ATOM 3418 C CA . TYR B 1 40 ? 4.195 -12.461 -22.578 1 92.12 40 TYR B CA 1
ATOM 3419 C C . TYR B 1 40 ? 4.188 -10.938 -22.531 1 92.12 40 TYR B C 1
ATOM 3421 O O . TYR B 1 40 ? 4.438 -10.352 -21.469 1 92.12 40 TYR B O 1
ATOM 3429 N N . LEU B 1 41 ? 3.947 -10.266 -23.656 1 91.31 41 LEU B N 1
ATOM 3430 C CA . LEU B 1 41 ? 3.922 -8.812 -23.75 1 91.31 41 LEU B CA 1
ATOM 3431 C C . LEU B 1 41 ? 5.184 -8.203 -23.156 1 91.31 41 LEU B C 1
ATOM 3433 O O . LEU B 1 41 ? 5.117 -7.18 -22.469 1 91.31 41 LEU B O 1
ATOM 3437 N N . ASN B 1 42 ? 6.324 -8.828 -23.281 1 91.88 42 ASN B N 1
ATOM 3438 C CA . ASN B 1 42 ? 7.539 -8.453 -22.562 1 91.88 42 ASN B CA 1
ATOM 3439 C C . ASN B 1 42 ? 8.109 -7.133 -23.078 1 91.88 42 ASN B C 1
ATOM 3441 O O . ASN B 1 42 ? 8.906 -6.488 -22.406 1 91.88 42 ASN B O 1
ATOM 3445 N N . ARG B 1 43 ? 7.672 -6.652 -24.25 1 89.62 43 ARG B N 1
ATOM 3446 C CA . ARG B 1 43 ? 8.164 -5.391 -24.781 1 89.62 43 ARG B CA 1
ATOM 3447 C C . ARG B 1 43 ? 7.355 -4.215 -24.25 1 89.62 43 ARG B C 1
ATOM 3449 O O . ARG B 1 43 ? 7.75 -3.057 -24.422 1 89.62 43 ARG B O 1
ATOM 3456 N N . VAL B 1 44 ? 6.262 -4.523 -23.656 1 91.25 44 VAL B N 1
ATOM 3457 C CA . VAL B 1 44 ? 5.473 -3.496 -22.984 1 91.25 44 VAL B CA 1
ATOM 3458 C C . VAL B 1 44 ? 5.98 -3.303 -21.562 1 91.25 44 VAL B C 1
ATOM 3460 O O . VAL B 1 44 ? 5.457 -3.906 -20.625 1 91.25 44 VAL B O 1
ATOM 3463 N N . THR B 1 45 ? 6.895 -2.441 -21.344 1 89.38 45 THR B N 1
ATOM 3464 C CA . THR B 1 45 ? 7.629 -2.355 -20.094 1 89.38 45 THR B CA 1
ATOM 3465 C C . THR B 1 45 ? 6.859 -1.518 -19.078 1 89.38 45 THR B C 1
ATOM 3467 O O . THR B 1 45 ? 6.98 -1.732 -17.859 1 89.38 45 THR B O 1
ATOM 3470 N N . LEU B 1 46 ? 6.082 -0.497 -19.5 1 85.81 46 LEU B N 1
ATOM 3471 C CA . LEU B 1 46 ? 5.312 0.419 -18.672 1 85.81 46 LEU B CA 1
ATOM 3472 C C . LEU B 1 46 ? 6.227 1.226 -17.75 1 85.81 46 LEU B C 1
ATOM 3474 O O . LEU B 1 46 ? 5.777 1.784 -16.75 1 85.81 46 LEU B O 1
ATOM 3478 N N . THR B 1 47 ? 7.496 1.229 -17.812 1 90.19 47 THR B N 1
ATOM 3479 C CA . THR B 1 47 ? 8.5 2.035 -17.125 1 90.19 47 THR B CA 1
ATOM 3480 C C . THR B 1 47 ? 9.406 2.742 -18.125 1 90.19 47 THR B C 1
ATOM 3482 O O . THR B 1 47 ? 10.625 2.814 -17.922 1 90.19 47 THR B O 1
ATOM 3485 N N . TRP B 1 48 ? 8.812 3.129 -19.094 1 84.25 48 TRP B N 1
ATOM 3486 C CA . TRP B 1 48 ? 9.57 3.789 -20.156 1 84.25 48 TRP B CA 1
ATOM 3487 C C . TRP B 1 48 ? 10.312 5.004 -19.609 1 84.25 48 TRP B C 1
ATOM 3489 O O . TRP B 1 48 ? 9.742 5.82 -18.891 1 84.25 48 TRP B O 1
ATOM 3499 N N . PHE B 1 49 ? 11.586 5.09 -19.812 1 85.56 49 PHE B N 1
ATOM 3500 C CA . PHE B 1 49 ? 12.477 6.191 -19.469 1 85.56 49 PHE B CA 1
ATOM 3501 C C . PHE B 1 49 ? 12.789 6.18 -17.969 1 85.56 49 PHE B C 1
ATOM 3503 O O . PHE B 1 49 ? 13.242 7.184 -17.422 1 85.56 49 PHE B O 1
ATOM 3510 N N . GLN B 1 50 ? 12.391 5.098 -17.422 1 89.69 50 GLN B N 1
ATOM 3511 C CA . GLN B 1 50 ? 12.711 4.938 -16.016 1 89.69 50 GLN B CA 1
ATOM 3512 C C . GLN B 1 50 ? 13.719 3.814 -15.797 1 89.69 50 GLN B C 1
ATOM 3514 O O . GLN B 1 50 ? 13.742 2.842 -16.547 1 89.69 50 GLN B O 1
ATOM 3519 N N . ASP B 1 51 ? 14.516 4.047 -14.867 1 90.94 51 ASP B N 1
ATOM 3520 C CA . ASP B 1 51 ? 15.562 3.082 -14.555 1 90.94 51 ASP B CA 1
ATOM 3521 C C . ASP B 1 51 ? 15.164 2.199 -13.375 1 90.94 51 ASP B C 1
ATOM 3523 O O . ASP B 1 51 ? 15.148 2.652 -12.227 1 90.94 51 ASP B O 1
ATOM 3527 N N . VAL B 1 52 ? 14.922 0.912 -13.617 1 93.19 52 VAL B N 1
ATOM 3528 C CA . VAL B 1 52 ? 14.453 -0.023 -12.602 1 93.19 52 VAL B CA 1
ATOM 3529 C C . VAL B 1 52 ? 15.562 -0.285 -11.586 1 93.19 52 VAL B C 1
ATOM 3531 O O . VAL B 1 52 ? 15.32 -0.875 -10.531 1 93.19 52 VAL B O 1
ATOM 3534 N N . ALA B 1 53 ? 16.719 0.263 -11.82 1 94 53 ALA B N 1
ATOM 3535 C CA . ALA B 1 53 ? 17.828 0.151 -10.875 1 94 53 ALA B CA 1
ATOM 3536 C C . ALA B 1 53 ? 17.719 1.214 -9.781 1 94 53 ALA B C 1
ATOM 3538 O O . ALA B 1 53 ? 18.5 1.207 -8.828 1 94 53 ALA B O 1
ATOM 3539 N N . ILE B 1 54 ? 16.766 2.061 -9.852 1 96.12 54 ILE B N 1
ATOM 3540 C CA . ILE B 1 54 ? 16.547 3.117 -8.867 1 96.12 54 ILE B CA 1
ATOM 3541 C C . ILE B 1 54 ? 15.172 2.943 -8.234 1 96.12 54 ILE B C 1
ATOM 3543 O O . ILE B 1 54 ? 14.25 3.719 -8.5 1 96.12 54 ILE B O 1
ATOM 3547 N N . PRO B 1 55 ? 15.094 2.018 -7.352 1 97.25 55 PRO B N 1
ATOM 3548 C CA . PRO B 1 55 ? 13.789 1.682 -6.777 1 97.25 55 PRO B CA 1
ATOM 3549 C C . PRO B 1 55 ? 13.141 2.859 -6.051 1 97.25 55 PRO B C 1
ATOM 3551 O O . PRO B 1 55 ? 11.93 2.869 -5.84 1 97.25 55 PRO B O 1
ATOM 3554 N N . GLU B 1 56 ? 13.891 3.885 -5.652 1 97.25 56 GLU B N 1
ATOM 3555 C CA . GLU B 1 56 ? 13.352 5.066 -4.984 1 97.25 56 GLU B CA 1
ATOM 3556 C C . GLU B 1 56 ? 12.336 5.785 -5.863 1 97.25 56 GLU B C 1
ATOM 3558 O O . GLU B 1 56 ? 11.445 6.469 -5.359 1 97.25 56 GLU B O 1
ATOM 3563 N N . ARG B 1 57 ? 12.453 5.559 -7.16 1 96.5 57 ARG B N 1
ATOM 3564 C CA . ARG B 1 57 ? 11.516 6.141 -8.109 1 96.5 57 ARG B CA 1
ATOM 3565 C C . ARG B 1 57 ? 10.086 5.68 -7.816 1 96.5 57 ARG B C 1
ATOM 3567 O O . ARG B 1 57 ? 9.125 6.402 -8.094 1 96.5 57 ARG B O 1
ATOM 3574 N N . TRP B 1 58 ? 10.016 4.527 -7.23 1 97.12 58 TRP B N 1
ATOM 3575 C CA . TRP B 1 58 ? 8.695 3.967 -6.953 1 97.12 58 TRP B CA 1
ATOM 3576 C C . TRP B 1 58 ? 8.375 4.039 -5.465 1 97.12 58 TRP B C 1
ATOM 3578 O O . TRP B 1 58 ? 7.551 3.27 -4.965 1 97.12 58 TRP B O 1
ATOM 3588 N N . GLY B 1 59 ? 9.039 4.891 -4.758 1 97.06 59 GLY B N 1
ATOM 3589 C CA . GLY B 1 59 ? 8.664 5.242 -3.396 1 97.06 59 GLY B CA 1
ATOM 3590 C C . GLY B 1 59 ? 9.359 4.398 -2.346 1 97.06 59 GLY B C 1
ATOM 3591 O O . GLY B 1 59 ? 9.023 4.461 -1.163 1 97.06 59 GLY B O 1
ATOM 3592 N N . PHE B 1 60 ? 10.297 3.611 -2.74 1 98.5 60 PHE B N 1
ATOM 3593 C CA . PHE B 1 60 ? 11.055 2.875 -1.739 1 98.5 60 PHE B CA 1
ATOM 3594 C C . PHE B 1 60 ? 12.094 3.771 -1.083 1 98.5 60 PHE B C 1
ATOM 3596 O O . PHE B 1 60 ? 12.516 4.773 -1.664 1 98.5 60 PHE B O 1
ATOM 3603 N N . LEU B 1 61 ? 12.438 3.408 0.156 1 98.5 61 LEU B N 1
ATOM 3604 C CA . LEU B 1 61 ? 13.477 4.125 0.89 1 98.5 61 LEU B CA 1
ATOM 3605 C C . LEU B 1 61 ? 14.859 3.812 0.32 1 98.5 61 LEU B C 1
ATOM 3607 O O . LEU B 1 61 ? 15.039 2.807 -0.37 1 98.5 61 LEU B O 1
ATOM 3611 N N . HIS B 1 62 ? 15.781 4.73 0.61 1 97.75 62 HIS B N 1
ATOM 3612 C CA . HIS B 1 62 ? 17.156 4.559 0.175 1 97.75 62 HIS B CA 1
ATOM 3613 C C . HIS B 1 62 ? 17.719 3.215 0.633 1 97.75 62 HIS B C 1
ATOM 3615 O O . HIS B 1 62 ? 17.812 2.953 1.835 1 97.75 62 HIS B O 1
ATOM 3621 N N . ASN B 1 63 ? 17.984 2.307 -0.298 1 97.81 63 ASN B N 1
ATOM 3622 C CA . ASN B 1 63 ? 18.578 0.994 -0.085 1 97.81 63 ASN B CA 1
ATOM 3623 C C . ASN B 1 63 ? 17.609 0.038 0.599 1 97.81 63 ASN B C 1
ATOM 3625 O O . ASN B 1 63 ? 18.031 -0.976 1.163 1 97.81 63 ASN B O 1
ATOM 3629 N N . GLN B 1 64 ? 16.344 0.401 0.578 1 98.5 64 GLN B N 1
ATOM 3630 C CA . GLN B 1 64 ? 15.367 -0.601 0.995 1 98.5 64 GLN B CA 1
ATOM 3631 C C . GLN B 1 64 ? 15.305 -1.756 -0 1 98.5 64 GLN B C 1
ATOM 3633 O O . GLN B 1 64 ? 15.109 -2.908 0.389 1 98.5 64 GLN B O 1
ATOM 3638 N N . VAL B 1 65 ? 15.414 -1.397 -1.269 1 98.69 65 VAL B N 1
ATOM 3639 C CA . VAL B 1 65 ? 15.477 -2.361 -2.361 1 98.69 65 VAL B CA 1
ATOM 3640 C C . VAL B 1 65 ? 16.891 -2.389 -2.941 1 98.69 65 VAL B C 1
ATOM 3642 O O . VAL B 1 65 ? 17.453 -1.342 -3.268 1 98.69 65 VAL B O 1
ATOM 3645 N N . THR B 1 66 ? 17.438 -3.539 -3.045 1 98.56 66 THR B N 1
ATOM 3646 C CA . THR B 1 66 ? 18.75 -3.705 -3.678 1 98.56 66 THR B CA 1
ATOM 3647 C C . THR B 1 66 ? 18.609 -4.387 -5.039 1 98.56 66 THR B C 1
ATOM 3649 O O . THR B 1 66 ? 18.297 -5.578 -5.113 1 98.56 66 THR B O 1
ATOM 3652 N N . PRO B 1 67 ? 18.797 -3.621 -6.07 1 98.5 67 PRO B N 1
ATOM 3653 C CA . PRO B 1 67 ? 18.859 -4.258 -7.387 1 98.5 67 PRO B CA 1
ATOM 3654 C C . PRO B 1 67 ? 20.156 -5.059 -7.59 1 98.5 67 PRO B C 1
ATOM 3656 O O . PRO B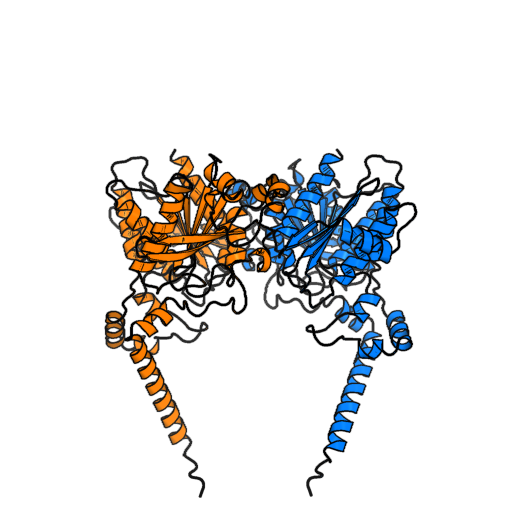 1 67 ? 21.219 -4.656 -7.121 1 98.5 67 PRO B O 1
ATOM 3659 N N . PHE B 1 68 ? 20.031 -6.184 -8.227 1 98.62 68 PHE B N 1
ATOM 3660 C CA . PHE B 1 68 ? 21.172 -7.008 -8.578 1 98.62 68 PHE B CA 1
ATOM 3661 C C . PHE B 1 68 ? 20.875 -7.887 -9.781 1 98.62 68 PHE B C 1
ATOM 3663 O O . PHE B 1 68 ? 19.812 -7.758 -10.398 1 98.62 68 PHE B O 1
ATOM 3670 N N . THR B 1 69 ? 21.844 -8.695 -10.219 1 98.5 69 THR B N 1
ATOM 3671 C CA . THR B 1 69 ? 21.656 -9.555 -11.383 1 98.5 69 THR B CA 1
ATOM 3672 C C . THR B 1 69 ? 21.891 -11.016 -11.016 1 98.5 69 THR B C 1
ATOM 3674 O O . THR B 1 69 ? 22.625 -11.312 -10.07 1 98.5 69 THR B O 1
ATOM 3677 N N . LEU B 1 70 ? 21.203 -11.891 -11.664 1 98.38 70 LEU B N 1
ATOM 3678 C CA . LEU B 1 70 ? 21.359 -13.336 -11.562 1 98.38 70 LEU B CA 1
ATOM 3679 C C . LEU B 1 70 ? 21.641 -13.953 -12.93 1 98.38 70 LEU B C 1
ATOM 3681 O O . LEU B 1 70 ? 20.969 -13.633 -13.906 1 98.38 70 LEU B O 1
ATOM 3685 N N . ASP B 1 71 ? 22.578 -14.797 -12.961 1 98.44 71 ASP B N 1
ATOM 3686 C CA . ASP B 1 71 ? 22.891 -15.492 -14.203 1 98.44 71 ASP B CA 1
ATOM 3687 C C . ASP B 1 71 ? 22.219 -16.875 -14.234 1 98.44 71 ASP B C 1
ATOM 3689 O O . ASP B 1 71 ? 22.297 -17.625 -13.258 1 98.44 71 ASP B O 1
ATOM 3693 N N . THR B 1 72 ? 21.578 -17.172 -15.328 1 98.56 72 THR B N 1
ATOM 3694 C CA . THR B 1 72 ? 20.922 -18.469 -15.484 1 98.56 72 THR B CA 1
ATOM 3695 C C . THR B 1 72 ? 21.906 -19.5 -16.016 1 98.56 72 THR B C 1
ATOM 3697 O O . THR B 1 72 ? 22.953 -19.156 -16.547 1 98.56 72 THR B O 1
ATOM 3700 N N . SER B 1 73 ? 21.516 -20.734 -15.883 1 97.62 73 SER B N 1
ATOM 3701 C CA . SER B 1 73 ? 22.375 -21.844 -16.297 1 97.62 73 SER B CA 1
ATOM 3702 C C . SER B 1 73 ? 22.516 -21.891 -17.812 1 97.62 73 SER B C 1
ATOM 3704 O O . SER B 1 73 ? 23.516 -22.406 -18.328 1 97.62 73 SER B O 1
ATOM 3706 N N . ASP B 1 74 ? 21.562 -21.312 -18.484 1 98 74 ASP B N 1
ATOM 3707 C CA . ASP B 1 74 ? 21.594 -21.391 -19.953 1 98 74 ASP B CA 1
ATOM 3708 C C . ASP B 1 74 ? 22.062 -20.078 -20.562 1 98 74 ASP B C 1
ATOM 3710 O O . ASP B 1 74 ? 21.812 -19.812 -21.734 1 98 74 ASP B O 1
ATOM 3714 N N . GLY B 1 75 ? 22.641 -19.172 -19.797 1 98.12 75 GLY B N 1
ATOM 3715 C CA . GLY B 1 75 ? 23.453 -18.094 -20.344 1 98.12 75 GLY B CA 1
ATOM 3716 C C . GLY B 1 75 ? 22.766 -16.75 -20.328 1 98.12 75 GLY B C 1
ATOM 3717 O O . GLY B 1 75 ? 23.281 -15.773 -20.875 1 98.12 75 GLY B O 1
ATOM 3718 N N . GLU B 1 76 ? 21.594 -16.594 -19.719 1 98.69 76 GLU B N 1
ATOM 3719 C CA . GLU B 1 76 ? 20.906 -15.312 -19.609 1 98.69 76 GLU B CA 1
ATOM 3720 C C . GLU B 1 76 ? 21.25 -14.617 -18.297 1 98.69 76 GLU B C 1
ATOM 3722 O O . GLU B 1 76 ? 21.703 -15.266 -17.344 1 98.69 76 GLU B O 1
ATOM 3727 N N . THR B 1 77 ? 21.109 -13.312 -18.281 1 98.62 77 THR B N 1
ATOM 3728 C CA . THR B 1 77 ? 21.25 -12.508 -17.078 1 98.62 77 THR B CA 1
ATOM 3729 C C . THR B 1 77 ? 19.922 -11.852 -16.703 1 98.62 77 THR B C 1
ATOM 3731 O O . THR B 1 77 ? 19.312 -11.148 -17.516 1 98.62 77 THR B O 1
ATOM 3734 N N . LEU B 1 78 ? 19.516 -12.102 -15.5 1 98.75 78 LEU B N 1
ATOM 3735 C CA . LEU B 1 78 ? 18.219 -11.594 -15.031 1 98.75 78 LEU B CA 1
ATOM 3736 C C . LEU B 1 78 ? 18.422 -10.414 -14.086 1 98.75 78 LEU B C 1
ATOM 3738 O O . LEU B 1 78 ? 19.328 -10.414 -13.258 1 98.75 78 LEU B O 1
ATOM 3742 N N . HIS B 1 79 ? 17.625 -9.391 -14.289 1 98.38 79 HIS B N 1
ATOM 3743 C CA . HIS B 1 79 ? 17.547 -8.297 -13.328 1 98.38 79 HIS B CA 1
ATOM 3744 C C . HIS B 1 79 ? 16.672 -8.664 -12.148 1 98.38 79 HIS B C 1
ATOM 3746 O O . HIS B 1 79 ? 15.555 -9.172 -12.328 1 98.38 79 HIS B O 1
ATOM 3752 N N . ALA B 1 80 ? 17.141 -8.352 -10.922 1 98.75 80 ALA B N 1
ATOM 3753 C CA . ALA B 1 80 ? 16.453 -8.797 -9.719 1 98.75 80 ALA B CA 1
ATOM 3754 C C . ALA B 1 80 ? 16.391 -7.688 -8.68 1 98.75 80 ALA B C 1
ATOM 3756 O O . ALA B 1 80 ? 17.203 -6.758 -8.703 1 98.75 80 ALA B O 1
ATOM 3757 N N . TRP B 1 81 ? 15.383 -7.688 -7.844 1 98.81 81 TRP B N 1
ATOM 3758 C CA . TRP B 1 81 ? 15.25 -6.836 -6.668 1 98.81 81 TRP B CA 1
ATOM 3759 C C . TRP B 1 81 ? 15.211 -7.668 -5.391 1 98.81 81 TRP B C 1
ATOM 3761 O O . TRP B 1 81 ? 14.469 -8.648 -5.309 1 98.81 81 TRP B O 1
ATOM 3771 N N . HIS B 1 82 ? 16.047 -7.395 -4.445 1 98.88 82 HIS B N 1
ATOM 3772 C CA . HIS B 1 82 ? 15.867 -7.832 -3.066 1 98.88 82 HIS B CA 1
ATOM 3773 C C . HIS B 1 82 ? 15.234 -6.734 -2.219 1 98.88 82 HIS B C 1
ATOM 3775 O O . HIS B 1 82 ? 15.805 -5.648 -2.082 1 98.88 82 HIS B O 1
ATOM 3781 N N . ILE B 1 83 ? 14.125 -6.961 -1.64 1 98.81 83 ILE B N 1
ATOM 3782 C CA . ILE B 1 83 ? 13.352 -5.945 -0.93 1 98.81 83 ILE B CA 1
ATOM 3783 C C . ILE B 1 83 ? 13.312 -6.277 0.56 1 98.81 83 ILE B C 1
ATOM 3785 O O . ILE B 1 83 ? 12.859 -7.359 0.948 1 98.81 83 ILE B O 1
ATOM 3789 N N . LEU B 1 84 ? 13.719 -5.34 1.395 1 98.5 84 LEU B N 1
ATOM 3790 C CA . LEU B 1 84 ? 13.688 -5.473 2.848 1 98.5 84 LEU B CA 1
ATOM 3791 C C . LEU B 1 84 ? 12.305 -5.121 3.395 1 98.5 84 LEU B C 1
ATOM 3793 O O . LEU B 1 84 ? 11.672 -4.176 2.926 1 98.5 84 LEU B O 1
ATOM 3797 N N . PRO B 1 85 ? 11.836 -5.93 4.355 1 97.94 85 PRO B N 1
ATOM 3798 C CA . PRO B 1 85 ? 10.633 -5.461 5.051 1 97.94 85 PRO B CA 1
ATOM 3799 C C . PRO B 1 85 ? 10.875 -4.18 5.848 1 97.94 85 PRO B C 1
ATOM 3801 O O . PRO B 1 85 ? 12.008 -3.918 6.273 1 97.94 85 PRO B O 1
ATOM 3804 N N . LEU B 1 86 ? 9.883 -3.41 6.047 1 97.62 86 LEU B N 1
ATOM 3805 C CA . LEU B 1 86 ? 10 -2.049 6.559 1 97.62 86 LEU B CA 1
ATOM 3806 C C . LEU B 1 86 ? 10.516 -2.049 7.992 1 97.62 86 LEU B C 1
ATOM 3808 O O . LEU B 1 86 ? 11.305 -1.178 8.375 1 97.62 86 LEU B O 1
ATOM 3812 N N . GLY B 1 87 ? 9.984 -2.98 8.828 1 96.38 87 GLY B N 1
ATOM 3813 C CA . GLY B 1 87 ? 10.469 -3.055 10.195 1 96.38 87 GLY B CA 1
ATOM 3814 C C . GLY B 1 87 ? 11.961 -3.309 10.289 1 96.38 87 GLY B C 1
ATOM 3815 O O . GLY B 1 87 ? 12.648 -2.713 11.125 1 96.38 87 GLY B O 1
ATOM 3816 N N . LEU B 1 88 ? 12.414 -4.199 9.484 1 96.81 88 LEU B N 1
ATOM 3817 C CA . LEU B 1 88 ? 13.844 -4.496 9.445 1 96.81 88 LEU B CA 1
ATOM 3818 C C . LEU B 1 88 ? 14.633 -3.293 8.938 1 96.81 88 LEU B C 1
ATOM 3820 O O . LEU B 1 88 ? 15.719 -3 9.453 1 96.81 88 LEU B O 1
ATOM 3824 N N . TYR B 1 89 ? 14.156 -2.617 7.914 1 97.88 89 TYR B N 1
ATOM 3825 C CA . TYR B 1 89 ? 14.805 -1.406 7.422 1 97.88 89 TYR B CA 1
ATOM 3826 C C . TYR B 1 89 ? 14.945 -0.372 8.531 1 97.88 89 TYR B C 1
ATOM 3828 O O . TYR B 1 89 ? 16.016 0.235 8.695 1 97.88 89 TYR B O 1
ATOM 3836 N N . GLN B 1 90 ? 13.859 -0.164 9.25 1 96.94 90 GLN B N 1
ATOM 3837 C CA . GLN B 1 90 ? 13.867 0.812 10.336 1 96.94 90 GLN B CA 1
ATOM 3838 C C . GLN B 1 90 ? 14.961 0.496 11.352 1 96.94 90 GLN B C 1
ATOM 3840 O O . GLN B 1 90 ? 15.695 1.39 11.781 1 96.94 90 GLN B O 1
ATOM 3845 N N . LYS B 1 91 ? 15.062 -0.757 11.688 1 96.31 91 LYS B N 1
ATOM 3846 C CA . LYS B 1 91 ? 16.016 -1.196 12.695 1 96.31 91 LYS B CA 1
ATOM 3847 C C . LYS B 1 91 ? 17.453 -0.926 12.242 1 96.31 91 LYS B C 1
ATOM 3849 O O . LYS B 1 91 ? 18.312 -0.604 13.055 1 96.31 91 LYS B O 1
ATOM 3854 N N . TYR B 1 92 ? 17.688 -0.994 10.922 1 97.62 92 TYR B N 1
ATOM 3855 C CA . TYR B 1 92 ? 19.062 -0.9 10.43 1 97.62 92 TYR B CA 1
ATOM 3856 C C . TYR B 1 92 ? 19.219 0.307 9.516 1 97.62 92 TYR B C 1
ATOM 3858 O O . TYR B 1 92 ? 20.125 0.336 8.672 1 97.62 92 TYR B O 1
ATOM 3866 N N . GLU B 1 93 ? 18.375 1.266 9.617 1 96.62 93 GLU B N 1
ATOM 3867 C CA . GLU B 1 93 ? 18.297 2.41 8.711 1 96.62 93 GLU B CA 1
ATOM 3868 C C . GLU B 1 93 ? 19.641 3.129 8.609 1 96.62 93 GLU B C 1
ATOM 3870 O O . GLU B 1 93 ? 20.094 3.451 7.508 1 96.62 93 GLU B O 1
ATOM 3875 N N . GLN B 1 94 ? 20.312 3.389 9.711 1 95.5 94 GLN B N 1
ATOM 3876 C CA . GLN B 1 94 ? 21.547 4.152 9.719 1 95.5 94 GLN B CA 1
ATOM 3877 C C . GLN B 1 94 ? 22.625 3.453 8.891 1 95.5 94 GLN B C 1
ATOM 3879 O O . GLN B 1 94 ? 23.328 4.09 8.094 1 95.5 94 GLN B O 1
ATOM 3884 N N . ARG B 1 95 ? 22.719 2.135 9.031 1 97.19 95 ARG B N 1
ATOM 3885 C CA . ARG B 1 95 ? 23.703 1.371 8.289 1 97.19 95 ARG B CA 1
ATOM 3886 C C . ARG B 1 95 ? 23.328 1.277 6.812 1 97.19 95 ARG B C 1
ATOM 3888 O O . ARG B 1 95 ? 24.203 1.321 5.941 1 97.19 95 ARG B O 1
ATOM 3895 N N . LEU B 1 96 ? 22.062 1.148 6.559 1 97.31 96 LEU B N 1
ATOM 3896 C CA . LEU B 1 96 ? 21.578 1.024 5.184 1 97.31 96 LEU B CA 1
ATOM 3897 C C . LEU B 1 96 ? 21.812 2.318 4.41 1 97.31 96 LEU B C 1
ATOM 3899 O O . LEU B 1 96 ? 22.156 2.287 3.229 1 97.31 96 LEU B O 1
ATOM 3903 N N . VAL B 1 97 ? 21.594 3.424 5.109 1 95.19 97 VAL B N 1
ATOM 3904 C CA . VAL B 1 97 ? 21.734 4.727 4.469 1 95.19 97 VAL B CA 1
ATOM 3905 C C . VAL B 1 97 ? 23.188 4.965 4.098 1 95.19 97 VAL B C 1
ATOM 3907 O O . VAL B 1 97 ? 23.484 5.645 3.111 1 95.19 97 VAL B O 1
ATOM 3910 N N . GLU B 1 98 ? 24.109 4.336 4.797 1 94.69 98 GLU B N 1
ATOM 3911 C CA . GLU B 1 98 ? 25.547 4.547 4.594 1 94.69 98 GLU B CA 1
ATOM 3912 C C . GLU B 1 98 ? 26.078 3.658 3.475 1 94.69 98 GLU B C 1
ATOM 3914 O O . GLU B 1 98 ? 27.172 3.902 2.945 1 94.69 98 GLU B O 1
ATOM 3919 N N . GLU B 1 99 ? 25.297 2.715 3.059 1 95.38 99 GLU B N 1
ATOM 3920 C CA . GLU B 1 99 ? 25.719 1.801 2.006 1 95.38 99 GLU B CA 1
ATOM 3921 C C . GLU B 1 99 ? 25.562 2.43 0.626 1 95.38 99 GLU B C 1
ATOM 3923 O O . GLU B 1 99 ? 24.656 3.246 0.416 1 95.38 99 GLU B O 1
ATOM 3928 N N . PRO B 1 100 ? 26.438 1.992 -0.297 1 92.62 100 PRO B N 1
ATOM 3929 C CA . PRO B 1 100 ? 26.234 2.459 -1.67 1 92.62 100 PRO B CA 1
ATOM 3930 C C . PRO B 1 100 ? 24.891 1.998 -2.258 1 92.62 100 PRO B C 1
ATOM 3932 O O . PRO B 1 100 ? 24.391 0.937 -1.887 1 92.62 100 PRO B O 1
ATOM 3935 N N . SER B 1 101 ? 24.375 2.848 -3.133 1 92.5 101 SER B N 1
ATOM 3936 C CA . SER B 1 101 ? 23.109 2.51 -3.783 1 92.5 101 SER B CA 1
ATOM 3937 C C . SER B 1 101 ? 23.328 2.105 -5.238 1 92.5 101 SER B C 1
ATOM 3939 O O . SER B 1 101 ? 24.438 2.248 -5.77 1 92.5 101 SER B O 1
ATOM 3941 N N . GLY B 1 102 ? 22.25 1.594 -5.859 1 93 102 GLY B N 1
ATOM 3942 C CA . GLY B 1 102 ? 22.344 1.135 -7.234 1 93 102 GLY B CA 1
ATOM 3943 C C . GLY B 1 102 ? 22.438 -0.375 -7.355 1 93 102 GLY B C 1
ATOM 3944 O O . GLY B 1 102 ? 22.188 -1.097 -6.387 1 93 102 GLY B O 1
ATOM 3945 N N . ILE B 1 103 ? 22.734 -0.81 -8.562 1 96.94 103 ILE B N 1
ATOM 3946 C CA . ILE B 1 103 ? 22.844 -2.244 -8.805 1 96.94 103 ILE B CA 1
ATOM 3947 C C . ILE B 1 103 ? 24.031 -2.805 -8.031 1 96.94 103 ILE B C 1
ATOM 3949 O O . ILE B 1 103 ? 25.172 -2.357 -8.219 1 96.94 103 ILE B O 1
ATOM 3953 N N . ALA B 1 104 ? 23.766 -3.715 -7.16 1 97.62 104 ALA B N 1
ATOM 3954 C CA . ALA B 1 104 ? 24.844 -4.352 -6.41 1 97.62 104 ALA B CA 1
ATOM 3955 C C . ALA B 1 104 ? 25.672 -5.254 -7.316 1 97.62 104 ALA B C 1
ATOM 3957 O O . ALA B 1 104 ? 25.156 -6.199 -7.914 1 97.62 104 ALA B O 1
ATOM 3958 N N . PRO B 1 105 ? 26.938 -4.957 -7.426 1 95.69 105 PRO B N 1
ATOM 3959 C CA . PRO B 1 105 ? 27.797 -5.859 -8.211 1 95.69 105 PRO B CA 1
ATOM 3960 C C . PRO B 1 105 ? 27.828 -7.273 -7.633 1 95.69 105 PRO B C 1
ATOM 3962 O O . PRO B 1 105 ? 27.906 -8.25 -8.391 1 95.69 105 PRO B O 1
ATOM 3965 N N . ASN B 1 106 ? 27.844 -7.285 -6.324 1 97.19 106 ASN B N 1
ATOM 3966 C CA . ASN B 1 106 ? 27.781 -8.547 -5.586 1 97.19 106 ASN B CA 1
ATOM 3967 C C . ASN B 1 106 ? 26.766 -8.469 -4.445 1 97.19 106 ASN B C 1
ATOM 3969 O O . ASN B 1 106 ? 27.078 -7.949 -3.369 1 97.19 106 ASN B O 1
ATOM 3973 N N . ILE B 1 107 ? 25.609 -9.086 -4.648 1 98.12 107 ILE B N 1
ATOM 3974 C CA . ILE B 1 107 ? 24.5 -9.008 -3.703 1 98.12 107 ILE B CA 1
ATOM 3975 C C . ILE B 1 107 ? 24.938 -9.57 -2.35 1 98.12 107 ILE B C 1
ATOM 3977 O O . ILE B 1 107 ? 24.469 -9.109 -1.303 1 98.12 107 ILE B O 1
ATOM 3981 N N . SER B 1 108 ? 25.875 -10.469 -2.312 1 97.62 108 SER B N 1
ATOM 3982 C CA . SER B 1 108 ? 26.281 -11.148 -1.084 1 97.62 108 SER B CA 1
ATOM 3983 C C . SER B 1 108 ? 27.047 -10.211 -0.162 1 97.62 108 SER B C 1
ATOM 3985 O O . SER B 1 108 ? 27.25 -10.516 1.014 1 97.62 108 SER B O 1
ATOM 3987 N N . LYS B 1 109 ? 27.406 -9.039 -0.638 1 97.19 109 LYS B N 1
ATOM 3988 C CA . LYS B 1 109 ? 28.188 -8.094 0.142 1 97.19 109 LYS B CA 1
ATOM 3989 C C . LYS B 1 109 ? 27.312 -6.973 0.695 1 97.19 109 LYS B C 1
ATOM 3991 O O . LYS B 1 109 ? 27.812 -6.066 1.369 1 97.19 109 LYS B O 1
ATOM 3996 N N . THR B 1 110 ? 26.094 -7.031 0.439 1 98.06 110 THR B N 1
ATOM 3997 C CA . THR B 1 110 ? 25.188 -5.988 0.9 1 98.06 110 THR B CA 1
ATOM 3998 C C . THR B 1 110 ? 24.625 -6.336 2.275 1 98.06 110 THR B C 1
ATOM 4000 O O . THR B 1 110 ? 24.469 -7.512 2.609 1 98.06 110 THR B O 1
ATOM 4003 N N . LEU B 1 111 ? 24.312 -5.309 3.059 1 98.19 111 LEU B N 1
ATOM 4004 C CA . LEU B 1 111 ? 23.719 -5.5 4.379 1 98.19 111 LEU B CA 1
ATOM 4005 C C . LEU B 1 111 ? 22.375 -6.203 4.273 1 98.19 111 LEU B C 1
ATOM 4007 O O . LEU B 1 111 ? 22.047 -7.066 5.094 1 98.19 111 LEU B O 1
ATOM 4011 N N . GLY B 1 112 ? 21.562 -5.828 3.256 1 98.06 112 GLY B N 1
ATOM 4012 C CA . GLY B 1 112 ? 20.266 -6.48 3.07 1 98.06 112 GLY B CA 1
ATOM 4013 C C . GLY B 1 112 ? 20.375 -7.984 2.924 1 98.06 112 GLY B C 1
ATOM 4014 O O . GLY B 1 112 ? 19.578 -8.727 3.502 1 98.06 112 GLY B O 1
ATOM 4015 N N . PHE B 1 113 ? 21.344 -8.375 2.164 1 98.56 113 PHE B N 1
ATOM 4016 C CA . PHE B 1 113 ? 21.562 -9.805 1.967 1 98.56 113 PHE B CA 1
ATOM 4017 C C . PHE B 1 113 ? 22.016 -10.469 3.262 1 98.56 113 PHE B C 1
ATOM 4019 O O . PHE B 1 113 ? 21.578 -11.578 3.584 1 98.56 113 PHE B O 1
ATOM 4026 N N . GLU B 1 114 ? 22.875 -9.82 3.992 1 98.44 114 GLU B N 1
ATOM 4027 C CA . GLU B 1 114 ? 23.328 -10.328 5.281 1 98.44 114 GLU B CA 1
ATOM 4028 C C . GLU B 1 114 ? 22.156 -10.547 6.234 1 98.44 114 GLU B C 1
ATOM 4030 O O . GLU B 1 114 ? 22.094 -11.57 6.922 1 98.44 114 GLU B O 1
ATOM 4035 N N . LEU B 1 115 ? 21.25 -9.578 6.242 1 98.25 115 LEU B N 1
ATOM 4036 C CA . LEU B 1 115 ? 20.094 -9.641 7.121 1 98.25 115 LEU B CA 1
ATOM 4037 C C . LEU B 1 115 ? 19.156 -10.773 6.707 1 98.25 115 LEU B C 1
ATOM 4039 O O . LEU B 1 115 ? 18.406 -11.297 7.535 1 98.25 115 LEU B O 1
ATOM 4043 N N . LEU B 1 116 ? 19.172 -11.148 5.418 1 98.62 116 LEU B N 1
ATOM 4044 C CA . LEU B 1 116 ? 18.406 -12.281 4.918 1 98.62 116 LEU B CA 1
ATOM 4045 C C . LEU B 1 116 ? 19.094 -13.602 5.266 1 98.62 116 LEU B C 1
ATOM 4047 O O . LEU B 1 116 ? 18.484 -14.477 5.883 1 98.62 116 LEU B O 1
ATOM 4051 N N . ARG B 1 117 ? 20.312 -13.742 4.938 1 98.5 117 ARG B N 1
ATOM 4052 C CA . ARG B 1 117 ? 21.062 -14.984 5.043 1 98.5 117 ARG B CA 1
ATOM 4053 C C . ARG B 1 117 ? 21.281 -15.367 6.5 1 98.5 117 ARG B C 1
ATOM 4055 O O . ARG B 1 117 ? 21.203 -16.547 6.859 1 98.5 117 ARG B O 1
ATOM 4062 N N . ASP B 1 118 ? 21.547 -14.398 7.34 1 98.06 118 ASP B N 1
ATOM 4063 C CA . ASP B 1 118 ? 22.078 -14.703 8.664 1 98.06 118 ASP B CA 1
ATOM 4064 C C . ASP B 1 118 ? 20.969 -14.672 9.719 1 98.06 118 ASP B C 1
ATOM 4066 O O . ASP B 1 118 ? 21.219 -14.984 10.891 1 98.06 118 ASP B O 1
ATOM 4070 N N . ASP B 1 119 ? 19.797 -14.297 9.375 1 97.44 119 ASP B N 1
ATOM 4071 C CA . ASP B 1 119 ? 18.656 -14.336 10.289 1 97.44 119 ASP B CA 1
ATOM 4072 C C . ASP B 1 119 ? 17.969 -15.703 10.258 1 97.44 119 ASP B C 1
ATOM 4074 O O . ASP B 1 119 ? 17.344 -16.062 9.258 1 97.44 119 ASP B O 1
ATOM 4078 N N . PRO B 1 120 ? 17.984 -16.422 11.328 1 96.31 120 PRO B N 1
ATOM 4079 C CA . PRO B 1 120 ? 17.375 -17.75 11.352 1 96.31 120 PRO B CA 1
ATOM 4080 C C . PRO B 1 120 ? 15.852 -17.703 11.219 1 96.31 120 PRO B C 1
ATOM 4082 O O . PRO B 1 120 ? 15.227 -18.719 10.922 1 96.31 120 PRO B O 1
ATOM 4085 N N . ASP B 1 121 ? 15.273 -16.5 11.383 1 95.25 121 ASP B N 1
ATOM 4086 C CA . ASP B 1 121 ? 13.82 -16.375 11.312 1 95.25 121 ASP B CA 1
ATOM 4087 C C . ASP B 1 121 ? 13.383 -15.711 10.016 1 95.25 121 ASP B C 1
ATOM 4089 O O . ASP B 1 121 ? 12.195 -15.438 9.812 1 95.25 121 ASP B O 1
ATOM 4093 N N . ALA B 1 122 ? 14.344 -15.469 9.109 1 97.81 122 ALA B N 1
ATOM 4094 C CA . ALA B 1 122 ? 14.023 -14.797 7.855 1 97.81 122 ALA B CA 1
ATOM 4095 C C . ALA B 1 122 ? 13.047 -15.625 7.023 1 97.81 122 ALA B C 1
ATOM 4097 O O . ALA B 1 122 ? 13.18 -16.844 6.945 1 97.81 122 ALA B O 1
ATOM 4098 N N . ARG B 1 123 ? 12.086 -15.023 6.512 1 98.44 123 ARG B N 1
ATOM 4099 C CA . ARG B 1 123 ? 11.133 -15.578 5.555 1 98.44 123 ARG B CA 1
ATOM 4100 C C . ARG B 1 123 ? 11.289 -14.922 4.188 1 98.44 123 ARG B C 1
ATOM 4102 O O . ARG B 1 123 ? 11.609 -13.734 4.098 1 98.44 123 ARG B O 1
ATOM 4109 N N . LEU B 1 124 ? 11.07 -15.672 3.156 1 98.88 124 LEU B N 1
ATOM 4110 C CA . LEU B 1 124 ? 11.328 -15.125 1.826 1 98.88 124 LEU B CA 1
ATOM 4111 C C . LEU B 1 124 ? 10.148 -15.383 0.897 1 98.88 124 LEU B C 1
ATOM 4113 O O . LEU B 1 124 ? 9.688 -16.516 0.76 1 98.88 124 LEU B O 1
ATOM 4117 N N . VAL B 1 125 ? 9.633 -14.312 0.391 1 98.94 125 VAL B N 1
ATOM 4118 C CA . VAL B 1 125 ? 8.672 -14.414 -0.701 1 98.94 125 VAL B CA 1
ATOM 4119 C C . VAL B 1 125 ? 9.398 -14.336 -2.041 1 98.94 125 VAL B C 1
ATOM 4121 O O . VAL B 1 125 ? 10.164 -13.398 -2.287 1 98.94 125 VAL B O 1
ATOM 4124 N N . ILE B 1 126 ? 9.25 -15.305 -2.824 1 98.94 126 ILE B N 1
ATOM 4125 C CA . ILE B 1 126 ? 9.648 -15.242 -4.227 1 98.94 126 ILE B CA 1
ATOM 4126 C C . ILE B 1 126 ? 8.477 -14.766 -5.078 1 98.94 126 ILE B C 1
ATOM 4128 O O . ILE B 1 126 ? 7.488 -15.484 -5.238 1 98.94 126 ILE B O 1
ATOM 4132 N N . TYR B 1 127 ? 8.633 -13.594 -5.578 1 98.88 127 TYR B N 1
ATOM 4133 C CA . TYR B 1 127 ? 7.543 -12.992 -6.348 1 98.88 127 TYR B CA 1
ATOM 4134 C C . TYR B 1 127 ? 7.758 -13.203 -7.84 1 98.88 127 TYR B C 1
ATOM 4136 O O . TYR B 1 127 ? 8.82 -12.875 -8.375 1 98.88 127 TYR B O 1
ATOM 4144 N N . LEU B 1 128 ? 6.762 -13.75 -8.484 1 98.88 128 LEU B N 1
ATOM 4145 C CA . LEU B 1 128 ? 6.75 -13.969 -9.93 1 98.88 128 LEU B CA 1
ATOM 4146 C C . LEU B 1 128 ? 5.656 -13.141 -10.594 1 98.88 128 LEU B C 1
ATOM 4148 O O . LEU B 1 128 ? 4.469 -13.406 -10.398 1 98.88 128 LEU B O 1
ATOM 4152 N N . HIS B 1 129 ? 6.086 -12.172 -11.414 1 98.44 129 HIS B N 1
ATOM 4153 C CA . HIS B 1 129 ? 5.145 -11.164 -11.891 1 98.44 129 HIS B CA 1
ATOM 4154 C C . HIS B 1 129 ? 4.398 -11.648 -13.125 1 98.44 129 HIS B C 1
ATOM 4156 O O . HIS B 1 129 ? 4.77 -12.664 -13.719 1 98.44 129 HIS B O 1
ATOM 4162 N N . GLY B 1 130 ? 3.342 -10.992 -13.492 1 97.44 130 GLY B N 1
ATOM 4163 C CA . GLY B 1 130 ? 2.504 -11.32 -14.633 1 97.44 130 GLY B CA 1
ATOM 4164 C C . GLY B 1 130 ? 3.102 -10.875 -15.953 1 97.44 130 GLY B C 1
ATOM 4165 O O . GLY B 1 130 ? 4.254 -10.445 -16.016 1 97.44 130 GLY B O 1
ATOM 4166 N N . ALA B 1 131 ? 2.291 -11 -16.969 1 94.62 131 ALA B N 1
ATOM 4167 C CA . ALA B 1 131 ? 2.721 -10.562 -18.297 1 94.62 131 ALA B CA 1
ATOM 4168 C C . ALA B 1 131 ? 2.947 -9.055 -18.328 1 94.62 131 ALA B C 1
ATOM 4170 O O . ALA B 1 131 ? 2.43 -8.328 -17.484 1 94.62 131 ALA B O 1
ATOM 4171 N N . ALA B 1 132 ? 3.766 -8.664 -19.25 1 94.81 132 ALA B N 1
ATOM 4172 C CA . ALA B 1 132 ? 4.078 -7.262 -19.5 1 94.81 132 ALA B CA 1
ATOM 4173 C C . ALA B 1 132 ? 4.77 -6.637 -18.297 1 94.81 132 ALA B C 1
ATOM 4175 O O . ALA B 1 132 ? 4.773 -7.211 -17.203 1 94.81 132 ALA B O 1
ATOM 4176 N N . GLY B 1 133 ? 5.406 -5.566 -18.516 1 95.81 133 GLY B N 1
ATOM 4177 C CA . GLY B 1 133 ? 5.949 -4.723 -17.469 1 95.81 133 GLY B CA 1
ATOM 4178 C C . GLY B 1 133 ? 7.324 -5.164 -17 1 95.81 133 GLY B C 1
ATOM 4179 O O . GLY B 1 133 ? 7.996 -5.945 -17.672 1 95.81 133 GLY B O 1
ATOM 4180 N N . THR B 1 134 ? 7.762 -4.523 -15.93 1 97.38 134 THR B N 1
ATOM 4181 C CA . THR B 1 134 ? 9.008 -4.773 -15.211 1 97.38 134 THR B CA 1
ATOM 4182 C C . THR B 1 134 ? 8.766 -4.852 -13.711 1 97.38 134 THR B C 1
ATOM 4184 O O . THR B 1 134 ? 7.617 -4.801 -13.258 1 97.38 134 THR B O 1
ATOM 4187 N N . LEU B 1 135 ? 9.82 -4.922 -12.992 1 97.69 135 LEU B N 1
ATOM 4188 C CA . LEU B 1 135 ? 9.766 -4.977 -11.531 1 97.69 135 LEU B CA 1
ATOM 4189 C C . LEU B 1 135 ? 9.102 -3.725 -10.969 1 97.69 135 LEU B C 1
ATOM 4191 O O . LEU B 1 135 ? 8.539 -3.756 -9.875 1 97.69 135 LEU B O 1
ATOM 4195 N N . GLY B 1 136 ? 9.133 -2.641 -11.703 1 97.38 136 GLY B N 1
ATOM 4196 C CA . GLY B 1 136 ? 8.625 -1.381 -11.188 1 97.38 136 GLY B CA 1
ATOM 4197 C C . GLY B 1 136 ? 7.293 -0.982 -11.797 1 97.38 136 GLY B C 1
ATOM 4198 O O . GLY B 1 136 ? 6.824 0.141 -11.602 1 97.38 136 GLY B O 1
ATOM 4199 N N . SER B 1 137 ? 6.613 -1.881 -12.523 1 97.06 137 SER B N 1
ATOM 4200 C CA . SER B 1 137 ? 5.453 -1.486 -13.312 1 97.06 137 SER B CA 1
ATOM 4201 C C . SER B 1 137 ? 4.16 -1.635 -12.516 1 97.06 137 SER B C 1
ATOM 4203 O O . SER B 1 137 ? 4.004 -2.59 -11.75 1 97.06 137 SER B O 1
ATOM 4205 N N . GLY B 1 138 ? 3.273 -0.68 -12.742 1 95.75 138 GLY B N 1
ATOM 4206 C CA . GLY B 1 138 ? 1.903 -0.814 -12.273 1 95.75 138 GLY B CA 1
ATOM 4207 C C . GLY B 1 138 ? 1.795 -0.914 -10.766 1 95.75 138 GLY B C 1
ATOM 4208 O O . GLY B 1 138 ? 2.338 -0.075 -10.047 1 95.75 138 GLY B O 1
ATOM 4209 N N . TRP B 1 139 ? 1.163 -2 -10.336 1 97.19 139 TRP B N 1
ATOM 4210 C CA . TRP B 1 139 ? 0.847 -2.189 -8.922 1 97.19 139 TRP B CA 1
ATOM 4211 C C . TRP B 1 139 ? 1.91 -3.039 -8.242 1 97.19 139 TRP B C 1
ATOM 4213 O O . TRP B 1 139 ? 1.783 -3.367 -7.055 1 97.19 139 TRP B O 1
ATOM 4223 N N . ARG B 1 140 ? 2.959 -3.404 -8.969 1 98.44 140 ARG B N 1
ATOM 4224 C CA . ARG B 1 140 ? 3.977 -4.297 -8.422 1 98.44 140 ARG B CA 1
ATOM 4225 C C . ARG B 1 140 ? 4.703 -3.65 -7.25 1 98.44 140 ARG B C 1
ATOM 4227 O O . ARG B 1 140 ? 4.844 -4.258 -6.188 1 98.44 140 ARG B O 1
ATOM 4234 N N . PRO B 1 141 ? 5.098 -2.352 -7.32 1 98.31 141 PRO B N 1
ATOM 4235 C CA . PRO B 1 141 ? 5.734 -1.758 -6.145 1 98.31 141 PRO B CA 1
ATOM 4236 C C . PRO B 1 141 ? 4.828 -1.755 -4.918 1 98.31 141 PRO B C 1
ATOM 4238 O O . PRO B 1 141 ? 5.277 -2.062 -3.811 1 98.31 141 PRO B O 1
ATOM 4241 N N . ALA B 1 142 ? 3.543 -1.406 -5.137 1 98.19 142 ALA B N 1
ATOM 4242 C CA . ALA B 1 142 ? 2.6 -1.441 -4.02 1 98.19 142 ALA B CA 1
ATOM 4243 C C . ALA B 1 142 ? 2.432 -2.863 -3.49 1 98.19 142 ALA B C 1
ATOM 4245 O O . ALA B 1 142 ? 2.242 -3.064 -2.289 1 98.19 142 ALA B O 1
ATOM 4246 N N . SER B 1 143 ? 2.508 -3.848 -4.332 1 98.62 143 SER B N 1
ATOM 4247 C CA . SER B 1 143 ? 2.381 -5.242 -3.93 1 98.62 143 SER B CA 1
ATOM 4248 C C . SER B 1 143 ? 3.564 -5.68 -3.072 1 98.62 143 SER B C 1
ATOM 4250 O O . SER B 1 143 ? 3.4 -6.453 -2.125 1 98.62 143 SER B O 1
ATOM 4252 N N . TYR B 1 144 ? 4.781 -5.195 -3.41 1 98.75 144 TYR B N 1
ATOM 4253 C CA . TYR B 1 144 ? 5.953 -5.504 -2.598 1 98.75 144 TYR B CA 1
ATOM 4254 C C . TYR B 1 144 ? 5.762 -5.031 -1.161 1 98.75 144 TYR B C 1
ATOM 4256 O O . TYR B 1 144 ? 6.145 -5.723 -0.216 1 98.75 144 TYR B O 1
ATOM 4264 N N . ARG B 1 145 ? 5.105 -3.896 -1.027 1 98.38 145 ARG B N 1
ATOM 4265 C CA . ARG B 1 145 ? 4.863 -3.336 0.298 1 98.38 145 ARG B CA 1
ATOM 4266 C C . ARG B 1 145 ? 3.807 -4.141 1.047 1 98.38 145 ARG B C 1
ATOM 4268 O O . ARG B 1 145 ? 3.877 -4.281 2.27 1 98.38 145 ARG B O 1
ATOM 4275 N N . ALA B 1 146 ? 2.867 -4.699 0.309 1 98.25 146 ALA B N 1
ATOM 4276 C CA . ALA B 1 146 ? 1.812 -5.512 0.912 1 98.25 146 ALA B CA 1
ATOM 4277 C C . ALA B 1 146 ? 2.369 -6.824 1.449 1 98.25 146 ALA B C 1
ATOM 4279 O O . ALA B 1 146 ? 1.88 -7.352 2.451 1 98.25 146 ALA B O 1
ATOM 4280 N N . MET B 1 147 ? 3.445 -7.324 0.863 1 98.31 147 MET B N 1
ATOM 4281 C CA . MET B 1 147 ? 3.965 -8.656 1.165 1 98.31 147 MET B CA 1
ATOM 4282 C C . MET B 1 147 ? 4.508 -8.719 2.588 1 98.31 147 MET B C 1
ATOM 4284 O O . MET B 1 147 ? 4.43 -9.758 3.244 1 98.31 147 MET B O 1
ATOM 4288 N N . TYR B 1 148 ? 5 -7.562 3.098 1 97.44 148 TYR B N 1
ATOM 4289 C CA . TYR B 1 148 ? 5.559 -7.598 4.441 1 97.44 148 TYR B CA 1
ATOM 4290 C C . TYR B 1 148 ? 4.652 -6.875 5.43 1 97.44 148 TYR B C 1
ATOM 4292 O O . TYR B 1 148 ? 4.98 -6.754 6.613 1 97.44 148 TYR B O 1
ATOM 4300 N N . ALA B 1 149 ? 3.49 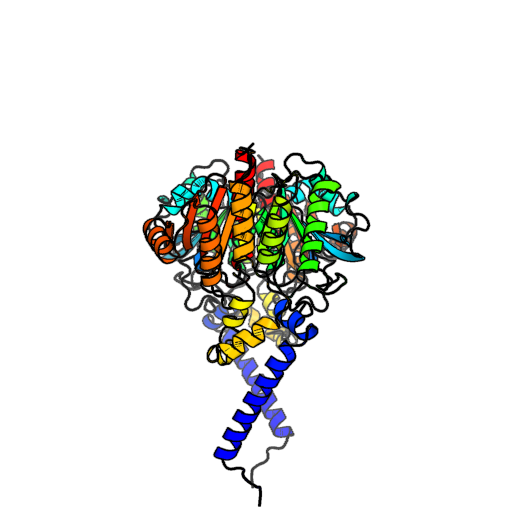-6.41 5 1 96.5 149 ALA B N 1
ATOM 4301 C CA . ALA B 1 149 ? 2.67 -5.492 5.785 1 96.5 149 ALA B CA 1
ATOM 4302 C C . ALA B 1 149 ? 2.166 -6.164 7.059 1 96.5 149 ALA B C 1
ATOM 4304 O O . ALA B 1 149 ? 1.996 -5.508 8.094 1 96.5 149 ALA B O 1
ATOM 4305 N N . ALA B 1 150 ? 1.957 -7.496 6.977 1 93.31 150 ALA B N 1
ATOM 4306 C CA . ALA B 1 150 ? 1.445 -8.211 8.141 1 93.31 150 ALA B CA 1
ATOM 4307 C C . ALA B 1 150 ? 2.58 -8.625 9.078 1 93.31 150 ALA B C 1
ATOM 4309 O O . ALA B 1 150 ? 2.359 -8.859 10.266 1 93.31 150 ALA B O 1
ATOM 4310 N N . SER B 1 151 ? 3.77 -8.727 8.547 1 93.75 151 SER B N 1
ATOM 4311 C CA . SER B 1 151 ? 4.969 -9.07 9.305 1 93.75 151 SER B CA 1
ATOM 4312 C C . SER B 1 151 ? 6.195 -8.344 8.766 1 93.75 151 SER B C 1
ATOM 4314 O O . SER B 1 151 ? 7.016 -8.938 8.07 1 93.75 151 SER B O 1
ATOM 4316 N N . PRO B 1 152 ? 6.355 -7.113 9.234 1 96.88 152 PRO B N 1
ATOM 4317 C CA . PRO B 1 152 ? 7.391 -6.273 8.633 1 96.88 152 PRO B CA 1
ATOM 4318 C C . PRO B 1 152 ? 8.781 -6.547 9.203 1 96.88 152 PRO B C 1
ATOM 4320 O O . PRO B 1 152 ? 9.766 -5.953 8.75 1 96.88 152 PRO B O 1
ATOM 4323 N N . SER B 1 153 ? 8.953 -7.539 10.055 1 95.69 153 SER B N 1
ATOM 4324 C CA . SER B 1 153 ? 10.227 -7.723 10.75 1 95.69 153 SER B CA 1
ATOM 4325 C C . SER B 1 153 ? 11.102 -8.742 10.031 1 95.69 153 SER B C 1
ATOM 4327 O O . SER B 1 153 ? 12.32 -8.773 10.234 1 95.69 153 SER B O 1
ATOM 4329 N N . ASN B 1 154 ? 10.453 -9.594 9.172 1 96.12 154 ASN B N 1
ATOM 4330 C CA . ASN B 1 154 ? 11.328 -10.672 8.727 1 96.12 154 ASN B CA 1
ATOM 4331 C C . ASN B 1 154 ? 10.898 -11.227 7.379 1 96.12 154 ASN B C 1
ATOM 4333 O O . ASN B 1 154 ? 11.383 -12.281 6.953 1 96.12 154 ASN B O 1
ATOM 4337 N N . ILE B 1 155 ? 9.969 -10.648 6.691 1 98.25 155 ILE B N 1
ATOM 4338 C CA . ILE B 1 155 ? 9.555 -11.156 5.391 1 98.25 155 ILE B CA 1
ATOM 4339 C C . ILE B 1 155 ? 10.266 -10.383 4.281 1 98.25 155 ILE B C 1
ATOM 4341 O O . ILE B 1 155 ? 9.867 -9.273 3.936 1 98.25 155 ILE B O 1
ATOM 4345 N N . HIS B 1 156 ? 11.266 -10.984 3.756 1 98.81 156 HIS B N 1
ATOM 4346 C CA . HIS B 1 156 ? 11.961 -10.469 2.586 1 98.81 156 HIS B CA 1
ATOM 4347 C C . HIS B 1 156 ? 11.234 -10.844 1.298 1 98.81 156 HIS B C 1
ATOM 4349 O O . HIS B 1 156 ? 10.43 -11.781 1.284 1 98.81 156 HIS B O 1
ATOM 4355 N N . THR B 1 157 ? 11.477 -10.078 0.267 1 98.94 157 THR B N 1
ATOM 4356 C CA . THR B 1 157 ? 10.992 -10.422 -1.064 1 98.94 157 THR B CA 1
ATOM 4357 C C . THR B 1 157 ? 12.125 -10.391 -2.08 1 98.94 157 THR B C 1
ATOM 4359 O O . THR B 1 157 ? 12.969 -9.492 -2.049 1 98.94 157 THR B O 1
ATOM 4362 N N . VAL B 1 158 ? 12.18 -11.359 -2.918 1 98.88 158 VAL B N 1
ATOM 4363 C CA . VAL B 1 158 ? 13.031 -11.305 -4.102 1 98.88 158 VAL B CA 1
ATOM 4364 C C . VAL B 1 158 ? 12.18 -11.508 -5.355 1 98.88 158 VAL B C 1
ATOM 4366 O O . VAL B 1 158 ? 11.258 -12.32 -5.359 1 98.88 158 VAL B O 1
ATOM 4369 N N . ALA B 1 159 ? 12.453 -10.719 -6.293 1 98.75 159 ALA B N 1
ATOM 4370 C CA . ALA B 1 159 ? 11.734 -10.75 -7.562 1 98.75 159 ALA B CA 1
ATOM 4371 C C . ALA B 1 159 ? 12.695 -10.602 -8.742 1 98.75 159 ALA B C 1
ATOM 4373 O O . ALA B 1 159 ? 13.758 -9.992 -8.609 1 98.75 159 ALA B O 1
ATOM 4374 N N . ILE B 1 160 ? 12.289 -11.094 -9.914 1 98.69 160 ILE B N 1
ATOM 4375 C CA . ILE B 1 160 ? 13.102 -10.961 -11.117 1 98.69 160 ILE B CA 1
ATOM 4376 C C . ILE B 1 160 ? 12.234 -10.492 -12.273 1 98.69 160 ILE B C 1
ATOM 4378 O O . ILE B 1 160 ? 11.023 -10.734 -12.289 1 98.69 160 ILE B O 1
ATOM 4382 N N . ASP B 1 161 ? 12.836 -9.781 -13.164 1 98.5 161 ASP B N 1
ATOM 4383 C CA . ASP B 1 161 ? 12.336 -9.781 -14.539 1 98.5 161 ASP B CA 1
ATOM 4384 C C . ASP B 1 161 ? 12.781 -11.039 -15.281 1 98.5 161 ASP B C 1
ATOM 4386 O O . ASP B 1 161 ? 13.969 -11.367 -15.305 1 98.5 161 ASP B O 1
ATOM 4390 N N . TYR B 1 162 ? 11.797 -11.711 -15.812 1 98.38 162 TYR B N 1
ATOM 4391 C CA . TYR B 1 162 ? 12.141 -12.898 -16.594 1 98.38 162 TYR B CA 1
ATOM 4392 C C . TYR B 1 162 ? 13.016 -12.523 -17.797 1 98.38 162 TYR B C 1
ATOM 4394 O O . TYR B 1 162 ? 13.148 -11.344 -18.125 1 98.38 162 TYR B O 1
ATOM 4402 N N . ARG B 1 163 ? 13.633 -13.617 -18.406 1 98.44 163 ARG B N 1
ATOM 4403 C CA . ARG B 1 163 ? 14.359 -13.375 -19.641 1 98.44 163 ARG B CA 1
ATOM 4404 C C . ARG B 1 163 ? 13.492 -12.625 -20.641 1 98.44 163 ARG B C 1
ATOM 4406 O O . ARG B 1 163 ? 12.32 -12.945 -20.828 1 98.44 163 ARG B O 1
ATOM 4413 N N . GLY B 1 164 ? 14.102 -11.594 -21.156 1 96.56 164 GLY B N 1
ATOM 4414 C CA . GLY B 1 164 ? 13.414 -10.797 -22.172 1 96.56 164 GLY B CA 1
ATOM 4415 C C . GLY B 1 164 ? 12.617 -9.648 -21.578 1 96.56 164 GLY B C 1
ATOM 4416 O O . GLY B 1 164 ? 12.211 -8.734 -22.312 1 96.56 164 GLY B O 1
ATOM 4417 N N . PHE B 1 165 ? 12.336 -9.594 -20.344 1 96.75 165 PHE B N 1
ATOM 4418 C CA . PHE B 1 165 ? 11.602 -8.523 -19.672 1 96.75 165 PHE B CA 1
ATOM 4419 C C . PHE B 1 165 ? 12.555 -7.484 -19.094 1 96.75 165 PHE B C 1
ATOM 4421 O O . PHE B 1 165 ? 13.633 -7.828 -18.609 1 96.75 165 PHE B O 1
ATOM 4428 N N . GLY B 1 166 ? 12.07 -6.27 -19.109 1 94.25 166 GLY B N 1
ATOM 4429 C CA . GLY B 1 166 ? 12.859 -5.203 -18.516 1 94.25 166 GLY B CA 1
ATOM 4430 C C . GLY B 1 166 ? 14.297 -5.172 -19 1 94.25 166 GLY B C 1
ATOM 4431 O O . GLY B 1 166 ? 14.547 -5.145 -20.203 1 94.25 166 GLY B O 1
ATOM 4432 N N . ALA B 1 167 ? 15.227 -5.289 -18 1 94.19 167 ALA B N 1
ATOM 4433 C CA . ALA B 1 167 ? 16.641 -5.203 -18.344 1 94.19 167 ALA B CA 1
ATOM 4434 C C . ALA B 1 167 ? 17.266 -6.594 -18.453 1 94.19 167 ALA B C 1
ATOM 4436 O O . ALA B 1 167 ? 18.484 -6.723 -18.656 1 94.19 167 ALA B O 1
ATOM 4437 N N . SER B 1 168 ? 16.438 -7.641 -18.328 1 97.69 168 SER B N 1
ATOM 4438 C CA . SER B 1 168 ? 16.938 -9.008 -18.438 1 97.69 168 SER B CA 1
ATOM 4439 C C . SER B 1 168 ? 17.188 -9.391 -19.891 1 97.69 168 SER B C 1
ATOM 4441 O O . SER B 1 168 ? 16.469 -8.961 -20.781 1 97.69 168 SER B O 1
ATOM 4443 N N . THR B 1 169 ? 18.188 -10.234 -20.109 1 98.31 169 THR B N 1
ATOM 4444 C CA . THR B 1 169 ? 18.5 -10.688 -21.469 1 98.31 169 THR B CA 1
ATOM 4445 C C . THR B 1 169 ? 17.641 -11.875 -21.844 1 98.31 169 THR B C 1
ATOM 4447 O O . THR B 1 169 ? 16.969 -12.461 -21 1 98.31 169 THR B O 1
ATOM 4450 N N . GLY B 1 170 ? 17.578 -12.117 -23.172 1 97.12 170 GLY B N 1
ATOM 4451 C CA . GLY B 1 170 ? 16.938 -13.328 -23.672 1 97.12 170 GLY B CA 1
ATOM 4452 C C . GLY B 1 170 ? 15.531 -13.078 -24.203 1 97.12 170 GLY B C 1
ATOM 4453 O O . GLY B 1 170 ? 15.156 -11.938 -24.469 1 97.12 170 GLY B O 1
ATOM 4454 N N . THR B 1 171 ? 14.836 -14.195 -24.469 1 95.75 171 THR B N 1
ATOM 4455 C CA . THR B 1 171 ? 13.469 -14.211 -24.984 1 95.75 171 THR B CA 1
ATOM 4456 C C . THR B 1 171 ? 12.594 -15.172 -24.188 1 95.75 171 THR B C 1
ATOM 4458 O O . THR B 1 171 ? 13.023 -16.266 -23.844 1 95.75 171 THR B O 1
ATOM 4461 N N . PRO B 1 172 ? 11.445 -14.75 -23.922 1 96.25 172 PRO B N 1
ATOM 4462 C CA . PRO B 1 172 ? 10.594 -15.57 -23.062 1 96.25 172 PRO B CA 1
ATOM 4463 C C . PRO B 1 172 ? 10.109 -16.844 -23.734 1 96.25 172 PRO B C 1
ATOM 4465 O O . PRO B 1 172 ? 9.891 -16.859 -24.953 1 96.25 172 PRO B O 1
ATOM 4468 N N . SER B 1 173 ? 9.969 -17.859 -23.031 1 94.44 173 SER B N 1
ATOM 4469 C CA . SER B 1 173 ? 9.359 -19.141 -23.359 1 94.44 173 SER B CA 1
ATOM 4470 C C . SER B 1 173 ? 8.961 -19.906 -22.094 1 94.44 173 SER B C 1
ATOM 4472 O O . SER B 1 173 ? 9.352 -19.531 -20.984 1 94.44 173 SER B O 1
ATOM 4474 N N . GLU B 1 174 ? 8.125 -20.875 -22.234 1 95.12 174 GLU B N 1
ATOM 4475 C CA . GLU B 1 174 ? 7.707 -21.672 -21.094 1 95.12 174 GLU B CA 1
ATOM 4476 C C . GLU B 1 174 ? 8.906 -22.281 -20.375 1 95.12 174 GLU B C 1
ATOM 4478 O O . GLU B 1 174 ? 9.047 -22.156 -19.156 1 95.12 174 GLU B O 1
ATOM 4483 N N . GLU B 1 175 ? 9.789 -22.922 -21.125 1 96.19 175 GLU B N 1
ATOM 4484 C CA . GLU B 1 175 ? 10.984 -23.531 -20.547 1 96.19 175 GLU B CA 1
ATOM 4485 C C . GLU B 1 175 ? 11.938 -22.484 -20 1 96.19 175 GLU B C 1
ATOM 4487 O O . GLU B 1 175 ? 12.578 -22.688 -18.969 1 96.19 175 GLU B O 1
ATOM 4492 N N . GLY B 1 176 ? 12.039 -21.391 -20.719 1 97.75 176 GLY B N 1
ATOM 4493 C CA . GLY B 1 176 ? 12.914 -20.312 -20.297 1 97.75 176 GLY B CA 1
ATOM 4494 C C . GLY B 1 176 ? 12.5 -19.703 -18.969 1 97.75 176 GLY B C 1
ATOM 4495 O O . GLY B 1 176 ? 13.336 -19.516 -18.078 1 97.75 176 GLY B O 1
ATOM 4496 N N . LEU B 1 177 ? 11.219 -19.438 -18.828 1 98.5 177 LEU B N 1
ATOM 4497 C CA . LEU B 1 177 ? 10.734 -18.812 -17.594 1 98.5 177 LEU B CA 1
ATOM 4498 C C . LEU B 1 177 ? 10.844 -19.797 -16.422 1 98.5 177 LEU B C 1
ATOM 4500 O O . LEU B 1 177 ? 11.086 -19.375 -15.289 1 98.5 177 LEU B O 1
ATOM 4504 N N . LEU B 1 178 ? 10.641 -21.078 -16.672 1 98.56 178 LEU B N 1
ATOM 4505 C CA . LEU B 1 178 ? 10.883 -22.062 -15.625 1 98.56 178 LEU B CA 1
ATOM 4506 C C . LEU B 1 178 ? 12.344 -22.031 -15.188 1 98.56 178 LEU B C 1
ATOM 4508 O O . LEU B 1 178 ? 12.641 -22.078 -13.984 1 98.56 178 LEU B O 1
ATOM 4512 N N . THR B 1 179 ? 13.258 -21.938 -16.156 1 98.75 179 THR B N 1
ATOM 4513 C CA . THR B 1 179 ? 14.68 -21.859 -15.852 1 98.75 179 THR B CA 1
ATOM 4514 C C . THR B 1 179 ? 14.984 -20.625 -15.016 1 98.75 179 THR B C 1
ATOM 4516 O O . THR B 1 179 ? 15.789 -20.672 -14.086 1 98.75 179 THR B O 1
ATOM 4519 N N . ASP B 1 180 ? 14.383 -19.516 -15.422 1 98.94 180 ASP B N 1
ATOM 4520 C CA . ASP B 1 180 ? 14.562 -18.281 -14.672 1 98.94 180 ASP B CA 1
ATOM 4521 C C . ASP B 1 180 ? 14.094 -18.438 -13.227 1 98.94 180 ASP B C 1
ATOM 4523 O O . ASP B 1 180 ? 14.797 -18.047 -12.289 1 98.94 180 ASP B O 1
ATOM 4527 N N . ALA B 1 181 ? 12.914 -19.031 -13.016 1 98.94 181 ALA B N 1
ATOM 4528 C CA . ALA B 1 181 ? 12.375 -19.25 -11.68 1 98.94 181 ALA B CA 1
ATOM 4529 C C . ALA B 1 181 ? 13.258 -20.203 -10.883 1 98.94 181 ALA B C 1
ATOM 4531 O O . ALA B 1 181 ? 13.469 -20.016 -9.68 1 98.94 181 ALA B O 1
ATOM 4532 N N . LEU B 1 182 ? 13.734 -21.219 -11.547 1 98.81 182 LEU B N 1
ATOM 4533 C CA . LEU B 1 182 ? 14.641 -22.172 -10.898 1 98.81 182 LEU B CA 1
ATOM 4534 C C . LEU B 1 182 ? 15.93 -21.484 -10.469 1 98.81 182 LEU B C 1
ATOM 4536 O O . LEU B 1 182 ? 16.484 -21.797 -9.414 1 98.81 182 LEU B O 1
ATOM 4540 N N . THR B 1 183 ? 16.406 -20.594 -11.297 1 98.88 183 THR B N 1
ATOM 4541 C CA . THR B 1 183 ? 17.594 -19.828 -10.953 1 98.88 183 THR B CA 1
ATOM 4542 C C . THR B 1 183 ? 17.375 -19.047 -9.672 1 98.88 183 THR B C 1
ATOM 4544 O O . THR B 1 183 ? 18.234 -19.031 -8.781 1 98.88 183 THR B O 1
ATOM 4547 N N . LEU B 1 184 ? 16.266 -18.438 -9.586 1 98.88 184 LEU B N 1
ATOM 4548 C CA . LEU B 1 184 ? 15.93 -17.609 -8.43 1 98.88 184 LEU B CA 1
ATOM 4549 C C . LEU B 1 184 ? 15.781 -18.469 -7.18 1 98.88 184 LEU B C 1
ATOM 4551 O O . LEU B 1 184 ? 16.297 -18.109 -6.117 1 98.88 184 LEU B O 1
ATOM 4555 N N . VAL B 1 185 ? 15.07 -19.562 -7.262 1 98.81 185 VAL B N 1
ATOM 4556 C CA . VAL B 1 185 ? 14.836 -20.406 -6.09 1 98.81 185 VAL B CA 1
ATOM 4557 C C . VAL B 1 185 ? 16.141 -21.047 -5.648 1 98.81 185 VAL B C 1
ATOM 4559 O O . VAL B 1 185 ? 16.406 -21.188 -4.453 1 98.81 185 VAL B O 1
ATOM 4562 N N . ASN B 1 186 ? 16.953 -21.438 -6.586 1 98.62 186 ASN B N 1
ATOM 4563 C CA . ASN B 1 186 ? 18.266 -22 -6.238 1 98.62 186 ASN B CA 1
ATOM 4564 C C . ASN B 1 186 ? 19.141 -20.969 -5.531 1 98.62 186 ASN B C 1
ATOM 4566 O O . ASN B 1 186 ? 19.859 -21.297 -4.594 1 98.62 186 ASN B O 1
ATOM 4570 N N . TRP B 1 187 ? 19.109 -19.766 -6.027 1 98.81 187 TRP B N 1
ATOM 4571 C CA . TRP B 1 187 ? 19.797 -18.672 -5.34 1 98.81 187 TRP B CA 1
ATOM 4572 C C . TRP B 1 187 ? 19.328 -18.562 -3.893 1 98.81 187 TRP B C 1
ATOM 4574 O O . TRP B 1 187 ? 20.141 -18.422 -2.977 1 98.81 187 TRP B O 1
ATOM 4584 N N . ALA B 1 188 ? 18.031 -18.609 -3.656 1 98.88 188 ALA B N 1
ATOM 4585 C CA . ALA B 1 188 ? 17.453 -18.5 -2.32 1 98.88 188 ALA B CA 1
ATOM 4586 C C . ALA B 1 188 ? 17.906 -19.656 -1.433 1 98.88 188 ALA B C 1
ATOM 4588 O O . ALA B 1 188 ? 18.281 -19.453 -0.277 1 98.88 188 ALA B O 1
ATOM 4589 N N . LEU B 1 189 ? 17.906 -20.859 -2.025 1 98.56 189 LEU B N 1
ATOM 4590 C CA . LEU B 1 189 ? 18.203 -22.062 -1.265 1 98.56 189 LEU B CA 1
ATOM 4591 C C . LEU B 1 189 ? 19.703 -22.172 -0.985 1 98.56 189 LEU B C 1
ATOM 4593 O O . LEU B 1 189 ? 20.109 -22.531 0.127 1 98.56 189 LEU B O 1
ATOM 4597 N N . LYS B 1 190 ? 20.484 -21.859 -1.942 1 98.19 190 LYS B N 1
ATOM 4598 C CA . LYS B 1 190 ? 21.906 -22.188 -1.852 1 98.19 190 LYS B CA 1
ATOM 4599 C C . LYS B 1 190 ? 22.734 -20.969 -1.434 1 98.19 190 LYS B C 1
ATOM 4601 O O . LYS B 1 190 ? 23.641 -21.094 -0.6 1 98.19 190 LYS B O 1
ATOM 4606 N N . GLU B 1 191 ? 22.469 -19.875 -2 1 98.06 191 GLU B N 1
ATOM 4607 C CA . GLU B 1 191 ? 23.25 -18.688 -1.691 1 98.06 191 GLU B CA 1
ATOM 4608 C C . GLU B 1 191 ? 22.719 -17.969 -0.451 1 98.06 191 GLU B C 1
ATOM 4610 O O . GLU B 1 191 ? 23.469 -17.703 0.493 1 98.06 191 GLU B O 1
ATOM 4615 N N . ALA B 1 192 ? 21.438 -17.703 -0.446 1 98.56 192 ALA B N 1
ATOM 4616 C CA . ALA B 1 192 ? 20.844 -17.047 0.711 1 98.56 192 ALA B CA 1
ATOM 4617 C C . ALA B 1 192 ? 20.594 -18.031 1.848 1 98.56 192 ALA B C 1
ATOM 4619 O O . ALA B 1 192 ? 20.359 -17.641 2.99 1 98.56 192 ALA B O 1
ATOM 4620 N N . ARG B 1 193 ? 20.594 -19.297 1.56 1 98.25 193 ARG B N 1
ATOM 4621 C CA . ARG B 1 193 ? 20.547 -20.375 2.539 1 98.25 193 ARG B CA 1
ATOM 4622 C C . ARG B 1 193 ? 19.234 -20.344 3.309 1 98.25 193 ARG B C 1
ATOM 4624 O O . ARG B 1 193 ? 19.203 -20.547 4.527 1 98.25 193 ARG B O 1
ATOM 4631 N N . ILE B 1 194 ? 18.172 -20.016 2.625 1 98.5 194 ILE B N 1
ATOM 4632 C CA . ILE B 1 194 ? 16.844 -20.062 3.232 1 98.5 194 ILE B CA 1
ATOM 4633 C C . ILE B 1 194 ? 16.234 -21.469 3.059 1 98.5 194 ILE B C 1
ATOM 4635 O O . ILE B 1 194 ? 16.141 -21.969 1.938 1 98.5 194 ILE B O 1
ATOM 4639 N N . PRO B 1 195 ? 15.891 -22.094 4.152 1 97.62 195 PRO B N 1
ATOM 4640 C CA . PRO B 1 195 ? 15.258 -23.406 3.979 1 97.62 195 PRO B CA 1
ATOM 4641 C C . PRO B 1 195 ? 13.938 -23.328 3.221 1 97.62 195 PRO B C 1
ATOM 4643 O O . PRO B 1 195 ? 13.227 -22.328 3.312 1 97.62 195 PRO B O 1
ATOM 4646 N N . PRO B 1 196 ? 13.594 -24.375 2.508 1 97.44 196 PRO B N 1
ATOM 4647 C CA . PRO B 1 196 ? 12.359 -24.375 1.719 1 97.44 196 PRO B CA 1
ATOM 4648 C C . PRO B 1 196 ? 11.117 -24.062 2.559 1 97.44 196 PRO B C 1
ATOM 4650 O O . PRO B 1 196 ? 10.195 -23.406 2.076 1 97.44 196 PRO B O 1
ATOM 4653 N N . SER B 1 197 ? 11.078 -24.422 3.855 1 96.62 197 SER B N 1
ATOM 4654 C CA . SER B 1 197 ? 9.922 -24.25 4.73 1 96.62 197 SER B CA 1
ATOM 4655 C C . SER B 1 197 ? 9.688 -22.781 5.059 1 96.62 197 SER B C 1
ATOM 4657 O O . SER B 1 197 ? 8.648 -22.422 5.629 1 96.62 197 SER B O 1
ATOM 4659 N N . ARG B 1 198 ? 10.586 -21.906 4.613 1 97.94 198 ARG B N 1
ATOM 4660 C CA . ARG B 1 198 ? 10.438 -20.469 4.871 1 97.94 198 ARG B CA 1
ATOM 4661 C C . ARG B 1 198 ? 10.406 -19.688 3.568 1 97.94 198 ARG B C 1
ATOM 4663 O O . ARG B 1 198 ? 10.734 -18.5 3.549 1 97.94 198 ARG B O 1
ATOM 4670 N N . ILE B 1 199 ? 10.07 -20.344 2.479 1 98.69 199 ILE B N 1
ATOM 4671 C CA . ILE B 1 199 ? 9.938 -19.703 1.174 1 98.69 199 ILE B CA 1
ATOM 4672 C C . ILE B 1 199 ? 8.5 -19.844 0.677 1 98.69 199 ILE B C 1
ATOM 4674 O O . ILE B 1 199 ? 7.941 -20.953 0.675 1 98.69 199 ILE B O 1
ATOM 4678 N N . VAL B 1 200 ? 7.895 -18.797 0.372 1 98.88 200 VAL B N 1
ATOM 4679 C CA . VAL B 1 200 ? 6.562 -18.766 -0.226 1 98.88 200 VAL B CA 1
ATOM 4680 C C . VAL B 1 200 ? 6.648 -18.219 -1.65 1 98.88 200 VAL B C 1
ATOM 4682 O O . VAL B 1 200 ? 7.371 -17.266 -1.911 1 98.88 200 VAL B O 1
ATOM 4685 N N . ILE B 1 201 ? 5.969 -18.891 -2.592 1 98.88 201 ILE B N 1
ATOM 4686 C CA . ILE B 1 201 ? 5.832 -18.375 -3.951 1 98.88 201 ILE B CA 1
ATOM 4687 C C . ILE B 1 201 ? 4.594 -17.5 -4.047 1 98.88 201 ILE B C 1
ATOM 4689 O O . ILE B 1 201 ? 3.498 -17.906 -3.658 1 98.88 201 ILE B O 1
ATOM 4693 N N . PHE B 1 202 ? 4.801 -16.328 -4.418 1 98.94 202 PHE B N 1
ATOM 4694 C CA . PHE B 1 202 ? 3.693 -15.438 -4.762 1 98.94 202 PHE B CA 1
ATOM 4695 C C . PHE B 1 202 ? 3.691 -15.125 -6.254 1 98.94 202 PHE B C 1
ATOM 4697 O O . PHE B 1 202 ? 4.582 -14.43 -6.75 1 98.94 202 PHE B O 1
ATOM 4704 N N . GLY B 1 203 ? 2.688 -15.641 -6.98 1 98.88 203 GLY B N 1
ATOM 4705 C CA . GLY B 1 203 ? 2.561 -15.391 -8.406 1 98.88 203 GLY B CA 1
ATOM 4706 C C . GLY B 1 203 ? 1.295 -14.641 -8.773 1 98.88 203 GLY B C 1
ATOM 4707 O O . GLY B 1 203 ? 0.237 -14.867 -8.18 1 98.88 203 GLY B O 1
ATOM 4708 N N . GLN B 1 204 ? 1.374 -13.797 -9.742 1 98.56 204 GLN B N 1
ATOM 4709 C CA . GLN B 1 204 ? 0.223 -13.086 -10.289 1 98.56 204 GLN B CA 1
ATOM 4710 C C . GLN B 1 204 ? 0.101 -13.312 -11.797 1 98.56 204 GLN B C 1
ATOM 4712 O O . GLN B 1 204 ? 1.082 -13.18 -12.531 1 98.56 204 GLN B O 1
ATOM 4717 N N . SER B 1 205 ? -1.109 -13.688 -12.289 1 96.81 205 SER B N 1
ATOM 4718 C CA . SER B 1 205 ? -1.377 -13.875 -13.711 1 96.81 205 SER B CA 1
ATOM 4719 C C . SER B 1 205 ? -0.371 -14.836 -14.344 1 96.81 205 SER B C 1
ATOM 4721 O O . SER B 1 205 ? -0.238 -15.984 -13.898 1 96.81 205 SER B O 1
ATOM 4723 N N . LEU B 1 206 ? 0.523 -14.461 -15.258 1 97.25 206 LEU B N 1
ATOM 4724 C CA . LEU B 1 206 ? 1.56 -15.312 -15.836 1 97.25 206 LEU B CA 1
ATOM 4725 C C . LEU B 1 206 ? 2.439 -15.906 -14.742 1 97.25 206 LEU B C 1
ATOM 4727 O O . LEU B 1 206 ? 2.873 -17.062 -14.852 1 97.25 206 LEU B O 1
ATOM 4731 N N . GLY B 1 207 ? 2.689 -15.117 -13.719 1 98.62 207 GLY B N 1
ATOM 4732 C CA . GLY B 1 207 ? 3.527 -15.562 -12.617 1 98.62 207 GLY B CA 1
ATOM 4733 C C . GLY B 1 207 ? 2.951 -16.766 -11.875 1 98.62 207 GLY B C 1
ATOM 4734 O O . GLY B 1 207 ? 3.693 -17.547 -11.297 1 98.62 207 GLY B O 1
ATOM 4735 N N . THR B 1 208 ? 1.619 -16.891 -11.852 1 98.75 208 THR B N 1
ATOM 4736 C CA . THR B 1 208 ? 1.015 -18.062 -11.227 1 98.75 208 THR B CA 1
ATOM 4737 C C . THR B 1 208 ? 1.385 -19.328 -11.992 1 98.75 208 THR B C 1
ATOM 4739 O O . THR B 1 208 ? 1.669 -20.359 -11.383 1 98.75 208 THR B O 1
ATOM 4742 N N . ALA B 1 209 ? 1.372 -19.234 -13.297 1 98.5 209 ALA B N 1
ATOM 4743 C CA . ALA B 1 209 ? 1.746 -20.375 -14.125 1 98.5 209 ALA B CA 1
ATOM 4744 C C . ALA B 1 209 ? 3.207 -20.766 -13.906 1 98.5 209 ALA B C 1
ATOM 4746 O O . ALA B 1 209 ? 3.539 -21.938 -13.797 1 98.5 209 ALA B O 1
ATOM 4747 N N . VAL B 1 210 ? 4.047 -19.766 -13.852 1 98.81 210 VAL B N 1
ATOM 4748 C CA . VAL B 1 210 ? 5.469 -19.984 -13.617 1 98.81 210 VAL B CA 1
ATOM 4749 C C . VAL B 1 210 ? 5.676 -20.609 -12.242 1 98.81 210 VAL B C 1
ATOM 4751 O O . VAL B 1 210 ? 6.434 -21.578 -12.094 1 98.81 210 VAL B O 1
ATOM 4754 N N . GLY B 1 211 ? 5.02 -20.062 -11.234 1 98.88 211 GLY B N 1
ATOM 4755 C CA . GLY B 1 211 ? 5.121 -20.578 -9.883 1 98.88 211 GLY B CA 1
ATOM 4756 C C . GLY B 1 211 ? 4.645 -22.016 -9.758 1 98.88 211 GLY B C 1
ATOM 4757 O O . GLY B 1 211 ? 5.281 -22.828 -9.078 1 98.88 211 GLY B O 1
ATOM 4758 N N . ILE B 1 212 ? 3.525 -22.344 -10.391 1 98.81 212 ILE B N 1
ATOM 4759 C CA . ILE B 1 212 ? 2.986 -23.688 -10.375 1 98.81 212 ILE B CA 1
ATOM 4760 C C . ILE B 1 212 ? 3.975 -24.641 -11.039 1 98.81 212 ILE B C 1
ATOM 4762 O O . ILE B 1 212 ? 4.262 -25.719 -10.508 1 98.81 212 ILE B O 1
ATOM 4766 N N . ALA B 1 213 ? 4.504 -24.234 -12.164 1 98.75 213 ALA B N 1
ATOM 4767 C CA . ALA B 1 213 ? 5.48 -25.062 -12.867 1 98.75 213 ALA B CA 1
ATOM 4768 C C . ALA B 1 213 ? 6.715 -25.297 -12 1 98.75 213 ALA B C 1
ATOM 4770 O O . ALA B 1 213 ? 7.234 -26.422 -11.945 1 98.75 213 ALA B O 1
ATOM 4771 N N . LEU B 1 214 ? 7.184 -24.25 -11.414 1 98.81 214 LEU B N 1
ATOM 4772 C CA . LEU B 1 214 ? 8.352 -24.328 -10.547 1 98.81 214 LEU B CA 1
ATOM 4773 C C . LEU B 1 214 ? 8.117 -25.312 -9.398 1 98.81 214 LEU B C 1
ATOM 4775 O O . LEU B 1 214 ? 8.953 -26.172 -9.125 1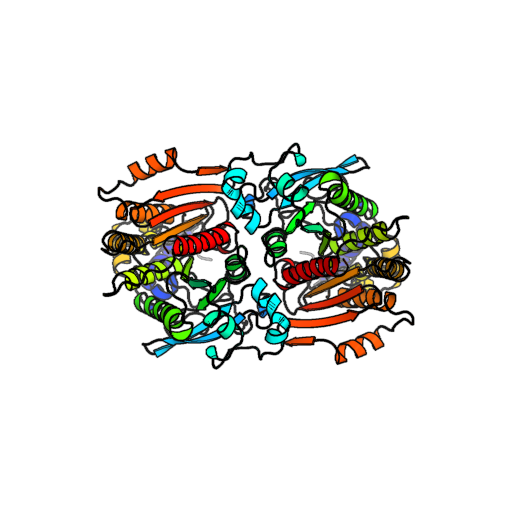 98.81 214 LEU B O 1
ATOM 4779 N N . THR B 1 215 ? 6.988 -25.156 -8.734 1 98.62 215 THR B N 1
ATOM 4780 C CA . THR B 1 215 ? 6.684 -25.984 -7.57 1 98.62 215 THR B CA 1
ATOM 4781 C C . THR B 1 215 ? 6.496 -27.453 -7.973 1 98.62 215 THR B C 1
ATOM 4783 O O . THR B 1 215 ? 6.922 -28.359 -7.254 1 98.62 215 THR B O 1
ATOM 4786 N N . GLU B 1 216 ? 5.805 -27.656 -9.109 1 98.69 216 GLU B N 1
ATOM 4787 C CA . GLU B 1 216 ? 5.668 -29.016 -9.625 1 98.69 216 GLU B CA 1
ATOM 4788 C C . GLU B 1 216 ? 7.031 -29.641 -9.891 1 98.69 216 GLU B C 1
ATOM 4790 O O . GLU B 1 216 ? 7.266 -30.797 -9.531 1 98.69 216 GLU B O 1
ATOM 4795 N N . TYR B 1 217 ? 7.906 -28.891 -10.531 1 98.62 217 TYR B N 1
ATOM 4796 C CA . TYR B 1 217 ? 9.25 -29.359 -10.852 1 98.62 217 TYR B CA 1
ATOM 4797 C C . TYR B 1 217 ? 10.008 -29.75 -9.586 1 98.62 217 TYR B C 1
ATOM 4799 O O . TYR B 1 217 ? 10.602 -30.828 -9.523 1 98.62 217 TYR B O 1
ATOM 4807 N N . LEU B 1 218 ? 10.008 -28.922 -8.609 1 98.62 218 LEU B N 1
ATOM 4808 C CA . LEU B 1 218 ? 10.734 -29.141 -7.367 1 98.62 218 LEU B CA 1
ATOM 4809 C C . LEU B 1 218 ? 10.211 -30.375 -6.648 1 98.62 218 LEU B C 1
ATOM 4811 O O . LEU B 1 218 ? 10.992 -31.156 -6.094 1 98.62 218 LEU B O 1
ATOM 4815 N N . ALA B 1 219 ? 8.906 -30.562 -6.664 1 98.06 219 ALA B N 1
ATOM 4816 C CA . ALA B 1 219 ? 8.289 -31.703 -5.988 1 98.06 219 ALA B CA 1
ATOM 4817 C C . ALA B 1 219 ? 8.602 -33 -6.715 1 98.06 219 ALA B C 1
ATOM 4819 O O . ALA B 1 219 ? 8.609 -34.062 -6.102 1 98.06 219 ALA B O 1
ATOM 4820 N N . ALA B 1 220 ? 8.867 -32.938 -8 1 97.56 220 ALA B N 1
ATOM 4821 C CA . ALA B 1 220 ? 9.078 -34.094 -8.844 1 97.56 220 ALA B CA 1
ATOM 4822 C C . ALA B 1 220 ? 10.523 -34.594 -8.766 1 97.56 220 ALA B C 1
ATOM 4824 O O . ALA B 1 220 ? 10.859 -35.656 -9.258 1 97.56 220 ALA B O 1
ATOM 4825 N N . LEU B 1 221 ? 11.367 -33.812 -8.172 1 97.38 221 LEU B N 1
ATOM 4826 C CA . LEU B 1 221 ? 12.758 -34.219 -8.008 1 97.38 221 LEU B CA 1
ATOM 4827 C C . LEU B 1 221 ? 12.867 -35.5 -7.215 1 97.38 221 LEU B C 1
ATOM 4829 O O . LEU B 1 221 ? 11.953 -35.875 -6.465 1 97.38 221 LEU B O 1
ATOM 4833 N N . PRO B 1 222 ? 13.992 -36.25 -7.383 1 95.62 222 PRO B N 1
ATOM 4834 C CA . PRO B 1 222 ? 14.188 -37.469 -6.59 1 95.62 222 PRO B CA 1
ATOM 4835 C C . PRO B 1 222 ? 14.086 -37.219 -5.086 1 95.62 222 PRO B C 1
ATOM 4837 O O . PRO B 1 222 ? 13.453 -38 -4.367 1 95.62 222 PRO B O 1
ATOM 4840 N N . GLN B 1 223 ? 14.75 -36.188 -4.703 1 95.69 223 GLN B N 1
ATOM 4841 C CA . GLN B 1 223 ? 14.516 -35.656 -3.373 1 95.69 223 GLN B CA 1
ATOM 4842 C C . GLN B 1 223 ? 13.633 -34.406 -3.439 1 95.69 223 GLN B C 1
ATOM 4844 O O . GLN B 1 223 ? 14.133 -33.312 -3.68 1 95.69 223 GLN B O 1
ATOM 4849 N N . PRO B 1 224 ? 12.398 -34.625 -3.152 1 97.31 224 PRO B N 1
ATOM 4850 C CA . PRO B 1 224 ? 11.453 -33.531 -3.346 1 97.31 224 PRO B CA 1
ATOM 4851 C C . PRO B 1 224 ? 11.781 -32.312 -2.48 1 97.31 224 PRO B C 1
ATOM 4853 O O . PRO B 1 224 ? 12.188 -32.469 -1.327 1 97.31 224 PRO B O 1
ATOM 4856 N N . ILE B 1 225 ? 11.664 -31.188 -3.047 1 97.81 225 ILE B N 1
ATOM 4857 C CA . ILE B 1 225 ? 11.742 -29.922 -2.326 1 97.81 225 ILE B CA 1
ATOM 4858 C C . ILE B 1 225 ? 10.352 -29.297 -2.238 1 97.81 225 ILE B C 1
ATOM 4860 O O . ILE B 1 225 ? 9.75 -28.969 -3.26 1 97.81 225 ILE B O 1
ATOM 4864 N N . LEU B 1 226 ? 9.859 -29.203 -1.042 1 97.75 226 LEU B N 1
ATOM 4865 C CA . LEU B 1 226 ? 8.547 -28.609 -0.806 1 97.75 226 LEU B CA 1
ATOM 4866 C C . LEU B 1 226 ? 8.68 -27.266 -0.119 1 97.75 226 LEU B C 1
ATOM 4868 O O . LEU B 1 226 ? 9.273 -27.156 0.961 1 97.75 226 LEU B O 1
ATOM 4872 N N . LEU B 1 227 ? 8.188 -26.25 -0.779 1 98.06 227 LEU B N 1
ATOM 4873 C CA . LEU B 1 227 ? 8.203 -24.906 -0.207 1 98.06 227 LEU B CA 1
ATOM 4874 C C . LEU B 1 227 ? 7.039 -24.703 0.765 1 98.06 227 LEU B C 1
ATOM 4876 O O . LEU B 1 227 ? 6.184 -25.594 0.894 1 98.06 227 LEU B O 1
ATOM 4880 N N . SER B 1 228 ? 7.027 -23.578 1.481 1 97.75 228 SER B N 1
ATOM 4881 C CA . SER B 1 228 ? 6.055 -23.328 2.539 1 97.75 228 SER B CA 1
ATOM 4882 C C . SER B 1 228 ? 4.641 -23.219 1.973 1 97.75 228 SER B C 1
ATOM 4884 O O . SER B 1 228 ? 3.668 -23.578 2.637 1 97.75 228 SER B O 1
ATOM 4886 N N . GLY B 1 229 ? 4.539 -22.656 0.79 1 98.19 229 GLY B N 1
ATOM 4887 C CA . GLY B 1 229 ? 3.234 -22.516 0.164 1 98.19 229 GLY B CA 1
ATOM 4888 C C . GLY B 1 229 ? 3.262 -21.656 -1.087 1 98.19 229 GLY B C 1
ATOM 4889 O O . GLY B 1 229 ? 4.328 -21.219 -1.52 1 98.19 229 GLY B O 1
ATOM 4890 N N . MET B 1 230 ? 2.037 -21.5 -1.67 1 98.5 230 MET B N 1
ATOM 4891 C CA . MET B 1 230 ? 1.859 -20.688 -2.867 1 98.5 230 MET B CA 1
ATOM 4892 C C . MET B 1 230 ? 0.667 -19.75 -2.713 1 98.5 230 MET B C 1
ATOM 4894 O O . MET B 1 230 ? -0.378 -20.156 -2.195 1 98.5 230 MET B O 1
ATOM 4898 N N . VAL B 1 231 ? 0.874 -18.562 -3.072 1 98.88 231 VAL B N 1
ATOM 4899 C CA . VAL B 1 231 ? -0.2 -17.594 -3.236 1 98.88 231 VAL B CA 1
ATOM 4900 C C . VAL B 1 231 ? -0.363 -17.25 -4.715 1 98.88 231 VAL B C 1
ATOM 4902 O O . VAL B 1 231 ? 0.529 -16.656 -5.32 1 98.88 231 VAL B O 1
ATOM 4905 N N . LEU B 1 232 ? -1.447 -17.672 -5.285 1 98.94 232 LEU B N 1
ATOM 4906 C CA . LEU B 1 232 ? -1.738 -17.5 -6.703 1 98.94 232 LEU B CA 1
ATOM 4907 C C . LEU B 1 232 ? -2.838 -16.453 -6.91 1 98.94 232 LEU B C 1
ATOM 4909 O O . LEU B 1 232 ? -3.996 -16.703 -6.562 1 98.94 232 LEU B O 1
ATOM 4913 N N . VAL B 1 233 ? -2.473 -15.352 -7.492 1 98.88 233 VAL B N 1
ATOM 4914 C CA . VAL B 1 233 ? -3.447 -14.289 -7.703 1 98.88 233 VAL B CA 1
ATOM 4915 C C . VAL B 1 233 ? -3.805 -14.203 -9.188 1 98.88 233 VAL B C 1
ATOM 4917 O O . VAL B 1 233 ? -2.928 -14.023 -10.031 1 98.88 233 VAL B O 1
ATOM 4920 N N . ALA B 1 234 ? -5.051 -14.367 -9.492 1 98.31 234 ALA B N 1
ATOM 4921 C CA . ALA B 1 234 ? -5.621 -14.281 -10.828 1 98.31 234 ALA B CA 1
ATOM 4922 C C . ALA B 1 234 ? -4.98 -15.305 -11.766 1 98.31 234 ALA B C 1
ATOM 4924 O O . ALA B 1 234 ? -4.531 -14.953 -12.859 1 98.31 234 ALA B O 1
ATOM 4925 N N . PRO B 1 235 ? -4.914 -16.5 -11.289 1 98.06 235 PRO B N 1
ATOM 4926 C CA . PRO B 1 235 ? -4.383 -17.531 -12.18 1 98.06 235 PRO B CA 1
ATOM 4927 C C . PRO B 1 235 ? -5.297 -17.812 -13.367 1 98.06 235 PRO B C 1
ATOM 4929 O O . PRO B 1 235 ? -6.469 -17.422 -13.359 1 98.06 235 PRO B O 1
ATOM 4932 N N . PHE B 1 236 ? -4.699 -18.406 -14.352 1 94.25 236 PHE B N 1
ATOM 4933 C CA . PHE B 1 236 ? -5.473 -18.969 -15.461 1 94.25 236 PHE B CA 1
ATOM 4934 C C . PHE B 1 236 ? -5.238 -20.469 -15.586 1 94.25 236 PHE B C 1
ATOM 4936 O O . PHE B 1 236 ? -4.23 -20.984 -15.102 1 94.25 236 PHE B O 1
ATOM 4943 N N . ALA B 1 237 ? -6.203 -21.109 -16.141 1 93 237 ALA B N 1
ATOM 4944 C CA . ALA B 1 237 ? -6.152 -22.562 -16.219 1 93 237 ALA B CA 1
ATOM 4945 C C . ALA B 1 237 ? -5.094 -23.016 -17.219 1 93 237 ALA B C 1
ATOM 4947 O O . ALA B 1 237 ? -4.32 -23.938 -16.922 1 93 237 ALA B O 1
ATOM 4948 N N . ASP B 1 238 ? -5.133 -22.469 -18.359 1 90.88 238 ASP B N 1
ATOM 4949 C CA . ASP B 1 238 ? -4.164 -22.672 -19.422 1 90.88 238 ASP B CA 1
ATOM 4950 C C . ASP B 1 238 ? -4.324 -21.625 -20.531 1 90.88 238 ASP B C 1
ATOM 4952 O O . ASP B 1 238 ? -5.281 -20.844 -20.516 1 90.88 238 ASP B O 1
ATOM 4956 N N . VAL B 1 239 ? -3.346 -21.594 -21.391 1 84.5 239 VAL B N 1
ATOM 4957 C CA . VAL B 1 239 ? -3.348 -20.562 -22.422 1 84.5 239 VAL B CA 1
ATOM 4958 C C . VAL B 1 239 ? -4.492 -20.812 -23.406 1 84.5 239 VAL B C 1
ATOM 4960 O O . VAL B 1 239 ? -5.102 -19.859 -23.906 1 84.5 239 VAL B O 1
ATOM 4963 N N . GLU B 1 240 ? -4.738 -22.047 -23.656 1 79.5 240 GLU B N 1
ATOM 4964 C CA . GLU B 1 240 ? -5.832 -22.359 -24.562 1 79.5 240 GLU B CA 1
ATOM 4965 C C . GLU B 1 240 ? -7.145 -21.734 -24.094 1 79.5 240 GLU B C 1
ATOM 4967 O O . GLU B 1 240 ? -7.82 -21.047 -24.859 1 79.5 240 GLU B O 1
ATOM 4972 N N . LEU B 1 241 ? -7.445 -21.984 -22.875 1 75.62 241 LEU B N 1
ATOM 4973 C CA . LEU B 1 241 ? -8.664 -21.422 -22.312 1 75.62 241 LEU B CA 1
ATOM 4974 C C . LEU B 1 241 ? -8.562 -19.891 -22.219 1 75.62 241 LEU B C 1
ATOM 4976 O O . LEU B 1 241 ? -9.555 -19.188 -22.406 1 75.62 241 LEU B O 1
ATOM 4980 N N . LEU B 1 242 ? -7.418 -19.422 -21.953 1 79.75 242 LEU B N 1
ATOM 4981 C CA . LEU B 1 242 ? -7.191 -18 -21.828 1 79.75 242 LEU B CA 1
ATOM 4982 C C . LEU B 1 242 ? -7.477 -17.297 -23.156 1 79.75 242 LEU B C 1
ATOM 4984 O O . LEU B 1 242 ? -8.102 -16.234 -23.188 1 79.75 242 LEU B O 1
ATOM 4988 N N . THR B 1 243 ? -6.98 -17.812 -24.203 1 75.62 243 THR B N 1
ATOM 4989 C CA . THR B 1 243 ? -7.176 -17.234 -25.531 1 75.62 243 THR B CA 1
ATOM 4990 C C . THR B 1 243 ? -8.656 -17.203 -25.891 1 75.62 243 THR B C 1
ATOM 4992 O O . THR B 1 243 ? -9.109 -16.297 -26.594 1 75.62 243 THR B O 1
ATOM 4995 N N . ALA B 1 244 ? -9.305 -18.109 -25.359 1 71.44 244 ALA B N 1
ATOM 4996 C CA . ALA B 1 244 ? -10.734 -18.203 -25.641 1 71.44 244 ALA B CA 1
ATOM 4997 C C . ALA B 1 244 ? -11.523 -17.172 -24.844 1 71.44 244 ALA B C 1
ATOM 4999 O O . ALA B 1 244 ? -12.609 -16.766 -25.25 1 71.44 244 ALA B O 1
ATOM 5000 N N . THR B 1 245 ? -10.906 -16.719 -23.797 1 71.81 245 THR B N 1
ATOM 5001 C CA . THR B 1 245 ? -11.711 -15.922 -22.891 1 71.81 245 THR B CA 1
ATOM 5002 C C . THR B 1 245 ? -11.117 -14.523 -22.719 1 71.81 245 THR B C 1
ATOM 5004 O O . THR B 1 245 ? -11.758 -13.633 -22.172 1 71.81 245 THR B O 1
ATOM 5007 N N . TYR B 1 246 ? -9.969 -14.375 -23.203 1 69.62 246 TYR B N 1
ATOM 5008 C CA . TYR B 1 246 ? -9.273 -13.125 -22.953 1 69.62 246 TYR B CA 1
ATOM 5009 C C . TYR B 1 246 ? -9.977 -11.961 -23.641 1 69.62 246 TYR B C 1
ATOM 5011 O O . TYR B 1 246 ? -10.438 -12.102 -24.781 1 69.62 246 TYR B O 1
ATOM 5019 N N . ARG B 1 247 ? -10.172 -10.875 -22.953 1 64.38 247 ARG B N 1
ATOM 5020 C CA . ARG B 1 247 ? -10.852 -9.68 -23.453 1 64.38 247 ARG B CA 1
ATOM 5021 C C . ARG B 1 247 ? -9.914 -8.477 -23.469 1 64.38 247 ARG B C 1
ATOM 5023 O O . ARG B 1 247 ? -9.203 -8.234 -22.484 1 64.38 247 ARG B O 1
ATOM 5030 N N . VAL B 1 248 ? -9.852 -8 -24.562 1 57.38 248 VAL B N 1
ATOM 5031 C CA . VAL B 1 248 ? -9.125 -6.742 -24.609 1 57.38 248 VAL B CA 1
ATOM 5032 C C . VAL B 1 248 ? -10.016 -5.605 -24.125 1 57.38 248 VAL B C 1
ATOM 5034 O O . VAL B 1 248 ? -11.141 -5.441 -24.594 1 57.38 248 VAL B O 1
ATOM 5037 N N . ALA B 1 249 ? -9.523 -4.895 -23.344 1 51.84 249 ALA B N 1
ATOM 5038 C CA . ALA B 1 249 ? -10.18 -3.727 -22.766 1 51.84 249 ALA B CA 1
ATOM 5039 C C . ALA B 1 249 ? -11.531 -4.102 -22.172 1 51.84 249 ALA B C 1
ATOM 5041 O O . ALA B 1 249 ? -12.492 -3.33 -22.25 1 51.84 249 ALA B O 1
ATOM 5042 N N . GLY B 1 250 ? -11.656 -5.23 -21.719 1 53.84 250 GLY B N 1
ATOM 5043 C CA . GLY B 1 250 ? -12.867 -5.664 -21.031 1 53.84 250 GLY B CA 1
ATOM 5044 C C . GLY B 1 250 ? -14.023 -5.91 -21.984 1 53.84 250 GLY B C 1
ATOM 5045 O O . GLY B 1 250 ? -15.125 -6.25 -21.547 1 53.84 250 GLY B O 1
ATOM 5046 N N . THR B 1 251 ? -13.852 -5.605 -23.188 1 53.84 251 THR B N 1
ATOM 5047 C CA . THR B 1 251 ? -15.031 -5.562 -24.047 1 53.84 251 THR B CA 1
ATOM 5048 C C . THR B 1 251 ? -14.922 -6.586 -25.172 1 53.84 251 THR B C 1
ATOM 5050 O O . THR B 1 251 ? -15.914 -7.223 -25.531 1 53.84 251 THR B O 1
ATOM 5053 N N . ILE B 1 252 ? -13.695 -6.574 -25.859 1 54.69 252 ILE B N 1
ATOM 5054 C CA . ILE B 1 252 ? -13.656 -7.34 -27.094 1 54.69 252 ILE B CA 1
ATOM 5055 C C . ILE B 1 252 ? -12.883 -8.641 -26.875 1 54.69 252 ILE B C 1
ATOM 5057 O O . ILE B 1 252 ? -11.68 -8.617 -26.625 1 54.69 252 ILE B O 1
ATOM 5061 N N . PRO B 1 253 ? -13.672 -9.641 -26.844 1 61.16 253 PRO B N 1
ATOM 5062 C CA . PRO B 1 253 ? -12.922 -10.898 -26.797 1 61.16 253 PRO B CA 1
ATOM 5063 C C . PRO B 1 253 ? -12.055 -11.102 -28.031 1 61.16 253 PRO B C 1
ATOM 5065 O O . PRO B 1 253 ? -12.555 -11.039 -29.156 1 61.16 253 PRO B O 1
ATOM 5068 N N . LEU B 1 254 ? -10.773 -11.125 -27.781 1 62.22 254 LEU B N 1
ATOM 5069 C CA . LEU B 1 254 ? -9.812 -11.148 -28.891 1 62.22 254 LEU B CA 1
ATOM 5070 C C . LEU B 1 254 ? -10.148 -12.273 -29.875 1 62.22 254 LEU B C 1
ATOM 5072 O O . LEU B 1 254 ? -10.164 -12.055 -31.078 1 62.22 254 LEU B O 1
ATOM 5076 N N . LEU B 1 255 ? -10.578 -13.445 -29.281 1 63.31 255 LEU B N 1
ATOM 5077 C CA . LEU B 1 255 ? -10.766 -14.57 -30.188 1 63.31 255 LEU B CA 1
ATOM 5078 C C . LEU B 1 255 ? -12.227 -15 -30.234 1 63.31 255 LEU B C 1
ATOM 5080 O O . LEU B 1 255 ? -12.547 -16.094 -30.703 1 63.31 255 LEU B O 1
ATOM 5084 N N . ASP B 1 256 ? -13.07 -14.086 -29.766 1 63.62 256 ASP B N 1
ATOM 5085 C CA . ASP B 1 256 ? -14.5 -14.383 -29.703 1 63.62 256 ASP B CA 1
ATOM 5086 C C . ASP B 1 256 ? -15.039 -14.773 -31.078 1 63.62 256 ASP B C 1
ATOM 5088 O O . ASP B 1 256 ? -15.789 -15.742 -31.203 1 63.62 256 ASP B O 1
ATOM 5092 N N . PRO B 1 257 ? -14.711 -14.039 -32.062 1 62.31 257 PRO B N 1
ATOM 5093 C CA . PRO B 1 257 ? -15.258 -14.461 -33.344 1 62.31 257 PRO B CA 1
ATOM 5094 C C . PRO B 1 257 ? -14.828 -15.867 -33.75 1 62.31 257 PRO B C 1
ATOM 5096 O O . PRO B 1 257 ? -15.602 -16.609 -34.344 1 62.31 257 PRO B O 1
ATOM 5099 N N . LEU B 1 258 ? -13.648 -16.172 -33.312 1 63.22 258 LEU B N 1
ATOM 5100 C CA . LEU B 1 258 ? -13.141 -17.5 -33.625 1 63.22 258 LEU B CA 1
ATOM 5101 C C . LEU B 1 258 ? -13.82 -18.562 -32.781 1 63.22 258 LEU B C 1
ATOM 5103 O O . LEU B 1 258 ? -13.898 -19.734 -33.188 1 63.22 258 LEU B O 1
ATOM 5107 N N . ALA B 1 259 ? -14.266 -18.047 -31.641 1 63.59 259 ALA B N 1
ATOM 5108 C CA . ALA B 1 259 ? -14.914 -18.984 -30.719 1 63.59 259 ALA B CA 1
ATOM 5109 C C . ALA B 1 259 ? -16.172 -19.578 -31.344 1 63.59 259 ALA B C 1
ATOM 5111 O O . ALA B 1 259 ? -16.609 -20.672 -30.969 1 63.59 259 ALA B O 1
ATOM 5112 N N . HIS B 1 260 ? -16.625 -18.891 -32.312 1 64.5 260 HIS B N 1
ATOM 5113 C CA . HIS B 1 260 ? -17.797 -19.391 -33.031 1 64.5 260 HIS B CA 1
ATOM 5114 C C . HIS B 1 260 ? -17.422 -20.438 -34.062 1 64.5 260 HIS B C 1
ATOM 5116 O O . HIS B 1 260 ? -18.297 -21.094 -34.656 1 64.5 260 HIS B O 1
ATOM 5122 N N . PHE B 1 261 ? -16.188 -20.562 -34.188 1 68.44 261 PHE B N 1
ATOM 5123 C CA . PHE B 1 261 ? -15.68 -21.578 -35.094 1 68.44 261 PHE B CA 1
ATOM 5124 C C . PHE B 1 261 ? -14.703 -22.5 -34.375 1 68.44 261 PHE B C 1
ATOM 5126 O O . PHE B 1 261 ? -13.484 -22.359 -34.5 1 68.44 261 PHE B O 1
ATOM 5133 N N . PRO B 1 262 ? -15.203 -23.422 -33.688 1 69.5 262 PRO B N 1
ATOM 5134 C CA . PRO B 1 262 ? -14.391 -24.266 -32.812 1 69.5 262 PRO B CA 1
ATOM 5135 C C . PRO B 1 262 ? -13.219 -24.922 -33.562 1 69.5 262 PRO B C 1
ATOM 5137 O O . PRO B 1 262 ? -12.148 -25.109 -32.969 1 69.5 262 PRO B O 1
ATOM 5140 N N . ARG B 1 263 ? -13.398 -25.281 -34.781 1 74.88 263 ARG B N 1
ATOM 5141 C CA . ARG B 1 263 ? -12.32 -25.906 -35.562 1 74.88 263 ARG B CA 1
ATOM 5142 C C . ARG B 1 263 ? -11.164 -24.938 -35.781 1 74.88 263 ARG B C 1
ATOM 5144 O O . ARG B 1 263 ? -10 -25.328 -35.719 1 74.88 263 ARG B O 1
ATOM 5151 N N . LEU B 1 264 ? -11.57 -23.797 -36.062 1 72.12 264 LEU B N 1
ATOM 5152 C CA . LEU B 1 264 ? -10.539 -22.797 -36.281 1 72.12 264 LEU B CA 1
ATOM 5153 C C . LEU B 1 264 ? -9.797 -22.469 -35 1 72.12 264 LEU B C 1
ATOM 5155 O O . LEU B 1 264 ? -8.578 -22.281 -35 1 72.12 264 LEU B O 1
ATOM 5159 N N . LEU B 1 265 ? -10.555 -22.422 -33.969 1 72 265 LEU B N 1
ATOM 5160 C CA . LEU B 1 265 ? -9.93 -22.188 -32.656 1 72 265 LEU B CA 1
ATOM 5161 C C . LEU B 1 265 ? -8.992 -23.328 -32.312 1 72 265 LEU B C 1
ATOM 5163 O O . LEU B 1 265 ? -7.895 -23.094 -31.781 1 72 265 LEU B O 1
ATOM 5167 N N . ALA B 1 266 ? -9.469 -24.469 -32.594 1 73.62 266 ALA B N 1
ATOM 5168 C CA . ALA B 1 266 ? -8.641 -25.641 -32.344 1 73.62 266 ALA B CA 1
ATOM 5169 C C . ALA B 1 266 ? -7.355 -25.594 -33.156 1 73.62 266 ALA B C 1
ATOM 5171 O O . ALA B 1 266 ? -6.281 -25.953 -32.656 1 73.62 266 ALA B O 1
ATOM 5172 N N . LEU B 1 267 ? -7.508 -25.234 -34.375 1 73.62 267 LEU B N 1
ATOM 5173 C CA . LEU B 1 267 ? -6.348 -25.109 -35.219 1 73.62 267 LEU B CA 1
ATOM 5174 C C . LEU B 1 267 ? -5.375 -24.062 -34.688 1 73.62 267 LEU B C 1
ATOM 5176 O O . LEU B 1 267 ? -4.16 -24.297 -34.688 1 73.62 267 LEU B O 1
ATOM 5180 N N . LEU B 1 268 ? -5.902 -23.016 -34.281 1 74.06 268 LEU B N 1
ATOM 5181 C CA . LEU B 1 268 ? -5.066 -21.953 -33.719 1 74.06 268 LEU B CA 1
ATOM 5182 C C . LEU B 1 268 ? -4.32 -22.453 -32.469 1 74.06 268 LEU B C 1
ATOM 5184 O O . LEU B 1 268 ? -3.145 -22.141 -32.281 1 74.06 268 LEU B O 1
ATOM 5188 N N . ASN B 1 269 ? -4.996 -23.219 -31.719 1 77.06 269 ASN B N 1
ATOM 5189 C CA . ASN B 1 269 ? -4.426 -23.734 -30.484 1 77.06 269 ASN B CA 1
ATOM 5190 C C . ASN B 1 269 ? -3.254 -24.672 -30.75 1 77.06 269 ASN B C 1
ATOM 5192 O O . ASN B 1 269 ? -2.357 -24.812 -29.906 1 77.06 269 ASN B O 1
ATOM 5196 N N . THR B 1 270 ? -3.318 -25.281 -31.844 1 76.38 270 THR B N 1
ATOM 5197 C CA . THR B 1 270 ? -2.217 -26.172 -32.188 1 76.38 270 THR B CA 1
ATOM 5198 C C . THR B 1 270 ? -0.95 -25.375 -32.5 1 76.38 270 THR B C 1
ATOM 5200 O O . THR B 1 270 ? 0.16 -25.906 -32.406 1 76.38 270 THR B O 1
ATOM 5203 N N . PHE B 1 271 ? -1.132 -24.172 -32.781 1 77.44 271 PHE B N 1
ATOM 5204 C CA . PHE B 1 271 ? 0.006 -23.344 -33.156 1 77.44 271 PHE B CA 1
ATOM 5205 C C . PHE B 1 271 ? 0.578 -22.625 -31.938 1 77.44 271 PHE B C 1
ATOM 5207 O O . PHE B 1 271 ? 1.695 -22.109 -32 1 77.44 271 PHE B O 1
ATOM 5214 N N . ILE B 1 272 ? -0.201 -22.734 -30.906 1 79.5 272 ILE B N 1
ATOM 5215 C CA . ILE B 1 272 ? 0.254 -22.031 -29.719 1 79.5 272 ILE B CA 1
ATOM 5216 C C . ILE B 1 272 ? 1.389 -22.812 -29.062 1 79.5 272 ILE B C 1
ATOM 5218 O O . ILE B 1 272 ? 1.21 -23.969 -28.672 1 79.5 272 ILE B O 1
ATOM 5222 N N . LEU B 1 273 ? 2.521 -22.203 -28.922 1 81.38 273 LEU B N 1
ATOM 5223 C CA . LEU B 1 273 ? 3.717 -22.844 -28.391 1 81.38 273 LEU B CA 1
ATOM 5224 C C . LEU B 1 273 ? 3.689 -22.891 -26.875 1 81.38 273 LEU B C 1
ATOM 5226 O O . LEU B 1 273 ? 3.943 -23.922 -26.266 1 81.38 273 LEU B O 1
ATOM 5230 N N . SER B 1 274 ? 3.426 -21.781 -26.297 1 87.75 274 SER B N 1
ATOM 5231 C CA . SER B 1 274 ? 3.318 -21.703 -24.844 1 87.75 274 SER B CA 1
ATOM 5232 C C . SER B 1 274 ? 1.949 -22.188 -24.375 1 87.75 274 SER B C 1
ATOM 5234 O O . SER B 1 274 ? 0.934 -21.547 -24.656 1 87.75 274 SER B O 1
ATOM 5236 N N . LYS B 1 275 ? 1.907 -23.25 -23.641 1 89.38 275 LYS B N 1
ATOM 5237 C CA . LYS B 1 275 ? 0.631 -23.844 -23.234 1 89.38 275 LYS B CA 1
ATOM 5238 C C . LYS B 1 275 ? 0.309 -23.5 -21.781 1 89.38 275 LYS B C 1
ATOM 5240 O O . LYS B 1 275 ? -0.853 -23.281 -21.422 1 89.38 275 LYS B O 1
ATOM 5245 N N . TRP B 1 276 ? 1.294 -23.453 -20.891 1 92.38 276 TRP B N 1
ATOM 5246 C CA . TRP B 1 276 ? 1.159 -23.219 -19.469 1 92.38 276 TRP B CA 1
ATOM 5247 C C . TRP B 1 276 ? -0.043 -23.969 -18.906 1 92.38 276 TRP B C 1
ATOM 5249 O O . TRP B 1 276 ? -0.993 -23.344 -18.406 1 92.38 276 TRP B O 1
ATOM 5259 N N . PRO B 1 277 ? 0.022 -25.281 -18.922 1 95.12 277 PRO B N 1
ATOM 5260 C CA . PRO B 1 277 ? -1.092 -26.062 -18.406 1 95.12 277 PRO B CA 1
ATOM 5261 C C . PRO B 1 277 ? -1.17 -26.031 -16.875 1 95.12 277 PRO B C 1
ATOM 5263 O O . PRO B 1 277 ? -1.025 -27.078 -16.219 1 95.12 277 PRO B O 1
ATOM 5266 N N . SER B 1 278 ? -1.516 -24.875 -16.328 1 96.81 278 SER B N 1
ATOM 5267 C CA . SER B 1 278 ? -1.452 -24.578 -14.906 1 96.81 278 SER B CA 1
ATOM 5268 C C . SER B 1 278 ? -2.344 -25.516 -14.102 1 96.81 278 SER B C 1
ATOM 5270 O O . SER B 1 278 ? -1.93 -26.031 -13.07 1 96.81 278 SER B O 1
ATOM 5272 N N . LYS B 1 279 ? -3.605 -25.719 -14.578 1 96.75 279 LYS B N 1
ATOM 5273 C CA . LYS B 1 279 ? -4.523 -26.578 -13.828 1 96.75 279 LYS B CA 1
ATOM 5274 C C . LYS B 1 279 ? -3.99 -28 -13.727 1 96.75 279 LYS B C 1
ATOM 5276 O O . LYS B 1 279 ? -4.062 -28.625 -12.664 1 96.75 279 LYS B O 1
ATOM 5281 N N . ASP B 1 280 ? -3.395 -28.5 -14.797 1 97.31 280 ASP B N 1
ATOM 5282 C CA . ASP B 1 280 ? -2.867 -29.859 -14.805 1 97.31 280 ASP B CA 1
ATOM 5283 C C . ASP B 1 280 ? -1.599 -29.953 -13.961 1 97.31 280 ASP B C 1
ATOM 5285 O O . ASP B 1 280 ? -1.406 -30.938 -13.234 1 97.31 280 ASP B O 1
ATOM 5289 N N . LYS B 1 281 ? -0.739 -29 -14.102 1 98.19 281 LYS B N 1
ATOM 5290 C CA . LYS B 1 281 ? 0.511 -29 -13.344 1 98.19 281 LYS B CA 1
ATOM 5291 C C . LYS B 1 281 ? 0.248 -28.891 -11.844 1 98.19 281 LYS B C 1
ATOM 5293 O O . LYS B 1 281 ? 0.936 -29.531 -11.039 1 98.19 281 LYS B O 1
ATOM 5298 N N . LEU B 1 282 ? -0.691 -28.047 -11.492 1 98.69 282 LEU B N 1
ATOM 5299 C CA . LEU B 1 282 ? -1.05 -27.938 -10.086 1 98.69 282 LEU B CA 1
ATOM 5300 C C . LEU B 1 282 ? -1.591 -29.25 -9.539 1 98.69 282 LEU B C 1
ATOM 5302 O O . LEU B 1 282 ? -1.247 -29.656 -8.43 1 98.69 282 LEU B O 1
ATOM 5306 N N . ALA B 1 283 ? -2.424 -29.906 -10.367 1 98.19 283 ALA B N 1
ATOM 5307 C CA . ALA B 1 283 ? -2.973 -31.203 -9.969 1 98.19 283 ALA B CA 1
ATOM 5308 C C . ALA B 1 283 ? -1.864 -32.219 -9.781 1 98.19 283 ALA B C 1
ATOM 5310 O O . ALA B 1 283 ? -1.872 -33 -8.812 1 98.19 283 ALA B O 1
ATOM 5311 N N . ARG B 1 284 ? -0.953 -32.219 -10.711 1 98.25 284 ARG B N 1
ATOM 5312 C CA . ARG B 1 284 ? 0.149 -33.188 -10.617 1 98.25 284 ARG B CA 1
ATOM 5313 C C . ARG B 1 284 ? 1.002 -32.906 -9.383 1 98.25 284 ARG B C 1
ATOM 5315 O O . ARG B 1 284 ? 1.457 -33.844 -8.719 1 98.25 284 ARG B O 1
ATOM 5322 N N . PHE B 1 285 ? 1.252 -31.688 -9.086 1 98.5 285 PHE B N 1
ATOM 5323 C CA . PHE B 1 285 ? 1.982 -31.297 -7.887 1 98.5 285 PHE B CA 1
ATOM 5324 C C . PHE B 1 285 ? 1.294 -31.844 -6.641 1 98.5 285 PHE B C 1
ATOM 5326 O O . PHE B 1 285 ? 1.929 -32.5 -5.809 1 98.5 285 PHE B O 1
ATOM 5333 N N . ILE B 1 286 ? -0.009 -31.609 -6.539 1 98.25 286 ILE B N 1
ATOM 5334 C CA . ILE B 1 286 ? -0.771 -32 -5.359 1 98.25 286 ILE B CA 1
ATOM 5335 C C . ILE B 1 286 ? -0.775 -33.531 -5.238 1 98.25 286 ILE B C 1
ATOM 5337 O O . ILE B 1 286 ? -0.545 -34.062 -4.152 1 98.25 286 ILE B O 1
ATOM 5341 N N . ARG B 1 287 ? -0.978 -34.25 -6.367 1 97.38 287 ARG B N 1
ATOM 5342 C CA . ARG B 1 287 ? -0.973 -35.688 -6.348 1 97.38 287 ARG B CA 1
ATOM 5343 C C . ARG B 1 287 ? 0.384 -36.25 -5.902 1 97.38 287 ARG B C 1
ATOM 5345 O O . ARG B 1 287 ? 0.457 -37.25 -5.191 1 97.38 287 ARG B O 1
ATOM 5352 N N . ARG B 1 288 ? 1.394 -35.594 -6.371 1 97.62 288 ARG B N 1
ATOM 5353 C CA . ARG B 1 288 ? 2.742 -36 -5.977 1 97.62 288 ARG B CA 1
ATOM 5354 C C . ARG B 1 288 ? 2.93 -35.875 -4.469 1 97.62 288 ARG B C 1
ATOM 5356 O O . ARG B 1 288 ? 3.416 -36.781 -3.818 1 97.62 288 ARG B O 1
ATOM 5363 N N . VAL B 1 289 ? 2.557 -34.75 -3.904 1 97.44 289 VAL B N 1
ATOM 5364 C CA . VAL B 1 289 ? 2.748 -34.5 -2.477 1 97.44 289 VAL B CA 1
ATOM 5365 C C . VAL B 1 289 ? 1.888 -35.469 -1.671 1 97.44 289 VAL B C 1
ATOM 5367 O O . VAL B 1 289 ? 2.344 -36.031 -0.673 1 97.44 289 VAL B O 1
ATOM 5370 N N . GLU B 1 290 ? 0.646 -35.719 -2.148 1 95.69 290 GLU B N 1
ATOM 5371 C CA . GLU B 1 290 ? -0.276 -36.625 -1.47 1 95.69 290 GLU B CA 1
ATOM 5372 C C . GLU B 1 290 ? 0.271 -38.031 -1.44 1 95.69 290 GLU B C 1
ATOM 5374 O O . GLU B 1 290 ? -0.045 -38.812 -0.534 1 95.69 290 GLU B O 1
ATOM 5379 N N . SER B 1 291 ? 1.13 -38.344 -2.371 1 94.94 291 SER B N 1
ATOM 5380 C CA . SER B 1 291 ? 1.599 -39.719 -2.512 1 94.94 291 SER B CA 1
ATOM 5381 C C . SER B 1 291 ? 2.943 -39.906 -1.82 1 94.94 291 SER B C 1
ATOM 5383 O O . SER B 1 291 ? 3.451 -41.031 -1.75 1 94.94 291 SER B O 1
ATOM 5385 N N . LEU B 1 292 ? 3.541 -38.844 -1.323 1 95.31 292 LEU B N 1
ATOM 5386 C CA . LEU B 1 292 ? 4.859 -38.938 -0.709 1 95.31 292 LEU B CA 1
ATOM 5387 C C . LEU B 1 292 ? 4.793 -39.75 0.58 1 95.31 292 LEU B C 1
ATOM 5389 O O . LEU B 1 292 ? 3.818 -39.656 1.329 1 95.31 292 LEU B O 1
ATOM 5393 N N . ALA B 1 293 ? 5.82 -40.562 0.892 1 91.5 293 ALA B N 1
ATOM 5394 C CA . ALA B 1 293 ? 5.895 -41.375 2.1 1 91.5 293 ALA B CA 1
ATOM 5395 C C . ALA B 1 293 ? 6.227 -40.5 3.32 1 91.5 293 ALA B C 1
ATOM 5397 O O . ALA B 1 293 ? 5.895 -40.875 4.449 1 91.5 293 ALA B O 1
ATOM 5398 N N . ASP B 1 294 ? 6.875 -39.438 3.055 1 90.19 294 ASP B N 1
ATOM 5399 C CA . ASP B 1 294 ? 7.266 -38.531 4.125 1 90.19 294 ASP B CA 1
ATOM 5400 C C . ASP B 1 294 ? 6.043 -37.875 4.762 1 90.19 294 ASP B C 1
ATOM 5402 O O . ASP B 1 294 ? 5.359 -37.062 4.121 1 90.19 294 ASP B O 1
ATOM 5406 N N . ASP B 1 295 ? 5.82 -38.031 6.043 1 86.75 295 ASP B N 1
ATOM 5407 C CA . ASP B 1 295 ? 4.637 -37.562 6.758 1 86.75 295 ASP B CA 1
ATOM 5408 C C . ASP B 1 295 ? 4.695 -36.062 6.988 1 86.75 295 ASP B C 1
ATOM 5410 O O . ASP B 1 295 ? 3.684 -35.438 7.316 1 86.75 295 ASP B O 1
ATOM 5414 N N . SER B 1 296 ? 5.859 -35.531 6.723 1 87.81 296 SER B N 1
ATOM 5415 C CA . SER B 1 296 ? 6.008 -34.094 6.961 1 87.81 296 SER B CA 1
ATOM 5416 C C . SER B 1 296 ? 5.738 -33.281 5.691 1 87.81 296 SER B C 1
ATOM 5418 O O . SER B 1 296 ? 5.656 -32.062 5.734 1 87.81 296 SER B O 1
ATOM 5420 N N . ALA B 1 297 ? 5.539 -34 4.59 1 92.88 297 ALA B N 1
ATOM 5421 C CA . ALA B 1 297 ? 5.262 -33.312 3.328 1 92.88 297 ALA B CA 1
ATOM 5422 C C . ALA B 1 297 ? 3.934 -32.594 3.389 1 92.88 297 ALA B C 1
ATOM 5424 O O . ALA B 1 297 ? 2.922 -33.125 3.828 1 92.88 297 ALA B O 1
ATOM 5425 N N . ARG B 1 298 ? 3.998 -31.312 3.08 1 94.75 298 ARG B N 1
ATOM 5426 C CA . ARG B 1 298 ? 2.799 -30.484 3.115 1 94.75 298 ARG B CA 1
ATOM 5427 C C . ARG B 1 298 ? 2.748 -29.547 1.918 1 94.75 298 ARG B C 1
ATOM 5429 O O . ARG B 1 298 ? 3.781 -29.234 1.321 1 94.75 298 ARG B O 1
ATOM 5436 N N . TYR B 1 299 ? 1.562 -29.219 1.57 1 97.12 299 TYR B N 1
ATOM 5437 C CA . TYR B 1 299 ? 1.36 -28.125 0.63 1 97.12 299 TYR B CA 1
ATOM 5438 C C . TYR B 1 299 ? 0.326 -27.141 1.157 1 97.12 299 TYR B C 1
ATOM 5440 O O . TYR B 1 299 ? -0.537 -27.5 1.959 1 97.12 299 TYR B O 1
ATOM 5448 N N . HIS B 1 300 ? 0.441 -25.922 0.898 1 98.19 300 HIS B N 1
ATOM 5449 C CA . HIS B 1 300 ? -0.471 -24.828 1.21 1 98.19 300 HIS B CA 1
ATOM 5450 C C . HIS B 1 300 ? -0.687 -23.938 -0.001 1 98.19 300 HIS B C 1
ATOM 5452 O O . HIS B 1 300 ? 0.238 -23.25 -0.443 1 98.19 300 HIS B O 1
ATOM 5458 N N . ILE B 1 301 ? -1.895 -23.906 -0.537 1 98.75 301 ILE B N 1
ATOM 5459 C CA . ILE B 1 301 ? -2.172 -23.188 -1.776 1 98.75 301 ILE B CA 1
ATOM 5460 C C . ILE B 1 301 ? -3.305 -22.188 -1.553 1 98.75 301 ILE B C 1
ATOM 5462 O O . ILE B 1 301 ? -4.398 -22.562 -1.119 1 98.75 301 ILE B O 1
ATOM 5466 N N . ASN B 1 302 ? -3.043 -20.953 -1.758 1 98.69 302 ASN B N 1
ATOM 5467 C CA . ASN B 1 302 ? -4.043 -19.891 -1.736 1 98.69 302 ASN B CA 1
ATOM 5468 C C . ASN B 1 302 ? -4.305 -19.328 -3.135 1 98.69 302 ASN B C 1
ATOM 5470 O O . ASN B 1 302 ? -3.391 -18.828 -3.785 1 98.69 302 ASN B O 1
ATOM 5474 N N . ILE B 1 303 ? -5.512 -19.438 -3.578 1 98.88 303 ILE B N 1
ATOM 5475 C CA . ILE B 1 303 ? -5.934 -18.891 -4.859 1 98.88 303 ILE B CA 1
ATOM 5476 C C . ILE B 1 303 ? -6.828 -17.672 -4.625 1 98.88 303 ILE B C 1
ATOM 5478 O O . ILE B 1 303 ? -7.871 -17.781 -3.975 1 98.88 303 ILE B O 1
ATOM 5482 N N . ILE B 1 304 ? -6.43 -16.547 -5.121 1 98.88 304 ILE B N 1
ATOM 5483 C CA . ILE B 1 304 ? -7.172 -15.305 -4.938 1 98.88 304 ILE B CA 1
ATOM 5484 C C . ILE B 1 304 ? -7.531 -14.711 -6.297 1 98.88 304 ILE B C 1
ATOM 5486 O O . ILE B 1 304 ? -6.711 -14.703 -7.215 1 98.88 304 ILE B O 1
ATOM 5490 N N . HIS B 1 305 ? -8.742 -14.242 -6.434 1 98.88 305 HIS B N 1
ATOM 5491 C CA . HIS B 1 305 ? -9.172 -13.602 -7.672 1 98.88 305 HIS B CA 1
ATOM 5492 C C . HIS B 1 305 ? -10.25 -12.562 -7.406 1 98.88 305 HIS B C 1
ATOM 5494 O O . HIS B 1 305 ? -11.086 -12.742 -6.516 1 98.88 305 HIS B O 1
ATOM 5500 N N . ALA B 1 306 ? -10.219 -11.453 -8.133 1 98.62 306 ALA B N 1
ATOM 5501 C CA . ALA B 1 306 ? -11.242 -10.43 -8 1 98.62 306 ALA B CA 1
ATOM 5502 C C . ALA B 1 306 ? -12.367 -10.641 -9.016 1 98.62 306 ALA B C 1
ATOM 5504 O O . ALA B 1 306 ? -12.109 -10.992 -10.164 1 98.62 306 ALA B O 1
ATOM 5505 N N . GLU B 1 307 ? -13.555 -10.391 -8.625 1 97.94 307 GLU B N 1
ATOM 5506 C CA . GLU B 1 307 ? -14.695 -10.531 -9.516 1 97.94 307 GLU B CA 1
ATOM 5507 C C . GLU B 1 307 ? -14.656 -9.492 -10.633 1 97.94 307 GLU B C 1
ATOM 5509 O O . GLU B 1 307 ? -15.117 -9.75 -11.75 1 97.94 307 GLU B O 1
ATOM 5514 N N . ASP B 1 308 ? -14.086 -8.383 -10.352 1 96.5 308 ASP B N 1
ATOM 5515 C CA . ASP B 1 308 ? -14.094 -7.305 -11.336 1 96.5 308 ASP B CA 1
ATOM 5516 C C . ASP B 1 308 ? -12.82 -7.316 -12.18 1 96.5 308 ASP B C 1
ATOM 5518 O O . ASP B 1 308 ? -12.406 -6.281 -12.703 1 96.5 308 ASP B O 1
ATOM 5522 N N . ASP B 1 309 ? -12.164 -8.453 -12.242 1 95.75 309 ASP B N 1
ATOM 5523 C CA . ASP B 1 309 ? -11.055 -8.648 -13.172 1 95.75 309 ASP B CA 1
ATOM 5524 C C . ASP B 1 309 ? -11.539 -8.656 -14.617 1 95.75 309 ASP B C 1
ATOM 5526 O O . ASP B 1 309 ? -12.203 -9.609 -15.047 1 95.75 309 ASP B O 1
ATOM 5530 N N . TYR B 1 310 ? -11.141 -7.66 -15.375 1 89.62 310 TYR B N 1
ATOM 5531 C CA . TYR B 1 310 ? -11.625 -7.543 -16.75 1 89.62 310 TYR B CA 1
ATOM 5532 C C . TYR B 1 310 ? -10.664 -8.211 -17.719 1 89.62 310 TYR B C 1
ATOM 5534 O O . TYR B 1 310 ? -11 -8.43 -18.891 1 89.62 310 TYR B O 1
ATOM 5542 N N . ASP B 1 311 ? -9.508 -8.578 -17.219 1 88.12 311 ASP B N 1
ATOM 5543 C CA . ASP B 1 311 ? -8.508 -9.18 -18.094 1 88.12 311 ASP B CA 1
ATOM 5544 C C . ASP B 1 311 ? -8.695 -10.695 -18.188 1 88.12 311 ASP B C 1
ATOM 5546 O O . ASP B 1 311 ? -8.656 -11.273 -19.266 1 88.12 311 ASP B O 1
ATOM 5550 N N . ILE B 1 312 ? -8.789 -11.328 -17.062 1 91.88 312 ILE B N 1
ATOM 5551 C CA . ILE B 1 312 ? -9.023 -12.766 -16.953 1 91.88 312 ILE B CA 1
ATOM 5552 C C . ILE B 1 312 ? -10.188 -13.023 -16 1 91.88 312 ILE B C 1
ATOM 5554 O O . ILE B 1 312 ? -10.094 -12.758 -14.805 1 91.88 312 ILE B O 1
ATOM 5558 N N . PRO B 1 313 ? -11.219 -13.586 -16.547 1 92.81 313 PRO B N 1
ATOM 5559 C CA . PRO B 1 313 ? -12.359 -13.852 -15.672 1 92.81 313 PRO B CA 1
ATOM 5560 C C . PRO B 1 313 ? -12.016 -14.773 -14.508 1 92.81 313 PRO B C 1
ATOM 5562 O O . PRO B 1 313 ? -11.242 -15.727 -14.68 1 92.81 313 PRO B O 1
ATOM 5565 N N . TRP B 1 314 ? -12.586 -14.484 -13.344 1 95.19 314 TRP B N 1
ATOM 5566 C CA . TRP B 1 314 ? -12.258 -15.242 -12.141 1 95.19 314 TRP B CA 1
ATOM 5567 C C . TRP B 1 314 ? -12.727 -16.688 -12.25 1 95.19 314 TRP B C 1
ATOM 5569 O O . TRP B 1 314 ? -12.344 -17.531 -11.445 1 95.19 314 TRP B O 1
ATOM 5579 N N . SER B 1 315 ? -13.492 -17.109 -13.312 1 93.5 315 SER B N 1
ATOM 5580 C CA . SER B 1 315 ? -13.859 -18.484 -13.578 1 93.5 315 SER B CA 1
ATOM 5581 C C . SER B 1 315 ? -12.633 -19.359 -13.789 1 93.5 315 SER B C 1
ATOM 5583 O O . SER B 1 315 ? -12.672 -20.578 -13.547 1 93.5 315 SER B O 1
ATOM 5585 N N . HIS B 1 316 ? -11.586 -18.766 -14.258 1 94.5 316 HIS B N 1
ATOM 5586 C CA . HIS B 1 316 ? -10.336 -19.5 -14.383 1 94.5 316 HIS B CA 1
ATOM 5587 C C . HIS B 1 316 ? -9.859 -20.016 -13.031 1 94.5 316 HIS B C 1
ATOM 5589 O O . HIS B 1 316 ? -9.336 -21.125 -12.93 1 94.5 316 HIS B O 1
ATOM 5595 N N . SER B 1 317 ? -10 -19.141 -12.016 1 97.06 317 SER B N 1
ATOM 5596 C CA . SER B 1 317 ? -9.617 -19.547 -10.672 1 97.06 317 SER B CA 1
ATOM 5597 C C . SER B 1 317 ? -10.5 -20.688 -10.172 1 97.06 317 SER B C 1
ATOM 5599 O O . SER B 1 317 ? -10.031 -21.562 -9.43 1 97.06 317 SER B O 1
ATOM 5601 N N . GLU B 1 318 ? -11.742 -20.703 -10.602 1 96.12 318 GLU B N 1
ATOM 5602 C CA . GLU B 1 318 ? -12.633 -21.812 -10.25 1 96.12 318 GLU B CA 1
ATOM 5603 C C . GLU B 1 318 ? -12.148 -23.125 -10.852 1 96.12 318 GLU B C 1
ATOM 5605 O O . GLU B 1 318 ? -12.172 -24.156 -10.188 1 96.12 318 GLU B O 1
ATOM 5610 N N . GLN B 1 319 ? -11.695 -23.031 -12.062 1 95.81 319 GLN B N 1
ATOM 5611 C CA . GLN B 1 319 ? -11.164 -24.219 -12.727 1 95.81 319 GLN B CA 1
ATOM 5612 C C . GLN B 1 319 ? -9.883 -24.703 -12.062 1 95.81 319 GLN B C 1
ATOM 5614 O O . GLN B 1 319 ? -9.703 -25.906 -11.828 1 95.81 319 GLN B O 1
ATOM 5619 N N . VAL B 1 320 ? -8.992 -23.75 -11.781 1 97.94 320 VAL B N 1
ATOM 5620 C CA . VAL B 1 320 ? -7.738 -24.094 -11.125 1 97.94 320 VAL B CA 1
ATOM 5621 C C . VAL B 1 320 ? -8.023 -24.719 -9.758 1 97.94 320 VAL B C 1
ATOM 5623 O O . VAL B 1 320 ? -7.426 -25.734 -9.398 1 97.94 320 VAL B O 1
ATOM 5626 N N . PHE B 1 321 ? -8.953 -24.156 -9.008 1 98.38 321 PHE B N 1
ATOM 5627 C CA . PHE B 1 321 ? -9.336 -24.672 -7.695 1 98.38 321 PHE B CA 1
ATOM 5628 C C . PHE B 1 321 ? -9.914 -26.078 -7.809 1 98.38 321 PHE B C 1
ATOM 5630 O O . PHE B 1 321 ? -9.562 -26.953 -7.023 1 98.38 321 PHE B O 1
ATOM 5637 N N . TRP B 1 322 ? -10.789 -26.266 -8.766 1 98.06 322 TRP B N 1
ATOM 5638 C CA . TRP B 1 322 ? -11.406 -27.578 -8.938 1 98.06 322 TRP B CA 1
ATOM 5639 C C . TRP B 1 322 ? -10.352 -28.641 -9.219 1 98.06 322 TRP B C 1
ATOM 5641 O O . TRP B 1 322 ? -10.383 -29.719 -8.641 1 98.06 322 TRP B O 1
ATOM 5651 N N . HIS B 1 323 ? -9.414 -28.375 -10.102 1 97.62 323 HIS B N 1
ATOM 5652 C CA . HIS B 1 323 ? -8.383 -29.344 -10.43 1 97.62 323 HIS B CA 1
ATOM 5653 C C . HIS B 1 323 ? -7.504 -29.641 -9.219 1 97.62 323 HIS B C 1
ATOM 5655 O O . HIS B 1 323 ? -7.074 -30.781 -9.031 1 97.62 323 HIS B O 1
ATOM 5661 N N . ALA B 1 324 ? -7.23 -28.609 -8.43 1 98.25 324 ALA B N 1
ATOM 5662 C CA . ALA B 1 324 ? -6.457 -28.781 -7.203 1 98.25 324 ALA B CA 1
ATOM 5663 C C . ALA B 1 324 ? -7.195 -29.688 -6.215 1 98.25 324 ALA B C 1
ATOM 5665 O O . ALA B 1 324 ? -6.625 -30.641 -5.691 1 98.25 324 ALA B O 1
ATOM 5666 N N . VAL B 1 325 ? -8.469 -29.344 -6.023 1 97.81 325 VAL B N 1
ATOM 5667 C CA . VAL B 1 325 ? -9.281 -30.094 -5.066 1 97.81 325 VAL B CA 1
ATOM 5668 C C . VAL B 1 325 ? -9.445 -31.531 -5.539 1 97.81 325 VAL B C 1
ATOM 5670 O O . VAL B 1 325 ? -9.359 -32.469 -4.742 1 97.81 325 VAL B O 1
ATOM 5673 N N . ASN B 1 326 ? -9.711 -31.672 -6.84 1 97.5 326 ASN B N 1
ATOM 5674 C CA . ASN B 1 326 ? -9.867 -33 -7.398 1 97.5 326 ASN B CA 1
ATOM 5675 C C . ASN B 1 326 ? -8.609 -33.844 -7.203 1 97.5 326 ASN B C 1
ATOM 5677 O O . ASN B 1 326 ? -8.695 -35.062 -6.957 1 97.5 326 ASN B O 1
ATOM 5681 N N . ALA B 1 327 ? -7.496 -33.25 -7.332 1 97.31 327 ALA B N 1
ATOM 5682 C CA . ALA B 1 327 ? -6.223 -33.969 -7.156 1 97.31 327 ALA B CA 1
ATOM 5683 C C . ALA B 1 327 ? -6.012 -34.344 -5.699 1 97.31 327 ALA B C 1
ATOM 5685 O O . ALA B 1 327 ? -5.352 -35.375 -5.418 1 97.31 327 ALA B O 1
ATOM 5686 N N . ALA B 1 328 ? -6.566 -33.594 -4.785 1 96.31 328 ALA B N 1
ATOM 5687 C CA . ALA B 1 328 ? -6.398 -33.844 -3.355 1 96.31 328 ALA B CA 1
ATOM 5688 C C . ALA B 1 328 ? -7.441 -34.844 -2.838 1 96.31 328 ALA B C 1
ATOM 5690 O O . ALA B 1 328 ? -7.363 -35.281 -1.692 1 96.31 328 ALA B O 1
ATOM 5691 N N . THR B 1 329 ? -8.406 -35.156 -3.715 1 93.44 329 THR B N 1
ATOM 5692 C CA . THR B 1 329 ? -9.516 -36.031 -3.32 1 93.44 329 THR B CA 1
ATOM 5693 C C . THR B 1 329 ? -9.352 -37.438 -3.904 1 93.44 329 THR B C 1
ATOM 5695 O O . THR B 1 329 ? -9.453 -37.625 -5.117 1 93.44 329 THR B O 1
ATOM 5698 N N . PRO B 1 330 ? -9.055 -38.469 -3.146 1 87.56 330 PRO B N 1
ATOM 5699 C CA . PRO B 1 330 ? -8.773 -39.812 -3.621 1 87.56 330 PRO B CA 1
ATOM 5700 C C . PRO B 1 330 ? -9.805 -40.312 -4.625 1 87.56 330 PRO B C 1
ATOM 5702 O O . PRO B 1 330 ? -9.445 -40.906 -5.645 1 87.56 330 PRO B O 1
ATOM 5705 N N . MET B 1 331 ? -11.156 -40.188 -4.422 1 88.62 331 MET B N 1
ATOM 5706 C CA . MET B 1 331 ? -12.172 -40.688 -5.34 1 88.62 331 MET B CA 1
ATOM 5707 C C . MET B 1 331 ? -12.555 -39.625 -6.371 1 88.62 331 MET B C 1
ATOM 5709 O O . MET B 1 331 ? -13.375 -39.906 -7.258 1 88.62 331 MET B O 1
ATOM 5713 N N . GLY B 1 332 ? -11.867 -38.531 -6.328 1 89.62 332 GLY B N 1
ATOM 5714 C CA . GLY B 1 332 ? -12.18 -37.438 -7.234 1 89.62 332 GLY B CA 1
ATOM 5715 C C . GLY B 1 332 ? -13.5 -36.781 -6.918 1 89.62 332 GLY B C 1
ATOM 5716 O O . GLY B 1 332 ? -14.281 -37.281 -6.098 1 89.62 332 GLY B O 1
ATOM 5717 N N . ILE B 1 333 ? -13.758 -35.656 -7.543 1 94 333 ILE B N 1
ATOM 5718 C CA . ILE B 1 333 ? -15 -34.906 -7.379 1 94 333 ILE B CA 1
ATOM 5719 C C . ILE B 1 333 ? -15.336 -34.188 -8.672 1 94 333 ILE B C 1
ATOM 5721 O O . ILE B 1 333 ? -14.445 -33.625 -9.336 1 94 333 ILE B O 1
ATOM 5725 N N . SER B 1 334 ? -16.562 -34.25 -9.078 1 95.38 334 SER B N 1
ATOM 5726 C CA . SER B 1 334 ? -16.969 -33.5 -10.266 1 95.38 334 SER B CA 1
ATOM 5727 C C . SER B 1 334 ? -17.031 -32 -9.992 1 95.38 334 SER B C 1
ATOM 5729 O O . SER B 1 334 ? -17.109 -31.578 -8.836 1 95.38 334 SER B O 1
ATOM 5731 N N . PHE B 1 335 ? -16.969 -31.266 -11.047 1 94.75 335 PHE B N 1
ATOM 5732 C CA . PHE B 1 335 ? -17.062 -29.812 -10.914 1 94.75 335 PHE B CA 1
ATOM 5733 C C . PHE B 1 335 ? -18.391 -29.422 -10.273 1 94.75 335 PHE B C 1
ATOM 5735 O O . PHE B 1 335 ? -18.422 -28.562 -9.391 1 94.75 335 PHE B O 1
ATOM 5742 N N . GLU B 1 336 ? -19.453 -30 -10.68 1 94.88 336 GLU B N 1
ATOM 5743 C CA . GLU B 1 336 ? -20.797 -29.703 -10.188 1 94.88 336 GLU B CA 1
ATOM 5744 C C . GLU B 1 336 ? -20.922 -30.031 -8.703 1 94.88 336 GLU B C 1
ATOM 5746 O O . GLU B 1 336 ? -21.516 -29.266 -7.938 1 94.88 336 GLU B O 1
ATOM 5751 N N . ASP B 1 337 ? -20.391 -31.172 -8.312 1 95.25 337 ASP B N 1
ATOM 5752 C CA . ASP B 1 337 ? -20.469 -31.578 -6.91 1 95.25 337 ASP B CA 1
ATOM 5753 C C . ASP B 1 337 ? -19.672 -30.625 -6.023 1 95.25 337 ASP B C 1
ATOM 5755 O O . ASP B 1 337 ? -20.078 -30.312 -4.902 1 95.25 337 ASP B O 1
ATOM 5759 N N . LEU B 1 338 ? -18.516 -30.234 -6.57 1 95.69 338 LEU B N 1
ATOM 5760 C CA . LEU B 1 338 ? -17.703 -29.297 -5.809 1 95.69 338 LEU B CA 1
ATOM 5761 C C . LEU B 1 338 ? -18.438 -27.953 -5.641 1 95.69 338 LEU B C 1
ATOM 5763 O O . LEU B 1 338 ? -18.391 -27.359 -4.566 1 95.69 338 LEU B O 1
ATOM 5767 N N . GLU B 1 339 ? -19.078 -27.484 -6.68 1 94.81 339 GLU B N 1
ATOM 5768 C CA . GLU B 1 339 ? -19.828 -26.234 -6.598 1 94.81 339 GLU B CA 1
ATOM 5769 C C . GLU B 1 339 ? -20.953 -26.328 -5.574 1 94.81 339 GLU B C 1
ATOM 5771 O O . GLU B 1 339 ? -21.234 -25.359 -4.855 1 94.81 339 GLU B O 1
ATOM 5776 N N . LYS B 1 340 ? -21.578 -27.453 -5.523 1 94.69 340 LYS B N 1
ATOM 5777 C CA . LYS B 1 340 ? -22.625 -27.672 -4.523 1 94.69 340 LYS B CA 1
ATOM 5778 C C . LYS B 1 340 ? -22.031 -27.672 -3.111 1 94.69 340 LYS B C 1
ATOM 5780 O O . LYS B 1 340 ? -22.625 -27.078 -2.197 1 94.69 340 LYS B O 1
ATOM 5785 N N . GLU B 1 341 ? -20.938 -28.312 -2.994 1 93.06 341 GLU B N 1
ATOM 5786 C CA . GLU B 1 341 ? -20.266 -28.297 -1.701 1 93.06 341 GLU B CA 1
ATOM 5787 C C . GLU B 1 341 ? -19.875 -26.891 -1.282 1 93.06 341 GLU B C 1
ATOM 5789 O O . GLU B 1 341 ? -20.016 -26.516 -0.116 1 93.06 341 GLU B O 1
ATOM 5794 N N . LYS B 1 342 ? -19.359 -26.141 -2.191 1 92.94 342 LYS B N 1
ATOM 5795 C CA . LYS B 1 342 ? -18.938 -24.766 -1.918 1 92.94 342 LYS B CA 1
ATOM 5796 C C . LYS B 1 342 ? -20.125 -23.922 -1.473 1 92.94 342 LYS B C 1
ATOM 5798 O O . LYS B 1 342 ? -20 -23.094 -0.57 1 92.94 342 LYS B O 1
ATOM 5803 N N . GLU B 1 343 ? -21.188 -24.062 -2.154 1 91.31 343 GLU B N 1
ATOM 5804 C CA . GLU B 1 343 ? -22.375 -23.281 -1.826 1 91.31 343 GLU B CA 1
ATOM 5805 C C . GLU B 1 343 ? -22.812 -23.5 -0.378 1 91.31 343 GLU B C 1
ATOM 5807 O O . GLU B 1 343 ? -23.328 -22.594 0.27 1 91.31 343 GLU B O 1
ATOM 5812 N N . ASN B 1 344 ? -22.484 -24.672 0.125 1 90.38 344 ASN B N 1
ATOM 5813 C CA . ASN B 1 344 ? -22.922 -25.031 1.467 1 90.38 344 ASN B CA 1
ATOM 5814 C C . ASN B 1 344 ? -21.875 -24.672 2.518 1 90.38 344 ASN B C 1
ATOM 5816 O O . ASN B 1 344 ? -22.203 -24.5 3.693 1 90.38 344 ASN B O 1
ATOM 5820 N N . SER B 1 345 ? -20.656 -24.547 2.045 1 91.19 345 SER B N 1
ATOM 5821 C CA . SER B 1 345 ? -19.625 -24.5 3.072 1 91.19 345 SER B CA 1
ATOM 5822 C C . SER B 1 345 ? -18.766 -23.25 2.949 1 91.19 345 SER B C 1
ATOM 5824 O O . SER B 1 345 ? -18 -22.906 3.857 1 91.19 345 SER B O 1
ATOM 5826 N N . LYS B 1 346 ? -18.953 -22.531 1.932 1 94.12 346 LYS B N 1
ATOM 5827 C CA . LYS B 1 346 ? -18.078 -21.375 1.778 1 94.12 346 LYS B CA 1
ATOM 5828 C C . LYS B 1 346 ? -18.406 -20.297 2.822 1 94.12 346 LYS B C 1
ATOM 5830 O O . LYS B 1 346 ? -19.531 -20.203 3.293 1 94.12 346 LYS B O 1
ATOM 5835 N N . GLN B 1 347 ? -17.438 -19.578 3.23 1 95.5 347 GLN B N 1
ATOM 5836 C CA . GLN B 1 347 ? -17.578 -18.453 4.145 1 95.5 347 GLN B CA 1
ATOM 5837 C C . GLN B 1 347 ? -17.906 -17.156 3.385 1 95.5 347 GLN B C 1
ATOM 5839 O O . GLN B 1 347 ? -17.094 -16.703 2.574 1 95.5 347 GLN B O 1
ATOM 5844 N N . HIS B 1 348 ? -19.078 -16.641 3.652 1 94.81 348 HIS B N 1
ATOM 5845 C CA . HIS B 1 348 ? -19.484 -15.383 3.029 1 94.81 348 HIS B CA 1
ATOM 5846 C C . HIS B 1 348 ? -18.953 -14.18 3.807 1 94.81 348 HIS B C 1
ATOM 5848 O O . HIS B 1 348 ? -19.062 -14.133 5.035 1 94.81 348 HIS B O 1
ATOM 5854 N N . LEU B 1 349 ? -18.391 -13.242 3.104 1 96.12 349 LEU B N 1
ATOM 5855 C CA . LEU B 1 349 ? -17.781 -12.078 3.725 1 96.12 349 LEU B CA 1
ATOM 5856 C C . LEU B 1 349 ? -18.469 -10.797 3.275 1 96.12 349 LEU B C 1
ATOM 5858 O O . LEU B 1 349 ? -17.828 -9.758 3.129 1 96.12 349 LEU B O 1
ATOM 5862 N N . GLY B 1 350 ? -19.734 -10.891 2.924 1 93.75 350 GLY B N 1
ATOM 5863 C CA . GLY B 1 350 ? -20.469 -9.719 2.459 1 93.75 350 GLY B CA 1
ATOM 5864 C C . GLY B 1 350 ? -19.812 -9.055 1.253 1 93.75 350 GLY B C 1
ATOM 5865 O O . GLY B 1 350 ? -19.547 -9.719 0.252 1 93.75 350 GLY B O 1
ATOM 5866 N N . ALA B 1 351 ? -19.484 -7.762 1.46 1 96.25 351 ALA B N 1
ATOM 5867 C CA . ALA B 1 351 ? -18.875 -6.996 0.37 1 96.25 351 ALA B CA 1
ATOM 5868 C C . ALA B 1 351 ? -17.438 -7.441 0.12 1 96.25 351 ALA B C 1
ATOM 5870 O O . ALA B 1 351 ? -16.844 -7.078 -0.894 1 96.25 351 ALA B O 1
ATOM 5871 N N . GLY B 1 352 ? -16.922 -8.289 1.005 1 96.62 352 GLY B N 1
ATOM 5872 C CA . GLY B 1 352 ? -15.562 -8.773 0.857 1 96.62 352 GLY B CA 1
ATOM 5873 C C . GLY B 1 352 ? -15.453 -9.992 -0.04 1 96.62 352 GLY B C 1
ATOM 5874 O O . GLY B 1 352 ? -14.352 -10.445 -0.355 1 96.62 352 GLY B O 1
ATOM 5875 N N . GLY B 1 353 ? -16.594 -10.562 -0.427 1 97.69 353 GLY B N 1
ATOM 5876 C CA . GLY B 1 353 ? -16.594 -11.758 -1.259 1 97.69 353 GLY B CA 1
ATOM 5877 C C . GLY B 1 353 ? -16.844 -13.031 -0.474 1 97.69 353 GLY B C 1
ATOM 5878 O O . GLY B 1 353 ? -17.781 -13.102 0.325 1 97.69 353 GLY B O 1
ATOM 5879 N N . TRP B 1 354 ? -16.047 -14.047 -0.832 1 97.62 354 TRP B N 1
ATOM 5880 C CA . TRP B 1 354 ? -16.25 -15.32 -0.142 1 97.62 354 TRP B CA 1
ATOM 5881 C C . TRP B 1 354 ? -14.984 -16.172 -0.182 1 97.62 354 TRP B C 1
ATOM 5883 O O . TRP B 1 354 ? -14.055 -15.883 -0.949 1 97.62 354 TRP B O 1
ATOM 5893 N N . VAL B 1 355 ? -14.906 -17.125 0.671 1 97.88 355 VAL B N 1
ATOM 5894 C CA . VAL B 1 355 ? -13.766 -18.031 0.803 1 97.88 355 VAL B CA 1
ATOM 5895 C C . VAL B 1 355 ? -14.258 -19.469 0.833 1 97.88 355 VAL B C 1
ATOM 5897 O O . VAL B 1 355 ? -15.258 -19.781 1.48 1 97.88 355 VAL B O 1
ATOM 5900 N N . ALA B 1 356 ? -13.633 -20.312 0.062 1 97.75 356 ALA B N 1
ATOM 5901 C CA . ALA B 1 356 ? -13.82 -21.75 0.11 1 97.75 356 ALA B CA 1
ATOM 5902 C C . ALA B 1 356 ? -12.508 -22.469 0.394 1 97.75 356 ALA B C 1
ATOM 5904 O O . ALA B 1 356 ? -11.461 -22.094 -0.132 1 97.75 356 ALA B O 1
ATOM 5905 N N . THR B 1 357 ? -12.555 -23.453 1.206 1 96.56 357 THR B N 1
ATOM 5906 C CA . THR B 1 357 ? -11.352 -24.188 1.566 1 96.56 357 THR B CA 1
ATOM 5907 C C . THR B 1 357 ? -11.562 -25.688 1.41 1 96.56 357 THR B C 1
ATOM 5909 O O . THR B 1 357 ? -12.695 -26.172 1.462 1 96.56 357 THR B O 1
ATOM 5912 N N . LYS B 1 358 ? -10.539 -26.391 1.07 1 95.5 358 LYS B N 1
ATOM 5913 C CA . LYS B 1 358 ? -10.5 -27.844 1.036 1 95.5 358 LYS B CA 1
ATOM 5914 C C . LYS B 1 358 ? -9.242 -28.375 1.723 1 95.5 358 LYS B C 1
ATOM 5916 O O . LYS B 1 358 ? -8.133 -27.953 1.404 1 95.5 358 LYS B O 1
ATOM 5921 N N . GLN B 1 359 ? -9.461 -29.172 2.67 1 93.62 359 GLN B N 1
ATOM 5922 C CA . GLN B 1 359 ? -8.352 -29.844 3.348 1 93.62 359 GLN B CA 1
ATOM 5923 C C . GLN B 1 359 ? -8.047 -31.188 2.711 1 93.62 359 GLN B C 1
ATOM 5925 O O . GLN B 1 359 ? -8.938 -32.031 2.594 1 93.62 359 GLN B O 1
ATOM 5930 N N . GLY B 1 360 ? -6.848 -31.344 2.168 1 91.62 360 GLY B N 1
ATOM 5931 C CA . GLY B 1 360 ? -6.363 -32.656 1.757 1 91.62 360 GLY B CA 1
ATOM 5932 C C . GLY B 1 360 ? -5.66 -33.406 2.869 1 91.62 360 GLY B C 1
ATOM 5933 O O . GLY B 1 360 ? -5.688 -32.969 4.027 1 91.62 360 GLY B O 1
ATOM 5934 N N . ASN B 1 361 ? -5.113 -34.562 2.555 1 92 361 ASN B N 1
ATOM 5935 C CA . ASN B 1 361 ? -4.387 -35.312 3.557 1 92 361 ASN B CA 1
ATOM 5936 C C . ASN B 1 361 ? -3.08 -34.625 3.949 1 92 361 ASN B C 1
ATOM 5938 O O . ASN B 1 361 ? -2.623 -34.781 5.086 1 92 361 ASN B O 1
ATOM 5942 N N . ARG B 1 362 ? -2.488 -33.969 2.908 1 92.75 362 ARG B N 1
ATOM 5943 C CA . ARG B 1 362 ? -1.161 -33.406 3.133 1 92.75 362 ARG B CA 1
ATOM 5944 C C . ARG B 1 362 ? -1.178 -31.891 2.99 1 92.75 362 ARG B C 1
ATOM 5946 O O . ARG B 1 362 ? -0.125 -31.25 2.984 1 92.75 362 ARG B O 1
ATOM 5953 N N . GLY B 1 363 ? -2.32 -31.328 2.859 1 94.12 363 GLY B N 1
ATOM 5954 C CA . GLY B 1 363 ? -2.223 -29.891 2.67 1 94.12 363 GLY B CA 1
ATOM 5955 C C . GLY B 1 363 ? -3.572 -29.203 2.639 1 94.12 363 GLY B C 1
ATOM 5956 O O . GLY B 1 363 ? -4.59 -29.797 2.994 1 94.12 363 GLY B O 1
ATOM 5957 N N . PHE B 1 364 ? -3.428 -27.938 2.359 1 95.38 364 PHE B N 1
ATOM 5958 C CA . PHE B 1 364 ? -4.559 -27.016 2.455 1 95.38 364 PHE B CA 1
ATOM 5959 C C . PHE B 1 364 ? -4.699 -26.188 1.182 1 95.38 364 PHE B C 1
ATOM 5961 O O . PHE B 1 364 ? -3.711 -25.688 0.652 1 95.38 364 PHE B O 1
ATOM 5968 N N . ILE B 1 365 ? -5.961 -26.203 0.564 1 98.25 365 ILE B N 1
ATOM 5969 C CA . ILE B 1 365 ? -6.27 -25.422 -0.625 1 98.25 365 ILE B CA 1
ATOM 5970 C C . ILE B 1 365 ? -7.363 -24.406 -0.302 1 98.25 365 ILE B C 1
ATOM 5972 O O . ILE B 1 365 ? -8.43 -24.766 0.206 1 98.25 365 ILE B O 1
ATOM 5976 N N . ARG B 1 366 ? -7.074 -23.172 -0.584 1 98 366 ARG B N 1
ATOM 5977 C CA . ARG B 1 366 ? -7.996 -22.078 -0.267 1 98 366 ARG B CA 1
ATOM 5978 C C . ARG B 1 366 ? -8.273 -21.219 -1.497 1 98 366 ARG B C 1
ATOM 5980 O O . ARG B 1 366 ? -7.352 -20.844 -2.219 1 98 366 ARG B O 1
ATOM 5987 N N . GLU B 1 367 ? -9.523 -21.047 -1.824 1 98.5 367 GLU B N 1
ATOM 5988 C CA . GLU B 1 367 ? -9.969 -20.125 -2.859 1 98.5 367 GLU B CA 1
ATOM 5989 C C . GLU B 1 367 ? -10.664 -18.906 -2.248 1 98.5 367 GLU B C 1
ATOM 5991 O O . GLU B 1 367 ? -11.594 -19.047 -1.458 1 98.5 367 GLU B O 1
ATOM 5996 N N . GLU B 1 368 ? -10.164 -17.812 -2.521 1 98.5 368 GLU B N 1
ATOM 5997 C CA . GLU B 1 368 ? -10.734 -16.562 -2.02 1 98.5 368 GLU B CA 1
ATOM 5998 C C . GLU B 1 368 ? -11.078 -15.609 -3.164 1 98.5 368 GLU B C 1
ATOM 6000 O O . GLU B 1 368 ? -10.188 -15.062 -3.814 1 98.5 368 GLU B O 1
ATOM 6005 N N . ILE B 1 369 ? -12.359 -15.43 -3.381 1 98.62 369 ILE B N 1
ATOM 6006 C CA . ILE B 1 369 ? -12.852 -14.539 -4.426 1 98.62 369 ILE B CA 1
ATOM 6007 C C . ILE B 1 369 ? -13.32 -13.227 -3.803 1 98.62 369 ILE B C 1
ATOM 6009 O O . ILE B 1 369 ? -14.266 -13.211 -3.002 1 98.62 369 ILE B O 1
ATOM 6013 N N . VAL B 1 370 ? -12.672 -12.141 -4.156 1 98.62 370 VAL B N 1
ATOM 6014 C CA . VAL B 1 370 ? -13.023 -10.812 -3.65 1 98.62 370 VAL B CA 1
ATOM 6015 C C . VAL B 1 370 ? -13.836 -10.062 -4.699 1 98.62 370 VAL B C 1
ATOM 6017 O O . VAL B 1 370 ? -13.773 -10.375 -5.891 1 98.62 370 VAL B O 1
ATOM 6020 N N . LYS B 1 371 ? -14.555 -9.055 -4.285 1 97.94 371 LYS B N 1
ATOM 6021 C CA . LYS B 1 371 ? -15.461 -8.359 -5.199 1 97.94 371 LYS B CA 1
ATOM 6022 C C . LYS B 1 371 ? -14.703 -7.344 -6.047 1 97.94 371 LYS B C 1
ATOM 6024 O O . LYS B 1 371 ? -15.055 -7.109 -7.203 1 97.94 371 LYS B O 1
ATOM 6029 N N . TRP B 1 372 ? -13.688 -6.766 -5.41 1 97.25 372 TRP B N 1
ATOM 6030 C CA . TRP B 1 372 ? -12.969 -5.688 -6.082 1 97.25 372 TRP B CA 1
ATOM 6031 C C . TRP B 1 372 ? -11.469 -5.914 -6.023 1 97.25 372 TRP B C 1
ATOM 6033 O O . TRP B 1 372 ? -10.961 -6.523 -5.078 1 97.25 372 TRP B O 1
ATOM 6043 N N . GLY B 1 373 ? -10.75 -5.414 -7.012 1 97.62 373 GLY B N 1
ATOM 6044 C CA . GLY B 1 373 ? -9.297 -5.484 -7.027 1 97.62 373 GLY B CA 1
ATOM 6045 C C . GLY B 1 373 ? -8.711 -5.566 -8.422 1 97.62 373 GLY B C 1
ATOM 6046 O O . GLY B 1 373 ? -7.492 -5.551 -8.602 1 97.62 373 GLY B O 1
ATOM 6047 N N . LEU B 1 374 ? -9.641 -5.641 -9.445 1 97.06 374 LEU B N 1
ATOM 6048 C CA . LEU B 1 374 ? -9.203 -5.754 -10.836 1 97.06 374 LEU B CA 1
ATOM 6049 C C . LEU B 1 374 ? -8.172 -6.863 -10.992 1 97.06 374 LEU B C 1
ATOM 6051 O O . LEU B 1 374 ? -8.141 -7.805 -10.195 1 97.06 374 LEU B O 1
ATOM 6055 N N . HIS B 1 375 ? -7.465 -6.898 -12.094 1 96.19 375 HIS B N 1
ATOM 6056 C CA . HIS B 1 375 ? -6.547 -7.984 -12.414 1 96.19 375 HIS B CA 1
ATOM 6057 C C . HIS B 1 375 ? -5.27 -7.891 -11.586 1 96.19 375 HIS B C 1
ATOM 6059 O O . HIS B 1 375 ? -4.68 -8.914 -11.227 1 96.19 375 HIS B O 1
ATOM 6065 N N . ASP B 1 376 ? -4.859 -6.598 -11.305 1 96.81 376 ASP B N 1
ATOM 6066 C CA . ASP B 1 376 ? -3.531 -6.422 -10.727 1 96.81 376 ASP B CA 1
ATOM 6067 C C . ASP B 1 376 ? -3.605 -5.719 -9.375 1 96.81 376 ASP B C 1
ATOM 6069 O O . ASP B 1 376 ? -2.738 -5.91 -8.523 1 96.81 376 ASP B O 1
ATOM 6073 N N . LYS B 1 377 ? -4.605 -4.871 -9.211 1 97.81 377 LYS B N 1
ATOM 6074 C CA . LYS B 1 377 ? -4.66 -4.02 -8.031 1 97.81 377 LYS B CA 1
ATOM 6075 C C . LYS B 1 377 ? -4.793 -4.848 -6.758 1 97.81 377 LYS B C 1
ATOM 6077 O O . LYS B 1 377 ? -4.258 -4.477 -5.711 1 97.81 377 LYS B O 1
ATOM 6082 N N . VAL B 1 378 ? -5.441 -6 -6.801 1 98.56 378 VAL B N 1
ATOM 6083 C CA . VAL B 1 378 ? -5.719 -6.887 -5.672 1 98.56 378 VAL B CA 1
ATOM 6084 C C . VAL B 1 378 ? -4.41 -7.348 -5.039 1 98.56 378 VAL B C 1
ATOM 6086 O O . VAL B 1 378 ? -4.359 -7.629 -3.84 1 98.56 378 VAL B O 1
ATOM 6089 N N . MET B 1 379 ? -3.285 -7.305 -5.754 1 98.56 379 MET B N 1
ATOM 6090 C CA . MET B 1 379 ? -1.986 -7.742 -5.254 1 98.56 379 MET B CA 1
ATOM 6091 C C . MET B 1 379 ? -1.532 -6.871 -4.086 1 98.56 379 MET B C 1
ATOM 6093 O O . MET B 1 379 ? -0.786 -7.324 -3.219 1 98.56 379 MET B O 1
ATOM 6097 N N . SER B 1 380 ? -2.023 -5.621 -4.109 1 98.44 380 SER B N 1
ATOM 6098 C CA . SER B 1 380 ? -1.561 -4.652 -3.121 1 98.44 380 SER B CA 1
ATOM 6099 C C . SER B 1 380 ? -2.506 -4.59 -1.926 1 98.44 380 SER B C 1
ATOM 6101 O O . SER B 1 380 ? -2.342 -3.746 -1.042 1 98.44 380 SER B O 1
ATOM 6103 N N . TYR B 1 381 ? -3.553 -5.492 -1.87 1 98.62 381 TYR B N 1
ATOM 6104 C CA . TYR B 1 381 ? -4.57 -5.445 -0.827 1 98.62 381 TYR B CA 1
ATOM 6105 C C . TYR B 1 381 ? -4.215 -6.375 0.327 1 98.62 381 TYR B C 1
ATOM 6107 O O . TYR B 1 381 ? -3.422 -7.305 0.161 1 98.62 381 TYR B O 1
ATOM 6115 N N . PRO B 1 382 ? -4.809 -6.156 1.471 1 98.62 382 PRO B N 1
ATOM 6116 C CA . PRO B 1 382 ? -4.555 -6.957 2.672 1 98.62 382 PRO B CA 1
ATOM 6117 C C . PRO B 1 382 ? -4.875 -8.438 2.473 1 98.62 382 PRO B C 1
ATOM 6119 O O . PRO B 1 382 ? -4.273 -9.297 3.125 1 98.62 382 PRO B O 1
ATOM 6122 N N . VAL B 1 383 ? -5.746 -8.797 1.54 1 98.62 383 VAL B N 1
ATOM 6123 C CA . VAL B 1 383 ? -6.09 -10.195 1.3 1 98.62 383 VAL B CA 1
ATOM 6124 C C . VAL B 1 383 ? -4.844 -10.969 0.888 1 98.62 383 VAL B C 1
ATOM 6126 O O . VAL B 1 383 ? -4.66 -12.117 1.284 1 98.62 383 VAL B O 1
ATOM 6129 N N . VAL B 1 384 ? -3.963 -10.328 0.163 1 98.69 384 VAL B N 1
ATOM 6130 C CA . VAL B 1 384 ? -2.729 -10.969 -0.281 1 98.69 384 VAL B CA 1
ATOM 6131 C C . VAL B 1 384 ? -1.729 -11.016 0.873 1 98.69 384 VAL B C 1
ATOM 6133 O O . VAL B 1 384 ? -1.049 -12.023 1.07 1 98.69 384 VAL B O 1
ATOM 6136 N N . SER B 1 385 ? -1.666 -9.922 1.647 1 98.56 385 SER B N 1
ATOM 6137 C CA . SER B 1 385 ? -0.795 -9.898 2.816 1 98.56 385 SER B CA 1
ATOM 6138 C C . SER B 1 385 ? -1.086 -11.062 3.752 1 98.56 385 SER B C 1
ATOM 6140 O O . SER B 1 385 ? -0.164 -11.742 4.215 1 98.56 385 SER B O 1
ATOM 6142 N N . LEU B 1 386 ? -2.312 -11.32 3.984 1 97.88 386 LEU B N 1
ATOM 6143 C CA . LEU B 1 386 ? -2.709 -12.375 4.914 1 97.88 386 LEU B CA 1
ATOM 6144 C C . LEU B 1 386 ? -2.455 -13.75 4.316 1 97.88 386 LEU B C 1
ATOM 6146 O O . LEU B 1 386 ? -2.098 -14.688 5.031 1 97.88 386 LEU B O 1
ATOM 6150 N N . ALA B 1 387 ? -2.729 -13.859 3.006 1 98.44 387 ALA B N 1
ATOM 6151 C CA . ALA B 1 387 ? -2.471 -15.141 2.346 1 98.44 387 ALA B CA 1
ATOM 6152 C C . ALA B 1 387 ? -1.001 -15.531 2.463 1 98.44 387 ALA B C 1
ATOM 6154 O O . ALA B 1 387 ? -0.68 -16.703 2.695 1 98.44 387 ALA B O 1
ATOM 6155 N N . ILE B 1 388 ? -0.108 -14.562 2.318 1 98.44 388 ILE B N 1
ATOM 6156 C CA . ILE B 1 388 ? 1.326 -14.805 2.426 1 98.44 388 ILE B CA 1
ATOM 6157 C C . ILE B 1 388 ? 1.674 -15.219 3.855 1 98.44 388 ILE B C 1
ATOM 6159 O O . ILE B 1 388 ? 2.402 -16.188 4.066 1 98.44 388 ILE B O 1
ATOM 6163 N N . LEU B 1 389 ? 1.13 -14.516 4.773 1 97.19 389 LEU B N 1
ATOM 6164 C CA . LEU B 1 389 ? 1.39 -14.844 6.172 1 97.19 389 LEU B CA 1
ATOM 6165 C C . LEU B 1 389 ? 0.907 -16.25 6.5 1 97.19 389 LEU B C 1
ATOM 6167 O O . LEU B 1 389 ? 1.611 -17.016 7.164 1 97.19 389 LEU B O 1
ATOM 6171 N N . ARG B 1 390 ? -0.286 -16.609 6.016 1 95.62 390 ARG B N 1
ATOM 6172 C CA . ARG B 1 390 ? -0.839 -17.938 6.254 1 95.62 390 ARG B CA 1
ATOM 6173 C C . ARG B 1 390 ? 0.042 -19.016 5.633 1 95.62 390 ARG B C 1
ATOM 6175 O O . ARG B 1 390 ? 0.214 -20.094 6.207 1 95.62 390 ARG B O 1
ATOM 6182 N N . ALA B 1 391 ? 0.545 -18.703 4.465 1 97.38 391 ALA B N 1
ATOM 6183 C CA . ALA B 1 391 ? 1.42 -19.656 3.785 1 97.38 391 ALA B CA 1
ATOM 6184 C C . ALA B 1 391 ? 2.688 -19.922 4.594 1 97.38 391 ALA B C 1
ATOM 6186 O O . ALA B 1 391 ? 3.184 -21.047 4.641 1 97.38 391 ALA B O 1
ATOM 6187 N N . PHE B 1 392 ? 3.242 -18.875 5.258 1 97 392 PHE B N 1
ATOM 6188 C CA . PHE B 1 392 ? 4.422 -19.047 6.094 1 97 392 PHE B CA 1
ATOM 6189 C C . PHE B 1 392 ? 4.082 -19.828 7.359 1 97 392 PHE B C 1
ATOM 6191 O O . PHE B 1 392 ? 4.863 -20.672 7.805 1 97 392 PHE B O 1
ATOM 6198 N N . GLU B 1 393 ? 2.934 -19.547 7.945 1 92.69 393 GLU B N 1
ATOM 6199 C CA . GLU B 1 393 ? 2.529 -20.203 9.188 1 92.69 393 GLU B CA 1
ATOM 6200 C C . GLU B 1 393 ? 2.26 -21.688 8.961 1 92.69 393 GLU B C 1
ATOM 6202 O O . GLU B 1 393 ? 2.484 -22.5 9.859 1 92.69 393 GLU B O 1
ATOM 6207 N N . ALA B 1 394 ? 1.791 -22.031 7.816 1 86.38 394 ALA B N 1
ATOM 6208 C CA . ALA B 1 394 ? 1.551 -23.438 7.469 1 86.38 394 ALA B CA 1
ATOM 6209 C C . ALA B 1 394 ? 2.857 -24.219 7.426 1 86.38 394 ALA B C 1
ATOM 6211 O O . ALA B 1 394 ? 2.906 -25.375 7.855 1 86.38 394 ALA B O 1
ATOM 6212 N N . GLY B 1 395 ? 3.891 -23.609 6.965 1 78.31 395 GLY B N 1
ATOM 6213 C CA . GLY B 1 395 ? 5.188 -24.266 6.887 1 78.31 395 GLY B CA 1
ATOM 6214 C C . GLY B 1 395 ? 5.824 -24.5 8.242 1 78.31 395 GLY B C 1
ATOM 6215 O O . GLY B 1 395 ? 6.562 -25.469 8.43 1 78.31 395 GLY B O 1
ATOM 6216 N N . GLU B 1 396 ? 5.488 -23.656 9.172 1 74.31 396 GLU B N 1
ATOM 6217 C CA . GLU B 1 396 ? 6.094 -23.734 10.5 1 74.31 396 GLU B CA 1
ATOM 6218 C C . GLU B 1 396 ? 5.355 -24.734 11.383 1 74.31 396 GLU B C 1
ATOM 6220 O O . GLU B 1 396 ? 5.93 -25.281 12.32 1 74.31 396 GLU B O 1
ATOM 6225 N N . ALA B 1 397 ? 4.074 -24.875 11.156 1 63.25 397 ALA B N 1
ATOM 6226 C CA . ALA B 1 397 ? 3.289 -25.828 11.953 1 63.25 397 ALA B CA 1
ATOM 6227 C C . ALA B 1 397 ? 3.697 -27.266 11.656 1 63.25 397 ALA B C 1
ATOM 6229 O O . ALA B 1 397 ? 3.529 -28.141 12.5 1 63.25 397 ALA B O 1
ATOM 6230 N N . GLY B 1 398 ? 4.125 -27.438 10.516 1 51.59 398 GLY B N 1
ATOM 6231 C CA . GLY B 1 398 ? 4.539 -28.781 10.133 1 51.59 398 GLY B CA 1
ATOM 6232 C C . GLY B 1 398 ? 5.879 -29.172 10.719 1 51.59 398 GLY B C 1
ATOM 6233 O O . GLY B 1 398 ? 6.344 -30.297 10.508 1 51.59 398 GLY B O 1
ATOM 6234 N N . LYS B 1 399 ? 6.5 -28.172 11.422 1 51.56 399 LYS B N 1
ATOM 6235 C CA . LYS B 1 399 ? 7.742 -28.484 12.117 1 51.56 399 LYS B CA 1
ATOM 6236 C C . LYS B 1 399 ? 7.48 -28.875 13.57 1 51.56 399 LYS B C 1
ATOM 6238 O O . LYS B 1 399 ? 6.613 -28.297 14.227 1 51.56 399 LYS B O 1
#